Protein AF-0000000080083092 (afdb_homodimer)

Nearest PDB structures (foldseek):
  3dyd-assembly1_B  TM=9.729E-01  e=3.830E-50  Homo sapiens
  3dyd-assembly1_A  TM=9.755E-01  e=5.937E-48  Homo sapiens
  3pdx-assembly1_A-2  TM=9.817E-01  e=6.911E-46  Mus musculus
  4ix8-assembly1_A  TM=9.597E-01  e=2.811E-42  Leishmania infantum
  4ix8-assembly1_B  TM=9.420E-01  e=1.132E-37  Leishmania infantum

Foldseek 3Di:
DPPPPPPPPPPPPDDPPPQDPVNVCVVVVVVVVVPPDDPPDDPDDDDDDDDLLVLQQDQLQVVLVVLLDDAFDPVFDFFEFADQALPPAPQQAFDPLLVVLLVVLVVVCPQVDFDFLQADLLLLQLVQVQPADPLFHDHSLQKGKFQALLRVLLLLQVLFAAAPAEEEEEVLADCSNSSSQPSRNHHHHYWYWDLPDLAIATPLVRVVVPDDPRYAAYEAEAVGPAALGHDALVRLQVVVVSCVVVVHEYEYECQFAQQFAPPDGGDDSCSHPDHHWYKYKYACCFQSSPVVQRMIMIGTRQPPVPCVSSSVSSSVVSPPVRHHRRSSSSSNSSSSPPRDPVSNVSQSVQLLLLLVLLCVLCVPAPQKDKRRHGGRFKIKMAGHCQWQNKQSNNQSVCRHPPSYHWGASVSSNDIRIIMGGRSHGSVSSNSSSNSSRVVSVVRTRVNHPPPPPPCVPPCPVVSVDD/DPPPPPPPPPPPPDDPPPCDPVNVVVVVVVVVVVPPDDPPDDPDDDDDDDDLLVLQQDQLQVVLVVLLDDAFAPVADFFEFADQALPVAVQQAFDPLLVVLLVVLVVVCPQVDFDFLQADLLLLQLVQVQPADPLFHDHSLQKGKFQALLRVLLLLLVLFAAAPAEEEEEVLADCSNSSSQPSRNHHHHYWYWDLPDLAIATPLVRVVVPDDPRYAAYEAEAVGPAALGHDALVRLQVVVVSCVVVVHEYEYECQFAQQFAPPDGGDDSCSHPDHGWYKYKYACCFQSSPVVQRMIMIGTRQPPVPCVSSSVSSSVVSPPVRHHRSSSSSSNSSSSPPRDPVSNVSQSVQQLLLLVLLCVLCVPAPQKDKRRHGGRFKIKMAGHCQWQNKQSNNQSVCRHPPSYHWGASVSSNDIRIIMGGRSHGSVSSNSSSNSSRVVSVVRTNVNHPPVPPPCVPPCPVVSVDD

Sequence (932 aa):
MQTLMSHSHSRVAPLPGAITKEEIKNQLMVHERRFLSKPTRKEEWTVLPQSAHSKNTVNPVRRIADACAVPPNPEKKVIRLHLGDPSVGGKLPPSEVAVQAMHESVSTHMYDGYGPAVGALAARQAIVDKYSSSDNVFTADDVVLASGCSHALQMAIEAVANAGDNILVPHPGFPLYSTLCRPHNIIDKPYKIDMTGEDVKIDLSYMATIIDENTRAIIVNNPGNPTGGVFTKEHLEEILEFANKYKLIIIADEIYGDLVYNGATFYPMASLSPKVPIITCDGIAKRWMVPGWRLGWLIIHNHFGVLNEVKQGIVALSQKIVGPCSLVQGALPKILRETPEEYFVYTRNVIETNANIVENILADVPGMRVVKPKGAMYMMVNISRPAYGNDVNFCQNLIKEESVFCLPGQAFSAPGYFRVVLTSSTDDMEEAATRIRDFCFRNINQFSDSEDSSDEGLDLSAMESDMQTLMSHSHSRVAPLPGAITKEEIKNQLMVHERRFLSKPTRKEEWTVLPQSAHSKNTVNPVRRIADACAVPPNPEKKVIRLHLGDPSVGGKLPPSEVAVQAMHESVSTHMYDGYGPAVGALAARQAIVDKYSSSDNVFTADDVVLASGCSHALQMAIEAVANAGDNILVPHPGFPLYSTLCRPHNIIDKPYKIDMTGEDVKIDLSYMATIIDENTRAIIVNNPGNPTGGVFTKEHLEEILEFANKYKLIIIADEIYGDLVYNGATFYPMASLSPKVPIITCDGIAKRWMVPGWRLGWLIIHNHFGVLNEVKQGIVALSQKIVGPCSLVQGALPKILRETPEEYFVYTRNVIETNANIVENILADVPGMRVVKPKGAMYMMVNISRPAYGNDVNFCQNLIKEESVFCLPGQAFSAPGYFRVVLTSSTDDMEEAATRIRDFCFRNINQFSDSEDSSDEGLDLSAMESD

InterPro domains:
  IPR004839 Aminotransferase, class I/classII, large domain [PF00155] (76-436)
  IPR005957 Tyrosine aminotransferase [TIGR01264] (45-443)
  IPR005958 Tyrosine/nicotianamine aminotransferase [PIRSF000517] (21-451)
  IPR005958 Tyrosine/nicotianamine aminotransferase [TIGR01265] (45-443)
  IPR015421 Pyridoxal phosphate-dependent transferase, major domain [G3DSA:3.40.640.10] (97-340)
  IPR015422 Pyridoxal phosphate-dependent transferase, small domain [G3DSA:3.90.1150.10] (80-440)
  IPR015424 Pyridoxal phosphate-dependent transferase [SSF53383] (60-440)

pLDDT: mean 88.13, std 21.04, range [21.52, 98.94]

Radius of gyration: 30.58 Å; Cα contacts (8 Å, |Δi|>4): 1985; chains: 2; bounding box: 112×85×99 Å

Structure (m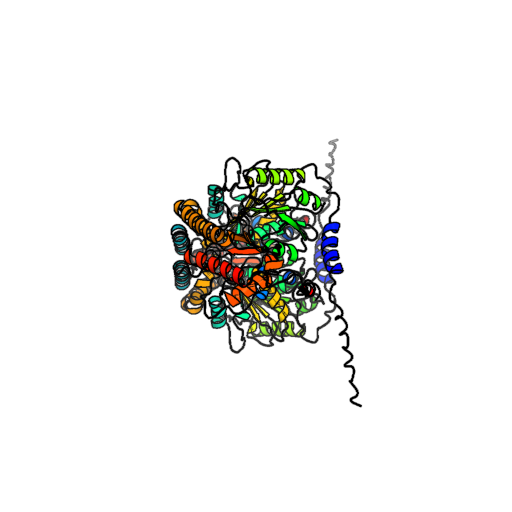mCIF, N/CA/C/O backbone):
data_AF-0000000080083092-model_v1
#
loop_
_entity.id
_entity.type
_entity.pdbx_description
1 polymer 'Tyrosine aminotransferase'
#
loop_
_atom_site.group_PDB
_atom_site.id
_atom_site.type_symbol
_atom_site.label_atom_id
_atom_site.label_alt_id
_atom_site.label_comp_id
_atom_site.label_asym_id
_atom_site.label_entity_id
_atom_site.label_seq_id
_atom_site.pdbx_PDB_ins_code
_atom_site.Cartn_x
_atom_site.Cartn_y
_atom_site.Cartn_z
_atom_site.occupancy
_atom_site.B_iso_or_equiv
_atom_site.auth_seq_id
_atom_site.auth_comp_id
_atom_site.auth_asym_id
_atom_site.auth_atom_id
_atom_site.pdbx_PDB_model_num
ATOM 1 N N . MET A 1 1 ? -44.125 19.219 66.188 1 26.47 1 MET A N 1
ATOM 2 C CA . MET A 1 1 ? -42.75 18.844 66.438 1 26.47 1 MET A CA 1
ATOM 3 C C . MET A 1 1 ? -42.188 18.094 65.25 1 26.47 1 MET A C 1
ATOM 5 O O . MET A 1 1 ? -42.438 16.906 65.062 1 26.47 1 MET A O 1
ATOM 9 N N . GLN A 1 2 ? -42.125 18.719 64 1 29.23 2 GLN A N 1
ATOM 10 C CA . GLN A 1 2 ? -41.844 18.406 62.594 1 29.23 2 GLN A CA 1
ATOM 11 C C . GLN A 1 2 ? -40.375 18.016 62.406 1 29.23 2 GLN A C 1
ATOM 13 O O . GLN A 1 2 ? -39.469 18.812 62.656 1 29.23 2 GLN A O 1
ATOM 18 N N . THR A 1 3 ? -40.062 16.734 62.719 1 29.17 3 THR A N 1
ATOM 19 C CA . THR A 1 3 ? -38.75 16.125 62.75 1 29.17 3 THR A CA 1
ATOM 20 C C . THR A 1 3 ? -38.062 16.266 61.406 1 29.17 3 THR A C 1
ATOM 22 O O . THR A 1 3 ? -38.594 15.836 60.375 1 29.17 3 THR A O 1
ATOM 25 N N . LEU A 1 4 ? -37.25 17.281 61.219 1 29.14 4 LEU A N 1
ATOM 26 C CA . LEU A 1 4 ? -36.406 17.703 60.094 1 29.14 4 LEU A CA 1
ATOM 27 C C . LEU A 1 4 ? -35.438 16.609 59.719 1 29.14 4 LEU A C 1
ATOM 29 O O . LEU A 1 4 ? -34.562 16.219 60.5 1 29.14 4 LEU A O 1
ATOM 33 N N . MET A 1 5 ? -35.906 15.555 59.062 1 28.41 5 MET A N 1
ATOM 34 C CA . MET A 1 5 ? -35.094 14.406 58.656 1 28.41 5 MET A CA 1
ATOM 35 C C . MET A 1 5 ? -33.875 14.859 57.844 1 28.41 5 MET A C 1
ATOM 37 O O . MET A 1 5 ? -34.031 15.609 56.875 1 28.41 5 MET A O 1
ATOM 41 N N . SER A 1 6 ? -32.719 15 58.469 1 27.39 6 SER A N 1
ATOM 42 C CA . SER A 1 6 ? -31.391 15.359 58 1 27.39 6 SER A CA 1
ATOM 43 C C . SER A 1 6 ? -30.938 14.422 56.906 1 27.39 6 SER A C 1
ATOM 45 O O . SER A 1 6 ? -30.906 13.203 57.094 1 27.39 6 SER A O 1
ATOM 47 N N . HIS A 1 7 ? -31.312 14.688 55.656 1 27.61 7 HIS A N 1
ATOM 48 C CA . HIS A 1 7 ? -30.922 13.969 54.469 1 27.61 7 HIS A CA 1
ATOM 49 C C . HIS A 1 7 ? -29.391 13.891 54.344 1 27.61 7 HIS A C 1
ATOM 51 O O . HIS A 1 7 ? -28.719 14.922 54.312 1 27.61 7 HIS A O 1
ATOM 57 N N . SER A 1 8 ? -28.766 12.898 55 1 27.25 8 SER A N 1
ATOM 58 C CA . SER A 1 8 ? -27.344 12.602 54.969 1 27.25 8 SER A CA 1
ATOM 59 C C . SER A 1 8 ? -26.844 12.422 53.531 1 27.25 8 SER A C 1
ATOM 61 O O . SER A 1 8 ? -27.438 11.664 52.75 1 27.25 8 SER A O 1
ATOM 63 N N . HIS A 1 9 ? -26.328 13.5 52.938 1 27.38 9 HIS A N 1
ATOM 64 C CA . HIS A 1 9 ? -25.656 13.602 51.656 1 27.38 9 HIS A CA 1
ATOM 65 C C . HIS A 1 9 ? -24.562 12.555 51.5 1 27.38 9 HIS A C 1
ATOM 67 O O . HIS A 1 9 ? -23.594 12.562 52.281 1 27.38 9 HIS A O 1
ATOM 73 N N . SER A 1 10 ? -24.953 11.312 51.312 1 25.25 10 SER A N 1
ATOM 74 C CA . SER A 1 10 ? -24.016 10.219 51.094 1 25.25 10 SER A CA 1
ATOM 75 C C . SER A 1 10 ? -22.938 10.609 50.062 1 25.25 10 SER A C 1
ATOM 77 O O . SER A 1 10 ? -23.266 11.016 48.938 1 25.25 10 SER A O 1
ATOM 79 N N . ARG A 1 11 ? -21.75 11.008 50.5 1 27.88 11 ARG A N 1
ATOM 80 C CA . ARG A 1 11 ? -20.516 11.25 49.781 1 27.88 11 ARG A CA 1
ATOM 81 C C . ARG A 1 11 ? -20.172 10.062 48.875 1 27.88 11 ARG A C 1
ATOM 83 O O . ARG A 1 11 ? -19.984 8.945 49.344 1 27.88 11 ARG A O 1
ATOM 90 N N . VAL A 1 12 ? -20.734 10.055 47.688 1 28.77 12 VAL A N 1
ATOM 91 C CA . VAL A 1 12 ? -20.422 9.062 46.656 1 28.77 12 VAL A CA 1
ATOM 92 C C . VAL A 1 12 ? -18.906 8.922 46.531 1 28.77 12 VAL A C 1
ATOM 94 O O . VAL A 1 12 ? -18.203 9.914 46.344 1 28.77 12 VAL A O 1
ATOM 97 N N . ALA A 1 13 ? -18.359 7.867 47.062 1 31.17 13 ALA A N 1
ATOM 98 C CA . ALA A 1 13 ? -16.953 7.484 47 1 31.17 13 ALA A CA 1
ATOM 99 C C . ALA A 1 13 ? -16.422 7.617 45.562 1 31.17 13 ALA A C 1
ATOM 101 O O . ALA A 1 13 ? -17.094 7.266 44.625 1 31.17 13 ALA A O 1
ATOM 102 N N . PRO A 1 14 ? -15.383 8.484 45.469 1 30.53 14 PRO A N 1
ATOM 103 C CA . PRO A 1 14 ? -14.797 8.664 44.156 1 30.53 14 PRO A CA 1
ATOM 104 C C . PRO A 1 14 ? -14.453 7.344 43.469 1 30.53 14 PRO A C 1
ATOM 106 O O . PRO A 1 14 ? -14.156 6.355 44.156 1 30.53 14 PRO A O 1
ATOM 109 N N . LEU A 1 15 ? -15.109 6.965 42.375 1 32.62 15 LEU A N 1
ATOM 110 C CA . LEU A 1 15 ? -14.922 5.695 41.688 1 32.62 15 LEU A CA 1
ATOM 111 C C . LEU A 1 15 ? -13.438 5.355 41.562 1 32.62 15 LEU A C 1
ATOM 113 O O . LEU A 1 15 ? -12.617 6.234 41.344 1 32.62 15 LEU A O 1
ATOM 117 N N . PRO A 1 16 ? -12.992 4.16 42.031 1 33.22 16 PRO A N 1
ATOM 118 C CA . PRO A 1 16 ? -11.719 3.451 41.875 1 33.22 16 PRO A CA 1
ATOM 119 C C . PRO A 1 16 ? -11.273 3.322 40.438 1 33.22 16 PRO A C 1
ATOM 121 O O . PRO A 1 16 ? -12.023 2.801 39.594 1 33.22 16 PRO A O 1
ATOM 124 N N . GLY A 1 17 ? -10.391 4.258 39.906 1 35.62 17 GLY A N 1
ATOM 125 C CA . GLY A 1 17 ? -9.633 4.211 38.656 1 35.62 17 GLY A CA 1
ATOM 126 C C . GLY A 1 17 ? -9.406 5.578 38.031 1 35.62 17 GLY A C 1
ATOM 127 O O . GLY A 1 17 ? -9.047 5.688 36.875 1 35.62 17 GLY A O 1
ATOM 128 N N . ALA A 1 18 ? -9.859 6.539 38.656 1 39.34 18 ALA A N 1
ATOM 129 C CA . ALA A 1 18 ? -9.594 7.891 38.156 1 39.34 18 ALA A CA 1
ATOM 130 C C . ALA A 1 18 ? -8.117 8.25 38.344 1 39.34 18 ALA A C 1
ATOM 132 O O . ALA A 1 18 ? -7.594 8.234 39.438 1 39.34 18 ALA A O 1
ATOM 133 N N . ILE A 1 19 ? -7.375 8.133 37.312 1 38.16 19 ILE A N 1
ATOM 134 C CA . ILE A 1 19 ? -6.008 8.625 37.469 1 38.16 19 ILE A CA 1
ATOM 135 C C . ILE A 1 19 ? -6.027 10.086 37.875 1 38.16 19 ILE A C 1
ATOM 137 O O . ILE A 1 19 ? -6.75 10.898 37.312 1 38.16 19 ILE A O 1
ATOM 141 N N . THR A 1 20 ? -5.598 10.508 39.062 1 40.12 20 THR A N 1
ATOM 142 C CA . THR A 1 20 ? -5.555 11.844 39.656 1 40.12 20 THR A CA 1
ATOM 143 C C . THR A 1 20 ? -4.648 12.766 38.844 1 40.12 20 THR A C 1
ATOM 145 O O . THR A 1 20 ? -3.838 12.305 38.031 1 40.12 20 THR A O 1
ATOM 148 N N . LYS A 1 21 ? -4.844 14.016 38.969 1 43.47 21 LYS A N 1
ATOM 149 C CA . LYS A 1 21 ? -4.012 15.086 38.406 1 43.47 21 LYS A CA 1
ATOM 150 C C . LYS A 1 21 ? -2.533 14.82 38.656 1 43.47 21 LYS A C 1
ATOM 152 O O . LYS A 1 21 ? -1.693 15.086 37.812 1 43.47 21 LYS A O 1
ATOM 157 N N . GLU A 1 22 ? -2.379 14.297 39.844 1 40.94 22 GLU A N 1
ATOM 158 C CA . GLU A 1 22 ? -0.997 14.008 40.219 1 40.94 22 GLU A CA 1
ATOM 159 C C . GLU A 1 22 ? -0.428 12.867 39.406 1 40.94 22 GLU A C 1
ATOM 161 O O . GLU A 1 22 ? 0.742 12.891 39 1 40.94 22 GLU A O 1
ATOM 166 N N . GLU A 1 23 ? -1.342 11.938 39 1 44.28 23 GLU A N 1
ATOM 167 C CA . GLU A 1 23 ? -0.812 10.812 38.25 1 44.28 23 GLU A CA 1
ATOM 168 C C . GLU A 1 23 ? -0.645 11.172 36.781 1 44.28 23 GLU A C 1
ATOM 170 O O . GLU A 1 23 ? 0.327 10.758 36.125 1 44.28 23 GLU A O 1
ATOM 175 N N . ILE A 1 24 ? -1.445 12.008 36.156 1 41.5 24 ILE A N 1
ATOM 176 C CA . ILE A 1 24 ? -1.257 12.523 34.781 1 41.5 24 ILE A CA 1
ATOM 177 C C . ILE A 1 24 ? -0.012 13.406 34.75 1 41.5 24 ILE A C 1
ATOM 179 O O . ILE A 1 24 ? 0.808 13.281 33.844 1 41.5 24 ILE A O 1
ATOM 183 N N . LYS A 1 25 ? 0.213 14.391 35.625 1 43.75 25 LYS A N 1
ATOM 184 C CA . LYS A 1 25 ? 1.46 15.133 35.75 1 43.75 25 LYS A CA 1
ATOM 185 C C . LYS A 1 25 ? 2.646 14.195 35.938 1 43.75 25 LYS A C 1
ATOM 187 O O . LYS A 1 25 ? 3.703 14.406 35.312 1 43.75 25 LYS A O 1
ATOM 192 N N . ASN A 1 26 ? 2.451 13.188 36.719 1 41.56 26 ASN A N 1
ATOM 193 C CA . ASN A 1 26 ? 3.52 12.211 36.906 1 41.56 26 ASN A CA 1
ATOM 194 C C . ASN A 1 26 ? 3.771 11.406 35.625 1 41.56 26 ASN A C 1
ATOM 196 O O . ASN A 1 26 ? 4.914 11.055 35.312 1 41.56 26 ASN A O 1
ATOM 200 N N . GLN A 1 27 ? 2.756 11.078 34.844 1 40.12 27 GLN A N 1
ATOM 201 C CA . GLN A 1 27 ? 2.965 10.383 33.594 1 40.12 27 GLN A CA 1
ATOM 202 C C . GLN A 1 27 ? 3.602 11.305 32.531 1 40.12 27 GLN A C 1
ATOM 204 O O . GLN A 1 27 ? 4.469 10.875 31.781 1 40.12 27 GLN A O 1
ATOM 209 N N . LEU A 1 28 ? 3.223 12.555 32.438 1 40.72 28 LEU A N 1
ATOM 210 C CA . LEU A 1 28 ? 3.873 13.547 31.594 1 40.72 28 LEU A CA 1
ATOM 211 C C . LEU A 1 28 ? 5.277 13.859 32.094 1 40.72 28 LEU A C 1
ATOM 213 O O . LEU A 1 28 ? 6.215 13.977 31.297 1 40.72 28 LEU A O 1
ATOM 217 N N . MET A 1 29 ? 5.461 14.102 33.406 1 40.16 29 MET A N 1
ATOM 218 C CA . MET A 1 29 ? 6.777 14.297 34 1 40.16 29 MET A CA 1
ATOM 219 C C . MET A 1 29 ? 7.625 13.031 33.906 1 40.16 29 MET A C 1
ATOM 221 O O . MET A 1 29 ? 8.852 13.109 33.844 1 40.16 29 MET A O 1
ATOM 225 N N . VAL A 1 30 ? 7.074 11.867 34.094 1 38.62 30 VAL A N 1
ATOM 226 C CA . VAL A 1 30 ? 7.82 10.625 33.906 1 38.62 30 VAL A CA 1
ATOM 227 C C . VAL A 1 30 ? 8.227 10.469 32.469 1 38.62 30 VAL A C 1
ATOM 229 O O . VAL A 1 30 ? 9.32 9.984 32.156 1 38.62 30 VAL A O 1
ATOM 232 N N . HIS A 1 31 ? 7.449 10.906 31.516 1 38.44 31 HIS A N 1
ATOM 233 C CA . HIS A 1 31 ? 7.828 10.875 30.109 1 38.44 31 HIS A CA 1
ATOM 234 C C . HIS A 1 31 ? 8.977 11.836 29.828 1 38.44 31 HIS A C 1
ATOM 236 O O . HIS A 1 31 ? 9.844 11.547 28.984 1 38.44 31 HIS A O 1
ATOM 242 N N . GLU A 1 32 ? 9.039 13.016 30.453 1 40.59 32 GLU A N 1
ATOM 243 C CA . GLU A 1 32 ? 10.172 13.922 30.281 1 40.59 32 GLU A CA 1
ATOM 244 C C . GLU A 1 32 ? 11.438 13.352 30.891 1 40.59 32 GLU A C 1
ATOM 246 O O . GLU A 1 32 ? 12.531 13.523 30.359 1 40.59 32 GLU A O 1
ATOM 251 N N . ARG A 1 33 ? 11.383 12.844 32.156 1 37.97 33 ARG A N 1
ATOM 252 C CA . ARG A 1 33 ? 12.578 12.414 32.875 1 37.97 33 ARG A CA 1
ATOM 253 C C . ARG A 1 33 ? 13.18 11.164 32.25 1 37.97 33 ARG A C 1
ATOM 255 O O . ARG A 1 33 ? 14.273 10.734 32.625 1 37.97 33 ARG A O 1
ATOM 262 N N . ARG A 1 34 ? 12.383 10.516 31.484 1 40.69 34 ARG A N 1
ATOM 263 C CA . ARG A 1 34 ? 12.867 9.203 31.062 1 40.69 34 ARG A CA 1
ATOM 264 C C . ARG A 1 34 ? 13.984 9.336 30.031 1 40.69 34 ARG A C 1
ATOM 266 O O . ARG A 1 34 ? 14.594 8.336 29.641 1 40.69 34 ARG A O 1
ATOM 273 N N . PHE A 1 35 ? 14.164 10.469 29.531 1 49.22 35 PHE A N 1
ATOM 274 C CA . PHE A 1 35 ? 15.102 10.445 28.406 1 49.22 35 PHE A CA 1
ATOM 275 C C . PHE A 1 35 ? 16.422 11.094 28.797 1 49.22 35 PHE A C 1
ATOM 277 O O . PHE A 1 35 ? 17.109 11.664 27.953 1 49.22 35 PHE A O 1
ATOM 284 N N . LEU A 1 36 ? 16.672 11.359 30.031 1 45.16 36 LEU A N 1
ATOM 285 C CA . LEU A 1 36 ? 17.875 12.094 30.375 1 45.16 36 LEU A CA 1
ATOM 286 C C . LEU A 1 36 ? 19.125 11.258 30.109 1 45.16 36 LEU A C 1
ATOM 288 O O . LEU A 1 36 ? 19.844 10.898 31.031 1 45.16 36 LEU 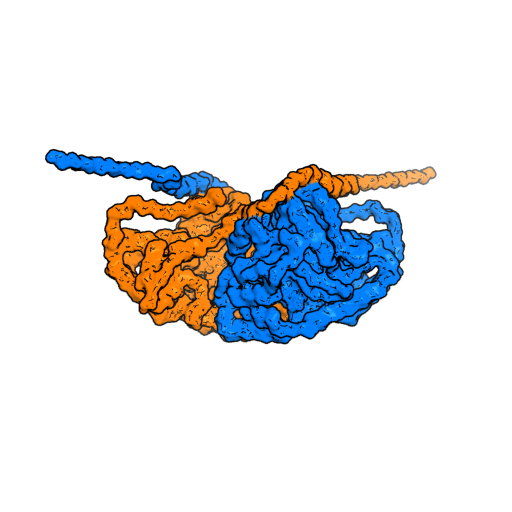A O 1
ATOM 292 N N . SER A 1 37 ? 19.047 10.359 29.234 1 48.69 37 SER A N 1
ATOM 293 C CA . SER A 1 37 ? 20.375 9.805 29.094 1 48.69 37 SER A CA 1
ATOM 294 C C . SER A 1 37 ? 21.266 10.719 28.25 1 48.69 37 SER A C 1
ATOM 296 O O . SER A 1 37 ? 20.797 11.398 27.344 1 48.69 37 SER A O 1
ATOM 298 N N . LYS A 1 38 ? 22.469 11.039 28.719 1 50.19 38 LYS A N 1
ATOM 299 C CA . LYS A 1 38 ? 23.484 11.82 28.031 1 50.19 38 LYS A CA 1
ATOM 300 C C . LYS A 1 38 ? 23.797 11.242 26.656 1 50.19 38 LYS A C 1
ATOM 302 O O . LYS A 1 38 ? 24.125 10.062 26.531 1 50.19 38 LYS A O 1
ATOM 307 N N . PRO A 1 39 ? 23.453 11.969 25.547 1 56.16 39 PRO A N 1
ATOM 308 C CA . PRO A 1 39 ? 23.719 11.461 24.203 1 56.16 39 PRO A CA 1
ATOM 309 C C . PRO A 1 39 ? 25.188 11.148 23.969 1 56.16 39 PRO A C 1
ATOM 311 O O . PRO A 1 39 ? 26.062 11.922 24.391 1 56.16 39 PRO A O 1
ATOM 314 N N . THR A 1 40 ? 25.578 9.961 23.953 1 57.44 40 THR A N 1
ATOM 315 C CA . THR A 1 40 ? 26.922 9.656 23.438 1 57.44 40 THR A CA 1
ATOM 316 C C . THR A 1 40 ? 27.094 10.227 22.031 1 57.44 40 THR A C 1
ATOM 318 O O . THR A 1 40 ? 26.391 9.836 21.109 1 57.44 40 THR A O 1
ATOM 321 N N . ARG A 1 41 ? 27.609 11.375 21.891 1 64.69 41 ARG A N 1
ATOM 322 C CA . ARG A 1 41 ? 27.875 12.039 20.625 1 64.69 41 ARG A CA 1
ATOM 323 C C . ARG A 1 41 ? 28.719 11.164 19.703 1 64.69 41 ARG A C 1
ATOM 325 O O . ARG A 1 41 ? 29.812 10.75 20.078 1 64.69 41 ARG A O 1
ATOM 332 N N . LYS A 1 42 ? 28.109 10.75 18.609 1 73.12 42 LYS A N 1
ATOM 333 C CA . LYS A 1 42 ? 28.859 10.078 17.562 1 73.12 42 LYS A CA 1
ATOM 334 C C . LYS A 1 42 ? 29.797 11.047 16.844 1 73.12 42 LYS A C 1
ATOM 336 O O . LYS A 1 42 ? 29.391 12.148 16.469 1 73.12 42 LYS A O 1
ATOM 341 N N . GLU A 1 43 ? 31.016 10.758 16.672 1 79.31 43 GLU A N 1
ATOM 342 C CA . GLU A 1 43 ? 32 11.68 16.109 1 79.31 43 GLU A CA 1
ATOM 343 C C . GLU A 1 43 ? 31.969 11.68 14.586 1 79.31 43 GLU A C 1
ATOM 345 O O . GLU A 1 43 ? 32.219 12.703 13.953 1 79.31 43 GLU A O 1
ATOM 350 N N . GLU A 1 44 ? 31.578 10.484 14.016 1 91.31 44 GLU A N 1
ATOM 351 C CA . GLU A 1 44 ? 31.594 10.391 12.555 1 91.31 44 GLU A CA 1
ATOM 352 C C . GLU A 1 44 ? 30.344 9.688 12.023 1 91.31 44 GLU A C 1
ATOM 354 O O . GLU A 1 44 ? 29.703 8.93 12.75 1 91.31 44 GLU A O 1
ATOM 359 N N . TRP A 1 45 ? 30.031 10.008 10.766 1 95.06 45 TRP A N 1
ATOM 360 C CA . TRP A 1 45 ? 28.969 9.281 10.094 1 95.06 45 TRP A CA 1
ATOM 361 C C . TRP A 1 45 ? 29.359 7.828 9.859 1 95.06 45 TRP A C 1
ATOM 363 O O . TRP A 1 45 ? 30.5 7.539 9.469 1 95.06 45 TRP A O 1
ATOM 373 N N . THR A 1 46 ? 28.516 6.941 10.156 1 94.62 46 THR A N 1
ATOM 374 C CA . THR A 1 46 ? 28.688 5.516 9.883 1 94.62 46 THR A CA 1
ATOM 375 C C . THR A 1 46 ? 27.453 4.961 9.164 1 94.62 46 THR A C 1
ATOM 377 O O . THR A 1 46 ? 26.391 5.574 9.18 1 94.62 46 THR A O 1
ATOM 380 N N . VAL A 1 47 ? 27.688 3.9 8.523 1 96.62 47 VAL A N 1
ATOM 381 C CA . VAL A 1 47 ? 26.594 3.266 7.809 1 96.62 47 VAL A CA 1
ATOM 382 C C . VAL A 1 47 ? 25.453 2.953 8.781 1 96.62 47 VAL A C 1
ATOM 384 O O . VAL A 1 47 ? 25.688 2.375 9.852 1 96.62 47 VAL A O 1
ATOM 387 N N . LEU A 1 48 ? 24.328 3.467 8.5 1 97.25 48 LEU A N 1
ATOM 388 C CA . LEU A 1 48 ? 23.141 3.086 9.258 1 97.25 48 LEU A CA 1
ATOM 389 C C . LEU A 1 48 ? 22.609 1.724 8.812 1 97.25 48 LEU A C 1
ATOM 391 O O . LEU A 1 48 ? 22.219 1.556 7.66 1 97.25 48 LEU A O 1
ATOM 395 N N . PRO A 1 49 ? 22.672 0.714 9.695 1 97.25 49 PRO A N 1
ATOM 396 C CA . PRO A 1 49 ? 22.125 -0.584 9.289 1 97.25 49 PRO A CA 1
ATOM 397 C C . PRO A 1 49 ? 20.641 -0.526 8.977 1 97.25 49 PRO A C 1
ATOM 399 O O . PRO A 1 49 ? 19.891 0.205 9.633 1 97.25 49 PRO A O 1
ATOM 402 N N . GLN A 1 50 ? 20.219 -1.237 7.957 1 97.62 50 GLN A N 1
ATOM 403 C CA . GLN A 1 50 ? 18.797 -1.385 7.738 1 97.62 50 GLN A CA 1
ATOM 404 C C . GLN A 1 50 ? 18.125 -2.086 8.914 1 97.62 50 GLN A C 1
ATOM 406 O O . GLN A 1 50 ? 18.781 -2.824 9.656 1 97.62 50 GLN A O 1
ATOM 411 N N . SER A 1 51 ? 16.875 -1.866 9.055 1 98.44 51 SER A N 1
ATOM 412 C CA . SER A 1 51 ? 16.141 -2.518 10.125 1 98.44 51 SER A CA 1
ATOM 413 C C . SER A 1 51 ? 16.031 -4.023 9.891 1 98.44 51 SER A C 1
ATOM 415 O O . SER A 1 51 ? 16.188 -4.492 8.766 1 98.44 51 SER A O 1
ATOM 417 N N . ALA A 1 52 ? 15.75 -4.758 10.969 1 98.25 52 ALA A N 1
ATOM 418 C CA . ALA A 1 52 ? 15.484 -6.188 10.867 1 98.25 52 ALA A CA 1
ATOM 419 C C . ALA A 1 52 ? 14.25 -6.453 10.008 1 98.25 52 ALA A C 1
ATOM 421 O O . ALA A 1 52 ? 14.211 -7.418 9.25 1 98.25 52 ALA A O 1
ATOM 422 N N . HIS A 1 53 ? 13.25 -5.605 10.148 1 98.19 53 HIS A N 1
ATOM 423 C CA . HIS A 1 53 ? 12.016 -5.742 9.383 1 98.19 53 HIS A CA 1
ATOM 424 C C . HIS A 1 53 ? 12.281 -5.695 7.883 1 98.19 53 HIS A C 1
ATOM 426 O O . HIS A 1 53 ? 11.82 -6.562 7.141 1 98.19 53 HIS A O 1
ATOM 432 N N . SER A 1 54 ? 13.031 -4.703 7.457 1 98.12 54 SER A N 1
ATOM 433 C CA . SER A 1 54 ? 13.336 -4.586 6.035 1 98.12 54 SER A CA 1
ATOM 434 C C . SER A 1 54 ? 14.266 -5.703 5.574 1 98.12 54 SER A C 1
ATOM 436 O O . SER A 1 54 ? 14.109 -6.234 4.473 1 98.12 54 SER A O 1
ATOM 438 N N . LYS A 1 55 ? 15.211 -6.082 6.391 1 97.31 55 LYS A N 1
ATOM 439 C CA . LYS A 1 55 ? 16.156 -7.145 6.062 1 97.31 55 LYS A CA 1
ATOM 440 C C . LYS A 1 55 ? 15.445 -8.484 5.879 1 97.31 55 LYS A C 1
ATOM 442 O O . LYS A 1 55 ? 15.812 -9.273 5.008 1 97.31 55 LYS A O 1
ATOM 447 N N . ASN A 1 56 ? 14.438 -8.688 6.691 1 97.19 56 ASN A N 1
ATOM 448 C CA . ASN A 1 56 ? 13.695 -9.945 6.66 1 97.19 56 ASN A CA 1
ATOM 449 C C . ASN A 1 56 ? 12.617 -9.938 5.582 1 97.19 56 ASN A C 1
ATOM 451 O O . ASN A 1 56 ? 11.898 -10.922 5.406 1 97.19 56 ASN A O 1
ATOM 455 N N . THR A 1 57 ? 12.477 -8.844 4.906 1 96.81 57 THR A N 1
ATOM 456 C CA . THR A 1 57 ? 11.609 -8.773 3.736 1 96.81 57 THR A CA 1
ATOM 457 C C . THR A 1 57 ? 12.344 -9.258 2.49 1 96.81 57 THR A C 1
ATOM 459 O O . THR A 1 57 ? 13.094 -8.5 1.869 1 96.81 57 THR A O 1
ATOM 462 N N . VAL A 1 58 ? 12.102 -10.523 2.137 1 93.56 58 VAL A N 1
ATOM 463 C CA . VAL A 1 58 ? 12.844 -11.164 1.051 1 93.56 58 VAL A CA 1
ATOM 464 C C . VAL A 1 58 ? 11.867 -11.648 -0.019 1 93.56 58 VAL A C 1
ATOM 466 O O . VAL A 1 58 ? 10.805 -12.195 0.298 1 93.56 58 VAL A O 1
ATOM 469 N N . ASN A 1 59 ? 12.156 -11.344 -1.19 1 88.75 59 ASN A N 1
ATOM 470 C CA . ASN A 1 59 ? 11.445 -11.898 -2.334 1 88.75 59 ASN A CA 1
ATOM 471 C C . ASN A 1 59 ? 12.203 -13.07 -2.949 1 88.75 59 ASN A C 1
ATOM 473 O O . ASN A 1 59 ? 13.133 -12.875 -3.738 1 88.75 59 ASN A O 1
ATOM 477 N N . PRO A 1 60 ? 11.797 -14.211 -2.74 1 84.38 60 PRO A N 1
ATOM 478 C CA . PRO A 1 60 ? 12.531 -15.383 -3.236 1 84.38 60 PRO A CA 1
ATOM 479 C C . PRO A 1 60 ? 12.562 -15.453 -4.762 1 84.38 60 PRO A C 1
ATOM 481 O O . PRO A 1 60 ? 13.539 -15.938 -5.336 1 84.38 60 PRO A O 1
ATOM 484 N N . VAL A 1 61 ? 11.516 -14.984 -5.391 1 82.25 61 VAL A N 1
ATOM 485 C CA . VAL A 1 61 ? 11.461 -15.023 -6.848 1 82.25 61 VAL A CA 1
ATOM 486 C C . VAL A 1 61 ? 12.578 -14.18 -7.434 1 82.25 61 VAL A C 1
ATOM 488 O O . VAL A 1 61 ? 13.273 -14.602 -8.359 1 82.25 61 VAL A O 1
ATOM 491 N N . ARG A 1 62 ? 12.75 -13.07 -6.848 1 76.88 62 ARG A N 1
ATOM 492 C CA . ARG A 1 62 ? 13.805 -12.188 -7.332 1 76.88 62 ARG A CA 1
ATOM 493 C C . ARG A 1 62 ? 15.18 -12.812 -7.125 1 76.88 62 ARG A C 1
ATOM 495 O O . ARG A 1 62 ? 16.047 -12.719 -7.996 1 76.88 62 ARG A O 1
ATOM 502 N N . ARG A 1 63 ? 15.344 -13.422 -6.043 1 80.25 63 ARG A N 1
ATOM 503 C CA . ARG A 1 63 ? 16.609 -14.086 -5.75 1 80.25 63 ARG A CA 1
ATOM 504 C C . ARG A 1 63 ? 16.906 -15.18 -6.766 1 80.25 63 ARG A C 1
ATOM 506 O O . ARG A 1 63 ? 18.031 -15.289 -7.262 1 80.25 63 ARG A O 1
ATOM 513 N N . ILE A 1 64 ? 15.961 -15.867 -7.109 1 81.06 64 ILE A N 1
ATOM 514 C CA . ILE A 1 64 ? 16.109 -16.984 -8.031 1 81.06 64 ILE A CA 1
ATOM 515 C C . ILE A 1 64 ? 16.297 -16.453 -9.453 1 81.06 64 ILE A C 1
ATOM 517 O O . ILE A 1 64 ? 17.094 -17 -10.227 1 81.06 64 ILE A O 1
ATOM 521 N N . ALA A 1 65 ? 15.516 -15.422 -9.727 1 77.25 65 ALA A N 1
ATOM 522 C CA . ALA A 1 65 ? 15.672 -14.789 -11.031 1 77.25 65 ALA A CA 1
ATOM 523 C C . ALA A 1 65 ? 17.109 -14.297 -11.234 1 77.25 65 ALA A C 1
ATOM 525 O O . ALA A 1 65 ? 17.672 -14.461 -12.312 1 77.25 65 ALA A O 1
ATOM 526 N N . ASP A 1 66 ? 17.688 -13.805 -10.188 1 76.62 66 ASP A N 1
ATOM 527 C CA . ASP A 1 66 ? 19.078 -13.344 -10.25 1 76.62 66 ASP A CA 1
ATOM 528 C C . ASP A 1 66 ? 20.031 -14.516 -10.453 1 76.62 66 ASP A C 1
ATOM 530 O O . ASP A 1 66 ? 21 -14.406 -11.203 1 76.62 66 ASP A O 1
ATOM 534 N N . ALA A 1 67 ? 19.688 -15.477 -9.844 1 77.56 67 ALA A N 1
ATOM 535 C CA . ALA A 1 67 ? 20.516 -16.672 -9.961 1 77.56 67 ALA A CA 1
ATOM 536 C C . ALA A 1 67 ? 20.438 -17.25 -11.367 1 77.56 67 ALA A C 1
ATOM 538 O O . ALA A 1 67 ? 21.391 -17.906 -11.828 1 77.56 67 ALA A O 1
ATOM 539 N N . CYS A 1 68 ? 19.406 -17.016 -11.984 1 84.44 68 CYS A N 1
ATOM 540 C CA . CYS A 1 68 ? 19.188 -17.547 -13.32 1 84.44 68 CYS A CA 1
ATOM 541 C C . CYS A 1 68 ? 19.641 -16.547 -14.383 1 84.44 68 CYS A C 1
ATOM 543 O O . CYS A 1 68 ? 19.469 -16.797 -15.578 1 84.44 68 CYS A O 1
ATOM 545 N N . ALA A 1 69 ? 20.203 -15.531 -13.93 1 85.31 69 ALA A N 1
ATOM 546 C CA . ALA A 1 69 ? 20.547 -14.469 -14.875 1 85.31 69 ALA A CA 1
ATOM 547 C C . ALA A 1 69 ? 21.719 -14.883 -15.758 1 85.31 69 ALA A C 1
ATOM 549 O O . ALA A 1 69 ? 22.859 -14.969 -15.281 1 85.31 69 ALA A O 1
ATOM 550 N N . VAL A 1 70 ? 21.5 -15.25 -16.969 1 92.38 70 VAL A N 1
ATOM 551 C CA . VAL A 1 70 ? 22.469 -15.594 -18.016 1 92.38 70 VAL A CA 1
ATOM 552 C C . VAL A 1 70 ? 22.016 -14.992 -19.344 1 92.38 70 VAL A C 1
ATOM 554 O O . VAL A 1 70 ? 20.828 -14.742 -19.547 1 92.38 70 VAL A O 1
ATOM 557 N N . PRO A 1 71 ? 22.984 -14.719 -20.219 1 95.06 71 PRO A N 1
ATOM 558 C CA . PRO A 1 71 ? 22.578 -14.188 -21.516 1 95.06 71 PRO A CA 1
ATOM 559 C C . PRO A 1 71 ? 21.812 -15.211 -22.359 1 95.06 71 PRO A C 1
ATOM 561 O O . PRO A 1 71 ? 22.172 -16.391 -22.375 1 95.06 71 PRO A O 1
ATOM 564 N N . PRO A 1 72 ? 20.797 -14.758 -22.953 1 97.12 72 PRO A N 1
ATOM 565 C CA . PRO A 1 72 ? 20.094 -15.672 -23.844 1 97.12 72 PRO A CA 1
ATOM 566 C C . PRO A 1 72 ? 20.859 -15.961 -25.141 1 97.12 72 PRO A C 1
ATOM 568 O O . PRO A 1 72 ? 21.844 -15.289 -25.438 1 97.12 72 PRO A O 1
ATOM 571 N N . ASN A 1 73 ? 20.406 -16.969 -25.797 1 97.38 73 ASN A N 1
ATOM 572 C CA . ASN A 1 73 ? 20.938 -17.266 -27.125 1 97.38 73 ASN A CA 1
ATOM 573 C C . ASN A 1 73 ? 20.625 -16.141 -28.109 1 97.38 73 ASN A C 1
ATOM 575 O O . ASN A 1 73 ? 19.453 -15.906 -28.438 1 97.38 73 ASN A O 1
ATOM 579 N N . PRO A 1 74 ? 21.641 -15.508 -28.625 1 96.38 74 PRO A N 1
ATOM 580 C CA . PRO A 1 74 ? 21.406 -14.344 -29.484 1 96.38 74 PRO A CA 1
ATOM 581 C C . PRO A 1 74 ? 20.797 -14.734 -30.828 1 96.38 74 PRO A C 1
ATOM 583 O O . PRO A 1 74 ? 20.266 -13.875 -31.531 1 96.38 74 PRO A O 1
ATOM 586 N N . GLU A 1 75 ? 20.797 -15.969 -31.188 1 97.38 75 GLU A N 1
ATOM 587 C CA . GLU A 1 75 ? 20.297 -16.422 -32.5 1 97.38 75 GLU A CA 1
ATOM 588 C C . GLU A 1 75 ? 18.812 -16.766 -32.438 1 97.38 75 GLU A C 1
ATOM 590 O O . GLU A 1 75 ? 18.188 -17.047 -33.438 1 97.38 75 GLU A O 1
ATOM 595 N N . LYS A 1 76 ? 18.266 -16.75 -31.25 1 97.81 76 LYS A N 1
ATOM 596 C CA . LYS A 1 76 ? 16.875 -17.141 -31.062 1 97.81 76 LYS A CA 1
ATOM 597 C C . LYS A 1 76 ? 16.078 -16.031 -30.406 1 97.81 76 LYS A C 1
ATOM 599 O O . LYS A 1 76 ? 16.578 -15.336 -29.516 1 97.81 76 LYS A O 1
ATOM 604 N N . LYS A 1 77 ? 14.891 -15.914 -30.859 1 96.69 77 LYS A N 1
ATOM 605 C CA . LYS A 1 77 ? 13.977 -14.945 -30.234 1 96.69 77 LYS A CA 1
ATOM 606 C C . LYS A 1 77 ? 13.727 -15.297 -28.781 1 96.69 77 LYS A C 1
ATOM 608 O O . LYS A 1 77 ? 13.523 -16.453 -28.438 1 96.69 77 LYS A O 1
ATOM 613 N N . VAL A 1 78 ? 13.773 -14.273 -27.953 1 96.19 78 VAL A N 1
ATOM 614 C CA . VAL A 1 78 ? 13.547 -14.469 -26.531 1 96.19 78 VAL A CA 1
ATOM 615 C C . VAL A 1 78 ? 12.062 -14.727 -26.266 1 96.19 78 VAL A C 1
ATOM 617 O O . VAL A 1 78 ? 11.203 -13.992 -26.766 1 96.19 78 VAL A O 1
ATOM 620 N N . ILE A 1 79 ? 11.734 -15.82 -25.578 1 96 79 ILE A N 1
ATOM 621 C CA . ILE A 1 79 ? 10.391 -16.125 -25.094 1 96 79 ILE A CA 1
ATOM 622 C C . ILE A 1 79 ? 10.383 -16.156 -23.578 1 96 79 ILE A C 1
ATOM 624 O O . ILE A 1 79 ? 11.055 -17 -22.969 1 96 79 ILE A O 1
ATOM 628 N N . ARG A 1 80 ? 9.617 -15.234 -22.953 1 93.06 80 ARG A N 1
ATOM 629 C CA . ARG A 1 80 ? 9.586 -15.109 -21.5 1 93.06 80 ARG A CA 1
ATOM 630 C C . ARG A 1 80 ? 8.328 -15.766 -20.922 1 93.06 80 ARG A C 1
ATOM 632 O O . ARG A 1 80 ? 7.219 -15.266 -21.109 1 93.06 80 ARG A O 1
ATOM 639 N N . LEU A 1 81 ? 8.539 -16.828 -20.172 1 94.56 81 LEU A N 1
ATOM 640 C CA . LEU A 1 81 ? 7.438 -17.547 -19.547 1 94.56 81 LEU A CA 1
ATOM 641 C C . LEU A 1 81 ? 7.598 -17.609 -18.031 1 94.56 81 LEU A C 1
ATOM 643 O O . LEU A 1 81 ? 7.066 -18.516 -17.391 1 94.56 81 LEU A O 1
ATOM 647 N N . HIS A 1 82 ? 8.367 -16.656 -17.484 1 90.5 82 HIS A N 1
ATOM 648 C CA . HIS A 1 82 ? 8.727 -16.75 -16.078 1 90.5 82 HIS A CA 1
ATOM 649 C C . HIS A 1 82 ? 7.926 -15.758 -15.234 1 90.5 82 HIS A C 1
ATOM 651 O O . HIS A 1 82 ? 7.871 -15.883 -14.008 1 90.5 82 HIS A O 1
ATOM 657 N N . LEU A 1 83 ? 7.297 -14.781 -15.82 1 83.19 83 LEU A N 1
ATOM 658 C CA . LEU A 1 83 ? 6.594 -13.758 -15.047 1 83.19 83 LEU A CA 1
ATOM 659 C C . LEU A 1 83 ? 5.086 -13.984 -15.094 1 83.19 83 LEU A C 1
ATOM 661 O O . LEU A 1 83 ? 4.512 -14.117 -16.172 1 83.19 83 LEU A O 1
ATOM 665 N N . GLY A 1 84 ? 4.484 -14.008 -13.984 1 86.31 84 GLY A N 1
ATOM 666 C CA . GLY A 1 84 ? 3.047 -14.195 -13.867 1 86.31 84 GLY A CA 1
ATOM 667 C C . GLY A 1 84 ? 2.26 -12.922 -14.141 1 86.31 84 GLY A C 1
ATOM 668 O O . GLY A 1 84 ? 1.371 -12.562 -13.359 1 86.31 84 GLY A O 1
ATOM 669 N N . ASP A 1 85 ? 2.6 -12.219 -15.188 1 88.94 85 ASP A N 1
ATOM 670 C CA . ASP A 1 85 ? 1.924 -10.992 -15.617 1 88.94 85 ASP A CA 1
ATOM 671 C C . ASP A 1 85 ? 1.166 -11.219 -16.922 1 88.94 85 ASP A C 1
ATOM 673 O O . ASP A 1 85 ? 1.774 -11.32 -17.984 1 88.94 85 ASP A O 1
ATOM 677 N N . PRO A 1 86 ? -0.131 -11.266 -16.859 1 89.75 86 PRO A N 1
ATOM 678 C CA . PRO A 1 86 ? -0.928 -11.586 -18.047 1 89.75 86 PRO A CA 1
ATOM 679 C C . PRO A 1 86 ? -0.864 -10.5 -19.125 1 89.75 86 PRO A C 1
ATOM 681 O O . PRO A 1 86 ? -1.303 -10.711 -20.25 1 89.75 86 PRO A O 1
ATOM 684 N N . SER A 1 87 ? -0.354 -9.445 -18.75 1 84.69 87 SER A N 1
ATOM 685 C CA . SER A 1 87 ? -0.319 -8.328 -19.688 1 84.69 87 SER A CA 1
ATOM 686 C C . SER A 1 87 ? 0.858 -8.461 -20.656 1 84.69 87 SER A C 1
ATOM 688 O O . SER A 1 87 ? 0.908 -7.77 -21.672 1 84.69 87 SER A O 1
ATOM 690 N N . VAL A 1 88 ? 1.658 -9.484 -20.25 1 77.81 88 VAL A N 1
ATOM 691 C CA . VAL A 1 88 ? 2.877 -9.648 -21.031 1 77.81 88 VAL A CA 1
ATOM 692 C C . VAL A 1 88 ? 2.568 -10.422 -22.312 1 77.81 88 VAL A C 1
ATOM 694 O O . VAL A 1 88 ? 1.737 -11.336 -22.312 1 77.81 88 VAL A O 1
ATOM 697 N N . GLY A 1 89 ? 2.535 -10 -23.469 1 76.38 89 GLY A N 1
ATOM 698 C CA . GLY A 1 89 ? 2.369 -10.68 -24.734 1 76.38 89 GLY A CA 1
ATOM 699 C C . GLY A 1 89 ? 1.275 -10.07 -25.594 1 76.38 89 GLY A C 1
ATOM 700 O O . GLY A 1 89 ? 1.216 -10.32 -26.797 1 76.38 89 GLY A O 1
ATOM 701 N N . GLY A 1 90 ? 0.373 -9.391 -24.844 1 80.69 90 GLY A N 1
ATOM 702 C CA . GLY A 1 90 ? -0.605 -8.641 -25.625 1 80.69 90 GLY A CA 1
ATOM 703 C C . GLY A 1 90 ? -1.832 -9.461 -25.984 1 80.69 90 GLY A C 1
ATOM 704 O O . GLY A 1 90 ? -2.811 -8.922 -26.5 1 80.69 90 GLY A O 1
ATOM 705 N N . LYS A 1 91 ? -1.873 -10.766 -25.641 1 89.19 91 LYS A N 1
ATOM 706 C CA . LYS A 1 91 ? -2.959 -11.648 -26.062 1 89.19 91 LYS A CA 1
ATOM 707 C C . LYS A 1 91 ? -4.145 -11.547 -25.094 1 89.19 91 LYS A C 1
ATOM 709 O O . LYS A 1 91 ? -5.258 -11.961 -25.438 1 89.19 91 LYS A O 1
ATOM 714 N N . LEU A 1 92 ? -3.896 -11.016 -23.969 1 94.25 92 LEU A N 1
ATOM 715 C CA . LEU A 1 92 ? -4.938 -10.922 -22.953 1 94.25 92 LEU A CA 1
ATOM 716 C C . LEU A 1 92 ? -5.094 -9.484 -22.469 1 94.25 92 LEU A C 1
ATOM 718 O O . LEU A 1 92 ? -4.816 -9.18 -21.312 1 94.25 92 LEU A O 1
ATOM 722 N N . PRO A 1 93 ? -5.633 -8.656 -23.312 1 93.94 93 PRO A N 1
ATOM 723 C CA . PRO A 1 93 ? -5.844 -7.262 -22.906 1 93.94 93 PRO A CA 1
ATOM 724 C C . PRO A 1 93 ? -6.996 -7.102 -21.922 1 93.94 93 PRO A C 1
ATOM 726 O O . PRO A 1 93 ? -7.828 -8 -21.781 1 93.94 93 PRO A O 1
ATOM 729 N N . PRO A 1 94 ? -7.016 -5.969 -21.203 1 96.75 94 PRO A N 1
ATOM 730 C CA . PRO A 1 94 ? -8.234 -5.695 -20.438 1 96.75 94 PRO A CA 1
ATOM 731 C C . PRO A 1 94 ? -9.477 -5.602 -21.312 1 96.75 94 PRO A C 1
ATOM 733 O O . PRO A 1 94 ? -9.375 -5.336 -22.516 1 96.75 94 PRO A O 1
ATOM 736 N N . SER A 1 95 ? -10.617 -5.82 -20.719 1 97.25 95 SER A N 1
ATOM 737 C CA . SER A 1 95 ? -11.867 -5.645 -21.453 1 97.25 95 SER A CA 1
ATOM 738 C C . SER A 1 95 ? -12.086 -4.184 -21.828 1 97.25 95 SER A C 1
ATOM 740 O O . SER A 1 95 ? -11.641 -3.281 -21.109 1 97.25 95 SER A O 1
ATOM 742 N N . GLU A 1 96 ? -12.82 -3.99 -22.891 1 97.56 96 GLU A N 1
ATOM 743 C CA . GLU A 1 96 ? -13.188 -2.631 -23.281 1 97.56 96 GLU A CA 1
ATOM 744 C C . GLU A 1 96 ? -14.023 -1.951 -22.203 1 97.56 96 GLU A C 1
ATOM 746 O O . GLU A 1 96 ? -13.914 -0.739 -22 1 97.56 96 GLU A O 1
ATOM 751 N N . VAL A 1 97 ? -14.781 -2.734 -21.531 1 98.56 97 VAL A N 1
ATOM 752 C CA . VAL A 1 97 ? -15.609 -2.219 -20.438 1 98.56 97 VAL A CA 1
ATOM 753 C C . VAL A 1 97 ? -14.719 -1.649 -19.344 1 98.56 97 VAL A C 1
ATOM 755 O O . VAL A 1 97 ? -14.992 -0.568 -18.812 1 98.56 97 VAL A O 1
ATOM 758 N N . ALA A 1 98 ? -13.703 -2.375 -18.984 1 98.56 98 ALA A N 1
ATOM 759 C CA . ALA A 1 98 ? -12.789 -1.912 -17.938 1 98.56 98 ALA A CA 1
ATOM 760 C C . ALA A 1 98 ? -12.094 -0.618 -18.359 1 98.56 98 ALA A C 1
ATOM 762 O O . ALA A 1 98 ? -11.969 0.311 -17.562 1 98.56 98 ALA A O 1
ATOM 763 N N . VAL A 1 99 ? -11.68 -0.567 -19.594 1 98.44 99 VAL A N 1
ATOM 764 C CA . VAL A 1 99 ? -10.992 0.605 -20.125 1 98.44 99 VAL A CA 1
ATOM 765 C C . VAL A 1 99 ? -11.93 1.81 -20.109 1 98.44 99 VAL A C 1
ATOM 767 O O . VAL A 1 99 ? -11.547 2.893 -19.656 1 98.44 99 VAL A O 1
ATOM 770 N N . GLN A 1 100 ? -13.125 1.62 -20.516 1 98.69 100 GLN A N 1
ATOM 771 C CA . GLN A 1 100 ? -14.125 2.686 -20.516 1 98.69 100 GLN A CA 1
ATOM 772 C C . GLN A 1 100 ? -14.422 3.154 -19.094 1 98.69 100 GLN A C 1
ATOM 774 O O . GLN A 1 100 ? -14.57 4.352 -18.859 1 98.69 100 GLN A O 1
ATOM 779 N N . ALA A 1 101 ? -14.562 2.213 -18.219 1 98.88 101 ALA A N 1
ATOM 780 C CA . ALA A 1 101 ? -14.836 2.539 -16.812 1 98.88 101 ALA A CA 1
ATOM 781 C C . ALA A 1 101 ? -13.742 3.43 -16.234 1 98.88 101 ALA A C 1
ATOM 783 O O . ALA A 1 101 ? -14.023 4.363 -15.484 1 98.88 101 ALA A O 1
ATOM 784 N N . MET A 1 102 ? -12.508 3.17 -16.594 1 98.75 102 MET A N 1
ATOM 785 C CA . MET A 1 102 ? -11.383 3.973 -16.109 1 98.75 102 MET A CA 1
ATOM 786 C C . MET A 1 102 ? -11.445 5.391 -16.656 1 98.75 102 MET A C 1
ATOM 788 O O . MET A 1 102 ? -11.227 6.359 -15.938 1 98.75 102 MET A O 1
ATOM 792 N N . HIS A 1 103 ? -11.734 5.484 -17.969 1 98.69 103 HIS A N 1
ATOM 793 C CA . HIS A 1 103 ? -11.867 6.801 -18.578 1 98.69 103 HIS A CA 1
ATOM 794 C C . HIS A 1 103 ? -12.969 7.613 -17.906 1 98.69 103 HIS A C 1
ATOM 796 O O . HIS A 1 103 ? -12.789 8.805 -17.625 1 98.69 103 HIS A O 1
ATOM 802 N N . GLU A 1 104 ? -14.07 6.988 -17.656 1 98.62 104 GLU A N 1
ATOM 803 C CA . GLU A 1 104 ? -15.188 7.656 -17 1 98.62 104 GLU A CA 1
ATOM 804 C C . GLU A 1 104 ? -14.812 8.102 -15.586 1 98.62 104 GLU A C 1
ATOM 806 O O . GLU A 1 104 ? -15.148 9.211 -15.172 1 98.62 104 GLU A O 1
ATOM 811 N N . SER A 1 105 ? -14.141 7.242 -14.891 1 98.5 105 SER A N 1
ATOM 812 C CA . SER A 1 105 ? -13.727 7.555 -13.531 1 98.5 105 SER A CA 1
ATOM 813 C C . SER A 1 105 ? -12.836 8.789 -13.484 1 98.5 105 SER A C 1
ATOM 815 O O . SER A 1 105 ? -12.977 9.633 -12.594 1 98.5 105 SER A O 1
ATOM 817 N N . VAL A 1 106 ? -11.922 8.938 -14.422 1 98.12 106 VAL A N 1
ATOM 818 C CA . VAL A 1 106 ? -11.023 10.086 -14.508 1 98.12 106 VAL A CA 1
ATOM 819 C C . VAL A 1 106 ? -11.82 11.344 -14.844 1 98.12 106 VAL A C 1
ATOM 821 O O . VAL A 1 106 ? -11.609 12.398 -14.234 1 98.12 106 VAL A O 1
ATOM 824 N N . SER A 1 107 ? -12.781 11.25 -15.664 1 97.25 107 SER A N 1
ATOM 825 C CA . SER A 1 107 ? -13.469 12.398 -16.234 1 97.25 107 SER A CA 1
ATOM 826 C C . SER A 1 107 ? -14.5 12.969 -15.273 1 97.25 107 SER A C 1
ATOM 828 O O . SER A 1 107 ? -14.828 14.156 -15.336 1 97.25 107 SER A O 1
ATOM 830 N N . THR A 1 108 ? -14.984 12.188 -14.359 1 95.12 108 THR A N 1
ATOM 831 C CA . THR A 1 108 ? -16.047 12.641 -13.477 1 95.12 108 THR A CA 1
ATOM 832 C C . THR A 1 108 ? -15.508 13.586 -12.406 1 95.12 108 THR A C 1
ATOM 834 O O . THR A 1 108 ? -16.266 14.359 -11.82 1 95.12 108 THR A O 1
ATOM 837 N N . HIS A 1 109 ? -14.227 13.406 -12.039 1 94.31 109 HIS A N 1
ATOM 838 C CA . HIS A 1 109 ? -13.539 14.172 -11 1 94.31 109 HIS A CA 1
ATOM 839 C C . HIS A 1 109 ? -14.094 13.852 -9.617 1 94.31 109 HIS A C 1
ATOM 841 O O . HIS A 1 109 ? -13.828 14.57 -8.656 1 94.31 109 HIS A O 1
ATOM 847 N N . MET A 1 110 ? -14.875 12.758 -9.539 1 94.25 110 MET A N 1
ATOM 848 C CA . MET A 1 110 ? -15.445 12.352 -8.258 1 94.25 110 MET A CA 1
ATOM 849 C C . MET A 1 110 ? -14.438 11.562 -7.43 1 94.25 110 MET A C 1
ATOM 851 O O . MET A 1 110 ? -14.625 11.359 -6.23 1 94.25 110 MET A O 1
ATOM 855 N N . TYR A 1 111 ? -13.344 11.227 -8.039 1 96.19 111 TYR A N 1
ATOM 856 C CA . TYR A 1 111 ? -12.406 10.32 -7.391 1 96.19 111 TYR A CA 1
ATOM 857 C C . TYR A 1 111 ? -11 10.914 -7.375 1 96.19 111 TYR A C 1
ATOM 859 O O . TYR A 1 111 ? -10.008 10.18 -7.395 1 96.19 111 TYR A O 1
ATOM 867 N N . ASP A 1 112 ? -10.883 12.219 -7.402 1 96.31 112 ASP A N 1
ATOM 868 C CA . ASP A 1 112 ? -9.594 12.898 -7.328 1 96.31 112 ASP A CA 1
ATOM 869 C C . ASP A 1 112 ? -9.086 12.953 -5.891 1 96.31 112 ASP A C 1
ATOM 871 O O . ASP A 1 112 ? -7.879 13.039 -5.656 1 96.31 112 ASP A O 1
ATOM 875 N N . GLY A 1 113 ? -10 12.945 -4.957 1 94.75 113 GLY A N 1
ATOM 876 C CA . GLY A 1 113 ? -9.664 13.117 -3.551 1 94.75 113 GLY A CA 1
ATOM 877 C C . GLY A 1 113 ? -9.578 11.805 -2.797 1 94.75 113 GLY A C 1
ATOM 878 O O . GLY A 1 113 ? -9.617 10.727 -3.402 1 94.75 113 GLY A O 1
ATOM 879 N N . TYR A 1 114 ? -9.383 12.086 -1.491 1 90.38 114 TYR A N 1
ATOM 880 C CA . TYR A 1 114 ? -9.352 10.914 -0.628 1 90.38 114 TYR A CA 1
ATOM 881 C C . TYR A 1 114 ? -10.727 10.266 -0.533 1 90.38 114 TYR A C 1
ATOM 883 O O . TYR A 1 114 ? -11.734 10.867 -0.916 1 90.38 114 TYR A O 1
ATOM 891 N N . GLY A 1 115 ? -10.898 9.141 -0.132 1 89.31 115 GLY A N 1
ATOM 892 C CA . GLY A 1 115 ? -12.023 8.367 0.358 1 89.31 115 GLY A CA 1
ATOM 893 C C . GLY A 1 115 ? -11.742 7.676 1.681 1 89.31 115 GLY A C 1
ATOM 894 O O . GLY A 1 115 ? -10.68 7.867 2.271 1 89.31 115 GLY A O 1
ATOM 895 N N . PRO A 1 116 ? -12.766 7.035 2.059 1 93.12 116 PRO A N 1
ATOM 896 C CA . PRO A 1 116 ? -12.484 6.238 3.252 1 93.12 116 PRO A CA 1
ATOM 897 C C . PRO A 1 116 ? -11.312 5.273 3.049 1 93.12 116 PRO A C 1
ATOM 899 O O . PRO A 1 116 ? -11.164 4.695 1.968 1 93.12 116 PRO A O 1
ATOM 902 N N . ALA A 1 117 ? -10.555 5.137 4.055 1 94.44 117 ALA A N 1
ATOM 903 C CA . ALA A 1 117 ? -9.383 4.273 3.965 1 94.44 117 ALA A CA 1
ATOM 904 C C . ALA A 1 117 ? -9.781 2.844 3.604 1 94.44 117 ALA A C 1
ATOM 906 O O . ALA A 1 117 ? -9.039 2.139 2.918 1 94.44 117 ALA A O 1
ATOM 907 N N . VAL A 1 118 ? -10.984 2.4 4.004 1 97.62 118 VAL A N 1
ATOM 908 C CA . VAL A 1 118 ? -11.453 1.045 3.734 1 97.62 118 VAL A CA 1
ATOM 909 C C . VAL A 1 118 ? -11.906 0.934 2.279 1 97.62 118 VAL A C 1
ATOM 911 O O . VAL A 1 118 ? -12.141 -0.169 1.778 1 97.62 118 VAL A O 1
ATOM 914 N N . GLY A 1 119 ? -12.062 2.037 1.604 1 98.06 119 GLY A N 1
ATOM 915 C CA . GLY A 1 119 ? -12.516 2.062 0.222 1 98.06 119 GLY A CA 1
ATOM 916 C C . GLY A 1 119 ? -13.875 2.721 0.052 1 98.06 119 GLY A C 1
ATOM 917 O O . GLY A 1 119 ? -14.672 2.76 0.989 1 98.06 119 GLY A O 1
ATOM 918 N N . ALA A 1 120 ? -14.117 3.211 -1.107 1 98.12 120 ALA A N 1
ATOM 919 C CA . ALA A 1 120 ? -15.383 3.85 -1.445 1 98.12 120 ALA A CA 1
ATOM 920 C C . ALA A 1 120 ? -16.547 2.883 -1.269 1 98.12 120 ALA A C 1
ATOM 922 O O . ALA A 1 120 ? -16.438 1.703 -1.616 1 98.12 120 ALA A O 1
ATOM 923 N N . LEU A 1 121 ? -17.625 3.391 -0.753 1 98.38 121 LEU A N 1
ATOM 924 C CA . LEU A 1 121 ? -18.781 2.551 -0.469 1 98.38 121 LEU A CA 1
ATOM 925 C C . LEU A 1 121 ? -19.297 1.902 -1.744 1 98.38 121 LEU A C 1
ATOM 927 O O . LEU A 1 121 ? -19.656 0.719 -1.746 1 98.38 121 LEU A O 1
ATOM 931 N N . ALA A 1 122 ? -19.391 2.668 -2.809 1 98.69 122 ALA A N 1
ATOM 932 C CA . ALA A 1 122 ? -19.906 2.139 -4.066 1 98.69 122 ALA A CA 1
ATOM 933 C C . ALA A 1 122 ? -19.078 0.951 -4.547 1 98.69 122 ALA A C 1
ATOM 935 O O . ALA A 1 122 ? -19.625 -0.023 -5.074 1 98.69 122 ALA A O 1
ATOM 936 N N . ALA A 1 123 ? -17.781 1.054 -4.41 1 98.88 123 ALA A N 1
ATOM 937 C CA . ALA A 1 123 ? -16.906 -0.039 -4.805 1 98.88 123 ALA A CA 1
ATOM 938 C C . ALA A 1 123 ? -17.109 -1.257 -3.906 1 98.88 123 ALA A C 1
ATOM 940 O O . ALA A 1 123 ? -17.188 -2.387 -4.395 1 98.88 123 ALA A O 1
ATOM 941 N N . ARG A 1 124 ? -17.125 -1.07 -2.609 1 98.88 124 ARG A N 1
ATOM 942 C CA . ARG A 1 124 ? -17.344 -2.166 -1.67 1 98.88 124 ARG A CA 1
ATOM 943 C C . ARG A 1 124 ? -18.688 -2.832 -1.901 1 98.88 124 ARG A C 1
ATOM 945 O O . ARG A 1 124 ? -18.812 -4.059 -1.842 1 98.88 124 ARG A O 1
ATOM 952 N N . GLN A 1 125 ? -19.703 -2.01 -2.189 1 98.88 125 GLN A N 1
ATOM 953 C CA . GLN A 1 125 ? -21.031 -2.545 -2.488 1 98.88 125 GLN A CA 1
ATOM 954 C C . GLN A 1 125 ? -21.016 -3.365 -3.775 1 98.88 125 GLN A C 1
ATOM 956 O O . GLN A 1 125 ? -21.719 -4.371 -3.885 1 98.88 125 GLN A O 1
ATOM 961 N N . ALA A 1 126 ? -20.297 -2.914 -4.742 1 98.94 126 ALA A N 1
ATOM 962 C CA . ALA A 1 126 ? -20.188 -3.656 -5.996 1 98.94 126 ALA A CA 1
ATOM 963 C C . ALA A 1 126 ? -19.641 -5.059 -5.758 1 98.94 126 ALA A C 1
ATOM 965 O O . ALA A 1 126 ? -20.031 -6.012 -6.426 1 98.94 126 ALA A O 1
ATOM 966 N N . ILE A 1 127 ? -18.75 -5.172 -4.836 1 98.88 127 ILE A N 1
ATOM 967 C CA . ILE A 1 127 ? -18.188 -6.473 -4.484 1 98.88 127 ILE A CA 1
ATOM 968 C C . ILE A 1 127 ? -19.25 -7.336 -3.824 1 98.88 127 ILE A C 1
ATOM 970 O O . ILE A 1 127 ? -19.375 -8.531 -4.121 1 98.88 127 ILE A O 1
ATOM 974 N N . VAL A 1 128 ? -20.016 -6.762 -2.971 1 98.88 128 VAL A N 1
ATOM 975 C CA . VAL A 1 128 ? -21.125 -7.48 -2.34 1 98.88 128 VAL A CA 1
ATOM 976 C C . VAL A 1 128 ? -22.078 -7.992 -3.41 1 98.88 128 VAL A C 1
ATOM 978 O O . VAL A 1 128 ? -22.453 -9.164 -3.41 1 98.88 128 VAL A O 1
ATOM 981 N N . ASP A 1 129 ? -22.438 -7.109 -4.301 1 98.56 129 ASP A N 1
ATOM 982 C CA . ASP A 1 129 ? -23.406 -7.453 -5.348 1 98.56 129 ASP A CA 1
ATOM 983 C C . ASP A 1 129 ? -22.891 -8.609 -6.203 1 98.56 129 ASP A C 1
ATOM 985 O O . ASP A 1 129 ? -23.672 -9.453 -6.652 1 98.56 129 ASP A O 1
ATOM 989 N N . LYS A 1 130 ? -21.656 -8.648 -6.379 1 97.88 130 LYS A N 1
ATOM 990 C CA . LYS A 1 130 ? -21.078 -9.648 -7.273 1 97.88 130 LYS A CA 1
ATOM 991 C C . LYS A 1 130 ? -20.891 -10.984 -6.559 1 97.88 130 LYS A C 1
ATOM 993 O O . LYS A 1 130 ? -21.062 -12.047 -7.168 1 97.88 130 LYS A O 1
ATOM 998 N N . TYR A 1 131 ? -20.562 -10.961 -5.254 1 97.81 131 TYR A N 1
ATOM 999 C CA . TYR A 1 131 ? -20.016 -12.188 -4.691 1 97.81 131 TYR A CA 1
ATOM 1000 C C . TYR A 1 131 ? -20.859 -12.68 -3.525 1 97.81 131 TYR A C 1
ATOM 1002 O O . TYR A 1 131 ? -20.719 -13.828 -3.092 1 97.81 131 TYR A O 1
ATOM 1010 N N . SER A 1 132 ? -21.703 -11.812 -2.959 1 96.81 132 SER A N 1
ATOM 1011 C CA . SER A 1 132 ? -22.578 -12.281 -1.889 1 96.81 132 SER A CA 1
ATOM 1012 C C . SER A 1 132 ? -23.656 -13.211 -2.428 1 96.81 132 SER A C 1
ATOM 1014 O O . SER A 1 132 ? -24.141 -13.023 -3.545 1 96.81 132 SER A O 1
ATOM 1016 N N . SER A 1 133 ? -23.969 -14.273 -1.684 1 94.19 133 SER A N 1
ATOM 1017 C CA . SER A 1 133 ? -25.016 -15.242 -2.023 1 94.19 133 SER A CA 1
ATOM 1018 C C . SER A 1 133 ? -25.734 -15.742 -0.776 1 94.19 133 SER A C 1
ATOM 1020 O O . SER A 1 133 ? -25.375 -15.375 0.344 1 94.19 133 SER A O 1
ATOM 1022 N N . SER A 1 134 ? -26.719 -16.516 -0.994 1 92.31 134 SER A N 1
ATOM 1023 C CA . SER A 1 134 ? -27.484 -17.062 0.123 1 92.31 134 SER A CA 1
ATOM 1024 C C . SER A 1 134 ? -26.625 -17.938 1.022 1 92.31 134 SER A C 1
ATOM 1026 O O . SER A 1 134 ? -26.844 -18.016 2.23 1 92.31 134 SER A O 1
ATOM 1028 N N . ASP A 1 135 ? -25.594 -18.5 0.456 1 91.25 135 ASP A N 1
ATOM 1029 C CA . ASP A 1 135 ? -24.734 -19.406 1.208 1 91.25 135 ASP A CA 1
ATOM 1030 C C . ASP A 1 135 ? -23.5 -18.656 1.726 1 91.25 135 ASP A C 1
ATOM 1032 O O . ASP A 1 135 ? -22.672 -19.25 2.432 1 91.25 135 ASP A O 1
ATOM 1036 N N . ASN A 1 136 ? -23.406 -17.469 1.425 1 93.12 136 ASN A N 1
ATOM 1037 C CA . ASN A 1 136 ? -22.266 -16.656 1.828 1 93.12 136 ASN A CA 1
ATOM 1038 C C . ASN A 1 136 ? -22.641 -15.172 1.909 1 93.12 136 ASN A C 1
ATOM 1040 O O . ASN A 1 136 ? -22.188 -14.367 1.095 1 93.12 136 ASN A O 1
ATOM 1044 N N . VAL A 1 137 ? -23.359 -14.797 2.91 1 96 137 VAL A N 1
ATOM 1045 C CA . VAL A 1 137 ? -23.906 -13.445 3.033 1 96 137 VAL A CA 1
ATOM 1046 C C . VAL A 1 137 ? -22.875 -12.547 3.725 1 96 137 VAL A C 1
ATOM 1048 O O . VAL A 1 137 ? -22.312 -12.922 4.75 1 96 137 VAL A O 1
ATOM 1051 N N . PHE A 1 138 ? -22.641 -11.461 3.182 1 98.06 138 PHE A N 1
ATOM 1052 C CA . PHE A 1 138 ? -21.844 -10.406 3.803 1 98.06 138 PHE A CA 1
ATOM 1053 C C . PHE A 1 138 ? -22.266 -9.039 3.299 1 98.06 138 PHE A C 1
ATOM 1055 O O . PHE A 1 138 ? -23.062 -8.93 2.363 1 98.06 138 PHE A O 1
ATOM 1062 N N . THR A 1 139 ? -21.859 -7.957 3.938 1 98.5 139 THR A N 1
ATOM 1063 C CA . THR A 1 139 ? -22.219 -6.582 3.596 1 98.5 139 THR A CA 1
ATOM 1064 C C . THR A 1 139 ? -20.969 -5.773 3.258 1 98.5 139 THR A C 1
ATOM 1066 O O . THR A 1 139 ? -19.844 -6.277 3.365 1 98.5 139 THR A O 1
ATOM 1069 N N . ALA A 1 140 ? -21.188 -4.555 2.814 1 98.75 140 ALA A N 1
ATOM 1070 C CA . ALA A 1 140 ? -20.078 -3.668 2.477 1 98.75 140 ALA A CA 1
ATOM 1071 C C . ALA A 1 140 ? -19.188 -3.424 3.689 1 98.75 140 ALA A C 1
ATOM 1073 O O . ALA A 1 140 ? -17.984 -3.158 3.543 1 98.75 140 ALA A O 1
ATOM 1074 N N . ASP A 1 141 ? -19.672 -3.516 4.914 1 98.31 141 ASP A N 1
ATOM 1075 C CA . ASP A 1 141 ? -18.906 -3.318 6.145 1 98.31 141 ASP A CA 1
ATOM 1076 C C . ASP A 1 141 ? -17.906 -4.457 6.355 1 98.31 141 ASP A C 1
ATOM 1078 O O . ASP A 1 141 ? -17.016 -4.348 7.191 1 98.31 141 ASP A O 1
ATOM 1082 N N . ASP A 1 142 ? -18.094 -5.547 5.602 1 98.81 142 ASP A N 1
ATOM 1083 C CA . ASP A 1 142 ? -17.203 -6.699 5.707 1 98.81 142 ASP A CA 1
ATOM 1084 C C . ASP A 1 142 ? -16.125 -6.668 4.621 1 98.81 142 ASP A C 1
ATOM 1086 O O . ASP A 1 142 ? -15.367 -7.625 4.465 1 98.81 142 ASP A O 1
ATOM 1090 N N . VAL A 1 143 ? -16.141 -5.598 3.834 1 98.94 143 VAL A N 1
ATOM 1091 C CA . VAL A 1 143 ? -15.234 -5.496 2.697 1 98.94 143 VAL A CA 1
ATOM 1092 C C . VAL A 1 143 ? -14.25 -4.352 2.924 1 98.94 143 VAL A C 1
ATOM 1094 O O . VAL A 1 143 ? -14.648 -3.244 3.285 1 98.94 143 VAL A O 1
ATOM 1097 N N . VAL A 1 144 ? -12.961 -4.594 2.777 1 98.88 144 VAL A N 1
ATOM 1098 C CA . VAL A 1 144 ? -11.922 -3.572 2.809 1 98.88 144 VAL A CA 1
ATOM 1099 C C . VAL A 1 144 ? -11.109 -3.619 1.515 1 98.88 144 VAL A C 1
ATOM 1101 O O . VAL A 1 144 ? -10.625 -4.68 1.119 1 98.88 144 VAL A O 1
ATOM 1104 N N . LEU A 1 145 ? -11.031 -2.494 0.814 1 98.88 145 LEU A N 1
ATOM 1105 C CA . LEU A 1 145 ? -10.234 -2.426 -0.409 1 98.88 145 LEU A CA 1
ATOM 1106 C C . LEU A 1 145 ? -8.75 -2.295 -0.09 1 98.88 145 LEU A C 1
ATOM 1108 O O . LEU A 1 145 ? -8.383 -1.834 0.993 1 98.88 145 LEU A O 1
ATOM 1112 N N . ALA A 1 146 ? -7.922 -2.729 -1.051 1 98.75 146 ALA A N 1
ATOM 1113 C CA . ALA A 1 146 ? -6.477 -2.781 -0.859 1 98.75 146 ALA A CA 1
ATOM 1114 C C . ALA A 1 146 ? -5.738 -2.463 -2.156 1 98.75 146 ALA A C 1
ATOM 1116 O O . ALA A 1 146 ? -6.312 -2.562 -3.244 1 98.75 146 ALA A O 1
ATOM 1117 N N . SER A 1 147 ? -4.492 -2.053 -2.033 1 98.19 147 SER A N 1
ATOM 1118 C CA . SER A 1 147 ? -3.627 -1.83 -3.186 1 98.19 147 SER A CA 1
ATOM 1119 C C . SER A 1 147 ? -3.16 -3.15 -3.789 1 98.19 147 SER A C 1
ATOM 1121 O O . SER A 1 147 ? -1.979 -3.494 -3.707 1 98.19 147 SER A O 1
ATOM 1123 N N . GLY A 1 148 ? -4.043 -3.816 -4.414 1 98 148 GLY A N 1
ATOM 1124 C CA . GLY A 1 148 ? -3.816 -5.156 -4.934 1 98 148 GLY A CA 1
ATOM 1125 C C . GLY A 1 148 ? -4.066 -6.246 -3.908 1 98 148 GLY A C 1
ATOM 1126 O O . GLY A 1 148 ? -4.195 -5.965 -2.715 1 98 148 GLY A O 1
ATOM 1127 N N . CYS A 1 149 ? -4.109 -7.473 -4.41 1 98.38 149 CYS A N 1
ATOM 1128 C CA . CYS A 1 149 ? -4.332 -8.609 -3.529 1 98.38 149 CYS A CA 1
ATOM 1129 C C . CYS A 1 149 ? -3.15 -8.812 -2.586 1 98.38 149 CYS A C 1
ATOM 1131 O O . CYS A 1 149 ? -3.324 -9.273 -1.456 1 98.38 149 CYS A O 1
ATOM 1133 N N . SER A 1 150 ? -1.935 -8.438 -3.01 1 97.81 150 SER A N 1
ATOM 1134 C CA . SER A 1 150 ? -0.761 -8.516 -2.146 1 97.81 150 SER A CA 1
ATOM 1135 C C . SER A 1 150 ? -0.966 -7.723 -0.862 1 97.81 150 SER A C 1
ATOM 1137 O O . SER A 1 150 ? -0.634 -8.195 0.228 1 97.81 150 SER A O 1
ATOM 1139 N N . HIS A 1 151 ? -1.52 -6.551 -1.003 1 98.62 151 HIS A N 1
ATOM 1140 C CA . HIS A 1 151 ? -1.793 -5.711 0.158 1 98.62 151 HIS A CA 1
ATOM 1141 C C . HIS A 1 151 ? -2.904 -6.305 1.017 1 98.62 151 HIS A C 1
ATOM 1143 O O . HIS A 1 151 ? -2.873 -6.195 2.244 1 98.62 151 HIS A O 1
ATOM 1149 N N . ALA A 1 152 ? -3.912 -6.895 0.387 1 98.88 152 ALA A N 1
ATOM 1150 C CA . ALA A 1 152 ? -4.965 -7.59 1.125 1 98.88 152 ALA A CA 1
ATOM 1151 C C . ALA A 1 152 ? -4.383 -8.703 1.991 1 98.88 152 ALA A C 1
ATOM 1153 O O . ALA A 1 152 ? -4.707 -8.812 3.176 1 98.88 152 ALA A O 1
ATOM 1154 N N . LEU A 1 153 ? -3.502 -9.484 1.4 1 98.88 153 LEU A N 1
ATOM 1155 C CA . LEU A 1 153 ? -2.84 -10.562 2.123 1 98.88 153 LEU A CA 1
ATOM 1156 C C . LEU A 1 153 ? -1.997 -10.016 3.27 1 98.88 153 LEU A C 1
ATOM 1158 O O . LEU A 1 153 ? -1.972 -10.594 4.359 1 98.88 153 LEU A O 1
ATOM 1162 N N . GLN A 1 154 ? -1.344 -8.922 3.004 1 98.75 154 GLN A N 1
ATOM 1163 C CA . GLN A 1 154 ? -0.54 -8.297 4.051 1 98.75 154 GLN A CA 1
ATOM 1164 C C . GLN A 1 154 ? -1.4 -7.918 5.25 1 98.75 154 GLN A C 1
ATOM 1166 O O . GLN A 1 154 ? -1.054 -8.234 6.391 1 98.75 154 GLN A O 1
ATOM 1171 N N . MET A 1 155 ? -2.492 -7.254 5.004 1 98.88 155 MET A N 1
ATOM 1172 C CA . MET A 1 155 ? -3.357 -6.82 6.098 1 98.88 155 MET A CA 1
ATOM 1173 C C . MET A 1 155 ? -3.926 -8.023 6.848 1 98.88 155 MET A C 1
ATOM 1175 O O . MET A 1 155 ? -4 -8.008 8.078 1 98.88 155 MET A O 1
ATOM 1179 N N . ALA A 1 156 ? -4.312 -9.047 6.117 1 98.94 156 ALA A N 1
ATOM 1180 C CA . ALA A 1 156 ? -4.852 -10.25 6.758 1 98.94 156 ALA A CA 1
ATOM 1181 C C . ALA A 1 156 ? -3.826 -10.875 7.691 1 98.94 156 ALA A C 1
ATOM 1183 O O . ALA A 1 156 ? -4.121 -11.148 8.859 1 98.94 156 ALA A O 1
ATOM 1184 N N . ILE A 1 157 ? -2.643 -11.047 7.219 1 98.94 157 ILE A N 1
ATOM 1185 C CA . ILE A 1 157 ? -1.579 -11.703 7.973 1 98.94 157 ILE A CA 1
ATOM 1186 C C . ILE A 1 157 ? -1.21 -10.859 9.188 1 98.94 157 ILE A C 1
ATOM 1188 O O . ILE A 1 157 ? -1.101 -11.375 10.305 1 98.94 157 ILE A O 1
ATOM 1192 N N . GLU A 1 158 ? -1.062 -9.539 8.984 1 98.75 158 GLU A N 1
ATOM 1193 C CA . GLU A 1 158 ? -0.667 -8.625 10.047 1 98.75 158 GLU A CA 1
ATOM 1194 C C . GLU A 1 158 ? -1.747 -8.531 11.117 1 98.75 158 GLU A C 1
ATOM 1196 O O . GLU A 1 158 ? -1.453 -8.234 12.281 1 98.75 158 GLU A O 1
ATOM 1201 N N . ALA A 1 159 ? -2.936 -8.805 10.758 1 98.81 159 ALA A N 1
ATOM 1202 C CA . ALA A 1 159 ? -4.043 -8.672 11.703 1 98.81 159 ALA A CA 1
ATOM 1203 C C . ALA A 1 159 ? -4.207 -9.945 12.539 1 98.81 159 ALA A C 1
ATOM 1205 O O . ALA A 1 159 ? -4.641 -9.883 13.688 1 98.81 159 ALA A O 1
ATOM 1206 N N . VAL A 1 160 ? -3.807 -11.086 12.039 1 98.62 160 VAL A N 1
ATOM 1207 C CA . VAL A 1 160 ? -4.234 -12.352 12.625 1 98.62 160 VAL A CA 1
ATOM 1208 C C . VAL A 1 160 ? -3.123 -12.914 13.508 1 98.62 160 VAL A C 1
ATOM 1210 O O . VAL A 1 160 ? -3.373 -13.766 14.367 1 98.62 160 VAL A O 1
ATOM 1213 N N . ALA A 1 161 ? -1.859 -12.461 13.32 1 98.69 161 ALA A N 1
ATOM 1214 C CA . ALA A 1 161 ? -0.773 -13.172 13.984 1 98.69 161 ALA A CA 1
ATOM 1215 C C . ALA A 1 161 ? 0.241 -12.195 14.578 1 98.69 161 ALA A C 1
ATOM 1217 O O . ALA A 1 161 ? 0.448 -11.102 14.039 1 98.69 161 ALA A O 1
ATOM 1218 N N . ASN A 1 162 ? 0.814 -12.594 15.656 1 98.56 162 ASN A N 1
ATOM 1219 C CA . ASN A 1 162 ? 1.893 -11.883 16.344 1 98.56 162 ASN A CA 1
ATOM 1220 C C . ASN A 1 162 ? 3.238 -12.578 16.125 1 98.56 162 ASN A C 1
ATOM 1222 O O . ASN A 1 162 ? 3.293 -13.688 15.609 1 98.56 162 ASN A O 1
ATOM 1226 N N . ALA A 1 163 ? 4.312 -11.812 16.5 1 98 163 ALA A N 1
ATOM 1227 C CA . ALA A 1 163 ? 5.629 -12.445 16.547 1 98 163 ALA A CA 1
ATOM 1228 C C . ALA A 1 163 ? 5.602 -13.719 17.391 1 98 163 ALA A C 1
ATOM 1230 O O . ALA A 1 163 ? 5.066 -13.727 18.5 1 98 163 ALA A O 1
ATOM 1231 N N . GLY A 1 164 ? 6.117 -14.797 16.812 1 98.06 164 GLY A N 1
ATOM 1232 C CA . GLY A 1 164 ? 6.133 -16.062 17.516 1 98.06 164 GLY A CA 1
ATOM 1233 C C . GLY A 1 164 ? 4.984 -16.984 17.125 1 98.06 164 GLY A C 1
ATOM 1234 O O . GLY A 1 164 ? 5.066 -18.203 17.281 1 98.06 164 GLY A O 1
ATOM 1235 N N . ASP A 1 165 ? 3.865 -16.406 16.609 1 98.56 165 ASP A N 1
ATOM 1236 C CA . ASP A 1 165 ? 2.793 -17.219 16.047 1 98.56 165 ASP A CA 1
ATOM 1237 C C . ASP A 1 165 ? 3.213 -17.828 14.711 1 98.56 165 ASP A C 1
ATOM 1239 O O . ASP A 1 165 ? 4.258 -17.469 14.156 1 98.56 165 ASP A O 1
ATOM 1243 N N . ASN A 1 166 ? 2.414 -18.828 14.289 1 98.56 166 ASN A N 1
ATOM 1244 C CA . ASN A 1 166 ? 2.697 -19.375 12.969 1 98.56 166 ASN A CA 1
ATOM 1245 C C . ASN A 1 166 ? 1.435 -19.469 12.117 1 98.56 166 ASN A C 1
ATOM 1247 O O . ASN A 1 166 ? 0.327 -19.547 12.648 1 98.56 166 ASN A O 1
ATOM 1251 N N . ILE A 1 167 ? 1.601 -19.359 10.867 1 98.88 167 ILE A N 1
ATOM 1252 C CA . ILE A 1 167 ? 0.586 -19.547 9.836 1 98.88 167 ILE A CA 1
ATOM 1253 C C . ILE A 1 167 ? 0.997 -20.672 8.891 1 98.88 167 ILE A C 1
ATOM 1255 O O . ILE A 1 167 ? 2.158 -20.75 8.484 1 98.88 167 ILE A O 1
ATOM 1259 N N . LEU A 1 168 ? 0.019 -21.594 8.609 1 98.88 168 LEU A N 1
ATOM 1260 C CA . LEU A 1 168 ? 0.286 -22.672 7.668 1 98.88 168 LEU A CA 1
ATOM 1261 C C . LEU A 1 168 ? 0.241 -22.172 6.23 1 98.88 168 LEU A C 1
ATOM 1263 O O . LEU A 1 168 ? -0.743 -21.562 5.812 1 98.88 168 LEU A O 1
ATOM 1267 N N . VAL A 1 169 ? 1.337 -22.422 5.492 1 98.75 169 VAL A N 1
ATOM 1268 C CA . VAL A 1 169 ? 1.433 -21.938 4.117 1 98.75 169 VAL A CA 1
ATOM 1269 C C . VAL A 1 169 ? 1.693 -23.125 3.176 1 98.75 169 VAL A C 1
ATOM 1271 O O . VAL A 1 169 ? 2.32 -24.109 3.564 1 98.75 169 VAL A O 1
ATOM 1274 N N . PRO A 1 170 ? 1.256 -23.047 1.948 1 98.75 170 PRO A N 1
ATOM 1275 C CA . PRO A 1 170 ? 1.419 -24.156 1.012 1 98.75 170 PRO A CA 1
ATOM 1276 C C . PRO A 1 170 ? 2.85 -24.281 0.493 1 98.75 170 PRO A C 1
ATOM 1278 O O . PRO A 1 170 ? 3.518 -23.281 0.252 1 98.75 170 PRO A O 1
ATOM 1281 N N . HIS A 1 171 ? 3.305 -25.484 0.298 1 97.62 171 HIS A N 1
ATOM 1282 C CA . HIS A 1 171 ? 4.523 -25.875 -0.401 1 97.62 171 HIS A CA 1
ATOM 1283 C C . HIS A 1 171 ? 4.25 -27 -1.394 1 97.62 171 HIS A C 1
ATOM 1285 O O . HIS A 1 171 ? 3.953 -28.141 -0.994 1 97.62 171 HIS A O 1
ATOM 1291 N N . PRO A 1 172 ? 4.426 -26.781 -2.666 1 97.44 172 PRO A N 1
ATOM 1292 C CA . PRO A 1 172 ? 4.812 -25.5 -3.273 1 97.44 172 PRO A CA 1
ATOM 1293 C C . PRO A 1 172 ? 3.768 -24.406 -3.057 1 97.44 172 PRO A C 1
ATOM 1295 O O . PRO A 1 172 ? 2.594 -24.703 -2.818 1 97.44 172 PRO A O 1
ATOM 1298 N N . GLY A 1 173 ? 4.195 -23.172 -3.131 1 97.69 173 GLY A N 1
ATOM 1299 C CA . GLY A 1 173 ? 3.277 -22.062 -2.934 1 97.69 173 GLY A CA 1
ATOM 1300 C C . GLY A 1 173 ? 3.846 -20.734 -3.381 1 97.69 173 GLY A C 1
ATOM 1301 O O . GLY A 1 173 ? 5.031 -20.641 -3.701 1 97.69 173 GLY A O 1
ATOM 1302 N N . PHE A 1 174 ? 3.021 -19.812 -3.461 1 97 174 PHE A N 1
ATOM 1303 C CA . PHE A 1 174 ? 3.383 -18.453 -3.797 1 97 174 PHE A CA 1
ATOM 1304 C C . PHE A 1 174 ? 4.324 -17.859 -2.75 1 97 174 PHE A C 1
ATOM 1306 O O . PHE A 1 174 ? 3.992 -17.828 -1.562 1 97 174 PHE A O 1
ATOM 1313 N N . PRO A 1 175 ? 5.438 -17.297 -3.137 1 95.69 175 PRO A N 1
ATOM 1314 C CA . PRO A 1 175 ? 6.492 -16.922 -2.189 1 95.69 175 PRO A CA 1
ATOM 1315 C C . PRO A 1 175 ? 6.137 -15.68 -1.378 1 95.69 175 PRO A C 1
ATOM 1317 O O . PRO A 1 175 ? 6.727 -15.445 -0.323 1 95.69 175 PRO A O 1
ATOM 1320 N N . LEU A 1 176 ? 5.246 -14.914 -1.794 1 96.44 176 LEU A N 1
ATOM 1321 C CA . LEU A 1 176 ? 4.879 -13.672 -1.113 1 96.44 176 LEU A CA 1
ATOM 1322 C C . LEU A 1 176 ? 4.406 -13.953 0.309 1 96.44 176 LEU A C 1
ATOM 1324 O O . LEU A 1 176 ? 4.582 -13.125 1.202 1 96.44 176 LEU A O 1
ATOM 1328 N N . TYR A 1 177 ? 3.812 -15.125 0.56 1 98.31 177 TYR A N 1
ATOM 1329 C CA . TYR A 1 177 ? 3.35 -15.445 1.903 1 98.31 177 TYR A CA 1
ATOM 1330 C C . TYR A 1 177 ? 4.484 -15.344 2.914 1 98.31 177 TYR A C 1
ATOM 1332 O O . TYR A 1 177 ? 4.328 -14.734 3.973 1 98.31 177 TYR A O 1
ATOM 1340 N N . SER A 1 178 ? 5.625 -15.859 2.523 1 96.81 178 SER A N 1
ATOM 1341 C CA . SER A 1 178 ? 6.797 -15.797 3.393 1 96.81 178 SER A CA 1
ATOM 1342 C C . SER A 1 178 ? 7.316 -14.367 3.508 1 96.81 178 SER A C 1
ATOM 1344 O O . SER A 1 178 ? 7.715 -13.93 4.59 1 96.81 178 SER A O 1
ATOM 1346 N N . THR A 1 179 ? 7.316 -13.688 2.418 1 97.25 179 THR A N 1
ATOM 1347 C CA . THR A 1 179 ? 7.773 -12.305 2.367 1 97.25 179 THR A CA 1
ATOM 1348 C C . THR A 1 179 ? 6.961 -11.43 3.322 1 97.25 179 THR A C 1
ATOM 1350 O O . THR A 1 179 ? 7.488 -10.484 3.902 1 97.25 179 THR A O 1
ATOM 1353 N N . LEU A 1 180 ? 5.684 -11.773 3.516 1 98.38 180 LEU A N 1
ATOM 1354 C CA . LEU A 1 180 ? 4.793 -10.977 4.352 1 98.38 180 LEU A CA 1
ATOM 1355 C C . LEU A 1 180 ? 4.844 -11.445 5.801 1 98.38 180 LEU A C 1
ATOM 1357 O O . LEU A 1 180 ? 4.645 -10.648 6.723 1 98.38 180 LEU A O 1
ATOM 1361 N N . CYS A 1 181 ? 5.184 -12.68 6.09 1 98.56 181 CYS A N 1
ATOM 1362 C CA . CYS A 1 181 ? 5.207 -13.242 7.434 1 98.56 181 CYS A CA 1
ATOM 1363 C C . CYS A 1 181 ? 6.512 -12.898 8.141 1 98.56 181 CYS A C 1
ATOM 1365 O O . CYS A 1 181 ? 6.5 -12.367 9.258 1 98.56 181 CYS A O 1
ATOM 1367 N N . ARG A 1 182 ? 7.574 -13.07 7.539 1 97.88 182 ARG A N 1
ATOM 1368 C CA . ARG A 1 182 ? 8.883 -13.18 8.18 1 97.88 182 ARG A CA 1
ATOM 1369 C C . ARG A 1 182 ? 9.32 -11.836 8.75 1 97.88 182 ARG A C 1
ATOM 1371 O O . ARG A 1 182 ? 9.906 -11.773 9.828 1 97.88 182 ARG A O 1
ATOM 1378 N N . PRO A 1 183 ? 9.039 -10.703 8.062 1 98.19 183 PRO A N 1
ATOM 1379 C CA . PRO A 1 183 ? 9.43 -9.43 8.664 1 98.19 183 PRO A CA 1
ATOM 1380 C C . PRO A 1 183 ? 8.758 -9.188 10.016 1 98.19 183 PRO A C 1
ATOM 1382 O O . PRO A 1 183 ? 9.25 -8.391 10.812 1 98.19 183 PRO A O 1
ATOM 1385 N N . HIS A 1 184 ? 7.703 -9.859 10.289 1 98.44 184 HIS A N 1
ATOM 1386 C CA . HIS A 1 184 ? 6.969 -9.703 11.539 1 98.44 184 HIS A CA 1
ATOM 1387 C C . HIS A 1 184 ? 7.32 -10.82 12.523 1 98.44 184 HIS A C 1
ATOM 1389 O O . HIS A 1 184 ? 6.668 -10.961 13.562 1 98.44 184 HIS A O 1
ATOM 1395 N N . ASN A 1 185 ? 8.258 -11.625 12.148 1 98.12 185 ASN A N 1
ATOM 1396 C CA . ASN A 1 185 ? 8.672 -12.773 12.945 1 98.12 185 ASN A CA 1
ATOM 1397 C C . ASN A 1 185 ? 7.523 -13.766 13.141 1 98.12 185 ASN A C 1
ATOM 1399 O O . ASN A 1 185 ? 7.398 -14.375 14.203 1 98.12 185 ASN A O 1
ATOM 1403 N N . ILE A 1 186 ? 6.629 -13.789 12.219 1 98.69 186 ILE A N 1
ATOM 1404 C CA . ILE A 1 186 ? 5.621 -14.836 12.109 1 98.69 186 ILE A CA 1
ATOM 1405 C C . ILE A 1 186 ? 6.211 -16.047 11.391 1 98.69 186 ILE A C 1
ATOM 1407 O O . ILE A 1 186 ? 6.793 -15.914 10.305 1 98.69 186 ILE A O 1
ATOM 1411 N N . ILE A 1 187 ? 6.039 -17.203 11.977 1 98.56 187 ILE A N 1
ATOM 1412 C CA . ILE A 1 187 ? 6.609 -18.406 11.391 1 98.56 187 ILE A CA 1
ATOM 1413 C C . ILE A 1 187 ? 5.699 -18.922 10.281 1 98.56 187 ILE A C 1
ATOM 1415 O O . ILE A 1 187 ? 4.527 -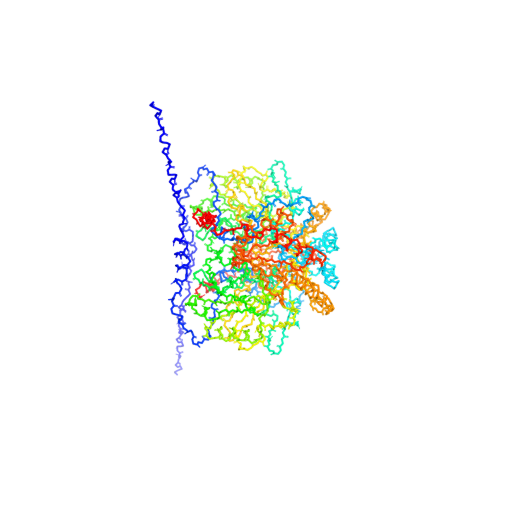19.219 10.523 1 98.56 187 ILE A O 1
ATOM 1419 N N . ASP A 1 188 ? 6.184 -18.969 9.07 1 98.06 188 ASP A N 1
ATOM 1420 C CA . ASP A 1 188 ? 5.449 -19.562 7.957 1 98.06 188 ASP A CA 1
ATOM 1421 C C . ASP A 1 188 ? 5.68 -21.078 7.883 1 98.06 188 ASP A C 1
ATOM 1423 O O . ASP A 1 188 ? 6.605 -21.531 7.211 1 98.06 188 ASP A O 1
ATOM 1427 N N . LYS A 1 189 ? 4.805 -21.875 8.438 1 98.19 189 LYS A N 1
ATOM 1428 C CA . LYS A 1 189 ? 4.945 -23.328 8.477 1 98.19 189 LYS A CA 1
ATOM 1429 C C . LYS A 1 189 ? 4.414 -23.953 7.195 1 98.19 189 LYS A C 1
ATOM 1431 O O . LYS A 1 189 ? 3.238 -23.797 6.859 1 98.19 189 LYS A O 1
ATOM 1436 N N . PRO A 1 190 ? 5.23 -24.719 6.555 1 98.44 190 PRO A N 1
ATOM 1437 C CA . PRO A 1 190 ? 4.793 -25.281 5.273 1 98.44 190 PRO A CA 1
ATOM 1438 C C . PRO A 1 190 ? 3.936 -26.531 5.434 1 98.44 190 PRO A C 1
ATOM 1440 O O . PRO A 1 190 ? 4.289 -27.438 6.195 1 98.44 190 PRO A O 1
ATOM 1443 N N . TYR A 1 191 ? 2.842 -26.531 4.789 1 98.56 191 TYR A N 1
ATOM 1444 C CA . TYR A 1 191 ? 2.156 -27.797 4.559 1 98.56 191 TYR A CA 1
ATOM 1445 C C . TYR A 1 191 ? 2.369 -28.281 3.131 1 98.56 191 TYR A C 1
ATOM 1447 O O . TYR A 1 191 ? 2.801 -27.516 2.268 1 98.56 191 TYR A O 1
ATOM 1455 N N . LYS A 1 192 ? 1.994 -29.562 2.879 1 98.19 192 LYS A N 1
ATOM 1456 C CA . LYS A 1 192 ? 2.4 -30.188 1.626 1 98.19 192 LYS A CA 1
ATOM 1457 C C . LYS A 1 192 ? 1.237 -30.25 0.64 1 98.19 192 LYS A C 1
ATOM 1459 O O . LYS A 1 192 ? 0.129 -30.641 1.004 1 98.19 192 LYS A O 1
ATOM 1464 N N . ILE A 1 193 ? 1.502 -29.812 -0.558 1 98.06 193 ILE A N 1
ATOM 1465 C CA . ILE A 1 193 ? 0.609 -30.047 -1.69 1 98.06 193 ILE A CA 1
ATOM 1466 C C . ILE A 1 193 ? 1.124 -31.203 -2.535 1 98.06 193 ILE A C 1
ATOM 1468 O O . ILE A 1 193 ? 2.264 -31.188 -3.004 1 98.06 193 ILE A O 1
ATOM 1472 N N . ASP A 1 194 ? 0.321 -32.156 -2.707 1 97.12 194 ASP A N 1
ATOM 1473 C CA . ASP A 1 194 ? 0.658 -33.281 -3.535 1 97.12 194 ASP A CA 1
ATOM 1474 C C . ASP A 1 194 ? 0.345 -33.031 -5.004 1 97.12 194 ASP A C 1
ATOM 1476 O O . ASP A 1 194 ? -0.812 -32.812 -5.371 1 97.12 194 ASP A O 1
ATOM 1480 N N . MET A 1 195 ? 1.338 -33.125 -5.91 1 95.88 195 MET A N 1
ATOM 1481 C CA . MET A 1 195 ? 1.184 -32.844 -7.336 1 95.88 195 MET A CA 1
ATOM 1482 C C . MET A 1 195 ? 1.331 -34.125 -8.156 1 95.88 195 MET A C 1
ATOM 1484 O O . MET A 1 195 ? 1.479 -34.062 -9.383 1 95.88 195 MET A O 1
ATOM 1488 N N . THR A 1 196 ? 1.354 -35.25 -7.582 1 93 196 THR A N 1
ATOM 1489 C CA . THR A 1 196 ? 1.704 -36.5 -8.273 1 93 196 THR A CA 1
ATOM 1490 C C . THR A 1 196 ? 0.458 -37.156 -8.844 1 93 196 THR A C 1
ATOM 1492 O O . THR A 1 196 ? 0.554 -38 -9.758 1 93 196 THR A O 1
ATOM 1495 N N . GLY A 1 197 ? -0.649 -36.781 -8.383 1 87.69 197 GLY A N 1
ATOM 1496 C CA . GLY A 1 197 ? -1.882 -37.375 -8.867 1 87.69 197 GLY A CA 1
ATOM 1497 C C . GLY A 1 197 ? -2.537 -36.562 -9.977 1 87.69 197 GLY A C 1
ATOM 1498 O O . GLY A 1 197 ? -1.932 -35.656 -10.523 1 87.69 197 GLY A O 1
ATOM 1499 N N . GLU A 1 198 ? -3.645 -37.094 -10.383 1 84.94 198 GLU A N 1
ATOM 1500 C CA . GLU A 1 198 ? -4.434 -36.375 -11.391 1 84.94 198 GLU A CA 1
ATOM 1501 C C . GLU A 1 198 ? -4.832 -35 -10.922 1 84.94 198 GLU A C 1
ATOM 1503 O O . GLU A 1 198 ? -4.773 -34.031 -11.688 1 84.94 198 GLU A O 1
ATOM 1508 N N . ASP A 1 199 ? -5.273 -34.969 -9.633 1 91.44 199 ASP A N 1
ATOM 1509 C CA . ASP A 1 199 ? -5.602 -33.688 -9 1 91.44 199 ASP A CA 1
ATOM 1510 C C . ASP A 1 199 ? -4.586 -33.312 -7.922 1 91.44 199 ASP A C 1
ATOM 1512 O O . ASP A 1 199 ? -4.062 -34.219 -7.234 1 91.44 199 ASP A O 1
ATOM 1516 N N . VAL A 1 200 ? -4.316 -32.031 -7.867 1 96 200 VAL A N 1
ATOM 1517 C CA . VAL A 1 200 ? -3.49 -31.562 -6.762 1 96 200 VAL A CA 1
ATOM 1518 C C . VAL A 1 200 ? -4.297 -31.578 -5.465 1 96 200 VAL A C 1
ATOM 1520 O O . VAL A 1 200 ? -5.492 -31.281 -5.465 1 96 200 VAL A O 1
ATOM 1523 N N . LYS A 1 201 ? -3.66 -31.969 -4.367 1 97.5 201 LYS A N 1
ATOM 1524 C CA . LYS A 1 201 ? -4.34 -32.062 -3.078 1 97.5 201 LYS A CA 1
ATOM 1525 C C . LYS A 1 201 ? -3.416 -31.625 -1.941 1 97.5 201 LYS A C 1
ATOM 1527 O O . LYS A 1 201 ? -2.197 -31.781 -2.031 1 97.5 201 LYS A O 1
ATOM 1532 N N . ILE A 1 202 ? -4.047 -31.156 -0.942 1 98.56 202 ILE A N 1
ATOM 1533 C CA . ILE A 1 202 ? -3.322 -30.891 0.3 1 98.56 202 ILE A CA 1
ATOM 1534 C C . ILE A 1 202 ? -3.182 -32.188 1.091 1 98.56 202 ILE A C 1
ATOM 1536 O O . ILE A 1 202 ? -4.129 -32.969 1.186 1 98.56 202 ILE A O 1
ATOM 1540 N N . ASP A 1 203 ? -2.008 -32.438 1.606 1 98.19 203 ASP A N 1
ATOM 1541 C CA . ASP A 1 203 ? -1.8 -33.562 2.535 1 98.19 203 ASP A CA 1
ATOM 1542 C C . ASP A 1 203 ? -2.285 -33.188 3.938 1 98.19 203 ASP A C 1
ATOM 1544 O O . ASP A 1 203 ? -1.496 -32.781 4.785 1 98.19 203 ASP A O 1
ATOM 1548 N N . LEU A 1 204 ? -3.527 -33.438 4.195 1 98.38 204 LEU A N 1
ATOM 1549 C CA . LEU A 1 204 ? -4.152 -33.031 5.449 1 98.38 204 LEU A CA 1
ATOM 1550 C C . LEU A 1 204 ? -3.588 -33.812 6.617 1 98.38 204 LEU A C 1
ATOM 1552 O O . LEU A 1 204 ? -3.518 -33.312 7.742 1 98.38 204 LEU A O 1
ATOM 1556 N N . SER A 1 205 ? -3.23 -35.062 6.301 1 97.69 205 SER A N 1
ATOM 1557 C CA . SER A 1 205 ? -2.615 -35.875 7.348 1 97.69 205 SER A CA 1
ATOM 1558 C C . SER A 1 205 ? -1.311 -35.25 7.832 1 97.69 205 SER A C 1
ATOM 1560 O O . SER A 1 205 ? -1.064 -35.156 9.039 1 97.69 205 SER A O 1
ATOM 1562 N N . TYR A 1 206 ? -0.512 -34.844 6.91 1 97.75 206 TYR A N 1
ATOM 1563 C CA . TYR A 1 206 ? 0.727 -34.156 7.277 1 97.75 206 TYR A CA 1
ATOM 1564 C C . TYR A 1 206 ? 0.44 -32.844 7.98 1 97.75 206 TYR A C 1
ATOM 1566 O O . TYR A 1 206 ? 1.087 -32.5 8.977 1 97.75 206 TYR A O 1
ATOM 1574 N N . MET A 1 207 ? -0.502 -32.094 7.465 1 98.19 207 MET A N 1
ATOM 1575 C CA . MET A 1 207 ? -0.835 -30.797 8.016 1 98.19 207 MET A CA 1
ATOM 1576 C C . MET A 1 207 ? -1.21 -30.906 9.492 1 98.19 207 MET A C 1
ATOM 1578 O O . MET A 1 207 ? -0.861 -30.031 10.297 1 98.19 207 MET A O 1
ATOM 1582 N N . ALA A 1 208 ? -1.827 -31.938 9.852 1 97.5 208 ALA A N 1
ATOM 1583 C CA . ALA A 1 208 ? -2.236 -32.156 11.234 1 97.5 208 ALA A CA 1
ATOM 1584 C C . ALA A 1 208 ? -1.023 -32.281 12.156 1 97.5 208 ALA A C 1
ATOM 1586 O O . ALA A 1 208 ? -1.091 -31.938 13.336 1 97.5 208 ALA A O 1
ATOM 1587 N N . THR A 1 209 ? 0.071 -32.719 11.641 1 97.38 209 THR A N 1
ATOM 1588 C CA . THR A 1 209 ? 1.242 -33.031 12.461 1 97.38 209 THR A CA 1
ATOM 1589 C C . THR A 1 209 ? 2.002 -31.734 12.797 1 97.38 209 THR A C 1
ATOM 1591 O O . THR A 1 209 ? 2.834 -31.719 13.703 1 97.38 209 THR A O 1
ATOM 1594 N N . ILE A 1 210 ? 1.733 -30.641 12.156 1 97.06 210 ILE A N 1
ATOM 1595 C CA . ILE A 1 210 ? 2.582 -29.469 12.328 1 97.06 210 ILE A CA 1
ATOM 1596 C C . ILE A 1 210 ? 1.812 -28.375 13.07 1 97.06 210 ILE A C 1
ATOM 1598 O O . ILE A 1 210 ? 2.367 -27.328 13.391 1 97.06 210 ILE A O 1
ATOM 1602 N N . ILE A 1 211 ? 0.598 -28.578 13.375 1 97.25 211 ILE A N 1
ATOM 1603 C CA . ILE A 1 211 ? -0.206 -27.641 14.148 1 97.25 211 ILE A CA 1
ATOM 1604 C C . ILE A 1 211 ? 0.266 -27.609 15.594 1 97.25 211 ILE A C 1
ATOM 1606 O O . ILE A 1 211 ? 0.611 -28.656 16.156 1 97.25 211 ILE A O 1
ATOM 1610 N N . ASP A 1 212 ? 0.315 -26.469 16.219 1 96.5 212 ASP A N 1
ATOM 1611 C CA . ASP A 1 212 ? 0.602 -26.312 17.641 1 96.5 212 ASP A CA 1
ATOM 1612 C C . ASP A 1 212 ? -0.24 -25.188 18.25 1 96.5 212 ASP A C 1
ATOM 1614 O O . ASP A 1 212 ? -1.183 -24.703 17.625 1 96.5 212 ASP A O 1
ATOM 1618 N N . GLU A 1 213 ? 0.021 -24.812 19.484 1 94.88 213 GLU A N 1
ATOM 1619 C CA . GLU A 1 213 ? -0.809 -23.875 20.234 1 94.88 213 GLU A CA 1
ATOM 1620 C C . GLU A 1 213 ? -0.676 -22.453 19.672 1 94.88 213 GLU A C 1
ATOM 1622 O O . GLU A 1 213 ? -1.509 -21.594 19.938 1 94.88 213 GLU A O 1
ATOM 1627 N N . ASN A 1 214 ? 0.361 -22.25 18.844 1 97.38 214 ASN A N 1
ATOM 1628 C CA . ASN A 1 214 ? 0.622 -20.922 18.297 1 97.38 214 ASN A CA 1
ATOM 1629 C C . ASN A 1 214 ? 0.128 -20.797 16.859 1 97.38 214 ASN A C 1
ATOM 1631 O O . ASN A 1 214 ? 0.292 -19.75 16.219 1 97.38 214 ASN A O 1
ATOM 1635 N N . THR A 1 215 ? -0.483 -21.844 16.312 1 98.25 215 THR A N 1
ATOM 1636 C CA . THR A 1 215 ? -0.996 -21.797 14.953 1 98.25 215 THR A CA 1
ATOM 1637 C C . THR A 1 215 ? -2.273 -20.969 14.883 1 98.25 215 THR A C 1
ATOM 1639 O O . THR A 1 215 ? -3.229 -21.219 15.617 1 98.25 215 THR A O 1
ATOM 1642 N N . ARG A 1 216 ? -2.32 -19.969 13.93 1 98.12 216 ARG A N 1
ATOM 1643 C CA . ARG A 1 216 ? -3.42 -19.016 13.93 1 98.12 216 ARG A CA 1
ATOM 1644 C C . ARG A 1 216 ? -4.305 -19.188 12.703 1 98.12 216 ARG A C 1
ATOM 1646 O O . ARG A 1 216 ? -5.508 -18.922 12.75 1 98.12 216 ARG A O 1
ATOM 1653 N N . ALA A 1 217 ? -3.707 -19.625 11.609 1 98.81 217 ALA A N 1
ATOM 1654 C CA . ALA A 1 217 ? -4.469 -19.625 10.359 1 98.81 217 ALA A CA 1
ATOM 1655 C C . ALA A 1 217 ? -3.834 -20.578 9.344 1 98.81 217 ALA A C 1
ATOM 1657 O O . ALA A 1 217 ? -2.682 -20.984 9.5 1 98.81 217 ALA A O 1
ATOM 1658 N N . ILE A 1 218 ? -4.633 -20.922 8.336 1 98.88 218 ILE A N 1
ATOM 1659 C CA . ILE A 1 218 ? -4.207 -21.625 7.133 1 98.88 218 ILE A CA 1
ATOM 1660 C C . ILE A 1 218 ? -4.398 -20.734 5.914 1 98.88 218 ILE A C 1
ATOM 1662 O O . ILE A 1 218 ? -5.492 -20.203 5.684 1 98.88 218 ILE A O 1
ATOM 1666 N N . ILE A 1 219 ? -3.346 -20.531 5.133 1 98.94 219 ILE A N 1
ATOM 1667 C CA . ILE A 1 219 ? -3.516 -19.875 3.84 1 98.94 219 ILE A CA 1
ATOM 1668 C C . ILE A 1 219 ? -3.82 -20.938 2.771 1 98.94 219 ILE A C 1
ATOM 1670 O O . ILE A 1 219 ? -3.057 -21.891 2.592 1 98.94 219 ILE A O 1
ATOM 1674 N N . VAL A 1 220 ? -4.918 -20.781 2.104 1 98.94 220 VAL A N 1
ATOM 1675 C CA . VAL A 1 220 ? -5.309 -21.656 1.005 1 98.94 220 VAL A CA 1
ATOM 1676 C C . VAL A 1 220 ? -5.383 -20.859 -0.293 1 98.94 220 VAL A C 1
ATOM 1678 O O . VAL A 1 220 ? -6.121 -19.875 -0.382 1 98.94 220 VAL A O 1
ATOM 1681 N N . ASN A 1 221 ? -4.598 -21.203 -1.192 1 98.88 221 ASN A N 1
ATOM 1682 C CA . ASN A 1 221 ? -4.582 -20.578 -2.51 1 98.88 221 ASN A CA 1
ATOM 1683 C C . ASN A 1 221 ? -5.215 -21.484 -3.566 1 98.88 221 ASN A C 1
ATOM 1685 O O . ASN A 1 221 ? -4.68 -22.547 -3.881 1 98.88 221 ASN A O 1
ATOM 1689 N N . ASN A 1 222 ? -6.355 -21.078 -4.082 1 98.75 222 ASN A N 1
ATOM 1690 C CA . ASN A 1 222 ? -7.141 -21.891 -5.012 1 98.75 222 ASN A CA 1
ATOM 1691 C C . ASN A 1 222 ? -7.918 -21.016 -5.992 1 98.75 222 ASN A C 1
ATOM 1693 O O . ASN A 1 222 ? -8.812 -20.266 -5.59 1 98.75 222 ASN A O 1
ATOM 1697 N N . PRO A 1 223 ? -7.684 -21.125 -7.363 1 98.38 223 PRO A N 1
ATOM 1698 C CA . PRO A 1 223 ? -6.637 -21.922 -8.016 1 98.38 223 PRO A CA 1
ATOM 1699 C C . PRO A 1 223 ? -5.23 -21.531 -7.566 1 98.38 223 PRO A C 1
ATOM 1701 O O . PRO A 1 223 ? -5.035 -20.438 -7.027 1 98.38 223 PRO A O 1
ATOM 1704 N N . GLY A 1 224 ? -4.34 -22.453 -7.828 1 97.94 224 GLY A N 1
ATOM 1705 C CA . GLY A 1 224 ? -3.076 -22.297 -7.121 1 97.94 224 GLY A CA 1
ATOM 1706 C C . GLY A 1 224 ? -1.957 -21.781 -8 1 97.94 224 GLY A C 1
ATOM 1707 O O . GLY A 1 224 ? -1.852 -22.156 -9.172 1 97.94 224 GLY A O 1
ATOM 1708 N N . ASN A 1 225 ? -1.105 -20.906 -7.516 1 97.31 225 ASN A N 1
ATOM 1709 C CA . ASN A 1 225 ? 0.24 -20.562 -7.965 1 97.31 225 ASN A CA 1
ATOM 1710 C C . ASN A 1 225 ? 1.306 -21.188 -7.066 1 97.31 225 ASN A C 1
ATOM 1712 O O . ASN A 1 225 ? 1.364 -20.891 -5.871 1 97.31 225 ASN A O 1
ATOM 1716 N N . PRO A 1 226 ? 2.072 -22.094 -7.492 1 97.25 226 PRO A N 1
ATOM 1717 C CA . PRO A 1 226 ? 2.451 -22.266 -8.891 1 97.25 226 PRO A CA 1
ATOM 1718 C C . PRO A 1 226 ? 1.783 -23.484 -9.531 1 97.25 226 PRO A C 1
ATOM 1720 O O . PRO A 1 226 ? 2.016 -23.781 -10.711 1 97.25 226 PRO A O 1
ATOM 1723 N N . THR A 1 227 ? 0.941 -24.172 -8.898 1 97.69 227 THR A N 1
ATOM 1724 C CA . THR A 1 227 ? 0.605 -25.531 -9.297 1 97.69 227 THR A CA 1
ATOM 1725 C C . THR A 1 227 ? -0.335 -25.531 -10.5 1 97.69 227 THR A C 1
ATOM 1727 O O . THR A 1 227 ? -0.373 -26.5 -11.266 1 97.69 227 THR A O 1
ATOM 1730 N N . GLY A 1 228 ? -1.122 -24.484 -10.57 1 97.94 228 GLY A N 1
ATOM 1731 C CA . GLY A 1 228 ? -2.182 -24.484 -11.57 1 97.94 228 GLY A CA 1
ATOM 1732 C C . GLY A 1 228 ? -3.34 -25.391 -11.211 1 97.94 228 GLY A C 1
ATOM 1733 O O . GLY A 1 228 ? -4.262 -25.578 -12.008 1 97.94 228 GLY A O 1
ATOM 1734 N N . GLY A 1 229 ? -3.318 -25.922 -10.102 1 97.62 229 GLY A N 1
ATOM 1735 C CA . GLY A 1 229 ? -4.355 -26.844 -9.656 1 97.62 229 GLY A CA 1
ATOM 1736 C C . GLY A 1 229 ? -5.602 -26.141 -9.156 1 97.62 229 GLY A C 1
ATOM 1737 O O . GLY A 1 229 ? -5.559 -24.969 -8.805 1 97.62 229 GLY A O 1
ATOM 1738 N N . VAL A 1 230 ? -6.695 -26.875 -9.219 1 98.56 230 VAL A N 1
ATOM 1739 C CA . VAL A 1 230 ? -7.977 -26.469 -8.648 1 98.56 230 VAL A CA 1
ATOM 1740 C C . VAL A 1 230 ? -8.508 -27.562 -7.723 1 98.56 230 VAL A C 1
ATOM 1742 O O . VAL A 1 230 ? -8.68 -28.703 -8.141 1 98.56 230 VAL A O 1
ATOM 1745 N N . PHE A 1 231 ? -8.68 -27.188 -6.48 1 98.62 231 PHE A N 1
ATOM 1746 C CA . PHE A 1 231 ? -9.219 -28.172 -5.551 1 98.62 231 PHE A CA 1
ATOM 1747 C C . PHE A 1 231 ? -10.672 -28.5 -5.875 1 98.62 231 PHE A C 1
ATOM 1749 O O . PHE A 1 231 ? -11.445 -27.594 -6.211 1 98.62 231 PHE A O 1
ATOM 1756 N N . THR A 1 232 ? -11.031 -29.75 -5.77 1 97.81 232 THR A N 1
ATOM 1757 C CA . THR A 1 232 ? -12.422 -30.156 -5.965 1 97.81 232 THR A CA 1
ATOM 1758 C C . THR A 1 232 ? -13.297 -29.656 -4.816 1 97.81 232 THR A C 1
ATOM 1760 O O . THR A 1 232 ? -12.789 -29.281 -3.76 1 97.81 232 THR A O 1
ATOM 1763 N N . LYS A 1 233 ? -14.562 -29.641 -5.047 1 98.25 233 LYS A N 1
ATOM 1764 C CA . LYS A 1 233 ? -15.5 -29.281 -3.992 1 98.25 233 LYS A CA 1
ATOM 1765 C C . LYS A 1 233 ? -15.312 -30.141 -2.754 1 98.25 233 LYS A C 1
ATOM 1767 O O . LYS A 1 233 ? -15.273 -29.641 -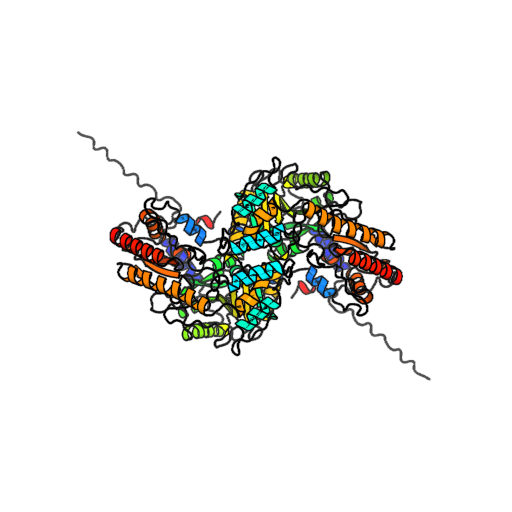1.631 1 98.25 233 LYS A O 1
ATOM 1772 N N . GLU A 1 234 ? -15.195 -31.422 -3.008 1 98.19 234 GLU A N 1
ATOM 1773 C CA . GLU A 1 234 ? -15.023 -32.375 -1.919 1 98.19 234 GLU A CA 1
ATOM 1774 C C . GLU A 1 234 ? -13.766 -32.094 -1.113 1 98.19 234 GLU A C 1
ATOM 1776 O O . GLU A 1 234 ? -13.797 -32.094 0.119 1 98.19 234 GLU A O 1
ATOM 1781 N N . HIS A 1 235 ? -12.711 -31.828 -1.778 1 98.5 235 HIS A N 1
ATOM 1782 C CA . HIS A 1 235 ? -11.453 -31.562 -1.088 1 98.5 235 HIS A CA 1
ATOM 1783 C C . HIS A 1 235 ? -11.516 -30.25 -0.315 1 98.5 235 HIS A C 1
ATOM 1785 O O . HIS A 1 235 ? -10.961 -30.141 0.781 1 98.5 235 HIS A O 1
ATOM 1791 N N . LEU A 1 236 ? -12.133 -29.219 -0.891 1 98.81 236 LEU A N 1
ATOM 1792 C CA . LEU A 1 236 ? -12.328 -27.953 -0.182 1 98.81 236 LEU A CA 1
ATOM 1793 C C . LEU A 1 236 ? -13.117 -28.172 1.104 1 98.81 236 LEU A C 1
ATOM 1795 O O . LEU A 1 236 ? -12.797 -27.594 2.143 1 98.81 236 LEU A O 1
ATOM 1799 N N . GLU A 1 237 ? -14.125 -28.953 1.018 1 98.81 237 GLU A N 1
ATOM 1800 C CA . GLU A 1 237 ? -14.93 -29.25 2.199 1 98.81 237 GLU A CA 1
ATOM 1801 C C . GLU A 1 237 ? -14.117 -30.016 3.238 1 98.81 237 GLU A C 1
ATOM 1803 O O . GLU A 1 237 ? -14.297 -29.828 4.441 1 98.81 237 GLU A O 1
ATOM 1808 N N . GLU A 1 238 ? -13.242 -30.938 2.791 1 98.81 238 GLU A N 1
ATOM 1809 C CA . GLU A 1 238 ? -12.328 -31.609 3.707 1 98.81 238 GLU A CA 1
ATOM 1810 C C . GLU A 1 238 ? -11.422 -30.609 4.422 1 98.81 238 GLU A C 1
ATOM 1812 O O . GLU A 1 238 ? -11.141 -30.766 5.613 1 98.81 238 GLU A O 1
ATOM 1817 N N . ILE A 1 239 ? -10.961 -29.625 3.703 1 98.88 239 ILE A N 1
ATOM 1818 C CA . ILE A 1 239 ? -10.117 -28.594 4.281 1 98.88 239 ILE A CA 1
ATOM 1819 C C . ILE A 1 239 ? -10.898 -27.797 5.324 1 98.88 239 ILE A C 1
ATOM 1821 O O . ILE A 1 239 ? -10.383 -27.5 6.402 1 98.88 239 ILE A O 1
ATOM 1825 N N . LEU A 1 240 ? -12.125 -27.469 4.973 1 98.81 240 LEU A N 1
ATOM 1826 C CA . LEU A 1 240 ? -12.984 -26.75 5.914 1 98.81 240 LEU A CA 1
ATOM 1827 C C . LEU A 1 240 ? -13.234 -27.594 7.164 1 98.81 240 LEU A C 1
ATOM 1829 O O . LEU A 1 240 ? -13.234 -27.062 8.281 1 98.81 240 LEU A O 1
ATOM 1833 N N . GLU A 1 241 ? -13.477 -28.891 6.992 1 98.62 241 GLU A N 1
ATOM 1834 C CA . GLU A 1 241 ? -13.641 -29.781 8.133 1 98.62 241 GLU A CA 1
ATOM 1835 C C . GLU A 1 241 ? -12.391 -29.797 9.008 1 98.62 241 GLU A C 1
ATOM 1837 O O . GLU A 1 241 ? -12.484 -29.781 10.242 1 98.62 241 GLU A O 1
ATOM 1842 N N . PHE A 1 242 ? -11.289 -29.875 8.398 1 98.31 242 PHE A N 1
ATOM 1843 C CA . PHE A 1 242 ? -10 -29.828 9.094 1 98.31 242 PHE A CA 1
ATOM 1844 C C . PHE A 1 242 ? -9.867 -28.547 9.906 1 98.31 242 PHE A C 1
ATOM 1846 O O . PHE A 1 242 ? -9.531 -28.594 11.094 1 98.31 242 PHE A O 1
ATOM 1853 N N . ALA A 1 243 ? -10.125 -27.391 9.258 1 98.62 243 ALA A N 1
ATOM 1854 C CA . ALA A 1 243 ? -10.047 -26.094 9.93 1 98.62 243 ALA A CA 1
ATOM 1855 C C . ALA A 1 243 ? -11.016 -26.031 11.109 1 98.62 243 ALA A C 1
ATOM 1857 O O . ALA A 1 243 ? -10.672 -25.5 12.164 1 98.62 243 ALA A O 1
ATOM 1858 N N . ASN A 1 244 ? -12.195 -26.516 10.93 1 98.19 244 ASN A N 1
ATOM 1859 C CA . ASN A 1 244 ? -13.195 -26.547 11.992 1 98.19 244 ASN A CA 1
ATOM 1860 C C . ASN A 1 244 ? -12.742 -27.422 13.156 1 98.19 244 ASN A C 1
ATOM 1862 O O . ASN A 1 244 ? -12.953 -27.062 14.32 1 98.19 244 ASN A O 1
ATOM 1866 N N . LYS A 1 245 ? -12.211 -28.547 12.789 1 97.12 245 LYS A N 1
ATOM 1867 C CA . LYS A 1 245 ? -11.742 -29.484 13.797 1 97.12 245 LYS A CA 1
ATOM 1868 C C . LYS A 1 245 ? -10.672 -28.844 14.68 1 97.12 245 LYS A C 1
ATOM 1870 O O . LYS A 1 245 ? -10.688 -29 15.906 1 97.12 245 LYS A O 1
ATOM 1875 N N . TYR A 1 246 ? -9.781 -28.109 14.125 1 96.94 246 TYR A N 1
ATOM 1876 C CA . TYR A 1 246 ? -8.633 -27.578 14.859 1 96.94 246 TYR A CA 1
ATOM 1877 C C . TYR A 1 246 ? -8.844 -26.109 15.219 1 96.94 246 TYR A C 1
ATOM 1879 O O . TYR A 1 246 ? -7.957 -25.484 15.797 1 96.94 246 TYR A O 1
ATOM 1887 N N . LYS A 1 247 ? -10.023 -25.547 14.859 1 97.44 247 LYS A N 1
ATOM 1888 C CA . LYS A 1 247 ? -10.398 -24.172 15.164 1 97.44 247 LYS A CA 1
ATOM 1889 C C . LYS A 1 247 ? -9.375 -23.188 14.617 1 97.44 247 LYS A C 1
ATOM 1891 O O . LYS A 1 247 ? -8.883 -22.328 15.352 1 97.44 247 LYS A O 1
ATOM 1896 N N . LEU A 1 248 ? -9.047 -23.359 13.367 1 98.06 248 LEU A N 1
ATOM 1897 C CA . LEU A 1 248 ? -8.148 -22.453 12.648 1 98.06 248 LEU A CA 1
ATOM 1898 C C . LEU A 1 248 ? -8.914 -21.641 11.609 1 98.06 248 LEU A C 1
ATOM 1900 O O . LEU A 1 248 ? -9.734 -22.188 10.875 1 98.06 248 LEU A O 1
ATOM 1904 N N . ILE A 1 249 ? -8.695 -20.359 11.57 1 98.62 249 ILE A N 1
ATOM 1905 C CA . ILE A 1 249 ? -9.32 -19.562 10.523 1 98.62 249 ILE A CA 1
ATOM 1906 C C . ILE A 1 249 ? -8.594 -19.781 9.203 1 98.62 249 ILE A C 1
ATOM 1908 O O . ILE A 1 249 ? -7.488 -20.328 9.18 1 98.62 249 ILE A O 1
ATOM 1912 N N . ILE A 1 250 ? -9.242 -19.406 8.125 1 98.94 250 ILE A N 1
ATOM 1913 C CA . ILE A 1 250 ? -8.648 -19.578 6.801 1 98.94 250 ILE A CA 1
ATOM 1914 C C . ILE A 1 250 ? -8.453 -18.203 6.145 1 98.94 250 ILE A C 1
ATOM 1916 O O . ILE A 1 250 ? -9.359 -17.359 6.184 1 98.94 250 ILE A O 1
ATOM 1920 N N . ILE A 1 251 ? -7.293 -17.922 5.691 1 98.94 251 ILE A N 1
ATOM 1921 C CA . ILE A 1 251 ? -7.059 -16.875 4.703 1 98.94 251 ILE A CA 1
ATOM 1922 C C . ILE A 1 251 ? -7.125 -17.484 3.297 1 98.94 251 ILE A C 1
ATOM 1924 O O . ILE A 1 251 ? -6.23 -18.219 2.887 1 98.94 251 ILE A O 1
ATOM 1928 N N . ALA A 1 252 ? -8.172 -17.172 2.596 1 98.94 252 ALA A N 1
ATOM 1929 C CA . ALA A 1 252 ? -8.406 -17.734 1.271 1 98.94 252 ALA A CA 1
ATOM 1930 C C . ALA A 1 252 ? -7.895 -16.812 0.174 1 98.94 252 ALA A C 1
ATOM 1932 O O . ALA A 1 252 ? -8.516 -15.781 -0.113 1 98.94 252 ALA A O 1
ATOM 1933 N N . ASP A 1 253 ? -6.773 -17.141 -0.384 1 98.94 253 ASP A N 1
ATOM 1934 C CA . ASP A 1 253 ? -6.277 -16.438 -1.562 1 98.94 253 ASP A CA 1
ATOM 1935 C C . ASP A 1 253 ? -6.961 -16.938 -2.832 1 98.94 253 ASP A C 1
ATOM 1937 O O . ASP A 1 253 ? -6.578 -17.969 -3.381 1 98.94 253 ASP A O 1
ATOM 1941 N N . GLU A 1 254 ? -7.918 -16.172 -3.326 1 98.88 254 GLU A N 1
ATOM 1942 C CA . GLU A 1 254 ? -8.75 -16.594 -4.449 1 98.88 254 GLU A CA 1
ATOM 1943 C C . GLU A 1 254 ? -8.625 -15.617 -5.621 1 98.88 254 GLU A C 1
ATOM 1945 O O . GLU A 1 254 ? -9.594 -15.375 -6.34 1 98.88 254 GLU A O 1
ATOM 1950 N N . ILE A 1 255 ? -7.422 -15.07 -5.789 1 98.75 255 ILE A N 1
ATOM 1951 C CA . ILE A 1 255 ? -7.141 -14.031 -6.77 1 98.75 255 ILE A CA 1
ATOM 1952 C C . ILE A 1 255 ? -7.457 -14.547 -8.172 1 98.75 255 ILE A C 1
ATOM 1954 O O . ILE A 1 255 ? -7.848 -13.773 -9.047 1 98.75 255 ILE A O 1
ATOM 1958 N N . TYR A 1 256 ? -7.41 -15.875 -8.406 1 98.69 256 TYR A N 1
ATOM 1959 C CA . TYR A 1 256 ? -7.637 -16.422 -9.734 1 98.69 256 TYR A CA 1
ATOM 1960 C C . TYR A 1 256 ? -9.102 -16.797 -9.93 1 98.69 256 TYR A C 1
ATOM 1962 O O . TYR A 1 256 ? -9.57 -16.922 -11.062 1 98.69 256 TYR A O 1
ATOM 1970 N N . GLY A 1 257 ? -9.812 -17.078 -8.828 1 98 257 GLY A N 1
ATOM 1971 C CA . GLY A 1 257 ? -11.25 -17.281 -8.875 1 98 257 GLY A CA 1
ATOM 1972 C C . GLY A 1 257 ? -11.68 -18.219 -9.977 1 98 257 GLY A C 1
ATOM 1973 O O . GLY A 1 257 ? -11.156 -19.328 -10.086 1 98 257 GLY A O 1
ATOM 1974 N N . ASP A 1 258 ? -12.523 -17.734 -10.883 1 97.62 258 ASP A N 1
ATOM 1975 C CA . ASP A 1 258 ? -13.164 -18.562 -11.898 1 97.62 258 ASP A CA 1
ATOM 1976 C C . ASP A 1 258 ? -12.266 -18.719 -13.125 1 97.62 258 ASP A C 1
ATOM 1978 O O . ASP A 1 258 ? -12.727 -19.156 -14.188 1 97.62 258 ASP A O 1
ATOM 1982 N N . LEU A 1 259 ? -11.055 -18.344 -13.031 1 98.38 259 LEU A N 1
ATOM 1983 C CA . LEU A 1 259 ? -10.102 -18.656 -14.094 1 98.38 259 LEU A CA 1
ATOM 1984 C C . LEU A 1 259 ? -9.727 -20.125 -14.062 1 98.38 259 LEU A C 1
ATOM 1986 O O . LEU A 1 259 ? -8.594 -20.484 -13.719 1 98.38 259 LEU A O 1
ATOM 1990 N N . VAL A 1 260 ? -10.688 -20.969 -14.445 1 98.62 260 VAL A N 1
ATOM 1991 C CA . VAL A 1 260 ? -10.547 -22.422 -14.438 1 98.62 260 VAL A CA 1
ATOM 1992 C C . VAL A 1 260 ? -10.844 -22.969 -15.828 1 98.62 260 VAL A C 1
ATOM 1994 O O . VAL A 1 260 ? -11.555 -22.359 -16.609 1 98.62 260 VAL A O 1
ATOM 1997 N N . TYR A 1 261 ? -10.312 -24.047 -16.172 1 98.12 261 TYR A N 1
ATOM 1998 C CA . TYR A 1 261 ? -10.43 -24.703 -17.469 1 98.12 261 TYR A CA 1
ATOM 1999 C C . TYR A 1 261 ? -10.141 -26.188 -17.344 1 98.12 261 TYR A C 1
ATOM 2001 O O . TYR A 1 261 ? -9.969 -26.719 -16.234 1 98.12 261 TYR A O 1
ATOM 2009 N N . ASN A 1 262 ? -10.297 -26.922 -18.5 1 96.5 262 ASN A N 1
ATOM 2010 C CA . ASN A 1 262 ? -10.055 -28.359 -18.547 1 96.5 262 ASN A CA 1
ATOM 2011 C C . ASN A 1 262 ? -10.984 -29.109 -17.594 1 96.5 262 ASN A C 1
ATOM 2013 O O . ASN A 1 262 ? -10.539 -29.984 -16.844 1 96.5 262 ASN A O 1
ATOM 2017 N N . GLY A 1 263 ? -12.195 -28.625 -17.422 1 96 263 GLY A N 1
ATOM 2018 C CA . GLY A 1 263 ? -13.258 -29.359 -16.75 1 96 263 GLY A CA 1
ATOM 2019 C C . GLY A 1 263 ? -13.383 -29.016 -15.289 1 96 263 GLY A C 1
ATOM 2020 O O . GLY A 1 263 ? -14.281 -29.516 -14.602 1 96 263 GLY A O 1
ATOM 2021 N N . ALA A 1 264 ? -12.578 -28.156 -14.797 1 97.56 264 ALA A N 1
ATOM 2022 C CA . ALA A 1 264 ? -12.625 -27.797 -13.375 1 97.56 264 ALA A CA 1
ATOM 2023 C C . ALA A 1 264 ? -13.672 -26.719 -13.117 1 97.56 264 ALA A C 1
ATOM 2025 O O . ALA A 1 264 ? -14.055 -25.984 -14.023 1 97.56 264 ALA A O 1
ATOM 2026 N N . THR A 1 265 ? -14.148 -26.703 -11.867 1 98 265 THR A N 1
ATOM 2027 C CA . THR A 1 265 ? -15.062 -25.688 -11.375 1 98 265 THR A CA 1
ATOM 2028 C C . THR A 1 265 ? -14.516 -25.047 -10.102 1 98 265 THR A C 1
ATOM 2030 O O . THR A 1 265 ? -14.023 -25.734 -9.211 1 98 265 THR A O 1
ATOM 2033 N N . PHE A 1 266 ? -14.648 -23.781 -10.102 1 98.25 266 PHE A N 1
ATOM 2034 C CA . PHE A 1 266 ? -14.227 -23.031 -8.922 1 98.25 266 PHE A CA 1
ATOM 2035 C C . PHE A 1 266 ? -15.367 -22.906 -7.922 1 98.25 266 PHE A C 1
ATOM 2037 O O . PHE A 1 266 ? -16.5 -22.578 -8.305 1 98.25 266 PHE A O 1
ATOM 2044 N N . TYR A 1 267 ? -15.086 -23.156 -6.66 1 98.06 267 TYR A N 1
ATOM 2045 C CA . TYR A 1 267 ? -16 -22.938 -5.551 1 98.06 267 TYR A CA 1
ATOM 2046 C C . TYR A 1 267 ? -15.367 -22.031 -4.496 1 98.06 267 TYR A C 1
ATOM 2048 O O . TYR A 1 267 ? -14.367 -22.406 -3.869 1 98.06 267 TYR A O 1
ATOM 2056 N N . PRO A 1 268 ? -15.922 -20.812 -4.301 1 98.12 268 PRO A N 1
ATOM 2057 C CA . PRO A 1 268 ? -15.414 -20.031 -3.166 1 98.12 268 PRO A CA 1
ATOM 2058 C C . PRO A 1 268 ? -15.531 -20.781 -1.84 1 98.12 268 PRO A C 1
ATOM 2060 O O . PRO A 1 268 ? -16.594 -21.328 -1.523 1 98.12 268 PRO A O 1
ATOM 2063 N N . MET A 1 269 ? -14.492 -20.828 -1.063 1 98.56 269 MET A N 1
ATOM 2064 C CA . MET A 1 269 ? -14.484 -21.594 0.175 1 98.56 269 MET A CA 1
ATOM 2065 C C . MET A 1 269 ? -15.586 -21.125 1.121 1 98.56 269 MET A C 1
ATOM 2067 O O . MET A 1 269 ? -16.219 -21.938 1.791 1 98.56 269 MET A O 1
ATOM 2071 N N . ALA A 1 270 ? -15.797 -19.812 1.145 1 98.44 270 ALA A N 1
ATOM 2072 C CA . ALA A 1 270 ? -16.75 -19.219 2.084 1 98.44 270 ALA A CA 1
ATOM 2073 C C . ALA A 1 270 ? -18.172 -19.672 1.771 1 98.44 270 ALA A C 1
ATOM 2075 O O . ALA A 1 270 ? -19.062 -19.531 2.605 1 98.44 270 ALA A O 1
ATOM 2076 N N . SER A 1 271 ? -18.453 -20.172 0.611 1 97.5 271 SER A N 1
ATOM 2077 C CA . SER A 1 271 ? -19.797 -20.594 0.212 1 97.5 271 SER A CA 1
ATOM 2078 C C . SER A 1 271 ? -20.062 -22.047 0.606 1 97.5 271 SER A C 1
ATOM 2080 O O . SER A 1 271 ? -21.188 -22.516 0.478 1 97.5 271 SER A O 1
ATOM 2082 N N . LEU A 1 272 ? -19.078 -22.734 1.073 1 98.19 272 LEU A N 1
ATOM 2083 C CA . LEU A 1 272 ? -19.172 -24.156 1.325 1 98.19 272 LEU A CA 1
ATOM 2084 C C . LEU A 1 272 ? -19.375 -24.438 2.811 1 98.19 272 LEU A C 1
ATOM 2086 O O . LEU A 1 272 ? -19.484 -23.516 3.613 1 98.19 272 LEU A O 1
ATOM 2090 N N . SER A 1 273 ? -19.547 -25.703 3.143 1 97.25 273 SER A N 1
ATOM 2091 C CA . SER A 1 273 ? -19.797 -26.156 4.508 1 97.25 273 SER A CA 1
ATOM 2092 C C . SER A 1 273 ? -18.688 -27.094 4.977 1 97.25 273 SER A C 1
ATOM 2094 O O . SER A 1 273 ? -18.109 -27.828 4.172 1 97.25 273 SER A O 1
ATOM 2096 N N . PRO A 1 274 ? -18.391 -27.188 6.188 1 97.81 274 PRO A N 1
ATOM 2097 C CA . PRO A 1 274 ? -18.953 -26.391 7.27 1 97.81 274 PRO A CA 1
ATOM 2098 C C . PRO A 1 274 ? -18.469 -24.938 7.242 1 97.81 274 PRO A C 1
ATOM 2100 O O . PRO A 1 274 ? -17.469 -24.641 6.594 1 97.81 274 PRO A O 1
ATOM 2103 N N . LYS A 1 275 ? -19.234 -24.109 7.887 1 96.88 275 LYS A N 1
ATOM 2104 C CA . LYS A 1 275 ? -18.812 -22.719 7.988 1 96.88 275 LYS A CA 1
ATOM 2105 C C . LYS A 1 275 ? -17.625 -22.562 8.938 1 96.88 275 LYS A C 1
ATOM 2107 O O . LYS A 1 275 ? -17.625 -23.141 10.023 1 96.88 275 LYS A O 1
ATOM 2112 N N . VAL A 1 276 ? -16.672 -21.906 8.477 1 97.69 276 VAL A N 1
ATOM 2113 C CA . VAL A 1 276 ? -15.461 -21.547 9.203 1 97.69 276 VAL A CA 1
ATOM 2114 C C . VAL A 1 276 ? -15.156 -20.062 8.977 1 97.69 276 VAL A C 1
ATOM 2116 O O . VAL A 1 276 ? -15.5 -19.5 7.941 1 97.69 276 VAL A O 1
ATOM 2119 N N . PRO A 1 277 ? -14.625 -19.328 10.07 1 98.62 277 PRO A N 1
ATOM 2120 C CA . PRO A 1 277 ? -14.188 -17.969 9.797 1 98.62 277 PRO A CA 1
ATOM 2121 C C . PRO A 1 277 ? -13.148 -17.891 8.68 1 98.62 277 PRO A C 1
ATOM 2123 O O . PRO A 1 277 ? -12.156 -18.609 8.711 1 98.62 277 PRO A O 1
ATOM 2126 N N . ILE A 1 278 ? -13.422 -17.016 7.695 1 98.88 278 ILE A N 1
ATOM 2127 C CA . ILE A 1 278 ? -12.578 -16.922 6.508 1 98.88 278 ILE A CA 1
ATOM 2128 C C . ILE A 1 278 ? -12.336 -15.461 6.16 1 98.88 278 ILE A C 1
ATOM 2130 O O . ILE A 1 278 ? -13.258 -14.641 6.223 1 98.88 278 ILE A O 1
ATOM 2134 N N . ILE A 1 279 ? -11.133 -15.117 5.875 1 98.94 279 ILE A N 1
ATOM 2135 C CA . ILE A 1 279 ? -10.805 -13.867 5.195 1 98.94 279 ILE A CA 1
ATOM 2136 C C . ILE A 1 279 ? -10.445 -14.148 3.74 1 98.94 279 ILE A C 1
ATOM 2138 O O . ILE A 1 279 ? -9.383 -14.719 3.453 1 98.94 279 ILE A O 1
ATOM 2142 N N . THR A 1 280 ? -11.328 -13.789 2.844 1 98.94 280 THR A N 1
ATOM 2143 C CA . THR A 1 280 ? -11.062 -13.953 1.419 1 98.94 280 THR A CA 1
ATOM 2144 C C . THR A 1 280 ? -10.242 -12.781 0.88 1 98.94 280 THR A C 1
ATOM 2146 O O . THR A 1 280 ? -10.578 -11.625 1.125 1 98.94 280 THR A O 1
ATOM 2149 N N . CYS A 1 281 ? -9.164 -13.062 0.219 1 98.94 281 CYS A N 1
ATOM 2150 C CA . CYS A 1 281 ? -8.375 -12.07 -0.5 1 98.94 281 CYS A CA 1
ATOM 2151 C C . CYS A 1 281 ? -8.523 -12.242 -2.006 1 98.94 281 CYS A C 1
ATOM 2153 O O . CYS A 1 281 ? -8.367 -13.352 -2.527 1 98.94 281 CYS A O 1
ATOM 2155 N N . ASP A 1 282 ? -8.844 -11.156 -2.689 1 98.88 282 ASP A N 1
ATOM 2156 C CA . ASP A 1 282 ? -9.141 -11.18 -4.117 1 98.88 282 ASP A CA 1
ATOM 2157 C C . ASP A 1 282 ? -8.844 -9.828 -4.766 1 98.88 282 ASP A C 1
ATOM 2159 O O . ASP A 1 282 ? -8.219 -8.961 -4.148 1 98.88 282 ASP A O 1
ATOM 2163 N N . GLY A 1 283 ? -9.109 -9.719 -6.086 1 98.75 283 GLY A N 1
ATOM 2164 C CA . GLY A 1 283 ? -8.867 -8.484 -6.812 1 98.75 283 GLY A CA 1
ATOM 2165 C C . GLY A 1 283 ? -9.086 -8.617 -8.305 1 98.75 283 GLY A C 1
ATOM 2166 O O . GLY A 1 283 ? -9.516 -9.672 -8.789 1 98.75 283 GLY A O 1
ATOM 2167 N N . ILE A 1 284 ? -8.758 -7.59 -9.047 1 98.62 284 ILE A N 1
ATOM 2168 C CA . ILE A 1 284 ? -9.062 -7.582 -10.477 1 98.62 284 ILE A CA 1
ATOM 2169 C C . ILE A 1 284 ? -7.797 -7.902 -11.273 1 98.62 284 ILE A C 1
ATOM 2171 O O . ILE A 1 284 ? -7.844 -8.039 -12.5 1 98.62 284 ILE A O 1
ATOM 2175 N N . ALA A 1 285 ? -6.727 -8.133 -10.633 1 97.88 285 ALA A N 1
ATOM 2176 C CA . ALA A 1 285 ? -5.41 -8.234 -11.258 1 97.88 285 ALA A CA 1
ATOM 2177 C C . ALA A 1 285 ? -5.387 -9.352 -12.297 1 97.88 285 ALA A C 1
ATOM 2179 O O . ALA A 1 285 ? -4.789 -9.203 -13.367 1 97.88 285 ALA A O 1
ATOM 2180 N N . LYS A 1 286 ? -6.039 -10.477 -11.961 1 97.94 286 LYS A N 1
ATOM 2181 C CA . LYS A 1 286 ? -5.766 -11.672 -12.75 1 97.94 286 LYS A CA 1
ATOM 2182 C C . LYS A 1 286 ? -6.953 -12.031 -13.633 1 97.94 286 LYS A C 1
ATOM 2184 O O . LYS A 1 286 ? -6.777 -12.391 -14.805 1 97.94 286 LYS A O 1
ATOM 2189 N N . ARG A 1 287 ? -8.125 -11.875 -13.188 1 97.81 287 ARG A N 1
ATOM 2190 C CA . ARG A 1 287 ? -9.289 -12.242 -13.984 1 97.81 287 ARG A CA 1
ATOM 2191 C C . ARG A 1 287 ? -9.633 -11.141 -14.984 1 97.81 287 ARG A C 1
ATOM 2193 O O . ARG A 1 287 ? -10.164 -11.422 -16.062 1 97.81 287 ARG A O 1
ATOM 2200 N N . TRP A 1 288 ? -9.344 -9.93 -14.68 1 98.12 288 TRP A N 1
ATOM 2201 C CA . TRP A 1 288 ? -9.594 -8.828 -15.602 1 98.12 288 TRP A CA 1
ATOM 2202 C C . TRP A 1 288 ? -8.297 -8.367 -16.266 1 98.12 288 TRP A C 1
ATOM 2204 O O . TRP A 1 288 ? -8.281 -7.359 -16.969 1 98.12 288 TRP A O 1
ATOM 2214 N N . MET A 1 289 ? -7.219 -9.008 -15.961 1 97.44 289 MET A N 1
ATOM 2215 C CA . MET A 1 289 ? -5.945 -8.898 -16.656 1 97.44 289 MET A CA 1
ATOM 2216 C C . MET A 1 289 ? -5.355 -7.504 -16.516 1 97.44 289 MET A C 1
ATOM 2218 O O . MET A 1 289 ? -4.879 -6.918 -17.484 1 97.44 289 MET A O 1
ATOM 2222 N N . VAL A 1 290 ? -5.434 -6.93 -15.312 1 97.56 290 VAL A N 1
ATOM 2223 C CA . VAL A 1 290 ? -4.91 -5.586 -15.078 1 97.56 290 VAL A CA 1
ATOM 2224 C C . VAL A 1 290 ? -4.133 -5.555 -13.766 1 97.56 290 VAL A C 1
ATOM 2226 O O . VAL A 1 290 ? -4.395 -4.715 -12.906 1 97.56 290 VAL A O 1
ATOM 2229 N N . PRO A 1 291 ? -3.094 -6.359 -13.625 1 97 291 PRO A N 1
ATOM 2230 C CA . PRO A 1 291 ? -2.385 -6.41 -12.344 1 97 291 PRO A CA 1
ATOM 2231 C C . PRO A 1 291 ? -1.742 -5.074 -11.969 1 97 291 PRO A C 1
ATOM 2233 O O . PRO A 1 291 ? -1.585 -4.77 -10.781 1 97 291 PRO A O 1
ATOM 2236 N N . GLY A 1 292 ? -1.431 -4.219 -12.914 1 97.44 292 GLY A N 1
ATOM 2237 C CA . GLY A 1 292 ? -0.801 -2.934 -12.648 1 97.44 292 GLY A CA 1
ATOM 2238 C C . GLY A 1 292 ? -1.754 -1.911 -12.055 1 97.44 292 GLY A C 1
ATOM 2239 O O . GLY A 1 292 ? -1.321 -0.896 -11.508 1 97.44 292 GLY A O 1
ATOM 2240 N N . TRP A 1 293 ? -3.057 -2.131 -12.211 1 98.44 293 TRP A N 1
ATOM 2241 C CA . TRP A 1 293 ? -4.027 -1.161 -11.719 1 98.44 293 TRP A CA 1
ATOM 2242 C C . TRP A 1 293 ? -4.082 -1.178 -10.195 1 98.44 293 TRP A C 1
ATOM 2244 O O . TRP A 1 293 ? -4.555 -0.223 -9.57 1 98.44 293 TRP A O 1
ATOM 2254 N N . ARG A 1 294 ? -3.635 -2.295 -9.578 1 98.19 294 ARG A N 1
ATOM 2255 C CA . ARG A 1 294 ? -3.371 -2.441 -8.148 1 98.19 294 ARG A CA 1
ATOM 2256 C C . ARG A 1 294 ? -4.648 -2.254 -7.336 1 98.19 294 ARG A C 1
ATOM 2258 O O . ARG A 1 294 ? -4.668 -1.487 -6.367 1 98.19 294 ARG A O 1
ATOM 2265 N N . LEU A 1 295 ? -5.645 -3.004 -7.625 1 98.81 295 LEU A N 1
ATOM 2266 C CA . LEU A 1 295 ? -6.84 -2.986 -6.785 1 98.81 295 LEU A CA 1
ATOM 2267 C C . LEU A 1 295 ? -7.23 -4.398 -6.363 1 98.81 295 LEU A C 1
ATOM 2269 O O . LEU A 1 295 ? -7.438 -5.27 -7.211 1 98.81 295 LEU A O 1
ATOM 2273 N N . GLY A 1 296 ? -7.234 -4.621 -5.125 1 98.75 296 GLY A N 1
ATOM 2274 C CA . GLY A 1 296 ? -7.719 -5.832 -4.488 1 98.75 296 GLY A CA 1
ATOM 2275 C C . GLY A 1 296 ? -8.594 -5.562 -3.277 1 98.75 296 GLY A C 1
ATOM 2276 O O . GLY A 1 296 ? -8.938 -4.414 -2.998 1 98.75 296 GLY A O 1
ATOM 2277 N N . TRP A 1 297 ? -8.984 -6.66 -2.605 1 98.94 297 TRP A N 1
ATOM 2278 C CA . TRP A 1 297 ? -9.852 -6.461 -1.448 1 98.94 297 TRP A CA 1
ATOM 2279 C C . TRP A 1 297 ? -9.805 -7.672 -0.522 1 98.94 297 TRP A C 1
ATOM 2281 O O . TRP A 1 297 ? -9.305 -8.734 -0.903 1 98.94 297 TRP A O 1
ATOM 2291 N N . LEU A 1 298 ? -10.258 -7.465 0.686 1 98.88 298 LEU A N 1
ATOM 2292 C CA . LEU A 1 298 ? -10.586 -8.492 1.671 1 98.88 298 LEU A CA 1
ATOM 2293 C C . LEU A 1 298 ? -12.094 -8.578 1.883 1 98.88 298 LEU A C 1
ATOM 2295 O O . LEU A 1 298 ? -12.781 -7.551 1.946 1 98.88 298 LEU A O 1
ATOM 2299 N N . ILE A 1 299 ? -12.586 -9.742 1.977 1 98.94 299 ILE A N 1
ATOM 2300 C CA . ILE A 1 299 ? -13.922 -10.008 2.506 1 98.94 299 ILE A CA 1
ATOM 2301 C C . ILE A 1 299 ? -13.812 -10.797 3.805 1 98.94 299 ILE A C 1
ATOM 2303 O O . ILE A 1 299 ? -13.25 -11.898 3.824 1 98.94 299 ILE A O 1
ATOM 2307 N N . ILE A 1 300 ? -14.383 -10.312 4.875 1 98.88 300 ILE A N 1
ATOM 2308 C CA . ILE A 1 300 ? -14.289 -10.922 6.195 1 98.88 300 ILE A CA 1
ATOM 2309 C C . ILE A 1 300 ? -15.578 -11.695 6.5 1 98.88 300 ILE A C 1
ATOM 2311 O O . ILE A 1 300 ? -16.609 -11.094 6.812 1 98.88 300 ILE A O 1
ATOM 2315 N N . HIS A 1 301 ? -15.508 -12.977 6.352 1 98.75 301 HIS A N 1
ATOM 2316 C CA . HIS A 1 301 ? -16.609 -13.867 6.73 1 98.75 301 HIS A CA 1
ATOM 2317 C C . HIS A 1 301 ? -16.516 -14.25 8.203 1 98.75 301 HIS A C 1
ATOM 2319 O O . HIS A 1 301 ? -15.891 -15.258 8.547 1 98.75 301 HIS A O 1
ATOM 2325 N N . ASN A 1 302 ? -17.188 -13.492 9.031 1 98 302 ASN A N 1
ATOM 2326 C CA . ASN A 1 302 ? -16.984 -13.5 10.477 1 98 302 ASN A CA 1
ATOM 2327 C C . ASN A 1 302 ? -17.938 -14.469 11.172 1 98 302 ASN A C 1
ATOM 2329 O O . ASN A 1 302 ? -18.672 -14.086 12.086 1 98 302 ASN A O 1
ATOM 2333 N N . HIS A 1 303 ? -17.906 -15.656 10.805 1 97.19 303 HIS A N 1
ATOM 2334 C CA . HIS A 1 303 ? -18.734 -16.656 11.445 1 97.19 303 HIS A CA 1
ATOM 2335 C C . HIS A 1 303 ? -18.406 -16.797 12.93 1 97.19 303 HIS A C 1
ATOM 2337 O O . HIS A 1 303 ? -17.234 -16.734 13.312 1 97.19 303 HIS A O 1
ATOM 2343 N N . PHE A 1 304 ? -19.422 -16.922 13.797 1 96.62 304 PHE A N 1
ATOM 2344 C CA . PHE A 1 304 ? -19.344 -17.156 15.234 1 96.62 304 PHE A CA 1
ATOM 2345 C C . PHE A 1 304 ? -18.734 -15.961 15.953 1 96.62 304 PHE A C 1
ATOM 2347 O O . PHE A 1 304 ? -18.375 -16.062 17.125 1 96.62 304 PHE A O 1
ATOM 2354 N N . GLY A 1 305 ? -18.469 -14.844 15.242 1 97.56 305 GLY A N 1
ATOM 2355 C CA . GLY A 1 305 ? -17.891 -13.656 15.852 1 97.56 305 GLY A CA 1
ATOM 2356 C C . GLY A 1 305 ? -16.406 -13.773 16.109 1 97.56 305 GLY A C 1
ATOM 2357 O O . GLY A 1 305 ? -15.812 -12.938 16.781 1 97.56 305 GLY A O 1
ATOM 2358 N N . VAL A 1 306 ? -15.828 -14.781 15.531 1 98.31 306 VAL A N 1
ATOM 2359 C CA . VAL A 1 306 ? -14.43 -15.109 15.805 1 98.31 306 VAL A CA 1
ATOM 2360 C C . VAL A 1 306 ? -13.531 -13.961 15.352 1 98.31 306 VAL A C 1
ATOM 2362 O O . VAL A 1 306 ? -12.531 -13.656 15.992 1 98.31 306 VAL A O 1
ATOM 2365 N N . LEU A 1 307 ? -13.906 -13.281 14.266 1 98.81 307 LEU A N 1
ATOM 2366 C CA . LEU A 1 307 ? -13.016 -12.32 13.633 1 98.81 307 LEU A CA 1
ATOM 2367 C C . LEU A 1 307 ? -13.391 -10.891 14.023 1 98.81 307 LEU A C 1
ATOM 2369 O O . LEU A 1 307 ? -12.969 -9.938 13.367 1 98.81 307 LEU A O 1
ATOM 2373 N N . ASN A 1 308 ? -14.141 -10.672 15.062 1 98.56 308 ASN A N 1
ATOM 2374 C CA . ASN A 1 308 ? -14.562 -9.336 15.477 1 98.56 308 ASN A CA 1
ATOM 2375 C C . ASN A 1 308 ? -13.367 -8.406 15.664 1 98.56 308 ASN A C 1
ATOM 2377 O O . ASN A 1 308 ? -13.328 -7.312 15.094 1 98.56 308 ASN A O 1
ATOM 2381 N N . GLU A 1 309 ? -12.438 -8.859 16.453 1 98.62 309 GLU A N 1
ATOM 2382 C CA . GLU A 1 309 ? -11.281 -8.023 16.734 1 98.62 309 GLU A CA 1
ATOM 2383 C C . GLU A 1 309 ? -10.352 -7.922 15.531 1 98.62 309 GLU A C 1
ATOM 2385 O O . GLU A 1 309 ? -9.781 -6.867 15.266 1 98.62 309 GLU A O 1
ATOM 2390 N N . VAL A 1 310 ? -10.234 -8.992 14.781 1 98.75 310 VAL A N 1
ATOM 2391 C CA . VAL A 1 310 ? -9.406 -9.008 13.578 1 98.75 310 VAL A CA 1
ATOM 2392 C C . VAL A 1 310 ? -9.945 -8.008 12.562 1 98.75 310 VAL A C 1
ATOM 2394 O O . VAL A 1 310 ? -9.172 -7.301 11.914 1 98.75 310 VAL A O 1
ATOM 2397 N N . LYS A 1 311 ? -11.25 -7.961 12.422 1 98.69 311 LYS A N 1
ATOM 2398 C CA . LYS A 1 311 ? -11.891 -7 11.523 1 98.69 311 LYS A CA 1
ATOM 2399 C C . LYS A 1 311 ? -11.523 -5.566 11.906 1 98.69 311 LYS A C 1
ATOM 2401 O O . LYS A 1 311 ? -11.195 -4.754 11.039 1 98.69 311 LYS A O 1
ATOM 2406 N N . GLN A 1 312 ? -11.547 -5.258 13.18 1 97.69 312 GLN A N 1
ATOM 2407 C CA . GLN A 1 312 ? -11.125 -3.947 13.664 1 97.69 312 GLN A CA 1
ATOM 2408 C C . GLN A 1 312 ? -9.656 -3.68 13.328 1 97.69 312 GLN A C 1
ATOM 2410 O O . GLN A 1 312 ? -9.297 -2.564 12.945 1 97.69 312 GLN A O 1
ATOM 2415 N N . GLY A 1 313 ? -8.867 -4.703 13.477 1 98.56 313 GLY A N 1
ATOM 2416 C CA . GLY A 1 313 ? -7.457 -4.594 13.141 1 98.56 313 GLY A CA 1
ATOM 2417 C C . GLY A 1 313 ? -7.223 -4.293 11.672 1 98.56 313 GLY A C 1
ATOM 2418 O O . GLY A 1 313 ? -6.383 -3.457 11.328 1 98.56 313 GLY A O 1
ATOM 2419 N N . ILE A 1 314 ? -7.969 -4.973 10.82 1 98.75 314 ILE A N 1
ATOM 2420 C CA . ILE A 1 314 ? -7.836 -4.781 9.383 1 98.75 314 ILE A CA 1
ATOM 2421 C C . ILE A 1 314 ? -8.234 -3.352 9.016 1 98.75 314 ILE A C 1
ATOM 2423 O O . ILE A 1 314 ? -7.566 -2.705 8.203 1 98.75 314 ILE A O 1
ATOM 2427 N N . VAL A 1 315 ? -9.258 -2.834 9.609 1 97.44 315 VAL A N 1
ATOM 2428 C CA . VAL A 1 315 ? -9.695 -1.457 9.383 1 97.44 315 VAL A CA 1
ATOM 2429 C C . VAL A 1 315 ? -8.594 -0.494 9.828 1 97.44 315 VAL A C 1
ATOM 2431 O O . VAL A 1 315 ? -8.273 0.459 9.117 1 97.44 315 VAL A O 1
ATOM 2434 N N . ALA A 1 316 ? -8 -0.726 10.969 1 97.12 316 ALA A N 1
ATOM 2435 C CA . ALA A 1 316 ? -6.902 0.104 11.461 1 97.12 316 ALA A CA 1
ATOM 2436 C C . ALA A 1 316 ? -5.723 0.081 10.492 1 97.12 316 ALA A C 1
ATOM 2438 O O . ALA A 1 316 ? -5.16 1.128 10.164 1 97.12 316 ALA A O 1
ATOM 2439 N N . LEU A 1 317 ? -5.395 -1.093 10.008 1 98.38 317 LEU A N 1
ATOM 2440 C CA . LEU A 1 317 ? -4.258 -1.263 9.109 1 98.38 317 LEU A CA 1
ATOM 2441 C C . LEU A 1 317 ? -4.496 -0.534 7.793 1 98.38 317 LEU A C 1
ATOM 2443 O O . LEU A 1 317 ? -3.553 -0.022 7.184 1 98.38 317 LEU A O 1
ATOM 2447 N N . SER A 1 318 ? -5.742 -0.482 7.348 1 97.12 318 SER A N 1
ATOM 2448 C CA . SER A 1 318 ? -6.07 0.175 6.09 1 97.12 318 SER A CA 1
ATOM 2449 C C . SER A 1 318 ? -5.777 1.67 6.152 1 97.12 318 SER A C 1
ATOM 2451 O O . SER A 1 318 ? -5.66 2.33 5.117 1 97.12 318 SER A O 1
ATOM 2453 N N . GLN A 1 319 ? -5.602 2.223 7.34 1 94.19 319 GLN A N 1
ATOM 2454 C CA . GLN A 1 319 ? -5.395 3.656 7.52 1 94.19 319 GLN A CA 1
ATOM 2455 C C . GLN A 1 319 ? -3.939 4.039 7.254 1 94.19 319 GLN A C 1
ATOM 2457 O O . GLN A 1 319 ? -3.623 5.215 7.082 1 94.19 319 GLN A O 1
ATOM 2462 N N . LYS A 1 320 ? -3.062 3.084 7.227 1 94.94 320 LYS A N 1
ATOM 2463 C CA . LYS A 1 320 ? -1.634 3.375 7.152 1 94.94 320 LYS A CA 1
ATOM 2464 C C . LYS A 1 320 ? -1.279 4.055 5.832 1 94.94 320 LYS A C 1
ATOM 2466 O O . LYS A 1 320 ? -0.511 5.02 5.812 1 94.94 320 LYS A O 1
ATOM 2471 N N . ILE A 1 321 ? -1.91 3.488 4.723 1 90.25 321 ILE A N 1
ATOM 2472 C CA . ILE A 1 321 ? -1.527 4.102 3.457 1 90.25 321 ILE A CA 1
ATOM 2473 C C . ILE A 1 321 ? -2.756 4.715 2.789 1 90.25 321 ILE A C 1
ATOM 2475 O O . ILE A 1 321 ? -2.727 5.039 1.599 1 90.25 321 ILE A O 1
ATOM 2479 N N . VAL A 1 322 ? -3.844 4.809 3.475 1 90.56 322 VAL A N 1
ATOM 2480 C CA . VAL A 1 322 ? -5.023 5.613 3.178 1 90.56 322 VAL A CA 1
ATOM 2481 C C . VAL A 1 322 ? -5.727 5.059 1.94 1 90.56 322 VAL A C 1
ATOM 2483 O O . VAL A 1 322 ? -6.113 5.82 1.047 1 90.56 322 VAL A O 1
ATOM 2486 N N . GLY A 1 323 ? -5.785 3.77 1.77 1 93.06 323 GLY A N 1
ATOM 2487 C CA . GLY A 1 323 ? -6.562 3.1 0.737 1 93.06 323 GLY A CA 1
ATOM 2488 C C . GLY A 1 323 ? -5.859 3.068 -0.608 1 93.06 323 GLY A C 1
ATOM 2489 O O . GLY A 1 323 ? -4.844 3.74 -0.802 1 93.06 323 GLY A O 1
ATOM 2490 N N . PRO A 1 324 ? -6.426 2.277 -1.553 1 97.88 324 PRO A N 1
ATOM 2491 C CA . PRO A 1 324 ? -5.852 2.176 -2.896 1 97.88 324 PRO A CA 1
ATOM 2492 C C . PRO A 1 324 ? -6.27 3.332 -3.805 1 97.88 324 PRO A C 1
ATOM 2494 O O . PRO A 1 324 ? -7.02 4.215 -3.381 1 97.88 324 PRO A O 1
ATOM 2497 N N . CYS A 1 325 ? -5.746 3.398 -4.98 1 98.5 325 CYS A N 1
ATOM 2498 C CA . CYS A 1 325 ? -6.031 4.438 -5.961 1 98.5 325 CYS A CA 1
ATOM 2499 C C . CYS A 1 325 ? -7.535 4.613 -6.145 1 98.5 325 CYS A C 1
ATOM 2501 O O . CYS A 1 325 ? -8.227 3.684 -6.562 1 98.5 325 CYS A O 1
ATOM 2503 N N . SER A 1 326 ? -8.031 5.789 -5.902 1 98.19 326 SER A N 1
ATOM 2504 C CA . SER A 1 326 ? -9.469 6.055 -5.906 1 98.19 326 SER A CA 1
ATOM 2505 C C . SER A 1 326 ? -10.039 5.992 -7.32 1 98.19 326 SER A C 1
ATOM 2507 O O . SER A 1 326 ? -11.203 5.652 -7.508 1 98.19 326 SER A O 1
ATOM 2509 N N . LEU A 1 327 ? -9.211 6.312 -8.359 1 98.69 327 LEU A N 1
ATOM 2510 C CA . LEU A 1 327 ? -9.688 6.234 -9.734 1 98.69 327 LEU A CA 1
ATOM 2511 C C . LEU A 1 327 ? -10.102 4.812 -10.086 1 98.69 327 LEU A C 1
ATOM 2513 O O . LEU A 1 327 ? -11.156 4.602 -10.703 1 98.69 327 LEU A O 1
ATOM 2517 N N . VAL A 1 328 ? -9.281 3.891 -9.656 1 98.88 328 VAL A N 1
ATOM 2518 C CA . VAL A 1 328 ? -9.602 2.498 -9.953 1 98.88 328 VAL A CA 1
ATOM 2519 C C . VAL A 1 328 ? -10.82 2.062 -9.148 1 98.88 328 VAL A C 1
ATOM 2521 O O . VAL A 1 328 ? -11.648 1.283 -9.633 1 98.88 328 VAL A O 1
ATOM 2524 N N . GLN A 1 329 ? -10.945 2.52 -7.914 1 98.88 329 GLN A N 1
ATOM 2525 C CA . GLN A 1 329 ? -12.148 2.25 -7.129 1 98.88 329 GLN A CA 1
ATOM 2526 C C . GLN A 1 329 ? -13.398 2.74 -7.848 1 98.88 329 GLN A C 1
ATOM 2528 O O . GLN A 1 329 ? -14.422 2.053 -7.863 1 98.88 329 GLN A O 1
ATOM 2533 N N . GLY A 1 330 ? -13.281 3.957 -8.383 1 98.75 330 GLY A N 1
ATOM 2534 C CA . GLY A 1 330 ? -14.414 4.527 -9.102 1 98.75 330 GLY A CA 1
ATOM 2535 C C . GLY A 1 330 ? -14.836 3.697 -10.297 1 98.75 330 GLY A C 1
ATOM 2536 O O . GLY A 1 330 ? -16.016 3.674 -10.656 1 98.75 330 GLY A O 1
ATOM 2537 N N . ALA A 1 331 ? -13.922 2.998 -10.906 1 98.88 331 ALA A N 1
ATOM 2538 C CA . ALA A 1 331 ? -14.18 2.197 -12.102 1 98.88 331 ALA A CA 1
ATOM 2539 C C . ALA A 1 331 ? -14.758 0.834 -11.734 1 98.88 331 ALA A C 1
ATOM 2541 O O . ALA A 1 331 ? -15.391 0.182 -12.57 1 98.88 331 ALA A O 1
ATOM 2542 N N . LEU A 1 332 ? -14.57 0.388 -10.531 1 98.94 332 LEU A N 1
ATOM 2543 C CA . LEU A 1 332 ? -14.766 -1 -10.133 1 98.94 332 LEU A CA 1
ATOM 2544 C C . LEU A 1 332 ? -16.219 -1.414 -10.297 1 98.94 332 LEU A C 1
ATOM 2546 O O . LEU A 1 332 ? -16.516 -2.498 -10.812 1 98.94 332 LEU A O 1
ATOM 2550 N N . PRO A 1 333 ? -17.219 -0.559 -9.867 1 98.94 333 PRO A N 1
ATOM 2551 C CA . PRO A 1 333 ? -18.609 -0.995 -10 1 98.94 333 PRO A CA 1
ATOM 2552 C C . PRO A 1 333 ? -18.984 -1.373 -11.43 1 98.94 333 PRO A C 1
ATOM 2554 O O . PRO A 1 333 ? -19.578 -2.43 -11.664 1 98.94 333 PRO A O 1
ATOM 2557 N N . LYS A 1 334 ? -18.594 -0.574 -12.367 1 98.88 334 LYS A N 1
ATOM 2558 C CA . LYS A 1 334 ? -18.875 -0.856 -13.773 1 98.88 334 LYS A CA 1
ATOM 2559 C C . LYS A 1 334 ? -18.109 -2.086 -14.258 1 98.88 334 LYS A C 1
ATOM 2561 O O . LYS A 1 334 ? -18.672 -2.924 -14.969 1 98.88 334 LYS A O 1
ATOM 2566 N N . ILE A 1 335 ? -16.859 -2.215 -13.883 1 98.88 335 ILE A N 1
ATOM 2567 C CA . ILE A 1 335 ? -16.016 -3.346 -14.281 1 98.88 335 ILE A CA 1
ATOM 2568 C C . ILE A 1 335 ? -16.672 -4.648 -13.836 1 98.88 335 ILE A C 1
ATOM 2570 O O . ILE A 1 335 ? -16.828 -5.582 -14.633 1 98.88 335 ILE A O 1
ATOM 2574 N N . LEU A 1 336 ? -17.078 -4.715 -12.562 1 98.81 336 LEU A N 1
ATOM 2575 C CA . LEU A 1 336 ? -17.625 -5.949 -12.008 1 98.81 336 LEU A CA 1
ATOM 2576 C C . LEU A 1 336 ? -19 -6.25 -12.586 1 98.81 336 LEU A C 1
ATOM 2578 O O . LEU A 1 336 ? -19.344 -7.414 -12.805 1 98.81 336 LEU A O 1
ATOM 2582 N N . ARG A 1 337 ? -19.734 -5.281 -12.875 1 98.38 337 ARG A N 1
ATOM 2583 C CA . ARG A 1 337 ? -21.125 -5.461 -13.289 1 98.38 337 ARG A CA 1
ATOM 2584 C C . ARG A 1 337 ? -21.234 -5.734 -14.781 1 98.38 337 ARG A C 1
ATOM 2586 O O . ARG A 1 337 ? -22.062 -6.539 -15.219 1 98.38 337 ARG A O 1
ATOM 2593 N N . GLU A 1 338 ? -20.375 -5.082 -15.578 1 98.69 338 GLU A N 1
ATOM 2594 C CA . GLU A 1 338 ? -20.703 -4.98 -17 1 98.69 338 GLU A CA 1
ATOM 2595 C C . GLU A 1 338 ? -19.719 -5.77 -17.844 1 98.69 338 GLU A C 1
ATOM 2597 O O . GLU A 1 338 ? -19.922 -5.941 -19.047 1 98.69 338 GLU A O 1
ATOM 2602 N N . THR A 1 339 ? -18.578 -6.234 -17.312 1 98.62 339 THR A N 1
ATOM 2603 C CA . THR A 1 339 ? -17.703 -7.059 -18.141 1 98.62 339 THR A CA 1
ATOM 2604 C C . THR A 1 339 ? -18.453 -8.266 -18.688 1 98.62 339 THR A C 1
ATOM 2606 O O . THR A 1 339 ? -19.031 -9.047 -17.938 1 98.62 339 THR A O 1
ATOM 2609 N N . PRO A 1 340 ? -18.438 -8.453 -19.953 1 98.12 340 PRO A N 1
ATOM 2610 C CA . PRO A 1 340 ? -19.25 -9.523 -20.547 1 98.12 340 PRO A CA 1
ATOM 2611 C C . PRO A 1 340 ? -18.641 -10.906 -20.312 1 98.12 340 PRO A C 1
ATOM 2613 O O . PRO A 1 340 ? -17.406 -11.055 -20.297 1 98.12 340 PRO A O 1
ATOM 2616 N N . GLU A 1 341 ? -19.469 -11.906 -20.219 1 97.69 341 GLU A N 1
ATOM 2617 C CA . GLU A 1 341 ? -19.047 -13.281 -20.016 1 97.69 341 GLU A CA 1
ATOM 2618 C C . GLU A 1 341 ? -18.109 -13.75 -21.141 1 97.69 341 GLU A C 1
ATOM 2620 O O . GLU A 1 341 ? -17.203 -14.539 -20.906 1 97.69 341 GLU A O 1
ATOM 2625 N N . GLU A 1 342 ? -18.344 -13.242 -22.375 1 98.06 342 GLU A N 1
ATOM 2626 C CA . GLU A 1 342 ? -17.531 -13.609 -23.531 1 98.06 342 GLU A CA 1
ATOM 2627 C C . GLU A 1 342 ? -16.062 -13.266 -23.312 1 98.06 342 GLU A C 1
ATOM 2629 O O . GLU A 1 342 ? -15.164 -13.961 -23.797 1 98.06 342 GLU A O 1
ATOM 2634 N N . TYR A 1 343 ? -15.836 -12.195 -22.594 1 98.06 343 TYR A N 1
ATOM 2635 C CA . TYR A 1 343 ? -14.461 -11.805 -22.266 1 98.06 343 TYR A CA 1
ATOM 2636 C C . TYR A 1 343 ? -13.773 -12.883 -21.438 1 98.06 343 TYR A C 1
ATOM 2638 O O . TYR A 1 343 ? -12.641 -13.273 -21.734 1 98.06 343 TYR A O 1
ATOM 2646 N N . PHE A 1 344 ? -14.438 -13.375 -20.453 1 98 344 PHE A N 1
ATOM 2647 C CA . PHE A 1 344 ? -13.867 -14.383 -19.562 1 98 344 PHE A CA 1
ATOM 2648 C C . PHE A 1 344 ? -13.695 -15.711 -20.297 1 98 344 PHE A C 1
ATOM 2650 O O . PHE A 1 344 ? -12.711 -16.422 -20.078 1 98 344 PHE A O 1
ATOM 2657 N N . VAL A 1 345 ? -14.641 -16.062 -21.109 1 97.88 345 VAL A N 1
ATOM 2658 C CA . VAL A 1 345 ? -14.547 -17.266 -21.906 1 97.88 345 VAL A CA 1
ATOM 2659 C C . VAL A 1 345 ? -13.32 -17.203 -22.812 1 97.88 345 VAL A C 1
ATOM 2661 O O . VAL A 1 345 ? -12.578 -18.172 -22.953 1 97.88 345 VAL A O 1
ATOM 2664 N N . TYR A 1 346 ? -13.164 -16.062 -23.438 1 97.12 346 TYR A N 1
ATOM 2665 C CA . TYR A 1 346 ? -12.023 -15.859 -24.312 1 97.12 346 TYR A CA 1
ATOM 2666 C C . TYR A 1 346 ? -10.711 -16.078 -23.562 1 97.12 346 TYR A C 1
ATOM 2668 O O . TYR A 1 346 ? -9.852 -16.828 -24.031 1 97.12 346 TYR A O 1
ATOM 2676 N N . THR A 1 347 ? -10.555 -15.445 -22.438 1 96.56 347 THR A N 1
ATOM 2677 C CA . THR A 1 347 ? -9.312 -15.531 -21.688 1 96.56 347 THR A CA 1
ATOM 2678 C C . THR A 1 347 ? -9.062 -16.969 -21.219 1 96.56 347 THR A C 1
ATOM 2680 O O . THR A 1 347 ? -7.938 -17.469 -21.312 1 96.56 347 THR A O 1
ATOM 2683 N N . ARG A 1 348 ? -10.094 -17.656 -20.734 1 97.5 348 ARG A N 1
ATOM 2684 C CA . ARG A 1 348 ? -9.961 -19.047 -20.312 1 97.5 348 ARG A CA 1
ATOM 2685 C C . ARG A 1 348 ? -9.555 -19.938 -21.484 1 97.5 348 ARG A C 1
ATOM 2687 O O . ARG A 1 348 ? -8.703 -20.812 -21.328 1 97.5 348 ARG A O 1
ATOM 2694 N N . ASN A 1 349 ? -10.117 -19.656 -22.625 1 97.44 349 ASN A N 1
ATOM 2695 C CA . ASN A 1 349 ? -9.828 -20.469 -23.797 1 97.44 349 ASN A CA 1
ATOM 2696 C C . ASN A 1 349 ? -8.383 -20.312 -24.25 1 97.44 349 ASN A C 1
ATOM 2698 O O . ASN A 1 349 ? -7.746 -21.297 -24.656 1 97.44 349 ASN A O 1
ATOM 2702 N N . VAL A 1 350 ? -7.922 -19.109 -24.25 1 97 350 VAL A N 1
ATOM 2703 C CA . VAL A 1 350 ? -6.535 -18.875 -24.625 1 97 350 VAL A CA 1
ATOM 2704 C C . VAL A 1 350 ? -5.602 -19.656 -23.703 1 97 350 VAL A C 1
ATOM 2706 O O . VAL A 1 350 ? -4.715 -20.375 -24.172 1 97 350 VAL A O 1
ATOM 2709 N N . ILE A 1 351 ? -5.816 -19.578 -22.422 1 97.75 351 ILE A N 1
ATOM 2710 C CA . ILE A 1 351 ? -4.945 -20.219 -21.438 1 97.75 351 ILE A CA 1
ATOM 2711 C C . ILE A 1 351 ? -5.086 -21.734 -21.531 1 97.75 351 ILE A C 1
ATOM 2713 O O . ILE A 1 351 ? -4.094 -22.469 -21.484 1 97.75 351 ILE A O 1
ATOM 2717 N N . GLU A 1 352 ? -6.301 -22.188 -21.703 1 98.38 352 GLU A N 1
ATOM 2718 C CA . GLU A 1 352 ? -6.555 -23.625 -21.844 1 98.38 352 GLU A CA 1
ATOM 2719 C C . GLU A 1 352 ? -5.855 -24.188 -23.078 1 98.38 352 GLU A C 1
ATOM 2721 O O . GLU A 1 352 ? -5.223 -25.234 -23.016 1 98.38 352 GLU A O 1
ATOM 2726 N N . THR A 1 353 ? -6.008 -23.516 -24.156 1 98.25 353 THR A N 1
ATOM 2727 C CA . THR A 1 353 ? -5.359 -23.953 -25.406 1 98.25 353 THR A CA 1
ATOM 2728 C C . THR A 1 353 ? -3.848 -24.031 -25.219 1 98.25 353 THR A C 1
ATOM 2730 O O . THR A 1 353 ? -3.219 -25.016 -25.609 1 98.25 353 THR A O 1
ATOM 2733 N N . ASN A 1 354 ? -3.301 -22.969 -24.672 1 97.56 354 ASN A N 1
ATOM 2734 C CA . ASN A 1 354 ? -1.864 -22.938 -24.422 1 97.56 354 ASN A CA 1
ATOM 2735 C C . ASN A 1 354 ? -1.428 -24.078 -23.516 1 97.56 354 ASN A C 1
ATOM 2737 O O . ASN A 1 354 ? -0.418 -24.734 -23.781 1 97.56 354 ASN A O 1
ATOM 2741 N N . ALA A 1 355 ? -2.193 -24.312 -22.453 1 98.31 355 ALA A N 1
ATOM 2742 C CA . ALA A 1 355 ? -1.893 -25.391 -21.516 1 98.31 355 ALA A CA 1
ATOM 2743 C C . ALA A 1 355 ? -1.868 -26.734 -22.234 1 98.31 355 ALA A C 1
ATOM 2745 O O . ALA A 1 355 ? -0.947 -27.531 -22.047 1 98.31 355 ALA A O 1
ATOM 2746 N N . ASN A 1 356 ? -2.799 -26.984 -23.031 1 98.38 356 ASN A N 1
ATOM 2747 C CA . ASN A 1 356 ? -2.932 -28.25 -23.719 1 98.38 356 ASN A CA 1
ATOM 2748 C C . ASN A 1 356 ? -1.825 -28.453 -24.75 1 98.38 356 ASN A C 1
ATOM 2750 O O . ASN A 1 356 ? -1.313 -29.562 -24.922 1 98.38 356 ASN A O 1
ATOM 2754 N N . ILE A 1 357 ? -1.483 -27.406 -25.406 1 97.81 357 ILE A N 1
ATOM 2755 C CA . ILE A 1 357 ? -0.418 -27.469 -26.406 1 97.81 357 ILE A CA 1
ATOM 2756 C C . ILE A 1 357 ? 0.902 -27.828 -25.719 1 97.81 357 ILE A C 1
ATOM 2758 O O . ILE A 1 357 ? 1.619 -28.734 -26.172 1 97.81 357 ILE A O 1
ATOM 2762 N N . VAL A 1 358 ? 1.209 -27.109 -24.672 1 98 358 VAL A N 1
ATOM 2763 C CA . VAL A 1 358 ? 2.461 -27.344 -23.953 1 98 358 VAL A CA 1
ATOM 2764 C C . VAL A 1 358 ? 2.473 -28.766 -23.391 1 98 358 VAL A C 1
ATOM 2766 O O . VAL A 1 358 ? 3.475 -29.484 -23.516 1 98 358 VAL A O 1
ATOM 2769 N N . GLU A 1 359 ? 1.392 -29.188 -22.797 1 97.56 359 GLU A N 1
ATOM 2770 C CA . GLU A 1 359 ? 1.292 -30.547 -22.266 1 97.56 359 GLU A CA 1
ATOM 2771 C C . GLU A 1 359 ? 1.515 -31.594 -23.344 1 97.56 359 GLU A C 1
ATOM 2773 O O . GLU A 1 359 ? 2.258 -32.562 -23.141 1 97.56 359 GLU A O 1
ATOM 2778 N N . ASN A 1 360 ? 0.883 -31.422 -24.422 1 97.56 360 ASN A N 1
ATOM 2779 C CA . ASN A 1 360 ? 0.98 -32.375 -25.516 1 97.56 360 ASN A CA 1
ATOM 2780 C C . ASN A 1 360 ? 2.412 -32.531 -26.016 1 97.56 360 ASN A C 1
ATOM 2782 O O . ASN A 1 360 ? 2.885 -33.625 -26.281 1 97.56 360 ASN A O 1
ATOM 2786 N N . ILE A 1 361 ? 3.041 -31.438 -26.141 1 97.94 361 ILE A N 1
ATOM 2787 C CA . ILE A 1 361 ? 4.391 -31.438 -26.688 1 97.94 361 ILE A CA 1
ATOM 2788 C C . ILE A 1 361 ? 5.363 -32.031 -25.672 1 97.94 361 ILE A C 1
ATOM 2790 O O . ILE A 1 361 ? 6.25 -32.812 -26.031 1 97.94 361 ILE A O 1
ATOM 2794 N N . LEU A 1 362 ? 5.215 -31.719 -24.406 1 97.38 362 LEU A N 1
ATOM 2795 C CA . LEU A 1 362 ? 6.184 -32.125 -23.406 1 97.38 362 LEU A CA 1
ATOM 2796 C C . LEU A 1 362 ? 5.875 -33.531 -22.891 1 97.38 362 LEU A C 1
ATOM 2798 O O . LEU A 1 362 ? 6.707 -34.156 -22.219 1 97.38 362 LEU A O 1
ATOM 2802 N N . ALA A 1 363 ? 4.711 -34.062 -23.188 1 92.81 363 ALA A N 1
ATOM 2803 C CA . ALA A 1 363 ? 4.262 -35.344 -22.688 1 92.81 363 ALA A CA 1
ATOM 2804 C C . ALA A 1 363 ? 5.215 -36.469 -23.125 1 92.81 363 ALA A C 1
ATOM 2806 O O . ALA A 1 363 ? 5.391 -37.438 -22.406 1 92.81 363 ALA A O 1
ATOM 2807 N N . ASP A 1 364 ? 5.93 -36.25 -24.203 1 89.12 364 ASP A N 1
ATOM 2808 C CA . ASP A 1 364 ? 6.742 -37.312 -24.766 1 89.12 364 ASP A CA 1
ATOM 2809 C C . ASP A 1 364 ? 8.219 -37.125 -24.438 1 89.12 364 ASP A C 1
ATOM 2811 O O . ASP A 1 364 ? 9.07 -37.875 -24.891 1 89.12 364 ASP A O 1
ATOM 2815 N N . VAL A 1 365 ? 8.461 -36.188 -23.641 1 95.44 365 VAL A N 1
ATOM 2816 C CA . VAL A 1 365 ? 9.852 -35.906 -23.312 1 95.44 365 VAL A CA 1
ATOM 2817 C C . VAL A 1 365 ? 10.297 -36.812 -22.172 1 95.44 365 VAL A C 1
ATOM 2819 O O . VAL A 1 365 ? 9.695 -36.812 -21.094 1 95.44 365 VAL A O 1
ATOM 2822 N N . PRO A 1 366 ? 11.32 -37.594 -22.406 1 93.31 366 PRO A N 1
ATOM 2823 C CA . PRO A 1 366 ? 11.781 -38.5 -21.328 1 93.31 366 PRO A CA 1
ATOM 2824 C C . PRO A 1 366 ? 12.25 -37.719 -20.094 1 93.31 366 PRO A C 1
ATOM 2826 O O . PRO A 1 366 ? 12.898 -36.688 -20.219 1 93.31 366 PRO A O 1
ATOM 2829 N N . GLY A 1 367 ? 11.805 -38.25 -18.953 1 92.75 367 GLY A N 1
ATOM 2830 C CA . GLY A 1 367 ? 12.25 -37.656 -17.703 1 92.75 367 GLY A CA 1
ATOM 2831 C C . GLY A 1 367 ? 11.477 -36.406 -17.312 1 92.75 367 GLY A C 1
ATOM 2832 O O . GLY A 1 367 ? 11.875 -35.656 -16.422 1 92.75 367 GLY A O 1
ATOM 2833 N N . MET A 1 368 ? 10.461 -36.219 -18.047 1 94.88 368 MET A N 1
ATOM 2834 C CA . MET A 1 368 ? 9.625 -35.062 -17.766 1 94.88 368 MET A CA 1
ATOM 2835 C C . MET A 1 368 ? 8.188 -35.469 -17.484 1 94.88 368 MET A C 1
ATOM 2837 O O . MET A 1 368 ? 7.672 -36.406 -18.109 1 94.88 368 MET A O 1
ATOM 2841 N N . ARG A 1 369 ? 7.625 -34.812 -16.516 1 95.44 369 ARG A N 1
ATOM 2842 C CA . ARG A 1 369 ? 6.211 -35 -16.219 1 95.44 369 ARG A CA 1
ATOM 2843 C C . ARG A 1 369 ? 5.504 -33.688 -16.016 1 95.44 369 ARG A C 1
ATOM 2845 O O . ARG A 1 369 ? 5.898 -32.875 -15.148 1 95.44 369 ARG A O 1
ATOM 2852 N N . VAL A 1 370 ? 4.488 -33.469 -16.703 1 96.5 370 VAL A N 1
ATOM 2853 C CA . VAL A 1 370 ? 3.713 -32.219 -16.625 1 96.5 370 VAL A CA 1
ATOM 2854 C C . VAL A 1 370 ? 2.6 -32.375 -15.586 1 96.5 370 VAL A C 1
ATOM 2856 O O . VAL A 1 370 ? 1.923 -33.406 -15.547 1 96.5 370 VAL A O 1
ATOM 2859 N N . VAL A 1 371 ? 2.453 -31.438 -14.68 1 96.75 371 VAL A N 1
ATOM 2860 C CA . VAL A 1 371 ? 1.262 -31.312 -13.844 1 96.75 371 VAL A CA 1
ATOM 2861 C C . VAL A 1 371 ? 0.18 -30.547 -14.602 1 96.75 371 VAL A C 1
ATOM 2863 O O . VAL A 1 371 ? 0.258 -29.328 -14.734 1 96.75 371 VAL A O 1
ATOM 2866 N N . LYS A 1 372 ? -0.781 -31.266 -15.094 1 95.25 372 LYS A N 1
ATOM 2867 C CA . LYS A 1 372 ? -1.783 -30.641 -15.945 1 95.25 372 LYS A CA 1
ATOM 2868 C C . LYS A 1 372 ? -2.559 -29.562 -15.18 1 95.25 372 LYS A C 1
ATOM 2870 O O . LYS A 1 372 ? -3.238 -29.875 -14.195 1 95.25 372 LYS A O 1
ATOM 2875 N N . PRO A 1 373 ? -2.48 -28.359 -15.578 1 97.56 373 PRO A N 1
ATOM 2876 C CA . PRO A 1 373 ? -3.207 -27.312 -14.867 1 97.56 373 PRO A CA 1
ATOM 2877 C C . PRO A 1 373 ? -4.699 -27.297 -15.195 1 97.56 373 PRO A C 1
ATOM 2879 O O . PRO A 1 373 ? -5.094 -27.656 -16.312 1 97.56 373 PRO A O 1
ATOM 2882 N N . LYS A 1 374 ? -5.465 -26.844 -14.258 1 98.31 374 LYS A N 1
ATOM 2883 C CA . LYS A 1 374 ? -6.906 -26.734 -14.438 1 98.31 374 LYS A CA 1
ATOM 2884 C C . LYS A 1 374 ? -7.395 -25.328 -14.078 1 98.31 374 LYS A C 1
ATOM 2886 O O . LYS A 1 374 ? -8.586 -25.031 -14.172 1 98.31 374 LYS A O 1
ATOM 2891 N N . GLY A 1 375 ? -6.504 -24.469 -13.633 1 98.38 375 GLY A N 1
ATOM 2892 C CA . GLY A 1 375 ? -6.824 -23.094 -13.273 1 98.38 375 GLY A CA 1
ATOM 2893 C C . GLY A 1 375 ? -5.605 -22.203 -13.195 1 98.38 375 GLY A C 1
ATOM 2894 O O . GLY A 1 375 ? -4.484 -22.641 -13.477 1 98.38 375 GLY A O 1
ATOM 2895 N N . ALA A 1 376 ? -5.84 -20.953 -12.898 1 98.31 376 ALA A N 1
ATOM 2896 C CA . ALA A 1 376 ? -4.793 -19.938 -12.836 1 98.31 376 ALA A CA 1
ATOM 2897 C C . ALA A 1 376 ? -4.094 -19.781 -14.188 1 98.31 376 ALA A C 1
ATOM 2899 O O . ALA A 1 376 ? -4.746 -19.734 -15.234 1 98.31 376 ALA A O 1
ATOM 2900 N N . MET A 1 377 ? -2.809 -19.594 -14.18 1 97.5 377 MET A N 1
ATOM 2901 C CA . MET A 1 377 ? -2.125 -19.312 -15.445 1 97.5 377 MET A CA 1
ATOM 2902 C C . MET A 1 377 ? -0.76 -20 -15.484 1 97.5 377 MET A C 1
ATOM 2904 O O . MET A 1 377 ? 0.157 -19.516 -16.156 1 97.5 377 MET A O 1
ATOM 2908 N N . TYR A 1 378 ? -0.599 -21.109 -14.719 1 97.69 378 TYR A N 1
ATOM 2909 C CA . TYR A 1 378 ? 0.724 -21.688 -14.531 1 97.69 378 TYR A CA 1
ATOM 2910 C C . TYR A 1 378 ? 0.694 -23.188 -14.773 1 97.69 378 TYR A C 1
ATOM 2912 O O . TYR A 1 378 ? -0.355 -23.828 -14.648 1 97.69 378 TYR A O 1
ATOM 2920 N N . MET A 1 379 ? 1.819 -23.688 -15.141 1 97.94 379 MET A N 1
ATOM 2921 C CA . MET A 1 379 ? 2.047 -25.109 -15.289 1 97.94 379 MET A CA 1
ATOM 2922 C C . MET A 1 379 ? 3.369 -25.531 -14.648 1 97.94 379 MET A C 1
ATOM 2924 O O . MET A 1 379 ? 4.402 -24.906 -14.898 1 97.94 379 MET A O 1
ATOM 2928 N N . MET A 1 380 ? 3.281 -26.484 -13.773 1 98.12 380 MET A N 1
ATOM 2929 C CA . MET A 1 380 ? 4.492 -27.062 -13.188 1 98.12 380 MET A CA 1
ATOM 2930 C C . MET A 1 380 ? 4.93 -28.297 -13.969 1 98.12 380 MET A C 1
ATOM 2932 O O . MET A 1 380 ? 4.098 -29.125 -14.352 1 98.12 380 MET A O 1
ATOM 2936 N N . VAL A 1 381 ? 6.227 -28.391 -14.203 1 97.94 381 VAL A N 1
ATOM 2937 C CA . VAL A 1 381 ? 6.801 -29.531 -14.914 1 97.94 381 VAL A CA 1
ATOM 2938 C C . VAL A 1 381 ? 7.926 -30.141 -14.086 1 97.94 381 VAL A C 1
ATOM 2940 O O . VAL A 1 381 ? 8.891 -29.469 -13.742 1 97.94 381 VAL A O 1
ATOM 2943 N N . ASN A 1 382 ? 7.738 -31.344 -13.789 1 97 382 ASN A N 1
ATOM 2944 C CA . ASN A 1 382 ? 8.781 -32.094 -13.078 1 97 382 ASN A CA 1
ATOM 2945 C C . ASN A 1 382 ? 9.883 -32.531 -14.031 1 97 382 ASN A C 1
ATOM 2947 O O . ASN A 1 382 ? 9.609 -32.969 -15.148 1 97 382 ASN A O 1
ATOM 2951 N N . ILE A 1 383 ? 11.094 -32.469 -13.602 1 95.12 383 ILE A N 1
ATOM 2952 C CA . ILE A 1 383 ? 12.219 -32.938 -14.406 1 95.12 383 ILE A CA 1
ATOM 2953 C C . ILE A 1 383 ? 13.039 -33.938 -13.617 1 95.12 383 ILE A C 1
ATOM 2955 O O . ILE A 1 383 ? 13.25 -33.781 -12.414 1 95.12 383 ILE A O 1
ATOM 2959 N N . SER A 1 384 ? 13.461 -34.906 -14.273 1 91.12 384 SER A N 1
ATOM 2960 C CA . SER A 1 384 ? 14.32 -35.906 -13.672 1 91.12 384 SER A CA 1
ATOM 2961 C C . SER A 1 384 ? 15.711 -35.375 -13.383 1 91.12 384 SER A C 1
ATOM 2963 O O . SER A 1 384 ? 16.391 -34.875 -14.289 1 91.12 384 SER A O 1
ATOM 2965 N N . ARG A 1 385 ? 16.094 -35.5 -12.164 1 87.12 385 ARG A N 1
ATOM 2966 C CA . ARG A 1 385 ? 17.406 -34.969 -11.766 1 87.12 385 ARG A CA 1
ATOM 2967 C C . ARG A 1 385 ? 18.531 -35.719 -12.484 1 87.12 385 ARG A C 1
ATOM 2969 O O . ARG A 1 385 ? 19.484 -35.094 -12.969 1 87.12 385 ARG A O 1
ATOM 2976 N N . PRO A 1 386 ? 18.469 -36.969 -12.578 1 85.69 386 PRO A N 1
ATOM 2977 C CA . PRO A 1 386 ? 19.516 -37.719 -13.289 1 85.69 386 PRO A CA 1
ATOM 2978 C C . PRO A 1 386 ? 19.641 -37.281 -14.758 1 85.69 386 PRO A C 1
ATOM 2980 O O . PRO A 1 386 ? 20.734 -37.281 -15.312 1 85.69 386 PRO A O 1
ATOM 2983 N N . ALA A 1 387 ? 18.578 -36.906 -15.227 1 83.88 387 ALA A N 1
ATOM 2984 C CA . ALA A 1 387 ? 18.594 -36.594 -16.656 1 83.88 387 ALA A CA 1
ATOM 2985 C C . ALA A 1 387 ? 19.016 -35.156 -16.906 1 83.88 387 ALA A C 1
ATOM 2987 O O . ALA A 1 387 ? 19.734 -34.875 -17.859 1 83.88 387 ALA A O 1
ATOM 2988 N N . TYR A 1 388 ? 18.578 -34.281 -16.031 1 88.69 388 TYR A N 1
ATOM 2989 C CA . TYR A 1 388 ? 18.688 -32.875 -16.422 1 88.69 388 TYR A CA 1
ATOM 2990 C C . TYR A 1 388 ? 19.344 -32.062 -15.328 1 88.69 388 TYR A C 1
ATOM 2992 O O . TYR A 1 388 ? 19.578 -30.859 -15.492 1 88.69 388 TYR A O 1
ATOM 3000 N N . GLY A 1 389 ? 19.672 -32.625 -14.195 1 87.62 389 GLY A N 1
ATOM 3001 C CA . GLY A 1 389 ? 20.25 -31.875 -13.086 1 87.62 389 GLY A CA 1
ATOM 3002 C C . GLY A 1 389 ? 19.219 -31.141 -12.25 1 87.62 389 GLY A C 1
ATOM 3003 O O . GLY A 1 389 ? 18.078 -31.594 -12.141 1 87.62 389 GLY A O 1
ATOM 3004 N N . ASN A 1 390 ? 19.688 -30.078 -11.617 1 91.19 390 ASN A N 1
ATOM 3005 C CA . ASN A 1 390 ? 18.75 -29.344 -10.781 1 91.19 390 ASN A CA 1
ATOM 3006 C C . ASN A 1 390 ? 17.984 -28.297 -11.586 1 91.19 390 ASN A C 1
ATOM 3008 O O . ASN A 1 390 ? 18.391 -27.938 -12.688 1 91.19 390 ASN A O 1
ATOM 3012 N N . ASP A 1 391 ? 16.875 -27.859 -10.984 1 94.38 391 ASP A N 1
ATOM 3013 C CA . ASP A 1 391 ? 15.922 -27.031 -11.703 1 94.38 391 ASP A CA 1
ATOM 3014 C C . ASP A 1 391 ? 16.531 -25.672 -12.047 1 94.38 391 ASP A C 1
ATOM 3016 O O . ASP A 1 391 ? 16.234 -25.109 -13.102 1 94.38 391 ASP A O 1
ATOM 3020 N N . VAL A 1 392 ? 17.422 -25.109 -11.25 1 94.06 392 VAL A N 1
ATOM 3021 C CA . VAL A 1 392 ? 18.078 -23.828 -11.516 1 94.06 392 VAL A CA 1
ATOM 3022 C C . VAL A 1 392 ? 18.984 -23.953 -12.742 1 94.06 392 VAL A C 1
ATOM 3024 O O . VAL A 1 392 ? 18.891 -23.156 -13.672 1 94.06 392 VAL A O 1
ATOM 3027 N N . ASN A 1 393 ? 19.797 -24.969 -12.75 1 92.69 393 ASN A N 1
ATOM 3028 C CA . ASN A 1 393 ? 20.672 -25.203 -13.891 1 92.69 393 ASN A CA 1
ATOM 3029 C C . ASN A 1 393 ? 19.875 -25.484 -15.164 1 92.69 393 ASN A C 1
ATOM 3031 O O . ASN A 1 393 ? 20.266 -25.031 -16.25 1 92.69 393 ASN A O 1
ATOM 3035 N N . PHE A 1 394 ? 18.938 -26.281 -15.016 1 95.44 394 PHE A N 1
ATOM 3036 C CA . PHE A 1 394 ? 18.078 -26.578 -16.156 1 95.44 394 PHE A CA 1
ATOM 3037 C C . PHE A 1 394 ? 17.547 -25.297 -16.797 1 95.44 394 PHE A C 1
ATOM 3039 O O . PHE A 1 394 ? 17.656 -25.109 -18 1 95.44 394 PHE A O 1
ATOM 3046 N N . CYS A 1 395 ? 16.953 -24.375 -15.969 1 96 395 CYS A N 1
ATOM 3047 C CA . CYS A 1 395 ? 16.391 -23.109 -16.453 1 96 395 CYS A CA 1
ATOM 3048 C C . CYS A 1 395 ? 17.469 -22.219 -17.047 1 96 395 CYS A C 1
ATOM 3050 O O . CYS A 1 395 ? 17.25 -21.547 -18.062 1 96 395 CYS A O 1
ATOM 3052 N N . GLN A 1 396 ? 18.641 -22.188 -16.438 1 95.5 396 GLN A N 1
ATOM 3053 C CA . GLN A 1 396 ? 19.766 -21.406 -16.969 1 95.5 396 GLN A CA 1
ATOM 3054 C C . GLN A 1 396 ? 20.141 -21.891 -18.375 1 95.5 396 GLN A C 1
ATOM 3056 O O . GLN A 1 396 ? 20.359 -21.078 -19.281 1 95.5 396 GLN A O 1
ATOM 3061 N N . ASN A 1 397 ? 20.266 -23.188 -18.484 1 94.5 397 ASN A N 1
ATOM 3062 C CA . ASN A 1 397 ? 20.656 -23.75 -19.766 1 94.5 397 ASN A CA 1
ATOM 3063 C C . ASN A 1 397 ? 19.594 -23.531 -20.828 1 94.5 397 ASN A C 1
ATOM 3065 O O . ASN A 1 397 ? 19.906 -23.359 -22.016 1 94.5 397 ASN A O 1
ATOM 3069 N N . LEU A 1 398 ? 18.375 -23.594 -20.422 1 96.56 398 LEU A N 1
ATOM 3070 C CA . LEU A 1 398 ? 17.297 -23.297 -21.344 1 96.56 398 LEU A CA 1
ATOM 3071 C C . LEU A 1 398 ? 17.422 -21.875 -21.891 1 96.56 398 LEU A C 1
ATOM 3073 O O . LEU A 1 398 ? 17.156 -21.641 -23.062 1 96.56 398 LEU A O 1
ATOM 3077 N N . ILE A 1 399 ? 17.75 -20.922 -21.016 1 97.06 399 ILE A N 1
ATOM 3078 C CA . ILE A 1 399 ? 17.938 -19.547 -21.438 1 97.06 399 ILE A CA 1
ATOM 3079 C C . ILE A 1 399 ? 19.125 -19.438 -22.375 1 97.06 399 ILE A C 1
ATOM 3081 O O . ILE A 1 399 ? 19.016 -18.875 -23.469 1 97.06 399 ILE A O 1
ATOM 3085 N N . LYS A 1 400 ? 20.188 -20.031 -22.031 1 96.38 400 LYS A N 1
ATOM 3086 C CA . LYS A 1 400 ? 21.438 -19.938 -22.766 1 96.38 400 LYS A CA 1
ATOM 3087 C C . LYS A 1 400 ? 21.328 -20.547 -24.156 1 96.38 400 LYS A C 1
ATOM 3089 O O . LYS A 1 400 ? 21.859 -20.016 -25.141 1 96.38 400 LYS A O 1
ATOM 3094 N N . GLU A 1 401 ? 20.656 -21.672 -24.188 1 97 401 GLU A N 1
ATOM 3095 C CA . GLU A 1 401 ? 20.672 -22.438 -25.422 1 97 401 GLU A CA 1
ATOM 3096 C C . GLU A 1 401 ? 19.438 -22.125 -26.281 1 97 401 GLU A C 1
ATOM 3098 O O . GLU A 1 401 ? 19.5 -22.188 -27.5 1 97 401 GLU A O 1
ATOM 3103 N N . GLU A 1 402 ? 18.344 -21.844 -25.562 1 98.12 402 GLU A N 1
ATOM 3104 C CA . GLU A 1 402 ? 17.078 -21.797 -26.312 1 98.12 402 GLU A CA 1
ATOM 3105 C C . GLU A 1 402 ? 16.391 -20.453 -26.172 1 98.12 402 GLU A C 1
ATOM 3107 O O . GLU A 1 402 ? 15.367 -20.203 -26.797 1 98.12 402 GLU A O 1
ATOM 3112 N N . SER A 1 403 ? 16.875 -19.516 -25.359 1 98.06 403 SER A N 1
ATOM 3113 C CA . SER A 1 403 ? 16.281 -18.219 -25.094 1 98.06 403 SER A CA 1
ATOM 3114 C C . SER A 1 403 ? 14.844 -18.359 -24.594 1 98.06 403 SER A C 1
ATOM 3116 O O . SER A 1 403 ? 13.961 -17.594 -24.984 1 98.06 403 SER A O 1
ATOM 3118 N N . VAL A 1 404 ? 14.641 -19.375 -23.781 1 97.88 404 VAL A N 1
ATOM 3119 C CA . VAL A 1 404 ? 13.352 -19.578 -23.125 1 97.88 404 VAL A CA 1
ATOM 3120 C C . VAL A 1 404 ? 13.5 -19.375 -21.625 1 97.88 404 VAL A C 1
ATOM 3122 O O . VAL A 1 404 ? 14.305 -20.062 -20.969 1 97.88 404 VAL A O 1
ATOM 3125 N N . PHE A 1 405 ? 12.719 -18.422 -21.094 1 95.31 405 PHE A N 1
ATOM 3126 C CA . PHE A 1 405 ? 12.773 -18.094 -19.672 1 95.31 405 PHE A CA 1
ATOM 3127 C C . PHE A 1 405 ? 11.648 -18.781 -18.922 1 95.31 405 PHE A C 1
ATOM 3129 O O . PHE A 1 405 ? 10.469 -18.562 -19.203 1 95.31 405 PHE A O 1
ATOM 3136 N N . CYS A 1 406 ? 11.969 -19.594 -18 1 95.94 406 CYS A N 1
ATOM 3137 C CA . CYS A 1 406 ? 11.07 -20.188 -17.016 1 95.94 406 CYS A CA 1
ATOM 3138 C C . CYS A 1 406 ? 11.594 -19.969 -15.594 1 95.94 406 CYS A C 1
ATOM 3140 O O . CYS A 1 406 ? 12.719 -19.5 -15.406 1 95.94 406 CYS A O 1
ATOM 3142 N N . LEU A 1 407 ? 10.766 -20.297 -14.641 1 95.38 407 LEU A N 1
ATOM 3143 C CA . LEU A 1 407 ? 11.234 -20.172 -13.266 1 95.38 407 LEU A CA 1
ATOM 3144 C C . LEU A 1 407 ? 11.461 -21.547 -12.641 1 95.38 407 LEU A C 1
ATOM 3146 O O . LEU A 1 407 ? 10.609 -22.438 -12.75 1 95.38 407 LEU A O 1
ATOM 3150 N N . PRO A 1 408 ? 12.641 -21.719 -12.023 1 96.19 408 PRO A N 1
ATOM 3151 C CA . PRO A 1 408 ? 12.867 -22.953 -11.297 1 96.19 408 PRO A CA 1
ATOM 3152 C C . PRO A 1 408 ? 11.891 -23.156 -10.133 1 96.19 408 PRO A C 1
ATOM 3154 O O . PRO A 1 408 ? 11.523 -22.188 -9.469 1 96.19 408 PRO A O 1
ATOM 3157 N N . GLY A 1 409 ? 11.539 -24.344 -9.875 1 96 409 GLY A N 1
ATOM 3158 C CA . GLY A 1 409 ? 10.609 -24.688 -8.812 1 96 409 GLY A CA 1
ATOM 3159 C C . GLY A 1 409 ? 11.109 -24.297 -7.434 1 96 409 GLY A C 1
ATOM 3160 O O . GLY A 1 409 ? 10.312 -24.062 -6.516 1 96 409 GLY A O 1
ATOM 3161 N N . GLN A 1 410 ? 12.383 -24.125 -7.266 1 93.62 410 GLN A N 1
ATOM 3162 C CA . GLN A 1 410 ? 12.969 -23.719 -5.996 1 93.62 410 GLN A CA 1
ATOM 3163 C C . GLN A 1 410 ? 12.391 -22.391 -5.523 1 93.62 410 GLN A C 1
ATOM 3165 O O . GLN A 1 410 ? 12.289 -22.141 -4.32 1 93.62 410 GLN A O 1
ATOM 3170 N N . ALA A 1 411 ? 11.984 -21.594 -6.426 1 93.5 411 ALA A N 1
ATOM 3171 C CA . ALA A 1 411 ? 11.398 -20.312 -6.094 1 93.5 411 ALA A CA 1
ATOM 3172 C C . ALA A 1 411 ? 10.062 -20.484 -5.367 1 93.5 411 ALA A C 1
ATOM 3174 O O . ALA A 1 411 ? 9.602 -19.578 -4.676 1 93.5 411 ALA A O 1
ATOM 3175 N N . PHE A 1 412 ? 9.469 -21.625 -5.477 1 96.25 412 PHE A N 1
ATOM 3176 C CA . PHE A 1 412 ? 8.141 -21.891 -4.941 1 96.25 412 PHE A CA 1
ATOM 3177 C C . PHE A 1 412 ? 8.18 -23.031 -3.934 1 96.25 412 PHE A C 1
ATOM 3179 O O . PHE A 1 412 ? 7.141 -23.625 -3.617 1 96.25 412 PHE A O 1
ATOM 3186 N N . SER A 1 413 ? 9.383 -23.453 -3.551 1 95.5 413 SER A N 1
ATOM 3187 C CA . SER A 1 413 ? 9.586 -24.562 -2.631 1 95.5 413 SER A CA 1
ATOM 3188 C C . SER A 1 413 ? 9.211 -25.891 -3.281 1 95.5 413 SER A C 1
ATOM 3190 O O . SER A 1 413 ? 8.594 -26.75 -2.646 1 95.5 413 SER A O 1
ATOM 3192 N N . ALA A 1 414 ? 9.562 -26.047 -4.547 1 96 414 ALA A N 1
ATOM 3193 C CA . ALA A 1 414 ? 9.359 -27.281 -5.297 1 96 414 ALA A CA 1
ATOM 3194 C C . ALA A 1 414 ? 10.586 -27.625 -6.133 1 96 414 ALA A C 1
ATOM 3196 O O . ALA A 1 414 ? 10.508 -27.703 -7.363 1 96 414 ALA A O 1
ATOM 3197 N N . PRO A 1 415 ? 11.695 -27.906 -5.469 1 94.69 415 PRO A N 1
ATOM 3198 C CA . PRO A 1 415 ? 12.859 -28.312 -6.254 1 94.69 415 PRO A CA 1
ATOM 3199 C C . PRO A 1 415 ? 12.578 -29.5 -7.172 1 94.69 415 PRO A C 1
ATOM 3201 O O . PRO A 1 415 ? 11.836 -30.406 -6.793 1 94.69 415 PRO A O 1
ATOM 3204 N N . GLY A 1 416 ? 13.141 -29.453 -8.32 1 95.81 416 GLY A N 1
ATOM 3205 C CA . GLY A 1 416 ? 12.93 -30.516 -9.297 1 95.81 416 GLY A CA 1
ATOM 3206 C C . GLY A 1 416 ? 11.805 -30.203 -10.273 1 95.81 416 GLY A C 1
ATOM 3207 O O . GLY A 1 416 ? 11.523 -31 -11.172 1 95.81 416 GLY A O 1
ATOM 3208 N N . TYR A 1 417 ? 11.18 -29.109 -10.078 1 97.31 417 TYR A N 1
ATOM 3209 C CA . TYR A 1 417 ? 10.164 -28.625 -11.008 1 97.31 417 TYR A CA 1
ATOM 3210 C C . TYR A 1 417 ? 10.602 -27.312 -11.656 1 97.31 417 TYR A C 1
ATOM 3212 O O . TYR A 1 417 ? 11.547 -26.672 -11.188 1 97.31 417 TYR A O 1
ATOM 3220 N N . PHE A 1 418 ? 10.008 -26.938 -12.719 1 97.12 418 PHE A N 1
ATOM 3221 C CA . PHE A 1 418 ? 10.008 -25.562 -13.195 1 97.12 418 PHE A CA 1
ATOM 3222 C C . PHE A 1 418 ? 8.602 -25.125 -13.586 1 97.12 418 PHE A C 1
ATOM 3224 O O . PHE A 1 418 ? 7.738 -25.969 -13.867 1 97.12 418 PHE A O 1
ATOM 3231 N N . ARG A 1 419 ? 8.328 -23.828 -13.5 1 97.38 419 ARG A N 1
ATOM 3232 C CA . ARG A 1 419 ? 7.004 -23.281 -13.789 1 97.38 419 ARG A CA 1
ATOM 3233 C C . ARG A 1 419 ? 6.988 -22.578 -15.141 1 97.38 419 ARG A C 1
ATOM 3235 O O . ARG A 1 419 ? 7.922 -21.844 -15.477 1 97.38 419 ARG A O 1
ATOM 3242 N N . VAL A 1 420 ? 5.953 -22.797 -15.859 1 97.25 420 VAL A N 1
ATOM 3243 C CA . VAL A 1 420 ? 5.691 -22.141 -17.141 1 97.25 420 VAL A CA 1
ATOM 3244 C C . VAL A 1 420 ? 4.441 -21.266 -17.016 1 97.25 420 VAL A C 1
ATOM 3246 O O . VAL A 1 420 ? 3.4 -21.734 -16.547 1 97.25 420 VAL A O 1
ATOM 3249 N N . VAL A 1 421 ? 4.562 -20.047 -17.438 1 96.56 421 VAL A N 1
ATOM 3250 C CA . VAL A 1 421 ? 3.393 -19.172 -17.5 1 96.56 421 VAL A CA 1
ATOM 3251 C C . VAL A 1 421 ? 2.684 -19.344 -18.828 1 96.56 421 VAL A C 1
ATOM 3253 O O . VAL A 1 421 ? 3.328 -19.406 -19.875 1 96.56 421 VAL A O 1
ATOM 3256 N N . LEU A 1 422 ? 1.389 -19.281 -18.875 1 97.19 422 LEU A N 1
ATOM 3257 C CA . LEU A 1 422 ? 0.619 -19.781 -20.016 1 97.19 422 LEU A CA 1
ATOM 3258 C C . LEU A 1 422 ? -0.106 -18.641 -20.719 1 97.19 422 LEU A C 1
ATOM 3260 O O . LEU A 1 422 ? -1.041 -18.875 -21.484 1 97.19 422 LEU A O 1
ATOM 3264 N N . THR A 1 423 ? 0.325 -17.406 -20.5 1 95.69 423 THR A N 1
ATOM 3265 C CA . THR A 1 423 ? -0.469 -16.266 -20.938 1 95.69 423 THR A CA 1
ATOM 3266 C C . THR A 1 423 ? 0.1 -15.68 -22.219 1 95.69 423 THR A C 1
ATOM 3268 O O . THR A 1 423 ? -0.418 -14.688 -22.734 1 95.69 423 THR A O 1
ATOM 3271 N N . SER A 1 424 ? 1.146 -16.266 -22.828 1 93.5 424 SER A N 1
ATOM 3272 C CA . SER A 1 424 ? 1.714 -15.781 -24.078 1 93.5 424 SER A CA 1
ATOM 3273 C C . SER A 1 424 ? 0.851 -16.188 -25.281 1 93.5 424 SER A C 1
ATOM 3275 O O . SER A 1 424 ? -0.153 -16.891 -25.109 1 93.5 424 SER A O 1
ATOM 3277 N N . SER A 1 425 ? 1.263 -15.719 -26.453 1 93.38 425 SER A N 1
ATOM 3278 C CA . SER A 1 425 ? 0.564 -16.141 -27.656 1 93.38 425 SER A CA 1
ATOM 3279 C C . SER A 1 425 ? 0.701 -17.641 -27.875 1 93.38 425 SER A C 1
ATOM 3281 O O . SER A 1 425 ? 1.687 -18.25 -27.453 1 93.38 425 SER A O 1
ATOM 3283 N N . THR A 1 426 ? -0.268 -18.188 -28.531 1 94.75 426 THR A N 1
ATOM 3284 C CA . THR A 1 426 ? -0.246 -19.625 -28.797 1 94.75 426 THR A CA 1
ATOM 3285 C C . THR A 1 426 ? 0.986 -20.016 -29.609 1 94.75 426 THR A C 1
ATOM 3287 O O . THR A 1 426 ? 1.587 -21.062 -29.375 1 94.75 426 THR A O 1
ATOM 3290 N N . ASP A 1 427 ? 1.343 -19.141 -30.516 1 95.69 427 ASP A N 1
ATOM 3291 C CA . ASP A 1 427 ? 2.533 -19.375 -31.328 1 95.69 427 ASP A CA 1
ATOM 3292 C C . ASP A 1 427 ? 3.787 -19.438 -30.453 1 95.69 427 ASP A C 1
ATOM 3294 O O . ASP A 1 427 ? 4.633 -20.312 -30.625 1 95.69 427 ASP A O 1
ATOM 3298 N N . ASP A 1 428 ? 3.873 -18.5 -29.562 1 95.38 428 ASP A N 1
ATOM 3299 C CA . ASP A 1 428 ? 5.023 -18.453 -28.656 1 95.38 428 ASP A CA 1
ATOM 3300 C C . ASP A 1 428 ? 5.031 -19.672 -27.734 1 95.38 428 ASP A C 1
ATOM 3302 O O . ASP A 1 428 ? 6.094 -20.203 -27.422 1 95.38 428 ASP A O 1
ATOM 3306 N N . MET A 1 429 ? 3.883 -20.094 -27.359 1 96 429 MET A N 1
ATOM 3307 C CA . MET A 1 429 ? 3.766 -21.25 -26.484 1 96 429 MET A CA 1
ATOM 3308 C C . MET A 1 429 ? 4.234 -22.516 -27.188 1 96 429 MET A C 1
ATOM 3310 O O . MET A 1 429 ? 4.965 -23.312 -26.594 1 96 429 MET A O 1
ATOM 3314 N N . GLU A 1 430 ? 3.787 -22.672 -28.375 1 97.75 430 GLU A N 1
ATOM 3315 C CA . GLU A 1 430 ? 4.184 -23.828 -29.156 1 97.75 430 GLU A CA 1
ATOM 3316 C C . GLU A 1 430 ? 5.688 -23.828 -29.422 1 97.75 430 GLU A C 1
ATOM 3318 O O . GLU A 1 430 ? 6.344 -24.875 -29.281 1 97.75 430 GLU A O 1
ATOM 3323 N N . GLU A 1 431 ? 6.141 -22.688 -29.766 1 98.12 431 GLU A N 1
ATOM 3324 C CA . GLU A 1 431 ? 7.57 -22.562 -30.031 1 98.12 431 GLU A CA 1
ATOM 3325 C C . GLU A 1 431 ? 8.391 -22.875 -28.781 1 98.12 431 GLU A C 1
ATOM 3327 O O . GLU A 1 431 ? 9.375 -23.625 -28.844 1 98.12 431 GLU A O 1
ATOM 3332 N N . ALA A 1 432 ? 8 -22.312 -27.719 1 97.94 432 ALA A N 1
ATOM 3333 C CA . ALA A 1 432 ? 8.727 -22.531 -26.469 1 97.94 432 ALA A CA 1
ATOM 3334 C C . ALA A 1 432 ? 8.711 -24.016 -26.078 1 97.94 432 ALA A C 1
ATOM 3336 O O . ALA A 1 432 ? 9.742 -24.562 -25.688 1 97.94 432 ALA A O 1
ATOM 3337 N N . ALA A 1 433 ? 7.59 -24.656 -26.188 1 98.25 433 ALA A N 1
ATOM 3338 C CA . ALA A 1 433 ? 7.465 -26.078 -25.844 1 98.25 433 ALA A CA 1
ATOM 3339 C C . ALA A 1 433 ? 8.344 -26.938 -26.75 1 98.25 433 ALA A C 1
ATOM 3341 O O . ALA A 1 433 ? 8.992 -27.875 -26.281 1 98.25 433 ALA A O 1
ATOM 3342 N N . THR A 1 434 ? 8.344 -26.594 -27.969 1 98.25 434 THR A N 1
ATOM 3343 C CA . THR A 1 434 ? 9.164 -27.328 -28.922 1 98.25 434 THR A CA 1
ATOM 3344 C C . THR A 1 434 ? 10.648 -27.156 -28.609 1 98.25 434 THR A C 1
ATOM 3346 O O . THR A 1 434 ? 11.406 -28.141 -28.625 1 98.25 434 THR A O 1
ATOM 3349 N N . ARG A 1 435 ? 11.008 -25.969 -28.312 1 98.25 435 ARG A N 1
ATOM 3350 C CA . ARG A 1 435 ? 12.398 -25.703 -27.938 1 98.25 435 ARG A CA 1
ATOM 3351 C C . ARG A 1 435 ? 12.781 -26.469 -26.672 1 98.25 435 ARG A C 1
ATOM 3353 O O . ARG A 1 435 ? 13.898 -26.984 -26.562 1 98.25 435 ARG A O 1
ATOM 3360 N N . ILE A 1 436 ? 11.922 -26.5 -25.719 1 98 436 ILE A N 1
ATOM 3361 C CA . ILE A 1 436 ? 12.172 -27.25 -24.484 1 98 436 ILE A CA 1
ATOM 3362 C C . ILE A 1 436 ? 12.336 -28.734 -24.797 1 98 436 ILE A C 1
ATOM 3364 O O . ILE A 1 436 ? 13.281 -29.359 -24.328 1 98 436 ILE A O 1
ATOM 3368 N N . ARG A 1 437 ? 11.453 -29.266 -25.594 1 97.19 437 ARG A N 1
ATOM 3369 C CA . ARG A 1 437 ? 11.539 -30.672 -26 1 97.19 437 ARG A CA 1
ATOM 3370 C C . ARG A 1 437 ? 12.875 -30.953 -26.688 1 97.19 437 ARG A C 1
ATOM 3372 O O . ARG A 1 437 ? 13.57 -31.906 -26.312 1 97.19 437 ARG A O 1
ATOM 3379 N N . ASP A 1 438 ? 13.227 -30.141 -27.609 1 96.38 438 ASP A N 1
ATOM 3380 C CA . ASP A 1 438 ? 14.461 -30.344 -28.359 1 96.38 438 ASP A CA 1
ATOM 3381 C C . ASP A 1 438 ? 15.688 -30.25 -27.453 1 96.38 438 ASP A C 1
ATOM 3383 O O . ASP A 1 438 ? 16.641 -31.016 -27.594 1 96.38 438 ASP A O 1
ATOM 3387 N N . PHE A 1 439 ? 15.688 -29.312 -26.609 1 96.69 439 PHE A N 1
ATOM 3388 C CA . PHE A 1 439 ? 16.734 -29.172 -25.625 1 96.69 439 PHE A CA 1
ATOM 3389 C C . PHE A 1 439 ? 16.922 -30.438 -24.812 1 96.69 439 PHE A C 1
ATOM 3391 O O . PHE A 1 439 ? 18.047 -30.906 -24.594 1 96.69 439 PHE A O 1
ATOM 3398 N N . CYS A 1 440 ? 15.781 -30.953 -24.391 1 95.25 440 CYS A N 1
ATOM 3399 C CA . CYS A 1 440 ? 15.82 -32.156 -23.562 1 95.25 440 CYS A CA 1
ATOM 3400 C C . CYS A 1 440 ? 16.344 -33.344 -24.344 1 95.25 440 CYS A C 1
ATOM 3402 O O . CYS A 1 440 ? 17.125 -34.156 -23.828 1 95.25 440 CYS A O 1
ATOM 3404 N N . PHE A 1 441 ? 15.992 -33.469 -25.562 1 93.25 441 PHE A N 1
ATOM 3405 C CA . PHE A 1 441 ? 16.469 -34.562 -26.391 1 93.25 441 PHE A CA 1
ATOM 3406 C C . PHE A 1 441 ? 17.969 -34.469 -26.625 1 93.25 441 PHE A C 1
ATOM 3408 O O . PHE A 1 441 ? 18.672 -35.469 -26.703 1 93.25 441 PHE A O 1
ATOM 3415 N N . ARG A 1 442 ? 18.406 -33.25 -26.719 1 92.5 442 ARG A N 1
ATOM 3416 C CA . ARG A 1 442 ? 19.828 -33.031 -26.938 1 92.5 442 ARG A CA 1
ATOM 3417 C C . ARG A 1 442 ? 20.625 -33.281 -25.656 1 92.5 442 ARG A C 1
ATOM 3419 O O . ARG A 1 442 ? 21.781 -33.688 -25.719 1 92.5 442 ARG A O 1
ATOM 3426 N N . ASN A 1 443 ? 20.031 -33.031 -24.625 1 87.38 443 ASN A N 1
ATOM 3427 C CA . ASN A 1 443 ? 20.781 -33 -23.375 1 87.38 443 ASN A CA 1
ATOM 3428 C C . ASN A 1 443 ? 20.422 -34.188 -22.469 1 87.38 443 ASN A C 1
ATOM 3430 O O . ASN A 1 443 ? 20.875 -34.25 -21.328 1 87.38 443 ASN A O 1
ATOM 3434 N N . ILE A 1 444 ? 19.734 -35.062 -23.109 1 80.5 444 ILE A N 1
ATOM 3435 C CA . ILE A 1 444 ? 19.312 -36.219 -22.297 1 80.5 444 ILE A CA 1
ATOM 3436 C C . ILE A 1 444 ? 20.531 -37.031 -21.875 1 80.5 444 ILE A C 1
ATOM 3438 O O . ILE A 1 444 ? 21.469 -37.219 -22.672 1 80.5 444 ILE A O 1
ATOM 3442 N N . ASN A 1 445 ? 20.828 -37.531 -20.656 1 67.5 445 ASN A N 1
ATOM 3443 C CA . ASN A 1 445 ? 21.812 -38.406 -20.078 1 67.5 445 ASN A CA 1
ATOM 3444 C C . ASN A 1 445 ? 23.172 -37.719 -19.891 1 67.5 445 ASN A C 1
ATOM 3446 O O . ASN A 1 445 ? 24.203 -38.375 -19.859 1 67.5 445 ASN A O 1
ATOM 3450 N N . GLN A 1 446 ? 23.188 -36.438 -20.109 1 59.47 446 GLN A N 1
ATOM 3451 C CA . GLN A 1 446 ? 24.469 -35.75 -19.891 1 59.47 446 GLN A CA 1
ATOM 3452 C C . GLN A 1 446 ? 24.828 -35.719 -18.422 1 59.47 446 GLN A C 1
ATOM 3454 O O . GLN A 1 446 ? 26 -35.531 -18.062 1 59.47 446 GLN A O 1
ATOM 3459 N N . PHE A 1 447 ? 23.906 -35.812 -17.547 1 57.12 447 PHE A N 1
ATOM 3460 C CA . PHE A 1 447 ? 24.234 -35.75 -16.125 1 57.12 447 PHE A CA 1
ATOM 3461 C C . PHE A 1 447 ? 24.281 -37.156 -15.523 1 57.12 447 PHE A C 1
ATOM 3463 O O . PHE A 1 447 ? 23.234 -37.812 -15.391 1 57.12 447 PHE A O 1
ATOM 3470 N N . SER A 1 448 ? 25.125 -38.094 -16.172 1 47.25 448 SER A N 1
ATOM 3471 C CA . SER A 1 448 ? 25.391 -39.375 -15.547 1 47.25 448 SER A CA 1
ATOM 3472 C C . SER A 1 448 ? 25.656 -39.219 -14.055 1 47.25 448 SER A C 1
ATOM 3474 O O . SER A 1 448 ? 26.031 -38.125 -13.594 1 47.25 448 SER A O 1
ATOM 3476 N N . ASP A 1 449 ? 25.281 -40.375 -13.273 1 41.91 449 ASP A N 1
ATOM 3477 C CA . ASP A 1 449 ? 25.359 -40.562 -11.828 1 41.91 449 ASP A CA 1
ATOM 3478 C C . ASP A 1 449 ? 26.656 -39.969 -11.266 1 41.91 449 ASP A C 1
ATOM 3480 O O . ASP A 1 449 ? 26.984 -40.188 -10.094 1 41.91 449 ASP A O 1
ATOM 3484 N N . SER A 1 450 ? 27.641 -39.75 -12.07 1 38.03 450 SER A N 1
ATOM 3485 C CA . SER A 1 450 ? 28.938 -39.594 -11.398 1 38.03 450 SER A CA 1
ATOM 3486 C C . SER A 1 450 ? 28.953 -38.344 -10.516 1 38.03 450 SER A C 1
ATOM 3488 O O . SER A 1 450 ? 29.766 -38.25 -9.602 1 38.03 450 SER A O 1
ATOM 3490 N N . GLU A 1 451 ? 28.547 -37.281 -11.039 1 37.38 451 GLU A N 1
ATOM 3491 C CA . GLU A 1 451 ? 28.828 -36.062 -10.258 1 37.38 451 GLU A CA 1
ATOM 3492 C C . GLU A 1 451 ? 27.859 -35.938 -9.078 1 37.38 451 GLU A C 1
ATOM 3494 O O . GLU A 1 451 ? 26.844 -35.281 -9.172 1 37.38 451 GLU A O 1
ATOM 3499 N N . ASP A 1 452 ? 27.438 -37 -8.547 1 34.81 452 ASP A N 1
ATOM 3500 C CA . ASP A 1 452 ? 26.781 -36.875 -7.25 1 34.81 452 ASP A CA 1
ATOM 3501 C C . ASP A 1 452 ? 27.562 -35.938 -6.316 1 34.81 452 ASP A C 1
ATOM 3503 O O . ASP A 1 452 ? 27.156 -35.688 -5.18 1 34.81 452 ASP A O 1
ATOM 3507 N N . SER A 1 453 ? 28.953 -35.938 -6.438 1 32.62 453 SER A N 1
ATOM 3508 C CA . SER A 1 453 ? 29.734 -35.5 -5.281 1 32.62 453 SER A CA 1
ATOM 3509 C C . SER A 1 453 ? 29.672 -33.969 -5.117 1 32.62 453 SER A C 1
ATOM 3511 O O . SER A 1 453 ? 29.969 -33.469 -4.043 1 32.62 453 SER A O 1
ATOM 3513 N N . SER A 1 454 ? 29.922 -33.156 -6.207 1 30.45 454 SER A N 1
ATOM 3514 C CA . SER A 1 454 ? 30.219 -31.797 -5.836 1 30.45 454 SER A CA 1
ATOM 3515 C C . SER A 1 454 ? 28.938 -30.984 -5.613 1 30.45 454 SER A C 1
ATOM 3517 O O . SER A 1 454 ? 28.344 -30.484 -6.562 1 30.45 454 SER A O 1
ATOM 3519 N N . ASP A 1 455 ? 28.031 -31.453 -4.844 1 29.67 455 ASP A N 1
ATOM 3520 C CA . ASP A 1 455 ? 26.969 -30.625 -4.281 1 29.67 455 ASP A CA 1
ATOM 3521 C C . ASP A 1 455 ? 27.5 -29.266 -3.83 1 29.67 455 ASP A C 1
ATOM 3523 O O . ASP A 1 455 ? 27.922 -29.125 -2.68 1 29.67 455 ASP A O 1
ATOM 3527 N N . GLU A 1 456 ? 28.375 -28.625 -4.578 1 29.03 456 GLU A N 1
ATOM 3528 C CA . GLU A 1 456 ? 28.656 -27.25 -4.176 1 29.03 456 GLU A CA 1
ATOM 3529 C C . GLU A 1 456 ? 27.375 -26.469 -3.945 1 29.03 456 GLU A C 1
ATOM 3531 O O . GLU A 1 456 ? 26.641 -26.172 -4.895 1 29.03 456 GLU A O 1
ATOM 3536 N N . GLY A 1 457 ? 26.641 -26.797 -2.92 1 28.11 457 GLY A N 1
ATOM 3537 C CA . GLY A 1 457 ? 25.594 -26 -2.303 1 28.11 457 GLY A CA 1
ATOM 3538 C C . GLY A 1 457 ? 25.891 -24.516 -2.342 1 28.11 457 GLY A C 1
ATOM 3539 O O . GLY A 1 457 ? 26.969 -24.078 -1.931 1 28.11 457 GLY A O 1
ATOM 3540 N N . LEU A 1 458 ? 25.453 -23.812 -3.338 1 28.27 458 LEU A N 1
ATOM 3541 C CA . LEU A 1 458 ? 25.359 -22.375 -3.09 1 28.27 458 LEU A CA 1
ATOM 3542 C C . LEU A 1 458 ? 24.875 -22.109 -1.667 1 28.27 458 LEU A C 1
ATOM 3544 O O . LEU A 1 458 ? 23.844 -22.609 -1.245 1 28.27 458 LEU A O 1
ATOM 3548 N N . ASP A 1 459 ? 25.844 -22.047 -0.683 1 27.09 459 ASP A N 1
ATOM 3549 C CA . ASP A 1 459 ? 25.656 -21.578 0.688 1 27.09 459 ASP A CA 1
ATOM 3550 C C . ASP A 1 459 ? 24.766 -20.344 0.732 1 27.09 459 ASP A C 1
ATOM 3552 O O . ASP A 1 459 ? 25.219 -19.234 0.483 1 27.09 459 ASP A O 1
ATOM 3556 N N . LEU A 1 460 ? 23.578 -20.438 0.338 1 28.42 460 LEU A N 1
ATOM 3557 C CA . LEU A 1 460 ? 22.672 -19.328 0.589 1 28.42 460 LEU A CA 1
ATOM 3558 C C . LEU A 1 460 ? 22.453 -19.125 2.086 1 28.42 460 LEU A C 1
ATOM 3560 O O . LEU A 1 460 ? 21.547 -18.406 2.498 1 28.42 460 LEU A O 1
ATOM 3564 N N . SER A 1 461 ? 23.203 -19.891 3.002 1 26.75 461 SER A N 1
ATOM 3565 C CA . SER A 1 461 ? 23.062 -19.656 4.438 1 26.75 461 SER A CA 1
ATOM 3566 C C . SER A 1 461 ? 23.625 -18.297 4.84 1 26.75 461 SER A C 1
ATOM 3568 O O . SER A 1 461 ? 23.469 -17.875 5.984 1 26.75 461 SER A O 1
ATOM 3570 N N . ALA A 1 462 ? 24.672 -17.688 4.18 1 28.42 462 ALA A N 1
ATOM 3571 C CA . ALA A 1 462 ? 25.047 -16.375 4.684 1 28.42 462 ALA A CA 1
ATOM 3572 C C . ALA A 1 462 ? 23.828 -15.469 4.82 1 28.42 462 ALA A C 1
ATOM 3574 O O . ALA A 1 462 ? 23.938 -14.32 5.25 1 28.42 462 ALA A O 1
ATOM 3575 N N . MET A 1 463 ? 22.703 -15.656 4.281 1 25.06 463 MET A N 1
ATOM 3576 C CA . MET A 1 463 ? 21.812 -14.531 4.52 1 25.06 463 MET A CA 1
ATOM 3577 C C . MET A 1 463 ? 21.281 -14.547 5.949 1 25.06 463 MET A C 1
ATOM 3579 O O . MET A 1 463 ? 20.453 -13.719 6.316 1 25.06 463 MET A O 1
ATOM 3583 N N . GLU A 1 464 ? 21.547 -15.672 6.762 1 24.73 464 GLU A N 1
ATOM 3584 C CA . GLU A 1 464 ? 21.062 -15.414 8.117 1 24.73 464 GLU A CA 1
ATOM 3585 C C . GLU A 1 464 ? 22.062 -14.57 8.906 1 24.73 464 GLU A C 1
ATOM 3587 O O . GLU A 1 464 ? 21.734 -14.016 9.953 1 24.73 464 GLU A O 1
ATOM 3592 N N . SER A 1 465 ? 23.453 -14.852 8.797 1 22.64 465 SER A N 1
ATOM 3593 C CA . SER A 1 465 ? 24.328 -14.391 9.867 1 22.64 465 SER A CA 1
ATOM 3594 C C . SER A 1 465 ? 24.594 -12.891 9.75 1 22.64 465 SER A C 1
ATOM 3596 O O . SER A 1 465 ? 24.844 -12.219 10.758 1 22.64 465 SER A O 1
ATOM 3598 N N . ASP A 1 466 ? 25.172 -12.391 8.695 1 21.52 466 ASP A N 1
ATOM 3599 C CA . ASP A 1 466 ? 25.531 -11.016 9.047 1 21.52 466 ASP A CA 1
ATOM 3600 C C . ASP A 1 466 ? 24.281 -10.141 9.141 1 21.52 466 ASP A C 1
ATOM 3602 O O . ASP A 1 466 ? 23.375 -10.25 8.305 1 21.52 466 ASP A O 1
ATOM 3606 N N . MET B 1 1 ? 70.125 -43.969 -12.711 1 26.2 1 MET B N 1
ATOM 3607 C CA . MET B 1 1 ? 69.562 -43.875 -11.359 1 26.2 1 MET B CA 1
ATOM 3608 C C . MET B 1 1 ? 68.625 -42.688 -11.242 1 26.2 1 MET B C 1
ATOM 3610 O O . MET B 1 1 ? 69.062 -41.562 -11.016 1 26.2 1 MET B O 1
ATOM 3614 N N . GLN B 1 2 ? 67.688 -42.531 -12.133 1 29.33 2 GLN B N 1
ATOM 3615 C CA . GLN B 1 2 ? 66.625 -41.562 -12.5 1 29.33 2 GLN B CA 1
ATOM 3616 C C . GLN B 1 2 ? 65.625 -41.375 -11.367 1 29.33 2 GLN B C 1
ATOM 3618 O O . GLN B 1 2 ? 64.938 -42.312 -10.977 1 29.33 2 GLN B O 1
ATOM 3623 N N . THR B 1 3 ? 66 -40.5 -10.391 1 29.41 3 THR B N 1
ATOM 3624 C CA . THR B 1 3 ? 65.312 -40.188 -9.141 1 29.41 3 THR B CA 1
ATOM 3625 C C . THR B 1 3 ? 63.875 -39.75 -9.406 1 29.41 3 THR B C 1
ATOM 3627 O O . THR B 1 3 ? 63.625 -38.75 -10.117 1 29.41 3 THR B O 1
ATOM 3630 N N . LEU B 1 4 ? 62.875 -40.625 -9.406 1 28.91 4 LEU B N 1
ATOM 3631 C CA . LEU B 1 4 ? 61.438 -40.531 -9.57 1 28.91 4 LEU B CA 1
ATOM 3632 C C . LEU B 1 4 ? 60.812 -39.594 -8.555 1 28.91 4 LEU B C 1
ATOM 3634 O O . LEU B 1 4 ? 60.906 -39.812 -7.344 1 28.91 4 LEU B O 1
ATOM 3638 N N . MET B 1 5 ? 60.906 -38.281 -8.781 1 27.89 5 MET B N 1
ATOM 3639 C CA . MET B 1 5 ? 60.406 -37.219 -7.906 1 27.89 5 MET B CA 1
ATOM 3640 C C . MET B 1 5 ? 58.906 -37.438 -7.633 1 27.89 5 MET B C 1
ATOM 3642 O O . MET B 1 5 ? 58.125 -37.594 -8.562 1 27.89 5 MET B O 1
ATOM 3646 N N . SER B 1 6 ? 58.531 -38.125 -6.539 1 27.08 6 SER B N 1
ATOM 3647 C CA . SER B 1 6 ? 57.25 -38.469 -5.984 1 27.08 6 SER B CA 1
ATOM 3648 C C . SER B 1 6 ? 56.406 -37.219 -5.746 1 27.08 6 SER B C 1
ATOM 3650 O O . SER B 1 6 ? 56.812 -36.312 -5.039 1 27.08 6 SER B O 1
ATOM 3652 N N . HIS B 1 7 ? 55.719 -36.719 -6.746 1 27.36 7 HIS B N 1
ATOM 3653 C CA . HIS B 1 7 ? 54.812 -35.562 -6.699 1 27.36 7 HIS B CA 1
ATOM 3654 C C . HIS B 1 7 ? 53.719 -35.781 -5.648 1 27.36 7 HIS B C 1
ATOM 3656 O O . HIS B 1 7 ? 53 -36.75 -5.684 1 27.36 7 HIS B O 1
ATOM 3662 N N . SER B 1 8 ? 54 -35.406 -4.359 1 28.05 8 SER B N 1
ATOM 3663 C CA . SER B 1 8 ? 53.094 -35.438 -3.211 1 28.05 8 SER B CA 1
ATOM 3664 C C . SER B 1 8 ? 51.812 -34.656 -3.492 1 28.05 8 SER B C 1
ATOM 3666 O O . SER B 1 8 ? 51.875 -33.469 -3.885 1 28.05 8 SER B O 1
ATOM 3668 N N . HIS B 1 9 ? 50.75 -35.312 -3.967 1 26.66 9 HIS B N 1
ATOM 3669 C CA . HIS B 1 9 ? 49.406 -34.844 -4.191 1 26.66 9 HIS B CA 1
ATOM 3670 C C . HIS B 1 9 ? 48.844 -34.156 -2.939 1 26.66 9 HIS B C 1
ATOM 3672 O O . HIS B 1 9 ? 48.688 -34.812 -1.896 1 26.66 9 HIS B O 1
ATOM 3678 N N . SER B 1 10 ? 49.281 -32.938 -2.682 1 25.23 10 SER B N 1
ATOM 3679 C CA . SER B 1 10 ? 48.781 -32.156 -1.553 1 25.23 10 SER B CA 1
ATOM 3680 C C . SER B 1 10 ? 47.25 -32.156 -1.512 1 25.23 10 SER B C 1
ATOM 3682 O O . SER B 1 10 ? 46.594 -31.844 -2.51 1 25.23 10 SER B O 1
ATOM 3684 N N . ARG B 1 11 ? 46.656 -32.969 -0.629 1 30.69 11 ARG B N 1
ATOM 3685 C CA . ARG B 1 11 ? 45.25 -33.031 -0.241 1 30.69 11 ARG B CA 1
ATOM 3686 C C . ARG B 1 11 ? 44.688 -31.672 0.12 1 30.69 11 ARG B C 1
ATOM 3688 O O . ARG B 1 11 ? 45.188 -31.016 1.026 1 30.69 11 ARG B O 1
ATOM 3695 N N . VAL B 1 12 ? 44.188 -30.938 -0.844 1 27 12 VAL B N 1
ATOM 3696 C CA . VAL B 1 12 ? 43.531 -29.656 -0.653 1 27 12 VAL B CA 1
ATOM 3697 C C . VAL B 1 12 ? 42.469 -29.781 0.449 1 27 12 VAL B C 1
ATOM 3699 O O . VAL B 1 12 ? 41.594 -30.641 0.375 1 27 12 VAL B O 1
ATOM 3702 N N . ALA B 1 13 ? 42.75 -29.266 1.649 1 32.78 13 ALA B N 1
ATOM 3703 C CA . ALA B 1 13 ? 41.906 -29.219 2.84 1 32.78 13 ALA B CA 1
ATOM 3704 C C . ALA B 1 13 ? 40.5 -28.688 2.506 1 32.78 13 ALA B C 1
ATOM 3706 O O . ALA B 1 13 ? 40.375 -27.703 1.787 1 32.78 13 ALA B O 1
ATOM 3707 N N . PRO B 1 14 ? 39.531 -29.641 2.729 1 30.17 14 PRO B N 1
ATOM 3708 C CA . PRO B 1 14 ? 38.156 -29.188 2.457 1 30.17 14 PRO B CA 1
ATOM 3709 C C . PRO B 1 14 ? 37.844 -27.859 3.137 1 30.17 14 PRO B C 1
ATOM 3711 O O . PRO B 1 14 ? 38.406 -27.531 4.18 1 30.17 14 PRO B O 1
ATOM 3714 N N . LEU B 1 15 ? 37.531 -26.781 2.363 1 32.69 15 LEU B N 1
ATOM 3715 C CA . LEU B 1 15 ? 37.312 -25.453 2.898 1 32.69 15 LEU B CA 1
ATOM 3716 C C . LEU B 1 15 ? 36.406 -25.5 4.121 1 32.69 15 LEU B C 1
ATOM 3718 O O . LEU B 1 15 ? 35.438 -26.266 4.148 1 32.69 15 LEU B O 1
ATOM 3722 N N . PRO B 1 16 ? 36.812 -24.953 5.289 1 31.16 16 PRO B N 1
ATOM 3723 C CA . PRO B 1 16 ? 36.156 -24.641 6.555 1 31.16 16 PRO B CA 1
ATOM 3724 C C . PRO B 1 16 ? 34.906 -23.797 6.363 1 31.16 16 PRO B C 1
ATOM 3726 O O . PRO B 1 16 ? 34.969 -22.734 5.734 1 31.16 16 PRO B O 1
ATOM 3729 N N . GLY B 1 17 ? 33.656 -24.375 6.312 1 35.06 17 GLY B N 1
ATOM 3730 C CA . GLY B 1 17 ? 32.312 -23.812 6.422 1 35.06 17 GLY B CA 1
ATOM 3731 C C . GLY B 1 17 ? 31.297 -24.531 5.566 1 35.06 17 GLY B C 1
ATOM 3732 O O . GLY B 1 17 ? 30.219 -24.016 5.316 1 35.06 17 GLY B O 1
ATOM 3733 N N . ALA B 1 18 ? 31.797 -25.531 4.828 1 36.88 18 ALA B N 1
ATOM 3734 C CA . ALA B 1 18 ? 30.859 -26.312 4.023 1 36.88 18 ALA B CA 1
ATOM 3735 C C . ALA B 1 18 ? 29.906 -27.109 4.91 1 36.88 18 ALA B C 1
ATOM 3737 O O . ALA B 1 18 ? 30.344 -27.938 5.715 1 36.88 18 ALA B O 1
ATOM 3738 N N . ILE B 1 19 ? 28.719 -26.516 5.066 1 37.5 19 ILE B N 1
ATOM 3739 C CA . ILE B 1 19 ? 27.75 -27.312 5.801 1 37.5 19 ILE B CA 1
ATOM 3740 C C . ILE B 1 19 ? 27.609 -28.688 5.141 1 37.5 19 ILE B C 1
ATOM 3742 O O . ILE B 1 19 ? 27.469 -28.781 3.92 1 37.5 19 ILE B O 1
ATOM 3746 N N . THR B 1 20 ? 27.969 -29.781 5.648 1 38.72 20 THR B N 1
ATOM 3747 C CA . THR B 1 20 ? 27.969 -31.172 5.184 1 38.72 20 THR B CA 1
ATOM 3748 C C . THR B 1 20 ? 26.547 -31.656 4.949 1 38.72 20 THR B C 1
ATOM 3750 O O . THR B 1 20 ? 25.594 -31.062 5.453 1 38.72 20 THR B O 1
ATOM 3753 N N . LYS B 1 21 ? 26.375 -32.594 4.133 1 41.69 21 LYS B N 1
ATOM 3754 C CA . LYS B 1 21 ? 25.141 -33.312 3.859 1 41.69 21 LYS B CA 1
ATOM 3755 C C . LYS B 1 21 ? 24.422 -33.688 5.156 1 41.69 21 LYS B C 1
ATOM 3757 O O . LYS B 1 21 ? 23.203 -33.594 5.234 1 41.69 21 LYS B O 1
ATOM 3762 N N . GLU B 1 22 ? 25.297 -34.031 6.039 1 40.44 22 GLU B N 1
ATOM 3763 C CA . GLU B 1 22 ? 24.719 -34.438 7.32 1 40.44 22 GLU B CA 1
ATOM 3764 C C . GLU B 1 22 ? 24.125 -33.25 8.055 1 40.44 22 GLU B C 1
ATOM 3766 O O . GLU B 1 22 ? 23.078 -33.375 8.688 1 40.44 22 GLU B O 1
ATOM 3771 N N . GLU B 1 23 ? 24.734 -32.031 7.844 1 43.53 23 GLU B N 1
ATOM 3772 C CA . GLU B 1 23 ? 24.188 -30.891 8.547 1 43.53 23 GLU B CA 1
ATOM 3773 C C . GLU B 1 23 ? 22.969 -30.328 7.82 1 43.53 23 GLU B C 1
ATOM 3775 O O . GLU B 1 23 ? 22 -29.906 8.461 1 43.53 23 GLU B O 1
ATOM 3780 N N . ILE B 1 24 ? 22.812 -30.422 6.508 1 40.94 24 ILE B N 1
ATOM 3781 C CA . ILE B 1 24 ? 21.609 -30.062 5.758 1 40.94 24 ILE B CA 1
ATOM 3782 C C . ILE B 1 24 ? 20.484 -31.047 6.086 1 40.94 24 ILE B C 1
ATOM 3784 O O . ILE B 1 24 ? 19.344 -30.625 6.336 1 40.94 24 ILE B O 1
ATOM 3788 N N . LYS B 1 25 ? 20.656 -32.375 6.059 1 42.81 25 LYS B N 1
ATOM 3789 C CA . LYS B 1 25 ? 19.703 -33.375 6.547 1 42.81 25 LYS B CA 1
ATOM 3790 C C . LYS B 1 25 ? 19.312 -33.094 7.988 1 42.81 25 LYS B C 1
ATOM 3792 O O . LYS B 1 25 ? 18.125 -33.188 8.344 1 42.81 25 LYS B O 1
ATOM 3797 N N . ASN B 1 26 ? 20.25 -32.719 8.773 1 40.94 26 ASN B N 1
ATOM 3798 C CA . ASN B 1 26 ? 19.969 -32.406 10.164 1 40.94 26 ASN B CA 1
ATOM 3799 C C . ASN B 1 26 ? 19.188 -31.094 10.273 1 40.94 26 ASN B C 1
ATOM 3801 O O . ASN B 1 26 ? 18.328 -30.953 11.156 1 40.94 26 ASN B O 1
ATOM 3805 N N . GLN B 1 27 ? 19.422 -30.094 9.43 1 39.41 27 GLN B N 1
ATOM 3806 C CA . GLN B 1 27 ? 18.625 -28.875 9.438 1 39.41 27 GLN B CA 1
ATOM 3807 C C . GLN B 1 27 ? 17.219 -29.125 8.906 1 39.41 27 GLN B C 1
ATOM 3809 O O . GLN B 1 27 ? 16.25 -28.578 9.422 1 39.41 27 GLN B O 1
ATOM 3814 N N . LEU B 1 28 ? 17.031 -29.938 7.887 1 39.97 28 LEU B N 1
ATOM 3815 C CA . LEU B 1 28 ? 15.727 -30.359 7.398 1 39.97 28 LEU B CA 1
ATOM 3816 C C . LEU B 1 28 ? 15.039 -31.266 8.406 1 39.97 28 LEU B C 1
ATOM 3818 O O . LEU B 1 28 ? 13.836 -31.141 8.641 1 39.97 28 LEU B O 1
ATOM 3822 N N . MET B 1 29 ? 15.742 -32.281 8.961 1 39.31 29 MET B N 1
ATOM 3823 C CA . MET B 1 29 ? 15.211 -33.156 10.016 1 39.31 29 MET B CA 1
ATOM 3824 C C . MET B 1 29 ? 14.953 -32.344 11.289 1 39.31 29 MET B C 1
ATOM 3826 O O . MET B 1 29 ? 14.102 -32.719 12.102 1 39.31 29 MET B O 1
ATOM 3830 N N . VAL B 1 30 ? 15.828 -31.438 11.688 1 37.75 30 VAL B N 1
ATOM 3831 C CA . VAL B 1 30 ? 15.586 -30.578 12.852 1 37.75 30 VAL B CA 1
ATOM 3832 C C . VAL B 1 30 ? 14.375 -29.688 12.594 1 37.75 30 VAL B C 1
ATOM 3834 O O . VAL B 1 30 ? 13.594 -29.422 13.508 1 37.75 30 VAL B O 1
ATOM 3837 N N . HIS B 1 31 ? 14.133 -29.234 11.414 1 38.16 31 HIS B N 1
ATOM 3838 C CA . HIS B 1 31 ? 12.93 -28.469 11.086 1 38.16 31 HIS B CA 1
ATOM 3839 C C . HIS B 1 31 ? 11.68 -29.344 11.195 1 38.16 31 HIS B C 1
ATOM 3841 O O . HIS B 1 31 ? 10.617 -28.875 11.609 1 38.16 31 HIS B O 1
ATOM 3847 N N . GLU B 1 32 ? 11.734 -30.609 10.812 1 40.19 32 GLU B N 1
ATOM 3848 C CA . GLU B 1 32 ? 10.602 -31.516 10.984 1 40.19 32 GLU B CA 1
ATOM 3849 C C . GLU B 1 32 ? 10.344 -31.797 12.469 1 40.19 32 GLU B C 1
ATOM 3851 O O . GLU B 1 32 ? 9.195 -31.906 12.891 1 40.19 32 GLU B O 1
ATOM 3856 N N . ARG B 1 33 ? 11.422 -32.125 13.258 1 40.91 33 ARG B N 1
ATOM 3857 C CA . ARG B 1 33 ? 11.234 -32.562 14.633 1 40.91 33 ARG B CA 1
ATOM 3858 C C . ARG B 1 33 ? 10.727 -31.422 15.508 1 40.91 33 ARG B C 1
ATOM 3860 O O . ARG B 1 33 ? 10.398 -31.625 16.672 1 40.91 33 ARG B O 1
ATOM 3867 N N . ARG B 1 34 ? 10.922 -30.234 15.086 1 40.94 34 ARG B N 1
ATOM 3868 C CA . ARG B 1 34 ? 10.703 -29.125 16 1 40.94 34 ARG B CA 1
ATOM 3869 C C . ARG B 1 34 ? 9.211 -28.906 16.266 1 40.94 34 ARG B C 1
ATOM 3871 O O . ARG B 1 34 ? 8.836 -28.094 17.109 1 40.94 34 ARG B O 1
ATOM 3878 N N . PHE B 1 35 ? 8.375 -29.453 15.445 1 48.34 35 PHE B N 1
ATOM 3879 C CA . PHE B 1 35 ? 7 -29 15.664 1 48.34 35 PHE B CA 1
ATOM 3880 C C . PHE B 1 35 ? 6.199 -30.078 16.391 1 48.34 35 PHE B C 1
ATOM 3882 O O . PHE B 1 35 ? 4.977 -30.156 16.25 1 48.34 35 PHE B O 1
ATOM 3889 N N . LEU B 1 36 ? 6.832 -31.109 16.969 1 45.28 36 LEU B N 1
ATOM 3890 C CA . LEU B 1 36 ? 6.051 -32.219 17.5 1 45.28 36 LEU B CA 1
ATOM 3891 C C . LEU B 1 36 ? 5.266 -31.766 18.734 1 45.28 36 LEU B C 1
ATOM 3893 O O . LEU B 1 36 ? 5.602 -32.156 19.859 1 45.28 36 LEU B O 1
ATOM 3897 N N . SER B 1 37 ? 4.969 -30.531 18.875 1 48.09 37 SER B N 1
ATOM 3898 C CA . SER B 1 37 ? 4.137 -30.422 20.078 1 48.09 37 SER B CA 1
ATOM 3899 C C . SER B 1 37 ? 2.711 -30.891 19.797 1 48.09 37 SER B C 1
ATOM 3901 O O . SER B 1 37 ? 2.203 -30.734 18.688 1 48.09 37 SER B O 1
ATOM 3903 N N . LYS B 1 38 ? 2.16 -31.766 20.641 1 50.41 38 LYS B N 1
ATOM 3904 C CA . LYS B 1 38 ? 0.788 -32.281 20.594 1 50.41 38 LYS B CA 1
ATOM 3905 C C . LYS B 1 38 ? -0.211 -31.109 20.547 1 50.41 38 LYS B C 1
ATOM 3907 O O . LYS B 1 38 ? -0.193 -30.234 21.406 1 50.41 38 LYS B O 1
ATOM 3912 N N . PRO B 1 39 ? -0.935 -30.922 19.391 1 56.12 39 PRO B N 1
ATOM 3913 C CA . PRO B 1 39 ? -1.915 -29.844 19.297 1 56.12 39 PRO B CA 1
ATOM 3914 C C . PRO B 1 39 ? -2.963 -29.891 20.391 1 56.12 39 PRO B C 1
ATOM 3916 O O . PRO B 1 39 ? -3.477 -30.969 20.719 1 56.12 39 PRO B O 1
ATOM 3919 N N . THR B 1 40 ? -2.902 -29.094 21.375 1 57 40 THR B N 1
ATOM 3920 C CA . THR B 1 40 ? -4.055 -28.953 22.266 1 57 40 THR B CA 1
ATOM 3921 C C . THR B 1 40 ? -5.309 -28.609 21.469 1 57 40 THR B C 1
ATOM 3923 O O . THR B 1 40 ? -5.359 -27.562 20.797 1 57 40 THR B O 1
ATOM 3926 N N . ARG B 1 41 ? -6.062 -29.531 21.078 1 64.38 41 ARG B N 1
ATOM 3927 C CA . ARG B 1 41 ? -7.309 -29.344 20.344 1 64.38 41 ARG B CA 1
ATOM 3928 C C . ARG B 1 41 ? -8.234 -28.375 21.062 1 64.38 41 ARG B C 1
ATOM 3930 O O . ARG B 1 41 ? -8.586 -28.594 22.219 1 64.38 41 ARG B O 1
ATOM 3937 N N . LYS B 1 42 ? -8.469 -27.234 20.438 1 72.94 42 LYS B N 1
ATOM 3938 C CA . LYS B 1 42 ? -9.5 -26.328 20.922 1 72.94 42 LYS B CA 1
ATOM 3939 C C . LYS B 1 42 ? -10.898 -26.891 20.688 1 72.94 42 LYS B C 1
ATOM 3941 O O . LYS B 1 42 ? -11.203 -27.359 19.594 1 72.94 42 LYS B O 1
ATOM 3946 N N . GLU B 1 43 ? -11.727 -26.938 21.609 1 79.56 43 GLU B N 1
ATOM 3947 C CA . GLU B 1 43 ? -13.031 -27.578 21.516 1 79.56 43 GLU B CA 1
ATOM 3948 C C . GLU B 1 43 ? -14.062 -26.656 20.859 1 79.56 43 GLU B C 1
ATOM 3950 O O . GLU B 1 43 ? -14.953 -27.125 20.156 1 79.56 43 GLU B O 1
ATOM 3955 N N . GLU B 1 44 ? -13.859 -25.312 21.078 1 91.38 44 GLU B N 1
ATOM 3956 C CA . GLU B 1 44 ? -14.852 -24.375 20.547 1 91.38 44 GLU B CA 1
ATOM 3957 C C . GLU B 1 44 ? -14.18 -23.172 19.891 1 91.38 44 GLU B C 1
ATOM 3959 O O . GLU B 1 44 ? -13.031 -22.844 20.188 1 91.38 44 GLU B O 1
ATOM 3964 N N . TRP B 1 45 ? -14.938 -22.578 18.953 1 95.19 45 TRP B N 1
ATOM 3965 C CA . TRP B 1 45 ? -14.484 -21.328 18.375 1 95.19 45 TRP B CA 1
ATOM 3966 C C . TRP B 1 45 ? -14.492 -20.203 19.406 1 95.19 45 TRP B C 1
ATOM 3968 O O . TRP B 1 45 ? -15.43 -20.094 20.203 1 95.19 45 TRP B O 1
ATOM 3978 N N . THR B 1 46 ? -13.461 -19.469 19.484 1 94.62 46 THR B N 1
ATOM 3979 C CA . THR B 1 46 ? -13.352 -18.297 20.328 1 94.62 46 THR B CA 1
ATOM 3980 C C . THR B 1 46 ? -12.875 -17.094 19.516 1 94.62 46 THR B C 1
ATOM 3982 O O . THR B 1 46 ? -12.328 -17.25 18.422 1 94.62 46 THR B O 1
ATOM 3985 N N . VAL B 1 47 ? -13.164 -15.984 20.031 1 96.75 47 VAL B N 1
ATOM 3986 C CA . VAL B 1 47 ? -12.742 -14.766 19.359 1 96.75 47 VAL B CA 1
ATOM 3987 C C . VAL B 1 47 ? -11.227 -14.781 19.172 1 96.75 47 VAL B C 1
ATOM 3989 O O . VAL B 1 47 ? -10.477 -15.047 20.109 1 96.75 47 VAL B O 1
ATOM 3992 N N . LEU B 1 48 ? -10.805 -14.664 17.953 1 97.25 48 LEU B N 1
ATOM 3993 C CA . LEU B 1 48 ? -9.383 -14.484 17.688 1 97.25 48 LEU B CA 1
ATOM 3994 C C . LEU B 1 48 ? -8.953 -13.047 17.953 1 97.25 48 LEU B C 1
ATOM 3996 O O . LEU B 1 48 ? -9.43 -12.117 17.297 1 97.25 48 LEU B O 1
ATOM 4000 N N . PRO B 1 49 ? -8.094 -12.836 18.969 1 97.25 49 PRO B N 1
ATOM 4001 C CA . PRO B 1 49 ? -7.637 -11.469 19.203 1 97.25 49 PRO B CA 1
ATOM 4002 C C . PRO B 1 49 ? -6.879 -10.891 18 1 97.25 49 PRO B C 1
ATOM 4004 O O . PRO B 1 49 ? -6.145 -11.609 17.328 1 97.25 49 PRO B O 1
ATOM 4007 N N . GLN B 1 50 ? -7.102 -9.625 17.719 1 97.62 50 GLN B N 1
ATOM 4008 C CA . GLN B 1 50 ? -6.258 -8.969 16.719 1 97.62 50 GLN B CA 1
ATOM 4009 C C . GLN B 1 50 ? -4.797 -8.953 17.172 1 97.62 50 GLN B C 1
ATOM 4011 O O . GLN B 1 50 ? -4.512 -9.016 18.375 1 97.62 50 GLN B O 1
ATOM 4016 N N . SER B 1 51 ? -3.939 -8.844 16.25 1 98.5 51 SER B N 1
ATOM 4017 C CA . SER B 1 51 ? -2.516 -8.773 16.562 1 98.5 51 SER B CA 1
ATOM 4018 C C . SER B 1 51 ? -2.174 -7.48 17.297 1 98.5 51 SER B C 1
ATOM 4020 O O . SER B 1 51 ? -2.91 -6.496 17.203 1 98.5 51 SER B O 1
ATOM 4022 N N . ALA B 1 52 ? -1.035 -7.48 18 1 98.25 52 ALA B N 1
ATOM 4023 C CA . ALA B 1 52 ? -0.515 -6.27 18.609 1 98.25 52 ALA B CA 1
ATOM 4024 C C . ALA B 1 52 ? -0.203 -5.203 17.562 1 98.25 52 ALA B C 1
ATOM 4026 O O . ALA B 1 52 ? -0.424 -4.012 17.797 1 98.25 52 ALA B O 1
ATOM 4027 N N . HIS B 1 53 ? 0.306 -5.637 16.422 1 98.19 53 HIS B N 1
ATOM 4028 C CA . HIS B 1 53 ? 0.647 -4.727 15.344 1 98.19 53 HIS B CA 1
ATOM 4029 C C . HIS B 1 53 ? -0.577 -3.945 14.875 1 98.19 53 HIS B C 1
ATOM 4031 O O . HIS B 1 53 ? -0.532 -2.719 14.758 1 98.19 53 HIS B O 1
ATOM 4037 N N . SER B 1 54 ? -1.655 -4.648 14.625 1 98.12 54 SER B N 1
ATOM 4038 C CA . SER B 1 54 ? -2.869 -3.98 14.172 1 98.12 54 SER B CA 1
ATOM 4039 C C . SER B 1 54 ? -3.482 -3.135 15.281 1 98.12 54 SER B C 1
ATOM 4041 O O . SER B 1 54 ? -3.984 -2.037 15.031 1 98.12 54 SER B O 1
ATOM 4043 N N . LYS B 1 55 ? -3.439 -3.613 16.5 1 97.38 55 LYS B N 1
ATOM 4044 C CA . LYS B 1 55 ? -3.988 -2.893 17.641 1 97.38 55 LYS B CA 1
ATOM 4045 C C . LYS B 1 55 ? -3.256 -1.574 17.875 1 97.38 55 LYS B C 1
ATOM 4047 O O . LYS B 1 55 ? -3.871 -0.567 18.219 1 97.38 55 LYS B O 1
ATOM 4052 N N . ASN B 1 56 ? -1.971 -1.609 17.641 1 97.19 56 ASN B N 1
ATOM 4053 C CA . ASN B 1 56 ? -1.137 -0.433 17.859 1 97.19 56 ASN B CA 1
ATOM 4054 C C . ASN B 1 56 ? -1.169 0.513 16.656 1 97.19 56 ASN B C 1
ATOM 4056 O O . ASN B 1 56 ? -0.53 1.566 16.688 1 97.19 56 ASN B O 1
ATOM 4060 N N . THR B 1 57 ? -1.846 0.13 15.625 1 96.81 57 THR B N 1
ATOM 4061 C CA . THR B 1 57 ? -2.098 1.024 14.5 1 96.81 57 THR B CA 1
ATOM 4062 C C . THR B 1 57 ? -3.305 1.916 14.781 1 96.81 57 THR B C 1
ATOM 4064 O O . THR B 1 57 ? -4.449 1.503 14.57 1 96.81 57 THR B O 1
ATOM 4067 N N . VAL B 1 58 ? -3.021 3.15 15.219 1 93.44 58 VAL B N 1
ATOM 4068 C CA . VAL B 1 58 ? -4.074 4.062 15.648 1 93.44 58 VAL B CA 1
ATOM 4069 C C . VAL B 1 58 ? -4.02 5.344 14.82 1 93.44 58 VAL B C 1
ATOM 4071 O O . VAL B 1 58 ? -2.939 5.867 14.547 1 93.44 58 VAL B O 1
ATOM 4074 N N . ASN B 1 59 ? -5.105 5.73 14.359 1 88.5 59 ASN B N 1
ATOM 4075 C CA . ASN B 1 59 ? -5.262 7.035 13.727 1 88.5 59 ASN B CA 1
ATOM 4076 C C . ASN B 1 59 ? -5.855 8.055 14.688 1 88.5 59 ASN B C 1
ATOM 4078 O O . ASN B 1 59 ? -7.074 8.109 14.875 1 88.5 59 ASN B O 1
ATOM 4082 N N . PRO B 1 60 ? -5.113 8.906 15.172 1 83.94 60 PRO B N 1
ATOM 4083 C CA . PRO B 1 60 ? -5.602 9.867 16.172 1 83.94 60 PRO B CA 1
ATOM 4084 C C . PRO B 1 60 ? -6.656 10.812 15.594 1 83.94 60 PRO B C 1
ATOM 4086 O O . PRO B 1 60 ? -7.566 11.234 16.312 1 83.94 60 PRO B O 1
ATOM 4089 N N . VAL B 1 61 ? -6.523 11.156 14.336 1 81.94 61 VAL B N 1
ATOM 4090 C CA . VAL B 1 61 ? -7.473 12.07 13.711 1 81.94 61 VAL B CA 1
ATOM 4091 C C . VAL B 1 61 ? -8.875 11.453 13.734 1 81.94 61 VAL B C 1
ATOM 4093 O O . VAL B 1 61 ? -9.844 12.125 14.086 1 81.94 61 VAL B O 1
ATOM 4096 N N . ARG B 1 62 ? -8.898 10.227 13.438 1 76.62 62 ARG B N 1
ATOM 4097 C CA . ARG B 1 62 ? -10.188 9.547 13.43 1 76.62 62 ARG B CA 1
ATOM 4098 C C . ARG B 1 62 ? -10.781 9.492 14.836 1 76.62 62 ARG B C 1
ATOM 4100 O O . ARG B 1 62 ? -11.992 9.688 15.008 1 76.62 62 ARG B O 1
ATOM 4107 N N . ARG B 1 63 ? -9.977 9.258 15.758 1 80.06 63 ARG B N 1
ATOM 4108 C CA . ARG B 1 63 ? -10.43 9.211 17.141 1 80.06 63 ARG B CA 1
ATOM 4109 C C . ARG B 1 63 ? -11.016 10.555 17.578 1 80.06 63 ARG B C 1
ATOM 4111 O O . ARG B 1 63 ? -12.07 10.602 18.203 1 80.06 63 ARG B O 1
ATOM 4118 N N . ILE B 1 64 ? -10.414 11.547 17.203 1 80.88 64 ILE B N 1
ATOM 4119 C CA . ILE B 1 64 ? -10.836 12.891 17.578 1 80.88 64 ILE B CA 1
ATOM 4120 C C . ILE B 1 64 ? -12.086 13.289 16.797 1 80.88 64 ILE B C 1
ATOM 4122 O O . ILE B 1 64 ? -12.992 13.914 17.344 1 80.88 64 ILE B O 1
ATOM 4126 N N . ALA B 1 65 ? -12.047 12.898 15.531 1 76.94 65 ALA B N 1
ATOM 4127 C CA . ALA B 1 65 ? -13.234 13.164 14.719 1 76.94 65 ALA B CA 1
ATOM 4128 C C . ALA B 1 65 ? -14.469 12.492 15.328 1 76.94 65 ALA B C 1
ATOM 4130 O O . ALA B 1 65 ? -15.547 13.094 15.367 1 76.94 65 ALA B O 1
ATOM 4131 N N . ASP B 1 66 ? -14.281 11.336 15.867 1 76.5 66 ASP B N 1
ATOM 4132 C CA . ASP B 1 66 ? -15.383 10.625 16.516 1 76.5 66 ASP B CA 1
ATOM 4133 C C . ASP B 1 66 ? -15.82 11.352 17.797 1 76.5 66 ASP B C 1
ATOM 4135 O O . ASP B 1 66 ? -17.016 11.422 18.078 1 76.5 66 ASP B O 1
ATOM 4139 N N . ALA B 1 67 ? -14.898 11.805 18.375 1 77.5 67 ALA B N 1
ATOM 4140 C CA . ALA B 1 67 ? -15.188 12.523 19.609 1 77.5 67 ALA B CA 1
ATOM 4141 C C . ALA B 1 67 ? -15.945 13.82 19.328 1 77.5 67 ALA B C 1
ATOM 4143 O O . ALA B 1 67 ? -16.703 14.305 20.172 1 77.5 67 ALA B O 1
ATOM 4144 N N . CYS B 1 68 ? -15.742 14.312 18.219 1 84.44 68 CYS B N 1
ATOM 4145 C CA . CYS B 1 68 ? -16.375 15.57 17.828 1 84.44 68 CYS B CA 1
ATOM 4146 C C . CYS B 1 68 ? -17.688 15.32 17.094 1 84.44 68 CYS B C 1
ATOM 4148 O O . CYS B 1 68 ? -18.328 16.266 16.625 1 84.44 68 CYS B O 1
ATOM 4150 N N . ALA B 1 69 ? -18.047 14.117 17.062 1 85.31 69 ALA B N 1
ATOM 4151 C CA . ALA B 1 69 ? -19.234 13.789 16.281 1 85.31 69 ALA B CA 1
ATOM 4152 C C . ALA B 1 69 ? -20.5 14.281 16.969 1 85.31 69 ALA B C 1
ATOM 4154 O O . ALA B 1 69 ? -20.922 13.719 17.984 1 85.31 69 ALA B O 1
ATOM 4155 N N . VAL B 1 70 ? -21.078 15.352 16.547 1 92.38 70 VAL B N 1
ATOM 4156 C CA . VAL B 1 70 ? -22.328 15.945 16.984 1 92.38 70 VAL B CA 1
ATOM 4157 C C . VAL B 1 70 ? -23.125 16.422 15.758 1 92.38 70 VAL B C 1
ATOM 4159 O O . VAL B 1 70 ? -22.547 16.703 14.711 1 92.38 70 VAL B O 1
ATOM 4162 N N . PRO B 1 71 ? -24.438 16.453 15.898 1 95.12 71 PRO B N 1
ATOM 4163 C CA . PRO B 1 71 ? -25.219 16.953 14.758 1 95.12 71 PRO B CA 1
ATOM 4164 C C . PRO B 1 71 ? -25 18.438 14.5 1 95.12 71 PRO B C 1
ATOM 4166 O O . PRO B 1 71 ? -24.906 19.234 15.445 1 95.12 71 PRO B O 1
ATOM 4169 N N . PRO B 1 72 ? -24.875 18.75 13.281 1 97.12 72 PRO B N 1
ATOM 4170 C CA . PRO B 1 72 ? -24.734 20.172 12.961 1 97.12 72 PRO B CA 1
ATOM 4171 C C . PRO B 1 72 ? -26.062 20.938 13.125 1 97.12 72 PRO B C 1
ATOM 4173 O O . PRO B 1 72 ? -27.109 20.312 13.297 1 97.12 72 PRO B O 1
ATOM 4176 N N . ASN B 1 73 ? -25.906 22.219 13.148 1 97.38 73 ASN B N 1
ATOM 4177 C CA . ASN B 1 73 ? -27.094 23.062 13.148 1 97.38 73 ASN B CA 1
ATOM 4178 C C . ASN B 1 73 ? -27.891 22.922 11.859 1 97.38 73 ASN B C 1
ATOM 4180 O O . ASN B 1 73 ? -27.422 23.266 10.781 1 97.38 73 ASN B O 1
ATOM 4184 N N . PRO B 1 74 ? -29.109 22.438 11.953 1 96.44 74 PRO B N 1
ATOM 4185 C CA . PRO B 1 74 ? -29.891 22.156 10.75 1 96.44 74 PRO B CA 1
ATOM 4186 C C . PRO B 1 74 ? -30.297 23.422 10 1 96.44 74 PRO B C 1
ATOM 4188 O O . PRO B 1 74 ? -30.672 23.359 8.828 1 96.44 74 PRO B O 1
ATOM 4191 N N . GLU B 1 75 ? -30.188 24.562 10.586 1 97.44 75 GLU B N 1
ATOM 4192 C CA . GLU B 1 75 ? -30.609 25.812 9.977 1 97.44 75 GLU B CA 1
ATOM 4193 C C . GLU B 1 75 ? -29.484 26.469 9.188 1 97.44 75 GLU B C 1
ATOM 4195 O O . GLU B 1 75 ? -29.688 27.469 8.508 1 97.44 75 GLU B O 1
ATOM 4200 N N . LYS B 1 76 ? -28.312 25.922 9.289 1 97.88 76 LYS B N 1
ATOM 4201 C CA . LYS B 1 76 ? -27.156 26.5 8.633 1 97.88 76 LYS B CA 1
ATOM 4202 C C . LYS B 1 76 ? -26.484 25.5 7.695 1 97.88 76 LYS B C 1
ATOM 4204 O O . LYS B 1 76 ? -26.406 24.312 8 1 97.88 76 LYS B O 1
ATOM 4209 N N . LYS B 1 77 ? -26.047 26.031 6.617 1 96.75 77 LYS B N 1
ATOM 4210 C CA . LYS B 1 77 ? -25.297 25.203 5.68 1 96.75 77 LYS B CA 1
ATOM 4211 C C . LYS B 1 77 ? -24.016 24.656 6.324 1 96.75 77 LYS B C 1
ATOM 4213 O O . LYS B 1 77 ? -23.312 25.391 7.016 1 96.75 77 LYS B O 1
ATOM 4218 N N . VAL B 1 78 ? -23.766 23.391 6.086 1 96.25 78 VAL B N 1
ATOM 4219 C CA . VAL B 1 78 ? -22.578 22.75 6.645 1 96.25 78 VAL B CA 1
ATOM 4220 C C . VAL B 1 78 ? -21.328 23.219 5.887 1 96.25 78 VAL B C 1
ATOM 4222 O O . VAL B 1 78 ? -21.312 23.203 4.652 1 96.25 78 VAL B O 1
ATOM 4225 N N . ILE B 1 79 ? -20.344 23.734 6.582 1 96.06 79 ILE B N 1
ATOM 4226 C CA . ILE B 1 79 ? -19.031 24.062 6.035 1 96.06 79 ILE B CA 1
ATOM 4227 C C . ILE B 1 79 ? -17.953 23.188 6.688 1 96.06 79 ILE B C 1
ATOM 4229 O O . ILE B 1 79 ? -17.75 23.25 7.898 1 96.06 79 ILE B O 1
ATOM 4233 N N . ARG B 1 80 ? -17.281 22.344 5.879 1 93.12 80 ARG B N 1
ATOM 4234 C CA . ARG B 1 80 ? -16.297 21.391 6.383 1 93.12 80 ARG B CA 1
ATOM 4235 C C . ARG B 1 80 ? -14.883 21.906 6.152 1 93.12 80 ARG B C 1
ATOM 4237 O O . ARG B 1 80 ? -14.414 21.953 5.012 1 93.12 80 ARG B O 1
ATOM 4244 N N . LEU B 1 81 ? -14.195 22.188 7.238 1 94.62 81 LEU B N 1
ATOM 4245 C CA . LEU B 1 81 ? -12.828 22.688 7.168 1 94.62 81 LEU B CA 1
ATOM 4246 C C . LEU B 1 81 ? -11.875 21.781 7.941 1 94.62 81 LEU B C 1
ATOM 4248 O O . LEU B 1 81 ? -10.805 22.219 8.375 1 94.62 81 LEU B O 1
ATOM 4252 N N . HIS B 1 82 ? -12.281 20.516 8.141 1 90.56 82 HIS B N 1
ATOM 4253 C CA . HIS B 1 82 ? -11.516 19.641 9.023 1 90.56 82 HIS B CA 1
ATOM 4254 C C . HIS B 1 82 ? -10.695 18.625 8.234 1 90.56 82 HIS B C 1
ATOM 4256 O O . HIS B 1 82 ? -9.781 18 8.773 1 90.56 82 HIS B O 1
ATOM 4262 N N . LEU B 1 83 ? -10.961 18.406 6.984 1 83.31 83 LEU B N 1
ATOM 4263 C CA . LEU B 1 83 ? -10.25 17.391 6.219 1 83.31 83 LEU B CA 1
ATOM 4264 C C . LEU B 1 83 ? -9.219 18.031 5.293 1 83.31 83 LEU B C 1
ATOM 4266 O O . LEU B 1 83 ? -9.547 18.938 4.523 1 83.31 83 LEU B O 1
ATOM 4270 N N . GLY B 1 84 ? -8.047 17.562 5.355 1 86.5 84 GLY B N 1
ATOM 4271 C CA . GLY B 1 84 ? -6.957 18.047 4.52 1 86.5 84 GLY B CA 1
ATOM 4272 C C . GLY B 1 84 ? -6.984 17.484 3.113 1 86.5 84 GLY B C 1
ATOM 4273 O O . GLY B 1 84 ? -5.965 17 2.611 1 86.5 84 GLY B O 1
ATOM 4274 N N . ASP B 1 85 ? -8.141 17.469 2.496 1 89.19 85 ASP B N 1
ATOM 4275 C CA . ASP B 1 85 ? -8.344 17 1.128 1 89.19 85 ASP B CA 1
ATOM 4276 C C . ASP B 1 85 ? -8.672 18.156 0.196 1 89.19 85 ASP B C 1
ATOM 4278 O O . ASP B 1 85 ? -9.781 18.703 0.228 1 89.19 85 ASP B O 1
ATOM 4282 N N . PRO B 1 86 ? -7.754 18.547 -0.641 1 89.69 86 PRO B N 1
ATOM 4283 C CA . PRO B 1 86 ? -7.949 19.734 -1.49 1 89.69 86 PRO B CA 1
ATOM 4284 C C . PRO B 1 86 ? -9.047 19.531 -2.535 1 89.69 86 PRO B C 1
ATOM 4286 O O . PRO B 1 86 ? -9.477 20.5 -3.172 1 89.69 86 PRO B O 1
ATOM 4289 N N . SER B 1 87 ? -9.484 18.359 -2.637 1 85 87 SER B N 1
ATOM 4290 C CA . SER B 1 87 ? -10.484 18.078 -3.662 1 85 87 SER B CA 1
ATOM 4291 C C . SER B 1 87 ? -11.891 18.406 -3.166 1 85 87 SER B C 1
ATOM 4293 O O . SER B 1 87 ? -12.828 18.484 -3.959 1 85 87 SER B O 1
ATOM 4295 N N . VAL B 1 88 ? -12.039 18.609 -1.781 1 78.12 88 VAL B N 1
ATOM 4296 C CA . VAL B 1 88 ? -13.344 18.766 -1.135 1 78.12 88 VAL B CA 1
ATOM 4297 C C . VAL B 1 88 ? -13.875 20.188 -1.368 1 78.12 88 VAL B C 1
ATOM 4299 O O . VAL B 1 88 ? -13.125 21.156 -1.269 1 78.12 88 VAL B O 1
ATOM 4302 N N . GLY B 1 89 ? -14.172 20.812 -2.312 1 76.38 89 GLY B N 1
ATOM 4303 C CA . GLY B 1 89 ? -14.742 22.125 -2.541 1 76.38 89 GLY B CA 1
ATOM 4304 C C . GLY B 1 89 ? -14.836 22.5 -4.012 1 76.38 89 GLY B C 1
ATOM 4305 O O . GLY B 1 89 ? -15.555 23.422 -4.383 1 76.38 89 GLY B O 1
ATOM 4306 N N . GLY B 1 90 ? -14.07 21.734 -4.719 1 80.88 90 GLY B N 1
ATOM 4307 C CA . GLY B 1 90 ? -14.172 21.922 -6.156 1 80.88 90 GLY B CA 1
ATOM 4308 C C . GLY B 1 90 ? -13.375 23.094 -6.672 1 80.88 90 GLY B C 1
ATOM 4309 O O . GLY B 1 90 ? -13.234 23.281 -7.883 1 80.88 90 GLY B O 1
ATOM 4310 N N . LYS B 1 91 ? -12.781 23.891 -5.781 1 89.12 91 LYS B N 1
ATOM 4311 C CA . LYS B 1 91 ? -12.086 25.109 -6.176 1 89.12 91 LYS B CA 1
ATOM 4312 C C . LYS B 1 91 ? -10.672 24.812 -6.664 1 89.12 91 LYS B C 1
ATOM 4314 O O . LYS B 1 91 ? -10.047 25.641 -7.332 1 89.12 91 LYS B O 1
ATOM 4319 N N . LEU B 1 92 ? -10.203 23.672 -6.34 1 94.25 92 LEU B N 1
ATOM 4320 C CA . LEU B 1 92 ? -8.844 23.297 -6.695 1 94.25 92 LEU B CA 1
ATOM 4321 C C . LEU B 1 92 ? -8.82 21.984 -7.453 1 94.25 92 LEU B C 1
ATOM 4323 O O . LEU B 1 92 ? -8.305 20.969 -6.953 1 94.25 92 LEU B O 1
ATOM 4327 N N . PRO B 1 93 ? -9.273 22 -8.664 1 93.94 93 PRO B N 1
ATOM 4328 C CA . PRO B 1 93 ? -9.258 20.781 -9.469 1 93.94 93 PRO B CA 1
ATOM 4329 C C . PRO B 1 93 ? -7.859 20.406 -9.953 1 93.94 93 PRO B C 1
ATOM 4331 O O . PRO B 1 93 ? -6.953 21.25 -9.93 1 93.94 93 PRO B O 1
ATOM 4334 N N . PRO B 1 94 ? -7.684 19.141 -10.344 1 96.81 94 PRO B N 1
ATOM 4335 C CA . PRO B 1 94 ? -6.426 18.828 -11.023 1 96.81 94 PRO B CA 1
ATOM 4336 C C . PRO B 1 94 ? -6.227 19.641 -12.297 1 96.81 94 PRO B C 1
ATOM 4338 O O . PRO B 1 94 ? -7.199 20.141 -12.883 1 96.81 94 PRO B O 1
ATOM 4341 N N . SER B 1 95 ? -4.992 19.797 -12.711 1 97.25 95 SER B N 1
ATOM 4342 C CA . SER B 1 95 ? -4.727 20.469 -13.977 1 97.25 95 SER B CA 1
ATOM 4343 C C . SER B 1 95 ? -5.258 19.656 -15.156 1 97.25 95 SER B C 1
ATOM 4345 O O . SER B 1 95 ? -5.328 18.422 -15.086 1 97.25 95 SER B O 1
ATOM 4347 N N . GLU B 1 96 ? -5.555 20.344 -16.219 1 97.62 96 GLU B N 1
ATOM 4348 C CA . GLU B 1 96 ? -5.969 19.672 -17.453 1 97.62 96 GLU B CA 1
ATOM 4349 C C . GLU B 1 96 ? -4.867 18.75 -17.969 1 97.62 96 GLU B C 1
ATOM 4351 O O . GLU B 1 96 ? -5.152 17.688 -18.531 1 97.62 96 GLU B O 1
ATOM 4356 N N . VAL B 1 97 ? -3.672 19.156 -17.75 1 98.56 97 VAL B N 1
ATOM 4357 C CA . VAL B 1 97 ? -2.525 18.359 -18.172 1 98.56 97 VAL B CA 1
ATOM 4358 C C . VAL B 1 97 ? -2.529 17.016 -17.438 1 98.56 97 VAL B C 1
ATOM 4360 O O . VAL B 1 97 ? -2.301 15.969 -18.047 1 98.56 97 VAL B O 1
ATOM 4363 N N . ALA B 1 98 ? -2.746 17.047 -16.156 1 98.56 98 ALA B N 1
ATOM 4364 C CA . ALA B 1 98 ? -2.783 15.828 -15.367 1 98.56 98 ALA B CA 1
ATOM 4365 C C . ALA B 1 98 ? -3.904 14.906 -15.836 1 98.56 98 ALA B C 1
ATOM 4367 O O . ALA B 1 98 ? -3.709 13.695 -15.961 1 98.56 98 ALA B O 1
ATOM 4368 N N . VAL B 1 99 ? -5.055 15.484 -16.094 1 98.44 99 VAL B N 1
ATOM 4369 C CA . VAL B 1 99 ? -6.215 14.719 -16.531 1 98.44 99 VAL B CA 1
ATOM 4370 C C . VAL B 1 99 ? -5.918 14.078 -17.891 1 98.44 99 VAL B C 1
ATOM 4372 O O . VAL B 1 99 ? -6.172 12.883 -18.078 1 98.44 99 VAL B O 1
ATOM 4375 N N . GLN B 1 100 ? -5.352 14.812 -18.781 1 98.69 100 GLN B N 1
ATOM 4376 C CA . GLN B 1 100 ? -4.992 14.297 -20.094 1 98.69 100 GLN B CA 1
ATOM 4377 C C . GLN B 1 100 ? -3.949 13.188 -19.984 1 98.69 100 GLN B C 1
ATOM 4379 O O . GLN B 1 100 ? -4.027 12.188 -20.703 1 98.69 100 GLN B O 1
ATOM 4384 N N . ALA B 1 101 ? -2.973 13.406 -19.156 1 98.88 101 ALA B N 1
ATOM 4385 C CA . ALA B 1 101 ? -1.923 12.414 -18.953 1 98.88 101 ALA B CA 1
ATOM 4386 C C . ALA B 1 101 ? -2.512 11.078 -18.484 1 98.88 101 ALA B C 1
ATOM 4388 O O . ALA B 1 101 ? -2.068 10.016 -18.922 1 98.88 101 ALA B O 1
ATOM 4389 N N . MET B 1 102 ? -3.49 11.133 -17.625 1 98.75 102 MET B N 1
ATOM 4390 C CA . MET B 1 102 ? -4.133 9.914 -17.125 1 98.75 102 MET B CA 1
ATOM 4391 C C . MET B 1 102 ? -4.887 9.203 -18.25 1 98.75 102 MET B C 1
ATOM 4393 O O . MET B 1 102 ? -4.809 7.98 -18.375 1 98.75 102 MET B O 1
ATOM 4397 N N . HIS B 1 103 ? -5.633 9.992 -19.031 1 98.75 103 HIS B N 1
ATOM 4398 C CA . HIS B 1 103 ? -6.34 9.406 -20.172 1 98.75 103 HIS B CA 1
ATOM 4399 C C . HIS B 1 103 ? -5.379 8.711 -21.125 1 98.75 103 HIS B C 1
ATOM 4401 O O . HIS B 1 103 ? -5.652 7.609 -21.609 1 98.75 103 HIS B O 1
ATOM 4407 N N . GLU B 1 104 ? -4.285 9.344 -21.422 1 98.69 104 GLU B N 1
ATOM 4408 C CA . GLU B 1 104 ? -3.277 8.781 -22.312 1 98.69 104 GLU B CA 1
ATOM 4409 C C . GLU B 1 104 ? -2.691 7.492 -21.734 1 98.69 104 GLU B C 1
ATOM 4411 O O . GLU B 1 104 ? -2.5 6.512 -22.453 1 98.69 104 GLU B O 1
ATOM 4416 N N . SER B 1 105 ? -2.42 7.535 -20.469 1 98.5 105 SER B N 1
ATOM 4417 C CA . SER B 1 105 ? -1.843 6.371 -19.812 1 98.5 105 SER B CA 1
ATOM 4418 C C . SER B 1 105 ? -2.764 5.16 -19.922 1 98.5 105 SER B C 1
ATOM 4420 O O . SER B 1 105 ? -2.301 4.039 -20.141 1 98.5 105 SER B O 1
ATOM 4422 N N . VAL B 1 106 ? -4.055 5.344 -19.75 1 98.12 106 VAL B N 1
ATOM 4423 C CA . VAL B 1 106 ? -5.043 4.273 -19.844 1 98.12 106 VAL B CA 1
ATOM 4424 C C . VAL B 1 106 ? -5.109 3.76 -21.281 1 98.12 106 VAL B C 1
ATOM 4426 O O . VAL B 1 106 ? -5.141 2.549 -21.516 1 98.12 106 VAL B O 1
ATOM 4429 N N . SER B 1 107 ? -5.008 4.594 -22.234 1 97.19 107 SER B N 1
ATOM 4430 C CA . SER B 1 107 ? -5.285 4.273 -23.625 1 97.19 107 SER B CA 1
ATOM 4431 C C . SER B 1 107 ? -4.098 3.57 -24.281 1 97.19 107 SER B C 1
ATOM 4433 O O . SER B 1 107 ? -4.266 2.809 -25.234 1 97.19 107 SER B O 1
ATOM 4435 N N . THR B 1 108 ? -2.91 3.75 -23.766 1 95 108 THR B N 1
ATOM 4436 C CA . THR B 1 108 ? -1.723 3.191 -24.406 1 95 108 THR B CA 1
ATOM 4437 C C . THR B 1 108 ? -1.625 1.691 -24.141 1 95 108 THR B C 1
ATOM 4439 O O . THR B 1 108 ? -0.958 0.97 -24.891 1 95 108 THR B O 1
ATOM 4442 N N . HIS B 1 109 ? -2.178 1.237 -23 1 94.44 109 HIS B N 1
ATOM 4443 C CA . HIS B 1 109 ? -2.145 -0.149 -22.547 1 94.44 109 HIS B CA 1
ATOM 4444 C C . HIS B 1 109 ? -0.729 -0.571 -22.172 1 94.44 109 HIS B C 1
ATOM 4446 O O . HIS B 1 109 ? -0.451 -1.763 -22.016 1 94.44 109 HIS B O 1
ATOM 4452 N N . MET B 1 110 ? 0.163 0.424 -22.016 1 94.25 110 MET B N 1
ATOM 4453 C CA . MET B 1 110 ? 1.543 0.13 -21.625 1 94.25 110 MET B CA 1
ATOM 4454 C C . MET B 1 110 ? 1.665 -0.061 -20.125 1 94.25 110 MET B C 1
ATOM 4456 O O . MET B 1 110 ? 2.68 -0.567 -19.641 1 94.25 110 MET B O 1
ATOM 4460 N N . TYR B 1 111 ? 0.624 0.243 -19.422 1 96.25 111 TYR B N 1
ATOM 4461 C CA . TYR B 1 111 ? 0.705 0.266 -17.969 1 96.25 111 TYR B CA 1
ATOM 4462 C C . TYR B 1 111 ? -0.388 -0.597 -17.344 1 96.25 111 TYR B C 1
ATOM 4464 O O . TYR B 1 111 ? -0.842 -0.328 -16.234 1 96.25 111 TYR B O 1
ATOM 4472 N N . ASP B 1 112 ? -0.865 -1.593 -18.062 1 96.31 112 ASP B N 1
ATOM 4473 C CA . ASP B 1 112 ? -1.869 -2.52 -17.547 1 96.31 112 ASP B CA 1
ATOM 4474 C C . ASP B 1 112 ? -1.235 -3.564 -16.641 1 96.31 112 ASP B C 1
ATOM 4476 O O . ASP B 1 112 ? -1.904 -4.121 -15.766 1 96.31 112 ASP B O 1
ATOM 4480 N N . GLY B 1 113 ? 0.02 -3.857 -16.875 1 94.75 113 GLY B N 1
ATOM 4481 C CA . GLY B 1 113 ? 0.716 -4.914 -16.156 1 94.75 113 GLY B CA 1
ATOM 4482 C C . GLY B 1 113 ? 1.554 -4.402 -15 1 94.75 113 GLY B C 1
ATOM 4483 O O . GLY B 1 113 ? 1.486 -3.221 -14.656 1 94.75 113 GLY B O 1
ATOM 4484 N N . TYR B 1 114 ? 2.244 -5.445 -14.484 1 90.44 114 TYR B N 1
ATOM 4485 C CA . TYR B 1 114 ? 3.15 -5.09 -13.398 1 90.44 114 TYR B CA 1
ATOM 4486 C C . TYR B 1 114 ? 4.32 -4.262 -13.922 1 90.44 114 TYR B C 1
ATOM 4488 O O . TYR B 1 114 ? 4.562 -4.203 -15.125 1 90.44 114 TYR B O 1
ATOM 4496 N N . GLY B 1 115 ? 5.02 -3.592 -13.227 1 89.31 115 GLY B N 1
ATOM 4497 C CA . GLY B 1 115 ? 6.332 -2.973 -13.336 1 89.31 115 GLY B CA 1
ATOM 4498 C C . GLY B 1 115 ? 7.254 -3.328 -12.18 1 89.31 115 GLY B C 1
ATOM 4499 O O . GLY B 1 115 ? 6.895 -4.129 -11.32 1 89.31 115 GLY B O 1
ATOM 4500 N N . PRO B 1 116 ? 8.383 -2.785 -12.359 1 93.12 116 PRO B N 1
ATOM 4501 C CA . PRO B 1 116 ? 9.242 -2.98 -11.195 1 93.12 116 PRO B CA 1
ATOM 4502 C C . PRO B 1 116 ? 8.609 -2.475 -9.898 1 93.12 116 PRO B C 1
ATOM 4504 O O . PRO B 1 116 ? 7.93 -1.445 -9.906 1 93.12 116 PRO B O 1
ATOM 4507 N N . ALA B 1 117 ? 8.844 -3.188 -8.875 1 94.44 117 ALA B N 1
ATOM 4508 C CA . ALA B 1 117 ? 8.258 -2.824 -7.586 1 94.44 117 ALA B CA 1
ATOM 4509 C C . ALA B 1 117 ? 8.688 -1.423 -7.164 1 94.44 117 ALA B C 1
ATOM 4511 O O . ALA B 1 117 ? 7.926 -0.702 -6.516 1 94.44 117 ALA B O 1
ATOM 4512 N N . VAL B 1 118 ? 9.891 -0.979 -7.562 1 97.62 118 VAL B N 1
ATOM 4513 C CA . VAL B 1 118 ? 10.414 0.334 -7.195 1 97.62 118 VAL B CA 1
ATOM 4514 C C . VAL B 1 118 ? 9.742 1.412 -8.047 1 97.62 118 VAL B C 1
ATOM 4516 O O . VAL B 1 118 ? 9.867 2.605 -7.758 1 97.62 118 VAL B O 1
ATOM 4519 N N . GLY B 1 119 ? 9.062 1.029 -9.094 1 98.06 119 GLY B N 1
ATOM 4520 C CA . GLY B 1 119 ? 8.398 1.962 -9.992 1 98.06 119 GLY B CA 1
ATOM 4521 C C . GLY B 1 119 ? 8.992 1.966 -11.391 1 98.06 119 GLY B C 1
ATOM 4522 O O . GLY B 1 119 ? 10.156 1.606 -11.578 1 98.06 119 GLY B O 1
ATOM 4523 N N . ALA B 1 120 ? 8.219 2.359 -12.328 1 98.12 120 ALA B N 1
ATOM 4524 C CA . ALA B 1 120 ? 8.641 2.449 -13.719 1 98.12 120 ALA B CA 1
ATOM 4525 C C . ALA B 1 120 ? 9.82 3.406 -13.875 1 98.12 120 ALA B C 1
ATOM 4527 O O . ALA B 1 120 ? 9.852 4.469 -13.25 1 98.12 120 ALA B O 1
ATOM 4528 N N . LEU B 1 121 ? 10.734 3.027 -14.695 1 98.38 121 LEU B N 1
ATOM 4529 C CA . LEU B 1 121 ? 11.945 3.82 -14.875 1 98.38 121 LEU B CA 1
ATOM 4530 C C . LEU B 1 121 ? 11.609 5.219 -15.383 1 98.38 121 LEU B C 1
ATOM 4532 O O . LEU B 1 121 ? 12.188 6.207 -14.922 1 98.38 121 LEU B O 1
ATOM 4536 N N . ALA B 1 122 ? 10.711 5.305 -16.328 1 98.69 122 ALA B N 1
ATOM 4537 C CA . ALA B 1 122 ? 10.344 6.602 -16.891 1 98.69 122 ALA B CA 1
ATOM 4538 C C . ALA B 1 122 ? 9.812 7.535 -15.82 1 98.69 122 ALA B C 1
ATOM 4540 O O . ALA B 1 122 ? 10.094 8.734 -15.836 1 98.69 122 ALA B O 1
ATOM 4541 N N . ALA B 1 123 ? 9.008 7 -14.938 1 98.88 123 ALA B N 1
ATOM 4542 C CA . ALA B 1 123 ? 8.469 7.797 -13.844 1 98.88 123 ALA B CA 1
ATOM 4543 C C . ALA B 1 123 ? 9.57 8.234 -12.883 1 98.88 123 ALA B C 1
ATOM 4545 O O . ALA B 1 123 ? 9.617 9.391 -12.469 1 98.88 123 ALA B O 1
ATOM 4546 N N . ARG B 1 124 ? 10.43 7.332 -12.477 1 98.88 124 ARG B N 1
ATOM 4547 C CA . ARG B 1 124 ? 11.531 7.656 -11.578 1 98.88 124 ARG B CA 1
ATOM 4548 C C . ARG B 1 124 ? 12.469 8.68 -12.211 1 98.88 124 ARG B C 1
ATOM 4550 O O . ARG B 1 124 ? 12.938 9.594 -11.539 1 98.88 124 ARG B O 1
ATOM 4557 N N . GLN B 1 125 ? 12.703 8.531 -13.508 1 98.88 125 GLN B N 1
ATOM 4558 C CA . GLN B 1 125 ? 13.539 9.492 -14.227 1 98.88 125 GLN B CA 1
ATOM 4559 C C . GLN B 1 125 ? 12.875 10.867 -14.266 1 98.88 125 GLN B C 1
ATOM 4561 O O . GLN B 1 125 ? 13.562 11.891 -14.195 1 98.88 125 GLN B O 1
ATOM 4566 N N . ALA B 1 126 ? 11.602 10.891 -14.445 1 98.94 126 ALA B N 1
ATOM 4567 C CA . ALA B 1 126 ? 10.883 12.164 -14.453 1 98.94 126 ALA B CA 1
ATOM 4568 C C . ALA B 1 126 ? 11.086 12.914 -13.141 1 98.94 126 ALA B C 1
ATOM 4570 O O . ALA B 1 126 ? 11.172 14.148 -13.125 1 98.94 126 ALA B O 1
ATOM 4571 N N . ILE B 1 127 ? 11.164 12.188 -12.078 1 98.88 127 ILE B N 1
ATOM 4572 C CA . ILE B 1 127 ? 11.406 12.789 -10.773 1 98.88 127 ILE B CA 1
ATOM 4573 C C . ILE B 1 127 ? 12.82 13.359 -10.719 1 98.88 127 ILE B C 1
ATOM 4575 O O . ILE B 1 127 ? 13.039 14.461 -10.211 1 98.88 127 ILE B O 1
ATOM 4579 N N . VAL B 1 128 ? 13.75 12.648 -11.227 1 98.88 128 VAL B N 1
ATOM 4580 C CA . VAL B 1 128 ? 15.125 13.133 -11.297 1 98.88 128 VAL B CA 1
ATOM 4581 C C . VAL B 1 128 ? 15.172 14.43 -12.102 1 98.88 128 VAL B C 1
ATOM 4583 O O . VAL B 1 128 ? 15.766 15.422 -11.656 1 98.88 128 VAL B O 1
ATOM 4586 N N . ASP B 1 129 ? 14.547 14.406 -13.242 1 98.56 129 ASP B N 1
ATOM 4587 C CA . ASP B 1 129 ? 14.555 15.562 -14.133 1 98.56 129 ASP B CA 1
ATOM 4588 C C . ASP B 1 129 ? 13.961 16.781 -13.445 1 98.56 129 ASP B C 1
ATOM 4590 O O . ASP B 1 129 ? 14.414 17.906 -13.664 1 98.56 129 ASP B O 1
ATOM 4594 N N . LYS B 1 130 ? 13.039 16.562 -12.664 1 97.88 130 LYS B N 1
ATOM 4595 C CA . LYS B 1 130 ? 12.32 17.672 -12.039 1 97.88 130 LYS B CA 1
ATOM 4596 C C . LYS B 1 130 ? 13.078 18.203 -10.82 1 97.88 130 LYS B C 1
ATOM 4598 O O . LYS B 1 130 ? 13.078 19.406 -10.562 1 97.88 130 LYS B O 1
ATOM 4603 N N . TYR B 1 131 ? 13.742 17.312 -10.062 1 97.81 131 TYR B N 1
ATOM 4604 C CA . TYR B 1 131 ? 14.125 17.734 -8.719 1 97.81 131 TYR B CA 1
ATOM 4605 C C . TYR B 1 131 ? 15.633 17.656 -8.523 1 97.81 131 TYR B C 1
ATOM 4607 O O . TYR B 1 131 ? 16.172 18.219 -7.57 1 97.81 131 TYR B O 1
ATOM 4615 N N . SER B 1 132 ? 16.312 16.906 -9.391 1 96.81 132 SER B N 1
ATOM 4616 C CA . SER B 1 132 ? 17.766 16.875 -9.266 1 96.81 132 SER B CA 1
ATOM 4617 C C . SER B 1 132 ? 18.391 18.203 -9.688 1 96.81 132 SER B C 1
ATOM 4619 O O . SER B 1 132 ? 17.891 18.875 -10.594 1 96.81 132 SER B O 1
ATOM 4621 N N . SER B 1 133 ? 19.422 18.656 -8.969 1 94.12 133 SER B N 1
ATOM 4622 C CA . SER B 1 133 ? 20.156 19.875 -9.242 1 94.12 133 SER B CA 1
ATOM 4623 C C . SER B 1 133 ? 21.641 19.719 -8.922 1 94.12 133 SER B C 1
ATOM 4625 O O . SER B 1 133 ? 22.062 18.672 -8.422 1 94.12 133 SER B O 1
ATOM 4627 N N . SER B 1 134 ? 22.391 20.719 -9.227 1 92.12 134 SER B N 1
ATOM 4628 C CA . SER B 1 134 ? 23.828 20.688 -8.969 1 92.12 134 SER B CA 1
ATOM 4629 C C . SER B 1 134 ? 24.109 20.547 -7.48 1 92.12 134 SER B C 1
ATOM 4631 O O . SER B 1 134 ? 25.125 19.953 -7.086 1 92.12 134 SER B O 1
ATOM 4633 N N . ASP B 1 135 ? 23.203 21.016 -6.672 1 91.19 135 ASP B N 1
ATOM 4634 C CA . ASP B 1 135 ? 23.406 20.984 -5.227 1 91.19 135 ASP B CA 1
ATOM 4635 C C . ASP B 1 135 ? 22.719 19.781 -4.598 1 91.19 135 ASP B C 1
ATOM 4637 O O . ASP B 1 135 ? 22.828 19.562 -3.389 1 91.19 135 ASP B O 1
ATOM 4641 N N . ASN B 1 136 ? 22.109 19.047 -5.359 1 93.06 136 ASN B N 1
ATOM 4642 C CA . ASN B 1 136 ? 21.375 17.859 -4.898 1 93.06 136 ASN B CA 1
ATOM 4643 C C . ASN B 1 136 ? 21.266 16.812 -6 1 93.06 136 ASN B C 1
ATOM 4645 O O . ASN B 1 136 ? 20.172 16.562 -6.512 1 93.06 136 ASN B O 1
ATOM 4649 N N . VAL B 1 137 ? 22.328 16.141 -6.312 1 96 137 VAL B N 1
ATOM 4650 C CA . VAL B 1 137 ? 22.375 15.211 -7.43 1 96 137 VAL B CA 1
ATOM 4651 C C . VAL B 1 137 ? 21.922 13.828 -6.973 1 96 137 VAL B C 1
ATOM 4653 O O . VAL B 1 137 ? 22.344 13.336 -5.926 1 96 137 VAL B O 1
ATOM 4656 N N . PHE B 1 138 ? 21.078 13.266 -7.68 1 98.06 138 PHE B N 1
ATOM 4657 C CA . PHE B 1 138 ? 20.672 11.883 -7.496 1 98.06 138 PHE B CA 1
ATOM 4658 C C . PHE B 1 138 ? 20.203 11.273 -8.82 1 98.06 138 PHE B C 1
ATOM 4660 O O . PHE B 1 138 ? 20.062 11.984 -9.812 1 98.06 138 PHE B O 1
ATOM 4667 N N . THR B 1 139 ? 20.062 9.977 -8.914 1 98.5 139 THR B N 1
ATOM 4668 C CA . THR B 1 139 ? 19.672 9.25 -10.117 1 98.5 139 THR B CA 1
ATOM 4669 C C . THR B 1 139 ? 18.375 8.477 -9.875 1 98.5 139 THR B C 1
ATOM 4671 O O . THR B 1 139 ? 17.844 8.469 -8.766 1 98.5 139 THR B O 1
ATOM 4674 N N . ALA B 1 140 ? 17.875 7.891 -10.938 1 98.75 140 ALA B N 1
ATOM 4675 C CA . ALA B 1 140 ? 16.641 7.105 -10.836 1 98.75 140 ALA B CA 1
ATOM 4676 C C . ALA B 1 140 ? 16.812 5.941 -9.867 1 98.75 140 ALA B C 1
ATOM 4678 O O . ALA B 1 140 ? 15.836 5.48 -9.258 1 98.75 140 ALA B O 1
ATOM 4679 N N . ASP B 1 141 ? 18 5.43 -9.641 1 98.31 141 ASP B N 1
ATOM 4680 C CA . ASP B 1 141 ? 18.281 4.328 -8.727 1 98.31 141 ASP B CA 1
ATOM 4681 C C . ASP B 1 141 ? 18.094 4.766 -7.273 1 98.31 141 ASP B C 1
ATOM 4683 O O . ASP B 1 141 ? 18.047 3.928 -6.371 1 98.31 141 ASP B O 1
ATOM 4687 N N . ASP B 1 142 ? 18.016 6.078 -7.062 1 98.81 142 ASP B N 1
ATOM 4688 C CA . ASP B 1 142 ? 17.828 6.625 -5.719 1 98.81 142 ASP B CA 1
ATOM 4689 C C . ASP B 1 142 ? 16.359 6.938 -5.453 1 98.81 142 ASP B C 1
ATOM 4691 O O . ASP B 1 142 ? 16.016 7.523 -4.422 1 98.81 142 ASP B O 1
ATOM 4695 N N . VAL B 1 143 ? 15.523 6.609 -6.43 1 98.94 143 VAL B N 1
ATOM 4696 C CA . VAL B 1 143 ? 14.102 6.949 -6.332 1 98.94 143 VAL B CA 1
ATOM 4697 C C . VAL B 1 143 ? 13.273 5.668 -6.238 1 98.94 143 VAL B C 1
ATOM 4699 O O . VAL B 1 143 ? 13.469 4.738 -7.023 1 98.94 143 VAL B O 1
ATOM 4702 N N . VAL B 1 144 ? 12.383 5.57 -5.27 1 98.88 144 VAL B N 1
ATOM 4703 C CA . VAL B 1 144 ? 11.414 4.484 -5.148 1 98.88 144 VAL B CA 1
ATOM 4704 C C . VAL B 1 144 ? 10 5.051 -5.105 1 98.88 144 VAL B C 1
ATOM 4706 O O . VAL B 1 144 ? 9.703 5.941 -4.301 1 98.88 144 VAL B O 1
ATOM 4709 N N . LEU B 1 145 ? 9.141 4.602 -6.012 1 98.88 145 LEU B N 1
ATOM 4710 C CA . LEU B 1 145 ? 7.75 5.047 -6.016 1 98.88 145 LEU B CA 1
ATOM 4711 C C . LEU B 1 145 ? 6.945 4.328 -4.938 1 98.88 145 LEU B C 1
ATOM 4713 O O . LEU B 1 145 ? 7.312 3.23 -4.508 1 98.88 145 LEU B O 1
ATOM 4717 N N . ALA B 1 146 ? 5.859 4.992 -4.512 1 98.75 146 ALA B N 1
ATOM 4718 C CA . ALA B 1 146 ? 5.043 4.5 -3.404 1 98.75 146 ALA B CA 1
ATOM 4719 C C . ALA B 1 146 ? 3.568 4.82 -3.625 1 98.75 146 ALA B C 1
ATOM 4721 O O . ALA B 1 146 ? 3.23 5.707 -4.41 1 98.75 146 ALA B O 1
ATOM 4722 N N . SER B 1 147 ? 2.705 4.07 -2.963 1 98.19 147 SER B N 1
ATOM 4723 C CA . SER B 1 147 ? 1.271 4.336 -2.977 1 98.19 147 SER B CA 1
ATOM 4724 C C . SER B 1 147 ? 0.925 5.551 -2.125 1 98.19 147 SER B C 1
ATOM 4726 O O . SER B 1 147 ? 0.284 5.422 -1.079 1 98.19 147 SER B O 1
ATOM 4728 N N . GLY B 1 148 ? 1.285 6.684 -2.592 1 98 148 GLY B N 1
ATOM 4729 C CA . GLY B 1 148 ? 1.159 7.93 -1.855 1 98 148 GLY B CA 1
ATOM 4730 C C . GLY B 1 148 ? 2.344 8.211 -0.951 1 98 148 GLY B C 1
ATOM 4731 O O . GLY B 1 148 ? 3.17 7.328 -0.708 1 98 148 GLY B O 1
ATOM 4732 N N . CYS B 1 149 ? 2.383 9.438 -0.468 1 98.38 149 CYS B N 1
ATOM 4733 C CA . CYS B 1 149 ? 3.465 9.836 0.425 1 98.38 149 CYS B CA 1
ATOM 4734 C C . CYS B 1 149 ? 3.387 9.086 1.747 1 98.38 149 CYS B C 1
ATOM 4736 O O . CYS B 1 149 ? 4.414 8.812 2.371 1 98.38 149 CYS B O 1
ATOM 4738 N N . SER B 1 150 ? 2.18 8.711 2.193 1 97.88 150 SER B N 1
ATOM 4739 C CA . SER B 1 150 ? 2.016 7.914 3.406 1 97.88 150 SER B CA 1
ATOM 4740 C C . SER B 1 150 ? 2.807 6.613 3.324 1 97.88 150 SER B C 1
ATOM 4742 O O . SER B 1 150 ? 3.475 6.227 4.285 1 97.88 150 SER B O 1
ATOM 4744 N N . HIS B 1 151 ? 2.734 5.977 2.195 1 98.62 151 HIS B N 1
ATOM 4745 C CA . HIS B 1 151 ? 3.477 4.738 1.99 1 98.62 151 HIS B CA 1
ATOM 4746 C C . HIS B 1 151 ? 4.977 4.996 1.936 1 98.62 151 HIS B C 1
ATOM 4748 O O . HIS B 1 151 ? 5.77 4.176 2.402 1 98.62 151 HIS B O 1
ATOM 4754 N N . ALA B 1 152 ? 5.383 6.102 1.325 1 98.88 152 ALA B N 1
ATOM 4755 C CA . ALA B 1 152 ? 6.793 6.492 1.321 1 98.88 152 ALA B CA 1
ATOM 4756 C C . ALA B 1 152 ? 7.32 6.645 2.744 1 98.88 152 ALA B C 1
ATOM 4758 O O . ALA B 1 152 ? 8.391 6.117 3.076 1 98.88 152 ALA B O 1
ATOM 4759 N N . LEU B 1 153 ? 6.559 7.324 3.568 1 98.88 153 LEU B N 1
ATOM 4760 C CA . LEU B 1 153 ? 6.926 7.512 4.969 1 98.88 153 LEU B CA 1
ATOM 4761 C C . LEU B 1 153 ? 6.996 6.176 5.695 1 98.88 153 LEU B C 1
ATOM 4763 O O . LEU B 1 153 ? 7.898 5.953 6.512 1 98.88 153 LEU B O 1
ATOM 4767 N N . GLN B 1 154 ? 6.07 5.32 5.383 1 98.75 154 GLN B N 1
ATOM 4768 C CA . GLN B 1 154 ? 6.074 3.996 5.996 1 98.75 154 GLN B CA 1
ATOM 4769 C C . GLN B 1 154 ? 7.367 3.246 5.68 1 98.75 154 GLN B C 1
ATOM 4771 O O . GLN B 1 154 ? 8.016 2.705 6.578 1 98.75 154 GLN B O 1
ATOM 4776 N N . MET B 1 155 ? 7.727 3.211 4.43 1 98.88 155 MET B N 1
ATOM 4777 C CA . MET B 1 155 ? 8.93 2.488 4.031 1 98.88 155 MET B CA 1
ATOM 4778 C C . MET B 1 155 ? 10.172 3.107 4.668 1 98.88 155 MET B C 1
ATOM 4780 O O . MET B 1 155 ? 11.062 2.389 5.121 1 98.88 155 MET B O 1
ATOM 4784 N N . ALA B 1 156 ? 10.219 4.426 4.703 1 98.94 156 ALA B N 1
ATOM 4785 C CA . ALA B 1 156 ? 11.367 5.102 5.309 1 98.94 156 ALA B CA 1
ATOM 4786 C C . ALA B 1 156 ? 11.516 4.723 6.781 1 98.94 156 ALA B C 1
ATOM 4788 O O . ALA B 1 156 ? 12.594 4.32 7.219 1 98.94 156 ALA B O 1
ATOM 4789 N N . ILE B 1 157 ? 10.445 4.789 7.5 1 98.94 157 ILE B N 1
ATOM 4790 C CA . ILE B 1 157 ? 10.453 4.523 8.938 1 98.94 157 ILE B CA 1
ATOM 4791 C C . ILE B 1 157 ? 10.797 3.061 9.188 1 98.94 157 ILE B C 1
ATOM 4793 O O . ILE B 1 157 ? 11.641 2.752 10.031 1 98.94 157 ILE B O 1
ATOM 4797 N N . GLU B 1 158 ? 10.172 2.154 8.422 1 98.75 158 GLU B N 1
ATOM 4798 C CA . GLU B 1 158 ? 10.375 0.719 8.594 1 98.75 158 GLU B CA 1
ATOM 4799 C C . GLU B 1 158 ? 11.805 0.316 8.234 1 98.75 158 GLU B C 1
ATOM 4801 O O . GLU B 1 158 ? 12.32 -0.682 8.742 1 98.75 158 GLU B O 1
ATOM 4806 N N . ALA B 1 159 ? 12.422 1.072 7.438 1 98.81 159 ALA B N 1
ATOM 4807 C CA . ALA B 1 159 ? 13.773 0.732 6.992 1 98.81 159 ALA B CA 1
ATOM 4808 C C . ALA B 1 159 ? 14.82 1.239 7.977 1 98.81 159 ALA B C 1
ATOM 4810 O O . ALA B 1 159 ? 15.891 0.636 8.125 1 98.81 159 ALA B O 1
ATOM 4811 N N . VAL B 1 160 ? 14.547 2.275 8.719 1 98.62 160 VAL B N 1
ATOM 4812 C CA . VAL B 1 160 ? 15.602 3.002 9.422 1 98.62 160 VAL B CA 1
ATOM 4813 C C . VAL B 1 160 ? 15.633 2.578 10.891 1 98.62 160 VAL B C 1
ATOM 4815 O O . VAL B 1 160 ? 16.641 2.773 11.578 1 98.62 160 VAL B O 1
ATOM 4818 N N . ALA B 1 161 ? 14.531 1.979 11.414 1 98.69 161 ALA B N 1
ATOM 4819 C CA . ALA B 1 161 ? 14.477 1.802 12.859 1 98.69 161 ALA B CA 1
ATOM 4820 C C . ALA B 1 161 ? 13.93 0.426 13.227 1 98.69 161 ALA B C 1
ATOM 4822 O O . ALA B 1 161 ? 13.109 -0.133 12.492 1 98.69 161 ALA B O 1
ATOM 4823 N N . ASN B 1 162 ? 14.398 -0.084 14.305 1 98.56 162 ASN B N 1
ATOM 4824 C CA . ASN B 1 162 ? 13.945 -1.331 14.914 1 98.56 162 ASN B CA 1
ATOM 4825 C C . ASN B 1 162 ? 13.109 -1.073 16.156 1 98.56 162 ASN B C 1
ATOM 4827 O O . ASN B 1 162 ? 13.039 0.057 16.641 1 98.56 162 ASN B O 1
ATOM 4831 N N . ALA B 1 163 ? 12.422 -2.178 16.609 1 98 163 ALA B N 1
ATOM 4832 C CA . ALA B 1 163 ? 11.75 -2.104 17.906 1 98 163 ALA B CA 1
ATOM 4833 C C . ALA B 1 163 ? 12.719 -1.639 19 1 98 163 ALA B C 1
ATOM 4835 O O . ALA B 1 163 ? 13.844 -2.139 19.094 1 98 163 ALA B O 1
ATOM 4836 N N . GLY B 1 164 ? 12.289 -0.628 19.734 1 98.06 164 GLY B N 1
ATOM 4837 C CA . GLY B 1 164 ? 13.133 -0.096 20.797 1 98.06 164 GLY B CA 1
ATOM 4838 C C . GLY B 1 164 ? 13.891 1.15 20.391 1 98.06 164 GLY B C 1
ATOM 4839 O O . GLY B 1 164 ? 14.297 1.944 21.234 1 98.06 164 GLY B O 1
ATOM 4840 N N . ASP B 1 165 ? 14.117 1.344 19.062 1 98.56 165 ASP B N 1
ATOM 4841 C CA . ASP B 1 165 ? 14.68 2.6 18.578 1 98.56 165 ASP B CA 1
ATOM 4842 C C . ASP B 1 165 ? 13.656 3.732 18.672 1 98.56 165 ASP B C 1
ATOM 4844 O O . ASP B 1 165 ? 12.484 3.492 18.953 1 9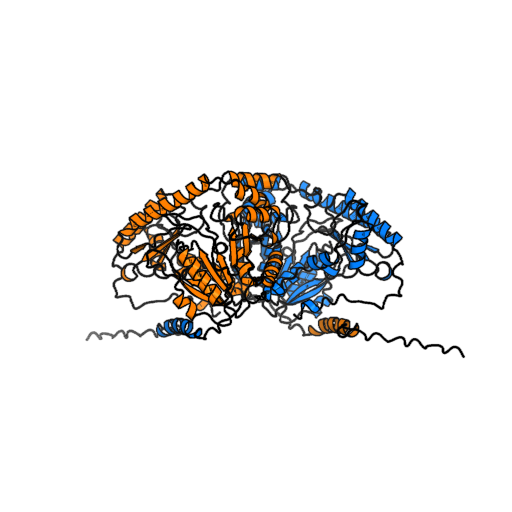8.56 165 ASP B O 1
ATOM 4848 N N . ASN B 1 166 ? 14.188 4.961 18.547 1 98.56 166 ASN B N 1
ATOM 4849 C CA . ASN B 1 166 ? 13.25 6.074 18.516 1 98.56 166 ASN B CA 1
ATOM 4850 C C . ASN B 1 166 ? 13.531 7.016 17.359 1 98.56 166 ASN B C 1
ATOM 4852 O O . ASN B 1 166 ? 14.656 7.082 16.859 1 98.56 166 ASN B O 1
ATOM 4856 N N . ILE B 1 167 ? 12.523 7.633 16.875 1 98.88 167 ILE B N 1
ATOM 4857 C CA . ILE B 1 167 ? 12.539 8.672 15.852 1 98.88 167 ILE B CA 1
ATOM 4858 C C . ILE B 1 167 ? 11.945 9.961 16.422 1 98.88 167 ILE B C 1
ATOM 4860 O O . ILE B 1 167 ? 10.914 9.93 17.094 1 98.88 167 ILE B O 1
ATOM 4864 N N . LEU B 1 168 ? 12.68 11.109 16.188 1 98.88 168 LEU B N 1
ATOM 4865 C CA . LEU B 1 168 ? 12.164 12.398 16.625 1 98.88 168 LEU B CA 1
ATOM 4866 C C . LEU B 1 168 ? 11.062 12.891 15.695 1 98.88 168 LEU B C 1
ATOM 4868 O O . LEU B 1 168 ? 11.25 12.961 14.484 1 98.88 168 LEU B O 1
ATOM 4872 N N . VAL B 1 169 ? 9.891 13.195 16.281 1 98.75 169 VAL B N 1
ATOM 4873 C CA . VAL B 1 169 ? 8.742 13.625 15.492 1 98.75 169 VAL B CA 1
ATOM 4874 C C . VAL B 1 169 ? 8.266 14.992 15.977 1 98.75 169 VAL B C 1
ATOM 4876 O O . VAL B 1 169 ? 8.398 15.32 17.156 1 98.75 169 VAL B O 1
ATOM 4879 N N . PRO B 1 170 ? 7.691 15.797 15.117 1 98.75 170 PRO B N 1
ATOM 4880 C CA . PRO B 1 170 ? 7.262 17.141 15.5 1 98.75 170 PRO B CA 1
ATOM 4881 C C . PRO B 1 170 ? 5.988 17.141 16.344 1 98.75 170 PRO B C 1
ATOM 4883 O O . PRO B 1 170 ? 5.086 16.328 16.109 1 98.75 170 PRO B O 1
ATOM 4886 N N . HIS B 1 171 ? 5.898 18.016 17.297 1 97.62 171 HIS B N 1
ATOM 4887 C CA . HIS B 1 171 ? 4.719 18.375 18.078 1 97.62 171 HIS B CA 1
ATOM 4888 C C . HIS B 1 171 ? 4.539 19.875 18.141 1 97.62 171 HIS B C 1
ATOM 4890 O O . HIS B 1 171 ? 5.34 20.578 18.766 1 97.62 171 HIS B O 1
ATOM 4896 N N . PRO B 1 172 ? 3.484 20.438 17.594 1 97.44 172 PRO B N 1
ATOM 4897 C CA . PRO B 1 172 ? 2.439 19.719 16.844 1 97.44 172 PRO B CA 1
ATOM 4898 C C . PRO B 1 172 ? 2.963 19.078 15.57 1 97.44 172 PRO B C 1
ATOM 4900 O O . PRO B 1 172 ? 3.986 19.5 15.031 1 97.44 172 PRO B O 1
ATOM 4903 N N . GLY B 1 173 ? 2.268 18.062 15.109 1 97.56 173 GLY B N 1
ATOM 4904 C CA . GLY B 1 173 ? 2.688 17.375 13.898 1 97.56 173 GLY B CA 1
ATOM 4905 C C . GLY B 1 173 ? 1.61 16.484 13.312 1 97.56 173 GLY B C 1
ATOM 4906 O O . GLY B 1 173 ? 0.566 16.281 13.93 1 97.56 173 GLY B O 1
ATOM 4907 N N . PHE B 1 174 ? 1.845 16.078 12.148 1 96.88 174 PHE B N 1
ATOM 4908 C CA . PHE B 1 174 ? 0.977 15.141 11.445 1 96.88 174 PHE B CA 1
ATOM 4909 C C . PHE B 1 174 ? 0.904 13.805 12.18 1 96.88 174 PHE B C 1
ATOM 4911 O O . PHE B 1 174 ? 1.931 13.172 12.43 1 96.88 174 PHE B O 1
ATOM 4918 N N . PRO B 1 175 ? -0.247 13.289 12.477 1 95.75 175 PRO B N 1
ATOM 4919 C CA . PRO B 1 175 ? -0.402 12.141 13.375 1 95.75 175 PRO B CA 1
ATOM 4920 C C . PRO B 1 175 ? 0.03 10.828 12.727 1 95.75 175 PRO B C 1
ATOM 4922 O O . PRO B 1 175 ? 0.271 9.844 13.43 1 95.75 175 PRO B O 1
ATOM 4925 N N . LEU B 1 176 ? 0.106 10.758 11.484 1 96.44 176 LEU B N 1
ATOM 4926 C CA . LEU B 1 176 ? 0.457 9.531 10.773 1 96.44 176 LEU B CA 1
ATOM 4927 C C . LEU B 1 176 ? 1.83 9.031 11.211 1 96.44 176 LEU B C 1
ATOM 4929 O O . LEU B 1 176 ? 2.084 7.824 11.203 1 96.44 176 LEU B O 1
ATOM 4933 N N . TYR B 1 177 ? 2.736 9.938 11.602 1 98.25 177 TYR B N 1
ATOM 4934 C CA . TYR B 1 177 ? 4.062 9.516 12.039 1 98.25 177 TYR B CA 1
ATOM 4935 C C . TYR B 1 177 ? 3.971 8.508 13.172 1 98.25 177 TYR B C 1
ATOM 4937 O O . TYR B 1 177 ? 4.629 7.465 13.141 1 98.25 177 TYR B O 1
ATOM 4945 N N . SER B 1 178 ? 3.1 8.797 14.109 1 96.81 178 SER B N 1
ATOM 4946 C CA . SER B 1 178 ? 2.895 7.895 15.234 1 96.81 178 SER B CA 1
ATOM 4947 C C . SER B 1 178 ? 2.217 6.602 14.789 1 96.81 178 SER B C 1
ATOM 4949 O O . SER B 1 178 ? 2.57 5.516 15.25 1 96.81 178 SER B O 1
ATOM 4951 N N . THR B 1 179 ? 1.271 6.742 13.938 1 97.31 179 THR B N 1
ATOM 4952 C CA . THR B 1 179 ? 0.533 5.602 13.406 1 97.31 179 THR B CA 1
ATOM 4953 C C . THR B 1 179 ? 1.479 4.613 12.727 1 97.31 179 THR B C 1
ATOM 4955 O O . THR B 1 179 ? 1.252 3.402 12.758 1 97.31 179 THR B O 1
ATOM 4958 N N . LEU B 1 180 ? 2.562 5.113 12.125 1 98.38 180 LEU B N 1
ATOM 4959 C CA . LEU B 1 180 ? 3.5 4.277 11.391 1 98.38 180 LEU B CA 1
ATOM 4960 C C . LEU B 1 180 ? 4.598 3.75 12.305 1 98.38 180 LEU B C 1
ATOM 4962 O O . LEU B 1 180 ? 5.129 2.66 12.086 1 98.38 180 LEU B O 1
ATOM 4966 N N . CYS B 1 181 ? 4.934 4.418 13.383 1 98.56 181 CYS B N 1
ATOM 4967 C CA . CYS B 1 181 ? 6.008 4.031 14.297 1 98.56 181 CYS B CA 1
ATOM 4968 C C . CYS B 1 181 ? 5.527 2.979 15.289 1 98.56 181 CYS B C 1
ATOM 4970 O O . CYS B 1 181 ? 6.148 1.923 15.43 1 98.56 181 CYS B O 1
ATOM 4972 N N . ARG B 1 182 ? 4.449 3.154 15.867 1 97.94 182 ARG B N 1
ATOM 4973 C CA . ARG B 1 182 ? 4.047 2.473 17.094 1 97.94 182 ARG B CA 1
ATOM 4974 C C . ARG B 1 182 ? 3.76 0.998 16.828 1 97.94 182 ARG B C 1
ATOM 4976 O O . ARG B 1 182 ? 4.098 0.14 17.656 1 97.94 182 ARG B O 1
ATOM 4983 N N . PRO B 1 183 ? 3.152 0.642 15.695 1 98.19 183 PRO B N 1
ATOM 4984 C CA . PRO B 1 183 ? 2.941 -0.786 15.445 1 98.19 183 PRO B CA 1
ATOM 4985 C C . PRO B 1 183 ? 4.25 -1.576 15.406 1 98.19 183 PRO B C 1
ATOM 4987 O O . PRO B 1 183 ? 4.242 -2.795 15.594 1 98.19 183 PRO B O 1
ATOM 4990 N N . HIS B 1 184 ? 5.332 -0.934 15.188 1 98.44 184 HIS B N 1
ATOM 4991 C CA . HIS B 1 184 ? 6.637 -1.579 15.117 1 98.44 184 HIS B CA 1
ATOM 4992 C C . HIS B 1 184 ? 7.398 -1.427 16.422 1 98.44 184 HIS B C 1
ATOM 4994 O O . HIS B 1 184 ? 8.594 -1.737 16.5 1 98.44 184 HIS B O 1
ATOM 5000 N N . ASN B 1 185 ? 6.746 -0.861 17.406 1 98.12 185 ASN B N 1
ATOM 5001 C CA . ASN B 1 185 ? 7.352 -0.594 18.703 1 98.12 185 ASN B CA 1
ATOM 5002 C C . ASN B 1 185 ? 8.539 0.36 18.578 1 98.12 185 ASN B C 1
ATOM 5004 O O . ASN B 1 185 ? 9.531 0.218 19.297 1 98.12 185 ASN B O 1
ATOM 5008 N N . ILE B 1 186 ? 8.5 1.187 17.594 1 98.69 186 ILE B N 1
ATOM 5009 C CA . ILE B 1 186 ? 9.406 2.33 17.484 1 98.69 186 ILE B CA 1
ATOM 5010 C C . ILE B 1 186 ? 8.867 3.496 18.312 1 98.69 186 ILE B C 1
ATOM 5012 O O . ILE B 1 186 ? 7.695 3.865 18.188 1 98.69 186 ILE B O 1
ATOM 5016 N N . ILE B 1 187 ? 9.719 4.062 19.109 1 98.56 187 ILE B N 1
ATOM 5017 C CA . ILE B 1 187 ? 9.281 5.152 19.984 1 98.56 187 ILE B CA 1
ATOM 5018 C C . ILE B 1 187 ? 9.273 6.465 19.203 1 98.56 187 ILE B C 1
ATOM 5020 O O . ILE B 1 187 ? 10.305 6.891 18.672 1 98.56 187 ILE B O 1
ATOM 5024 N N . ASP B 1 188 ? 8.125 7.074 19.047 1 98.06 188 ASP B N 1
ATOM 5025 C CA . ASP B 1 188 ? 8.023 8.398 18.438 1 98.06 188 ASP B CA 1
ATOM 5026 C C . ASP B 1 188 ? 8.25 9.5 19.453 1 98.06 188 ASP B C 1
ATOM 5028 O O . ASP B 1 188 ? 7.309 9.961 20.094 1 98.06 188 ASP B O 1
ATOM 5032 N N . LYS B 1 189 ? 9.438 10.023 19.562 1 98.19 189 LYS B N 1
ATOM 5033 C CA . LYS B 1 189 ? 9.797 11.047 20.531 1 98.19 189 LYS B CA 1
ATOM 5034 C C . LYS B 1 189 ? 9.461 12.445 20.016 1 98.19 189 LYS B C 1
ATOM 5036 O O . LYS B 1 189 ? 9.977 12.875 18.984 1 98.19 189 LYS B O 1
ATOM 5041 N N . PRO B 1 190 ? 8.688 13.164 20.766 1 98.38 190 PRO B N 1
ATOM 5042 C CA . PRO B 1 190 ? 8.258 14.469 20.266 1 98.38 190 PRO B CA 1
ATOM 5043 C C . PRO B 1 190 ? 9.305 15.562 20.484 1 98.38 190 PRO B C 1
ATOM 5045 O O . PRO B 1 190 ? 9.852 15.68 21.578 1 98.38 190 PRO B O 1
ATOM 5048 N N . TYR B 1 191 ? 9.602 16.266 19.469 1 98.56 191 TYR B N 1
ATOM 5049 C CA . TYR B 1 191 ? 10.266 17.547 19.656 1 98.56 191 TYR B CA 1
ATOM 5050 C C . TYR B 1 191 ? 9.273 18.703 19.5 1 98.56 191 TYR B C 1
ATOM 5052 O O . TYR B 1 191 ? 8.164 18.516 18.984 1 98.56 191 TYR B O 1
ATOM 5060 N N . LYS B 1 192 ? 9.719 19.922 19.875 1 98.12 192 LYS B N 1
ATOM 5061 C CA . LYS B 1 192 ? 8.766 21.016 20.016 1 98.12 192 LYS B CA 1
ATOM 5062 C C . LYS B 1 192 ? 8.883 21.984 18.844 1 98.12 192 LYS B C 1
ATOM 5064 O O . LYS B 1 192 ? 9.984 22.391 18.469 1 98.12 192 LYS B O 1
ATOM 5069 N N . ILE B 1 193 ? 7.754 22.297 18.281 1 98.06 193 ILE B N 1
ATOM 5070 C CA . ILE B 1 193 ? 7.633 23.391 17.328 1 98.06 193 ILE B CA 1
ATOM 5071 C C . ILE B 1 193 ? 7.043 24.625 18.016 1 98.06 193 ILE B C 1
ATOM 5073 O O . ILE B 1 193 ? 5.953 24.547 18.594 1 98.06 193 ILE B O 1
ATOM 5077 N N . ASP B 1 194 ? 7.734 25.672 17.969 1 97.12 194 ASP B N 1
ATOM 5078 C CA . ASP B 1 194 ? 7.27 26.938 18.531 1 97.12 194 ASP B CA 1
ATOM 5079 C C . ASP B 1 194 ? 6.391 27.688 17.547 1 97.12 194 ASP B C 1
ATOM 5081 O O . ASP B 1 194 ? 6.844 28.078 16.469 1 97.12 194 ASP B O 1
ATOM 5085 N N . MET B 1 195 ? 5.129 28 17.906 1 95.94 195 MET B N 1
ATOM 5086 C CA . MET B 1 195 ? 4.168 28.688 17.047 1 95.94 195 MET B CA 1
ATOM 5087 C C . MET B 1 195 ? 3.869 30.094 17.562 1 95.94 195 MET B C 1
ATOM 5089 O O . MET B 1 195 ? 2.91 30.719 17.125 1 95.94 195 MET B O 1
ATOM 5093 N N . THR B 1 196 ? 4.578 30.594 18.5 1 92.94 196 THR B N 1
ATOM 5094 C CA . THR B 1 196 ? 4.227 31.828 19.188 1 92.94 196 THR B CA 1
ATOM 5095 C C . THR B 1 196 ? 4.855 33.031 18.5 1 92.94 196 THR B C 1
ATOM 5097 O O . THR B 1 196 ? 4.406 34.156 18.688 1 92.94 196 THR B O 1
ATOM 5100 N N . GLY B 1 197 ? 5.797 32.781 17.688 1 87.56 197 GLY B N 1
ATOM 5101 C CA . GLY B 1 197 ? 6.453 33.875 17 1 87.56 197 GLY B CA 1
ATOM 5102 C C . GLY B 1 197 ? 5.895 34.125 15.609 1 87.56 197 GLY B C 1
ATOM 5103 O O . GLY B 1 197 ? 4.852 33.594 15.25 1 87.56 197 GLY B O 1
ATOM 5104 N N . GLU B 1 198 ? 6.504 35.062 14.961 1 84.62 198 GLU B N 1
ATOM 5105 C CA . GLU B 1 198 ? 6.133 35.375 13.586 1 84.62 198 GLU B CA 1
ATOM 5106 C C . GLU B 1 198 ? 6.32 34.156 12.68 1 84.62 198 GLU B C 1
ATOM 5108 O O . GLU B 1 198 ? 5.477 33.875 11.828 1 84.62 198 GLU B O 1
ATOM 5113 N N . ASP B 1 199 ? 7.488 33.5 12.898 1 91.38 199 ASP B N 1
ATOM 5114 C CA . ASP B 1 199 ? 7.766 32.281 12.172 1 91.38 199 ASP B CA 1
ATOM 5115 C C . ASP B 1 199 ? 7.727 31.062 13.109 1 91.38 199 ASP B C 1
ATOM 5117 O O . ASP B 1 199 ? 8.102 31.172 14.281 1 91.38 199 ASP B O 1
ATOM 5121 N N . VAL B 1 200 ? 7.23 29.984 12.547 1 95.94 200 VAL B N 1
ATOM 5122 C CA . VAL B 1 200 ? 7.305 28.734 13.297 1 95.94 200 VAL B CA 1
ATOM 5123 C C . VAL B 1 200 ? 8.742 28.219 13.297 1 95.94 200 VAL B C 1
ATOM 5125 O O . VAL B 1 200 ? 9.453 28.344 12.305 1 95.94 200 VAL B O 1
ATOM 5128 N N . LYS B 1 201 ? 9.18 27.672 14.43 1 97.5 201 LYS B N 1
ATOM 5129 C CA . LYS B 1 201 ? 10.539 27.172 14.547 1 97.5 201 LYS B CA 1
ATOM 5130 C C . LYS B 1 201 ? 10.586 25.906 15.398 1 97.5 201 LYS B C 1
ATOM 5132 O O . LYS B 1 201 ? 9.758 25.719 16.297 1 97.5 201 LYS B O 1
ATOM 5137 N N . ILE B 1 202 ? 11.562 25.141 15.102 1 98.56 202 ILE B N 1
ATOM 5138 C CA . ILE B 1 202 ? 11.859 24 15.961 1 98.56 202 ILE B CA 1
ATOM 5139 C C . ILE B 1 202 ? 12.688 24.453 17.156 1 98.56 202 ILE B C 1
ATOM 5141 O O . ILE B 1 202 ? 13.609 25.266 17.016 1 98.56 202 ILE B O 1
ATOM 5145 N N . ASP B 1 203 ? 12.336 24 18.328 1 98.19 203 ASP B N 1
ATOM 5146 C CA . ASP B 1 203 ? 13.156 24.219 19.516 1 98.19 203 ASP B CA 1
ATOM 5147 C C . ASP B 1 203 ? 14.336 23.25 19.547 1 98.19 203 ASP B C 1
ATOM 5149 O O . ASP B 1 203 ? 14.273 22.203 20.203 1 98.19 203 ASP B O 1
ATOM 5153 N N . LEU B 1 204 ? 15.398 23.625 18.938 1 98.38 204 LEU B N 1
ATOM 5154 C CA . LEU B 1 204 ? 16.562 22.766 18.781 1 98.38 204 LEU B CA 1
ATOM 5155 C C . LEU B 1 204 ? 17.234 22.5 20.141 1 98.38 204 LEU B C 1
ATOM 5157 O O . LEU B 1 204 ? 17.812 21.438 20.359 1 98.38 204 LEU B O 1
ATOM 5161 N N . SER B 1 205 ? 17.141 23.516 20.984 1 97.69 205 SER B N 1
ATOM 5162 C CA . SER B 1 205 ? 17.688 23.328 22.312 1 97.69 205 SER B CA 1
ATOM 5163 C C . SER B 1 205 ? 16.984 22.203 23.047 1 97.69 205 SER B C 1
ATOM 5165 O O . SER B 1 205 ? 17.625 21.359 23.672 1 97.69 205 SER B O 1
ATOM 5167 N N . TYR B 1 206 ? 15.695 22.219 22.984 1 97.75 206 TYR B N 1
ATOM 5168 C CA . TYR B 1 206 ? 14.938 21.125 23.594 1 97.75 206 TYR B CA 1
ATOM 5169 C C . TYR B 1 206 ? 15.227 19.797 22.906 1 97.75 206 TYR B C 1
ATOM 5171 O O . TYR B 1 206 ? 15.383 18.781 23.562 1 97.75 206 TYR B O 1
ATOM 5179 N N . MET B 1 207 ? 15.281 19.828 21.594 1 98.19 207 MET B N 1
ATOM 5180 C CA . MET B 1 207 ? 15.508 18.609 20.812 1 98.19 207 MET B CA 1
ATOM 5181 C C . MET B 1 207 ? 16.797 17.922 21.234 1 98.19 207 MET B C 1
ATOM 5183 O O . MET B 1 207 ? 16.875 16.703 21.297 1 98.19 207 MET B O 1
ATOM 5187 N N . ALA B 1 208 ? 17.75 18.656 21.562 1 97.56 208 ALA B N 1
ATOM 5188 C CA . ALA B 1 208 ? 19.047 18.125 21.984 1 97.56 208 ALA B CA 1
ATOM 5189 C C . ALA B 1 208 ? 18.906 17.328 23.281 1 97.56 208 ALA B C 1
ATOM 5191 O O . ALA B 1 208 ? 19.672 16.391 23.531 1 97.56 208 ALA B O 1
ATOM 5192 N N . THR B 1 209 ? 17.969 17.656 24.094 1 97.44 209 THR B N 1
ATOM 5193 C CA . THR B 1 209 ? 17.828 17.047 25.406 1 97.44 209 THR B CA 1
ATOM 5194 C C . THR B 1 209 ? 17.188 15.672 25.312 1 97.44 209 THR B C 1
ATOM 5196 O O . THR B 1 209 ? 17.25 14.875 26.25 1 97.44 209 THR B O 1
ATOM 5199 N N . ILE B 1 210 ? 16.594 15.305 24.203 1 97 210 ILE B N 1
ATOM 5200 C CA . ILE B 1 210 ? 15.812 14.07 24.172 1 97 210 ILE B CA 1
ATOM 5201 C C . ILE B 1 210 ? 16.516 13.039 23.297 1 97 210 ILE B C 1
ATOM 5203 O O . ILE B 1 210 ? 16.078 11.891 23.188 1 97 210 ILE B O 1
ATOM 5207 N N . ILE B 1 211 ? 17.594 13.359 22.719 1 97.25 211 ILE B N 1
ATOM 5208 C CA . ILE B 1 211 ? 18.391 12.422 21.922 1 97.25 211 ILE B CA 1
ATOM 5209 C C . ILE B 1 211 ? 19.062 11.406 22.828 1 97.25 211 ILE B C 1
ATOM 5211 O O . ILE B 1 211 ? 19.531 11.758 23.922 1 97.25 211 ILE B O 1
ATOM 5215 N N . ASP B 1 212 ? 19.141 10.148 22.438 1 96.56 212 ASP B N 1
ATOM 5216 C CA . ASP B 1 212 ? 19.875 9.102 23.141 1 96.56 212 ASP B CA 1
ATOM 5217 C C . ASP B 1 212 ? 20.531 8.141 22.141 1 96.56 212 ASP B C 1
ATOM 5219 O O . ASP B 1 212 ? 20.578 8.422 20.938 1 96.56 212 ASP B O 1
ATOM 5223 N N . GLU B 1 213 ? 21.094 7.055 22.625 1 94.94 213 GLU B N 1
ATOM 5224 C CA . GLU B 1 213 ? 21.875 6.145 21.797 1 94.94 213 GLU B CA 1
ATOM 5225 C C . GLU B 1 213 ? 21 5.383 20.812 1 94.94 213 GLU B C 1
ATOM 5227 O O . GLU B 1 213 ? 21.484 4.816 19.844 1 94.94 213 GLU B O 1
ATOM 5232 N N . ASN B 1 214 ? 19.672 5.402 21.062 1 97.38 214 ASN B N 1
ATOM 5233 C CA . ASN B 1 214 ? 18.734 4.656 20.219 1 97.38 214 ASN B CA 1
ATOM 5234 C C . ASN B 1 214 ? 18.047 5.566 19.203 1 97.38 214 ASN B C 1
ATOM 5236 O O . ASN B 1 214 ? 17.203 5.109 18.438 1 97.38 214 ASN B O 1
ATOM 5240 N N . THR B 1 215 ? 18.375 6.848 19.188 1 98.25 215 THR B N 1
ATOM 5241 C CA . THR B 1 215 ? 17.766 7.773 18.234 1 98.25 215 THR B CA 1
ATOM 5242 C C . THR B 1 215 ? 18.328 7.559 16.844 1 98.25 215 THR B C 1
ATOM 5244 O O . THR B 1 215 ? 19.547 7.594 16.641 1 98.25 215 THR B O 1
ATOM 5247 N N . ARG B 1 216 ? 17.422 7.391 15.82 1 98.12 216 ARG B N 1
ATOM 5248 C CA . ARG B 1 216 ? 17.875 6.988 14.5 1 98.12 216 ARG B CA 1
ATOM 5249 C C . ARG B 1 216 ? 17.672 8.109 13.484 1 98.12 216 ARG B C 1
ATOM 5251 O O . ARG B 1 216 ? 18.422 8.219 12.516 1 98.12 216 ARG B O 1
ATOM 5258 N N . ALA B 1 217 ? 16.641 8.914 13.695 1 98.81 217 ALA B N 1
ATOM 5259 C CA . ALA B 1 217 ? 16.297 9.875 12.656 1 98.81 217 ALA B CA 1
ATOM 5260 C C . ALA B 1 217 ? 15.445 11.008 13.227 1 98.81 217 ALA B C 1
ATOM 5262 O O . ALA B 1 217 ? 14.906 10.891 14.328 1 98.81 217 ALA B O 1
ATOM 5263 N N . ILE B 1 218 ? 15.383 12.094 12.469 1 98.88 218 ILE B N 1
ATOM 5264 C CA . ILE B 1 218 ? 14.477 13.219 12.68 1 98.88 218 ILE B CA 1
ATOM 5265 C C . ILE B 1 218 ? 13.5 13.32 11.508 1 98.88 218 ILE B C 1
ATOM 5267 O O . ILE B 1 218 ? 13.922 13.383 10.352 1 98.88 218 ILE B O 1
ATOM 5271 N N . ILE B 1 219 ? 12.203 13.336 11.797 1 98.94 219 ILE B N 1
ATOM 5272 C CA . ILE B 1 219 ? 11.234 13.664 10.75 1 98.94 219 ILE B CA 1
ATOM 5273 C C . ILE B 1 219 ? 11.008 15.18 10.727 1 98.94 219 ILE B C 1
ATOM 5275 O O . ILE B 1 219 ? 10.656 15.781 11.742 1 98.94 219 ILE B O 1
ATOM 5279 N N . VAL B 1 220 ? 11.242 15.789 9.602 1 98.94 220 VAL B N 1
ATOM 5280 C CA . VAL B 1 220 ? 11 17.203 9.398 1 98.94 220 VAL B CA 1
ATOM 5281 C C . VAL B 1 220 ? 9.922 17.406 8.336 1 98.94 220 VAL B C 1
ATOM 5283 O O . VAL B 1 220 ? 10.07 16.938 7.203 1 98.94 220 VAL B O 1
ATOM 5286 N N . ASN B 1 221 ? 8.883 17.969 8.711 1 98.88 221 ASN B N 1
ATOM 5287 C CA . ASN B 1 221 ? 7.777 18.281 7.805 1 98.88 221 ASN B CA 1
ATOM 5288 C C . ASN B 1 221 ? 7.73 19.766 7.465 1 98.88 221 ASN B C 1
ATOM 5290 O O . ASN B 1 221 ? 7.473 20.594 8.336 1 98.88 221 ASN B O 1
ATOM 5294 N N . ASN B 1 222 ? 8.031 20.109 6.227 1 98.75 222 ASN B N 1
ATOM 5295 C CA . ASN B 1 222 ? 8.148 21.484 5.773 1 98.75 222 ASN B CA 1
ATOM 5296 C C . ASN B 1 222 ? 7.738 21.641 4.309 1 98.75 222 ASN B C 1
ATOM 5298 O O . ASN B 1 222 ? 8.391 21.094 3.42 1 98.75 222 ASN B O 1
ATOM 5302 N N . PRO B 1 223 ? 6.684 22.484 3.977 1 98.38 223 PRO B N 1
ATOM 5303 C CA . PRO B 1 223 ? 5.762 23.156 4.895 1 98.38 223 PRO B CA 1
ATOM 5304 C C . PRO B 1 223 ? 5.031 22.188 5.816 1 98.38 223 PRO B C 1
ATOM 5306 O O . PRO B 1 223 ? 4.961 20.984 5.531 1 98.38 223 PRO B O 1
ATOM 5309 N N . GLY B 1 224 ? 4.516 22.781 6.867 1 98 224 GLY B N 1
ATOM 5310 C CA . GLY B 1 224 ? 4.117 21.891 7.941 1 98 224 GLY B CA 1
ATOM 5311 C C . GLY B 1 224 ? 2.617 21.688 8.039 1 98 224 GLY B C 1
ATOM 5312 O O . GLY B 1 224 ? 1.851 22.641 7.844 1 98 224 GLY B O 1
ATOM 5313 N N . ASN B 1 225 ? 2.135 20.5 8.305 1 97.38 225 ASN B N 1
ATOM 5314 C CA . ASN B 1 225 ? 0.83 20.125 8.844 1 97.38 225 ASN B CA 1
ATOM 5315 C C . ASN B 1 225 ? 0.914 19.75 10.312 1 97.38 225 ASN B C 1
ATOM 5317 O O . ASN B 1 225 ? 1.611 18.797 10.68 1 97.38 225 ASN B O 1
ATOM 5321 N N . PRO B 1 226 ? 0.363 20.453 11.203 1 97.25 226 PRO B N 1
ATOM 5322 C CA . PRO B 1 226 ? -0.802 21.312 10.992 1 97.25 226 PRO B CA 1
ATOM 5323 C C . PRO B 1 226 ? -0.446 22.797 10.984 1 97.25 226 PRO B C 1
ATOM 5325 O O . PRO B 1 226 ? -1.326 23.656 10.82 1 97.25 226 PRO B O 1
ATOM 5328 N N . THR B 1 227 ? 0.75 23.188 11.078 1 97.62 227 THR B N 1
ATOM 5329 C CA . THR B 1 227 ? 1.096 24.547 11.492 1 97.62 227 THR B CA 1
ATOM 5330 C C . THR B 1 227 ? 0.896 25.531 10.344 1 97.62 227 THR B C 1
ATOM 5332 O O . THR B 1 227 ? 0.671 26.719 10.562 1 97.62 227 THR B O 1
ATOM 5335 N N . GLY B 1 228 ? 1.057 25 9.141 1 97.94 228 GLY B N 1
ATOM 5336 C CA . GLY B 1 228 ? 1.075 25.891 7.988 1 97.94 228 GLY B CA 1
ATOM 5337 C C . GLY B 1 228 ? 2.354 26.703 7.879 1 97.94 228 GLY B C 1
ATOM 5338 O O . GLY B 1 228 ? 2.469 27.578 7.02 1 97.94 228 GLY B O 1
ATOM 5339 N N . GLY B 1 229 ? 3.262 26.453 8.688 1 97.62 229 GLY B N 1
ATOM 5340 C CA . GLY B 1 229 ? 4.52 27.172 8.703 1 97.62 229 GLY B CA 1
ATOM 5341 C C . GLY B 1 229 ? 5.492 26.719 7.637 1 97.62 229 GLY B C 1
ATOM 5342 O O . GLY B 1 229 ? 5.371 25.594 7.121 1 97.62 229 GLY B O 1
ATOM 5343 N N . VAL B 1 230 ? 6.387 27.609 7.293 1 98.56 230 VAL B N 1
ATOM 5344 C CA . VAL B 1 230 ? 7.512 27.328 6.398 1 98.56 230 VAL B CA 1
ATOM 5345 C C . VAL B 1 230 ? 8.82 27.75 7.07 1 98.56 230 VAL B C 1
ATOM 5347 O O . VAL B 1 230 ? 8.977 28.906 7.461 1 98.56 230 VAL B O 1
ATOM 5350 N N . PHE B 1 231 ? 9.68 26.781 7.25 1 98.56 231 PHE B N 1
ATOM 5351 C CA . PHE B 1 231 ? 10.969 27.125 7.852 1 98.56 231 PHE B CA 1
ATOM 5352 C C . PHE B 1 231 ? 11.797 27.984 6.898 1 98.56 231 PHE B C 1
ATOM 5354 O O . PHE B 1 231 ? 11.828 27.734 5.695 1 98.56 231 PHE B O 1
ATOM 5361 N N . THR B 1 232 ? 12.477 28.969 7.449 1 97.81 232 THR B N 1
ATOM 5362 C CA . THR B 1 232 ? 13.383 29.797 6.648 1 97.81 232 THR B CA 1
ATOM 5363 C C . THR B 1 232 ? 14.609 28.984 6.227 1 97.81 232 THR B C 1
ATOM 5365 O O . THR B 1 232 ? 14.883 27.922 6.789 1 97.81 232 THR B O 1
ATOM 5368 N N . LYS B 1 233 ? 15.289 29.484 5.258 1 98.25 233 LYS B N 1
ATOM 5369 C CA . LYS B 1 233 ? 16.531 28.844 4.828 1 98.25 233 LYS B CA 1
ATOM 5370 C C . LYS B 1 233 ? 17.516 28.719 5.988 1 98.25 233 LYS B C 1
ATOM 5372 O O . LYS B 1 233 ? 18.109 27.656 6.18 1 98.25 233 LYS B O 1
ATOM 5377 N N . GLU B 1 234 ? 17.625 29.797 6.719 1 98.19 234 GLU B N 1
ATOM 5378 C CA . GLU B 1 234 ? 18.547 29.812 7.855 1 98.19 234 GLU B CA 1
ATOM 5379 C C . GLU B 1 234 ? 18.172 28.75 8.883 1 98.19 234 GLU B C 1
ATOM 5381 O O . GLU B 1 234 ? 19.047 28.031 9.383 1 98.19 234 GLU B O 1
ATOM 5386 N N . HIS B 1 235 ? 16.953 28.625 9.18 1 98.5 235 HIS B N 1
ATOM 5387 C CA . HIS B 1 235 ? 16.516 27.656 10.18 1 98.5 235 HIS B CA 1
ATOM 5388 C C . HIS B 1 235 ? 16.703 26.234 9.68 1 98.5 235 HIS B C 1
ATOM 5390 O O . HIS B 1 235 ? 17.062 25.344 10.453 1 98.5 235 HIS B O 1
ATOM 5396 N N . LEU B 1 236 ? 16.422 25.984 8.398 1 98.81 236 LEU B N 1
ATOM 5397 C CA . LEU B 1 236 ? 16.672 24.672 7.809 1 98.81 236 LEU B CA 1
ATOM 5398 C C . LEU B 1 236 ? 18.141 24.297 7.93 1 98.81 236 LEU B C 1
ATOM 5400 O O . LEU B 1 236 ? 18.484 23.156 8.234 1 98.81 236 LEU B O 1
ATOM 5404 N N . GLU B 1 237 ? 18.984 25.234 7.656 1 98.81 237 GLU B N 1
ATOM 5405 C CA . GLU B 1 237 ? 20.422 24.984 7.773 1 98.81 237 GLU B CA 1
ATOM 5406 C C . GLU B 1 237 ? 20.812 24.719 9.219 1 98.81 237 GLU B C 1
ATOM 5408 O O . GLU B 1 237 ? 21.703 23.891 9.484 1 98.81 237 GLU B O 1
ATOM 5413 N N . GLU B 1 238 ? 20.188 25.406 10.188 1 98.75 238 GLU B N 1
ATOM 5414 C CA . GLU B 1 238 ? 20.406 25.109 11.602 1 98.75 238 GLU B CA 1
ATOM 5415 C C . GLU B 1 238 ? 20 23.672 11.93 1 98.75 238 GLU B C 1
ATOM 5417 O O . GLU B 1 238 ? 20.688 23 12.711 1 98.75 238 GLU B O 1
ATOM 5422 N N . ILE B 1 239 ? 18.922 23.219 11.352 1 98.88 239 ILE B N 1
ATOM 5423 C CA . ILE B 1 239 ? 18.453 21.859 11.555 1 98.88 239 ILE B CA 1
ATOM 5424 C C . ILE B 1 239 ? 19.469 20.875 10.984 1 98.88 239 ILE B C 1
ATOM 5426 O O . ILE B 1 239 ? 19.781 19.859 11.609 1 98.88 239 ILE B O 1
ATOM 5430 N N . LEU B 1 240 ? 19.953 21.188 9.797 1 98.81 240 LEU B N 1
ATOM 5431 C CA . LEU B 1 240 ? 20.953 20.344 9.172 1 98.81 240 LEU B CA 1
ATOM 5432 C C . LEU B 1 240 ? 22.234 20.297 10.023 1 98.81 240 LEU B C 1
ATOM 5434 O O . LEU B 1 240 ? 22.844 19.234 10.164 1 98.81 240 LEU B O 1
ATOM 5438 N N . GLU B 1 241 ? 22.641 21.438 10.547 1 98.62 241 GLU B N 1
ATOM 5439 C CA . GLU B 1 241 ? 23.797 21.484 11.438 1 98.62 241 GLU B CA 1
ATOM 5440 C C . GLU B 1 241 ? 23.578 20.609 12.672 1 98.62 241 GLU B C 1
ATOM 5442 O O . GLU B 1 241 ? 24.484 19.891 13.109 1 98.62 241 GLU B O 1
ATOM 5447 N N . PHE B 1 242 ? 22.453 20.703 13.234 1 98.38 242 PHE B N 1
ATOM 5448 C CA . PHE B 1 242 ? 22.062 19.891 14.383 1 98.38 242 PHE B CA 1
ATOM 5449 C C . PHE B 1 242 ? 22.156 18.406 14.055 1 98.38 242 PHE B C 1
ATOM 5451 O O . PHE B 1 242 ? 22.766 17.641 14.805 1 98.38 242 PHE B O 1
ATOM 5458 N N . ALA B 1 243 ? 21.531 18 12.906 1 98.62 243 ALA B N 1
ATOM 5459 C CA . ALA B 1 243 ? 21.578 16.609 12.469 1 98.62 243 ALA B CA 1
ATOM 5460 C C . ALA B 1 243 ? 23 16.141 12.25 1 98.62 243 ALA B C 1
ATOM 5462 O O . ALA B 1 243 ? 23.359 15.008 12.609 1 98.62 243 ALA B O 1
ATOM 5463 N N . ASN B 1 244 ? 23.812 16.953 11.664 1 98.25 244 ASN B N 1
ATOM 5464 C CA . ASN B 1 244 ? 25.219 16.625 11.43 1 98.25 244 ASN B CA 1
ATOM 5465 C C . ASN B 1 244 ? 25.969 16.469 12.742 1 98.25 244 ASN B C 1
ATOM 5467 O O . ASN B 1 244 ? 26.812 15.57 12.867 1 98.25 244 ASN B O 1
ATOM 5471 N N . LYS B 1 245 ? 25.688 17.375 13.617 1 97.19 245 LYS B N 1
ATOM 5472 C CA . LYS B 1 245 ? 26.344 17.344 14.922 1 97.19 245 LYS B CA 1
ATOM 5473 C C . LYS B 1 245 ? 26.062 16.031 15.648 1 97.19 245 LYS B C 1
ATOM 5475 O O . LYS B 1 245 ? 26.969 15.438 16.234 1 97.19 245 LYS B O 1
ATOM 5480 N N . TYR B 1 246 ? 24.875 15.547 15.594 1 96.94 246 TYR B N 1
ATOM 5481 C CA . TYR B 1 246 ? 24.469 14.383 16.375 1 96.94 246 TYR B CA 1
ATOM 5482 C C . TYR B 1 246 ? 24.422 13.133 15.508 1 96.94 246 TYR B C 1
ATOM 5484 O O . TYR B 1 246 ? 24.047 12.055 15.984 1 96.94 246 TYR B O 1
ATOM 5492 N N . LYS B 1 247 ? 24.797 13.266 14.211 1 97.5 247 LYS B N 1
ATOM 5493 C CA . LYS B 1 247 ? 24.859 12.164 13.258 1 97.5 247 LYS B CA 1
ATOM 5494 C C . LYS B 1 247 ? 23.516 11.445 13.156 1 97.5 247 LYS B C 1
ATOM 5496 O O . LYS B 1 247 ? 23.438 10.219 13.281 1 97.5 247 LYS B O 1
ATOM 5501 N N . LEU B 1 248 ? 22.484 12.211 12.969 1 98.12 248 LEU B N 1
ATOM 5502 C CA . LEU B 1 248 ? 21.141 11.711 12.75 1 98.12 248 LEU B CA 1
ATOM 5503 C C . LEU B 1 248 ? 20.688 11.93 11.312 1 98.12 248 LEU B C 1
ATOM 5505 O O . LEU B 1 248 ? 20.875 13.023 10.758 1 98.12 248 LEU B O 1
ATOM 5509 N N . ILE B 1 249 ? 20.156 10.93 10.68 1 98.62 249 ILE B N 1
ATOM 5510 C CA . ILE B 1 249 ? 19.625 11.133 9.336 1 98.62 249 ILE B CA 1
ATOM 5511 C C . ILE B 1 249 ? 18.281 11.867 9.414 1 98.62 249 ILE B C 1
ATOM 5513 O O . ILE B 1 249 ? 17.688 11.977 10.492 1 98.62 249 ILE B O 1
ATOM 5517 N N . ILE B 1 250 ? 17.875 12.422 8.305 1 98.94 250 ILE B N 1
ATOM 5518 C CA . ILE B 1 250 ? 16.609 13.164 8.266 1 98.94 250 ILE B CA 1
ATOM 5519 C C . ILE B 1 250 ? 15.641 12.477 7.312 1 98.94 250 ILE B C 1
ATOM 5521 O O . ILE B 1 250 ? 16.031 12.078 6.207 1 98.94 250 ILE B O 1
ATOM 5525 N N . ILE B 1 251 ? 14.477 12.195 7.758 1 98.94 251 ILE B N 1
ATOM 5526 C CA . ILE B 1 251 ? 13.336 11.93 6.891 1 98.94 251 ILE B CA 1
ATOM 5527 C C . ILE B 1 251 ? 12.586 13.234 6.613 1 98.94 251 ILE B C 1
ATOM 5529 O O . ILE B 1 251 ? 11.922 13.773 7.5 1 98.94 251 ILE B O 1
ATOM 5533 N N . ALA B 1 252 ? 12.719 13.727 5.426 1 98.94 252 ALA B N 1
ATOM 5534 C CA . ALA B 1 252 ? 12.125 15.008 5.051 1 98.94 252 ALA B CA 1
ATOM 5535 C C . ALA B 1 252 ? 10.766 14.812 4.391 1 98.94 252 ALA B C 1
ATOM 5537 O O . ALA B 1 252 ? 10.688 14.391 3.234 1 98.94 252 ALA B O 1
ATOM 5538 N N . ASP B 1 253 ? 9.727 15.07 5.133 1 98.94 253 ASP B N 1
ATOM 5539 C CA . ASP B 1 253 ? 8.383 15.102 4.562 1 98.94 253 ASP B CA 1
ATOM 5540 C C . ASP B 1 253 ? 8.109 16.422 3.867 1 98.94 253 ASP B C 1
ATOM 5542 O O . ASP B 1 253 ? 7.777 17.422 4.52 1 98.94 253 ASP B O 1
ATOM 5546 N N . GLU B 1 254 ? 8.18 16.422 2.549 1 98.88 254 GLU B N 1
ATOM 5547 C CA . GLU B 1 254 ? 8.086 17.656 1.76 1 98.88 254 GLU B CA 1
ATOM 5548 C C . GLU B 1 254 ? 6.914 17.578 0.782 1 98.88 254 GLU B C 1
ATOM 5550 O O . GLU B 1 254 ? 6.996 18.109 -0.33 1 98.88 254 GLU B O 1
ATOM 5555 N N . ILE B 1 255 ? 5.844 16.922 1.216 1 98.75 255 ILE B N 1
ATOM 5556 C CA . ILE B 1 255 ? 4.68 16.641 0.382 1 98.75 255 ILE B CA 1
ATOM 5557 C C . ILE B 1 255 ? 4.07 17.953 -0.111 1 98.75 255 ILE B C 1
ATOM 5559 O O . ILE B 1 255 ? 3.502 18.016 -1.205 1 98.75 255 ILE B O 1
ATOM 5563 N N . TYR B 1 256 ? 4.262 19.078 0.604 1 98.69 256 TYR B N 1
ATOM 5564 C CA . TYR B 1 256 ? 3.652 20.344 0.218 1 98.69 256 TYR B CA 1
ATOM 5565 C C . TYR B 1 256 ? 4.602 21.156 -0.652 1 98.69 256 TYR B C 1
ATOM 5567 O O . TYR B 1 256 ? 4.168 22.062 -1.365 1 98.69 256 TYR B O 1
ATOM 5575 N N . GLY B 1 257 ? 5.91 20.906 -0.509 1 98.06 257 GLY B N 1
ATOM 5576 C CA . GLY B 1 257 ? 6.891 21.516 -1.399 1 98.06 257 GLY B CA 1
ATOM 5577 C C . GLY B 1 257 ? 6.691 23 -1.593 1 98.06 257 GLY B C 1
ATOM 5578 O O . GLY B 1 257 ? 6.582 23.75 -0.619 1 98.06 257 GLY B O 1
ATOM 5579 N N . ASP B 1 258 ? 6.488 23.422 -2.84 1 97.56 258 ASP B N 1
ATOM 5580 C CA . ASP B 1 258 ? 6.453 24.828 -3.211 1 97.56 258 ASP B CA 1
ATOM 5581 C C . ASP B 1 258 ? 5.059 25.422 -3.02 1 97.56 258 ASP B C 1
ATOM 5583 O O . ASP B 1 258 ? 4.762 26.5 -3.518 1 97.56 258 ASP B O 1
ATOM 5587 N N . LEU B 1 259 ? 4.203 24.734 -2.377 1 98.38 259 LEU B N 1
ATOM 5588 C CA . LEU B 1 259 ? 2.93 25.312 -1.972 1 98.38 259 LEU B CA 1
ATOM 5589 C C . LEU B 1 259 ? 3.125 26.297 -0.825 1 98.38 259 LEU B C 1
ATOM 5591 O O . LEU B 1 259 ? 2.709 26.031 0.305 1 98.38 259 LEU B O 1
ATOM 5595 N N . VAL B 1 260 ? 3.742 27.422 -1.152 1 98.69 260 VAL B N 1
ATOM 5596 C CA . VAL B 1 260 ? 4.074 28.469 -0.185 1 98.69 260 VAL B CA 1
ATOM 5597 C C . VAL B 1 260 ? 3.475 29.797 -0.631 1 98.69 260 VAL B C 1
ATOM 5599 O O . VAL B 1 260 ? 3.227 30.016 -1.821 1 98.69 260 VAL B O 1
ATOM 5602 N N . TYR B 1 261 ? 3.197 30.656 0.223 1 98.12 261 TYR B N 1
ATOM 5603 C CA . TYR B 1 261 ? 2.574 31.953 -0.004 1 98.12 261 TYR B CA 1
ATOM 5604 C C . TYR B 1 261 ? 2.895 32.906 1.132 1 98.12 261 TYR B C 1
ATOM 5606 O O . TYR B 1 261 ? 3.699 32.594 2.012 1 98.12 261 TYR B O 1
ATOM 5614 N N . ASN B 1 262 ? 2.418 34.188 0.973 1 96.38 262 ASN B N 1
ATOM 5615 C CA . ASN B 1 262 ? 2.645 35.219 1.979 1 96.38 262 ASN B CA 1
ATOM 5616 C C . ASN B 1 262 ? 4.133 35.5 2.18 1 96.38 262 ASN B C 1
ATOM 5618 O O . ASN B 1 262 ? 4.605 35.594 3.314 1 96.38 262 ASN B O 1
ATOM 5622 N N . GLY B 1 263 ? 4.906 35.375 1.136 1 95.94 263 GLY B N 1
ATOM 5623 C CA . GLY B 1 263 ? 6.285 35.844 1.12 1 95.94 263 GLY B CA 1
ATOM 5624 C C . GLY B 1 263 ? 7.281 34.75 1.435 1 95.94 263 GLY B C 1
ATOM 5625 O O . GLY B 1 263 ? 8.492 34.969 1.401 1 95.94 263 GLY B O 1
ATOM 5626 N N . ALA B 1 264 ? 6.832 33.562 1.688 1 97.56 264 ALA B N 1
ATOM 5627 C CA . ALA B 1 264 ? 7.738 32.469 2.035 1 97.56 264 ALA B CA 1
ATOM 5628 C C . ALA B 1 264 ? 8.305 31.812 0.782 1 97.56 264 ALA B C 1
ATOM 5630 O O . ALA B 1 264 ? 7.715 31.906 -0.298 1 97.56 264 ALA B O 1
ATOM 5631 N N . THR B 1 265 ? 9.477 31.203 0.963 1 98.06 265 THR B N 1
ATOM 5632 C CA . THR B 1 265 ? 10.125 30.406 -0.072 1 98.06 265 THR B CA 1
ATOM 5633 C C . THR B 1 265 ? 10.453 29.016 0.447 1 98.06 265 THR B C 1
ATOM 5635 O O . THR B 1 265 ? 10.945 28.859 1.568 1 98.06 265 THR B O 1
ATOM 5638 N N . PHE B 1 266 ? 10.188 28.109 -0.393 1 98.25 266 PHE B N 1
ATOM 5639 C CA . PHE B 1 266 ? 10.508 26.719 -0.046 1 98.25 266 PHE B CA 1
ATOM 5640 C C . PHE B 1 266 ? 11.914 26.359 -0.498 1 98.25 266 PHE B C 1
ATOM 5642 O O . PHE B 1 266 ? 12.305 26.672 -1.626 1 98.25 266 PHE B O 1
ATOM 5649 N N . TYR B 1 267 ? 12.664 25.734 0.375 1 98.06 267 TYR B N 1
ATOM 5650 C CA . TYR B 1 267 ? 13.977 25.156 0.068 1 98.06 267 TYR B CA 1
ATOM 5651 C C . TYR B 1 267 ? 14.016 23.672 0.41 1 98.06 267 TYR B C 1
ATOM 5653 O O . TYR B 1 267 ? 13.898 23.297 1.578 1 98.06 267 TYR B O 1
ATOM 5661 N N . PRO B 1 268 ? 14.172 22.797 -0.625 1 98.12 268 PRO B N 1
ATOM 5662 C CA . PRO B 1 268 ? 14.391 21.391 -0.266 1 98.12 268 PRO B CA 1
ATOM 5663 C C . PRO B 1 268 ? 15.594 21.203 0.647 1 98.12 268 PRO B C 1
ATOM 5665 O O . PRO B 1 268 ? 16.672 21.719 0.365 1 98.12 268 PRO B O 1
ATOM 5668 N N . MET B 1 269 ? 15.445 20.469 1.705 1 98.56 269 MET B N 1
ATOM 5669 C CA . MET B 1 269 ? 16.516 20.312 2.686 1 98.56 269 MET B CA 1
ATOM 5670 C C . MET B 1 269 ? 17.766 19.703 2.039 1 98.56 269 MET B C 1
ATOM 5672 O O . MET B 1 269 ? 18.891 20.109 2.357 1 98.56 269 MET B O 1
ATOM 5676 N N . ALA B 1 270 ? 17.547 18.781 1.129 1 98.44 270 ALA B N 1
ATOM 5677 C CA . ALA B 1 270 ? 18.641 18.047 0.511 1 98.44 270 ALA B CA 1
ATOM 5678 C C . ALA B 1 270 ? 19.516 18.984 -0.337 1 98.44 270 ALA B C 1
ATOM 5680 O O . ALA B 1 270 ? 20.641 18.641 -0.688 1 98.44 270 ALA B O 1
ATOM 5681 N N . SER B 1 271 ? 19.047 20.141 -0.709 1 97.56 271 SER B N 1
ATOM 5682 C CA . SER B 1 271 ? 19.781 21.062 -1.552 1 97.56 271 SER B CA 1
ATOM 5683 C C . SER B 1 271 ? 20.641 22 -0.715 1 97.56 271 SER B C 1
ATOM 5685 O O . SER B 1 271 ? 21.453 22.766 -1.257 1 97.56 271 SER B O 1
ATOM 5687 N N . LEU B 1 272 ? 20.5 21.953 0.576 1 98.25 272 LEU B N 1
ATOM 5688 C CA . LEU B 1 272 ? 21.172 22.906 1.463 1 98.25 272 LEU B CA 1
ATOM 5689 C C . LEU B 1 272 ? 22.406 22.281 2.104 1 98.25 272 LEU B C 1
ATOM 5691 O O . LEU B 1 272 ? 22.75 21.141 1.812 1 98.25 272 LEU B O 1
ATOM 5695 N N . SER B 1 273 ? 23.125 23.078 2.869 1 97.19 273 SER B N 1
ATOM 5696 C CA . SER B 1 273 ? 24.344 22.672 3.541 1 97.19 273 SER B CA 1
ATOM 5697 C C . SER B 1 273 ? 24.219 22.781 5.055 1 97.19 273 SER B C 1
ATOM 5699 O O . SER B 1 273 ? 23.484 23.641 5.555 1 97.19 273 SER B O 1
ATOM 5701 N N . PRO B 1 274 ? 24.875 22.047 5.824 1 97.81 274 PRO B N 1
ATOM 5702 C CA . PRO B 1 274 ? 25.766 20.969 5.406 1 97.81 274 PRO B CA 1
ATOM 5703 C C . PRO B 1 274 ? 25 19.75 4.871 1 97.81 274 PRO B C 1
ATOM 5705 O O . PRO B 1 274 ? 23.797 19.609 5.113 1 97.81 274 PRO B O 1
ATOM 5708 N N . LYS B 1 275 ? 25.703 18.969 4.117 1 96.81 275 LYS B N 1
ATOM 5709 C CA . LYS B 1 275 ? 25.094 17.734 3.619 1 96.81 275 LYS B CA 1
ATOM 5710 C C . LYS B 1 275 ? 24.906 16.719 4.742 1 96.81 275 LYS B C 1
ATOM 5712 O O . LYS B 1 275 ? 25.828 16.5 5.547 1 96.81 275 LYS B O 1
ATOM 5717 N N . VAL B 1 276 ? 23.781 16.234 4.836 1 97.75 276 VAL B N 1
ATOM 5718 C CA . VAL B 1 276 ? 23.359 15.18 5.75 1 97.75 276 VAL B CA 1
ATOM 5719 C C . VAL B 1 276 ? 22.578 14.117 4.988 1 97.75 276 VAL B C 1
ATOM 5721 O O . VAL B 1 276 ? 21.938 14.406 3.982 1 97.75 276 VAL B O 1
ATOM 5724 N N . PRO B 1 277 ? 22.766 12.766 5.367 1 98.62 277 PRO B N 1
ATOM 5725 C CA . PRO B 1 277 ? 21.891 11.773 4.738 1 98.62 277 PRO B CA 1
ATOM 5726 C C . PRO B 1 277 ? 20.406 12.078 4.945 1 98.62 277 PRO B C 1
ATOM 5728 O O . PRO B 1 277 ? 19.969 12.32 6.074 1 98.62 277 PRO B O 1
ATOM 5731 N N . ILE B 1 278 ? 19.672 12.102 3.838 1 98.88 278 ILE B N 1
ATOM 5732 C CA . ILE B 1 278 ? 18.266 12.492 3.871 1 98.88 278 ILE B CA 1
ATOM 5733 C C . ILE B 1 278 ? 17.438 11.523 3.021 1 98.88 278 ILE B C 1
ATOM 5735 O O . ILE B 1 278 ? 17.859 11.133 1.928 1 98.88 278 ILE B O 1
ATOM 5739 N N . ILE B 1 279 ? 16.344 11.086 3.529 1 98.94 279 ILE B N 1
ATOM 5740 C CA . ILE B 1 279 ? 15.297 10.461 2.73 1 98.94 279 ILE B CA 1
ATOM 5741 C C . ILE B 1 279 ? 14.133 11.43 2.541 1 98.94 279 ILE B C 1
ATOM 5743 O O . ILE B 1 279 ? 13.398 11.719 3.486 1 98.94 279 ILE B O 1
ATOM 5747 N N . THR B 1 280 ? 14.008 11.945 1.341 1 98.94 280 THR B N 1
ATOM 5748 C CA . THR B 1 280 ? 12.898 12.844 1.031 1 98.94 280 THR B CA 1
ATOM 5749 C C . THR B 1 280 ? 11.641 12.047 0.676 1 98.94 280 THR B C 1
ATOM 5751 O O . THR B 1 280 ? 11.695 11.125 -0.139 1 98.94 280 THR B O 1
ATOM 5754 N N . CYS B 1 281 ? 10.547 12.336 1.309 1 98.94 281 CYS B N 1
ATOM 5755 C CA . CYS B 1 281 ? 9.234 11.797 0.971 1 98.94 281 CYS B CA 1
ATOM 5756 C C . CYS B 1 281 ? 8.352 12.867 0.344 1 98.94 281 CYS B C 1
ATOM 5758 O O . CYS B 1 281 ? 8.211 13.961 0.889 1 98.94 281 CYS B O 1
ATOM 5760 N N . ASP B 1 282 ? 7.777 12.555 -0.804 1 98.88 282 ASP B N 1
ATOM 5761 C CA . ASP B 1 282 ? 7.004 13.508 -1.592 1 98.88 282 ASP B CA 1
ATOM 5762 C C . ASP B 1 282 ? 5.973 12.797 -2.459 1 98.88 282 ASP B C 1
ATOM 5764 O O . ASP B 1 282 ? 5.73 11.602 -2.289 1 98.88 282 ASP B O 1
ATOM 5768 N N . GLY B 1 283 ? 5.199 13.57 -3.264 1 98.75 283 GLY B N 1
ATOM 5769 C CA . GLY B 1 283 ? 4.18 13.008 -4.129 1 98.75 283 GLY B CA 1
ATOM 5770 C C . GLY B 1 283 ? 3.336 14.062 -4.824 1 98.75 283 GLY B C 1
ATOM 5771 O O . GLY B 1 283 ? 3.598 15.258 -4.695 1 98.75 283 GLY B O 1
ATOM 5772 N N . ILE B 1 284 ? 2.311 13.633 -5.52 1 98.62 284 ILE B N 1
ATOM 5773 C CA . ILE B 1 284 ? 1.526 14.562 -6.328 1 98.62 284 ILE B CA 1
ATOM 5774 C C . ILE B 1 284 ? 0.228 14.906 -5.602 1 98.62 284 ILE B C 1
ATOM 5776 O O . ILE B 1 284 ? -0.553 15.742 -6.074 1 98.62 284 ILE B O 1
ATOM 5780 N N . ALA B 1 285 ? 0.022 14.391 -4.453 1 97.88 285 ALA B N 1
ATOM 5781 C CA . ALA B 1 285 ? -1.255 14.461 -3.75 1 97.88 285 ALA B CA 1
ATOM 5782 C C . ALA B 1 285 ? -1.66 15.914 -3.498 1 97.88 285 ALA B C 1
ATOM 5784 O O . ALA B 1 285 ? -2.838 16.266 -3.611 1 97.88 285 ALA B O 1
ATOM 5785 N N . LYS B 1 286 ? -0.672 16.734 -3.143 1 97.88 286 LYS B N 1
ATOM 5786 C CA . LYS B 1 286 ? -1.049 18.031 -2.566 1 97.88 286 LYS B CA 1
ATOM 5787 C C . LYS B 1 286 ? -0.769 19.172 -3.541 1 97.88 286 LYS B C 1
ATOM 5789 O O . LYS B 1 286 ? -1.592 20.078 -3.699 1 97.88 286 LYS B O 1
ATOM 5794 N N . ARG B 1 287 ? 0.284 19.141 -4.25 1 97.81 287 ARG B N 1
ATOM 5795 C CA . ARG B 1 287 ? 0.614 20.219 -5.168 1 97.81 287 ARG B CA 1
ATOM 5796 C C . ARG B 1 287 ? -0.157 20.094 -6.477 1 97.81 287 ARG B C 1
ATOM 5798 O O . ARG B 1 287 ? -0.467 21.094 -7.129 1 97.81 287 ARG B O 1
ATOM 5805 N N . TRP B 1 288 ? -0.499 18.906 -6.867 1 98.12 288 TRP B N 1
ATOM 5806 C CA . TRP B 1 288 ? -1.282 18.703 -8.078 1 98.12 288 TRP B CA 1
ATOM 5807 C C . TRP B 1 288 ? -2.732 18.375 -7.742 1 98.12 288 TRP B C 1
ATOM 5809 O O . TRP B 1 288 ? -3.521 18.031 -8.625 1 98.12 288 TRP B O 1
ATOM 5819 N N . MET B 1 289 ? -3.064 18.359 -6.488 1 97.38 289 MET B N 1
ATOM 5820 C CA . MET B 1 289 ? -4.43 18.344 -5.973 1 97.38 289 MET B CA 1
ATOM 5821 C C . MET B 1 289 ? -5.125 17.031 -6.336 1 97.38 289 MET B C 1
ATOM 5823 O O . MET B 1 289 ? -6.285 17.031 -6.758 1 97.38 289 MET B O 1
ATOM 5827 N N . VAL B 1 290 ? -4.41 15.914 -6.234 1 97.56 290 VAL B N 1
ATOM 5828 C CA . VAL B 1 290 ? -4.988 14.617 -6.57 1 97.56 290 VAL B CA 1
ATOM 5829 C C . VAL B 1 290 ? -4.613 13.586 -5.508 1 97.56 290 VAL B C 1
ATOM 5831 O O . VAL B 1 290 ? -4.086 12.516 -5.828 1 97.56 290 VAL B O 1
ATOM 5834 N N . PRO B 1 291 ? -4.969 13.805 -4.262 1 97.06 291 PRO B N 1
ATOM 5835 C CA . PRO B 1 291 ? -4.543 12.875 -3.211 1 97.06 291 PRO B CA 1
ATOM 5836 C C . PRO B 1 291 ? -5.102 11.469 -3.404 1 97.06 291 PRO B C 1
ATOM 5838 O O . PRO B 1 291 ? -4.484 10.492 -2.975 1 97.06 291 PRO B O 1
ATOM 5841 N N . GLY B 1 292 ? -6.203 11.289 -4.086 1 97.5 292 GLY B N 1
ATOM 5842 C CA . GLY B 1 292 ? -6.809 9.984 -4.305 1 97.5 292 GLY B CA 1
ATOM 5843 C C . GLY B 1 292 ? -6.062 9.141 -5.316 1 97.5 292 GLY B C 1
ATOM 5844 O O . GLY B 1 292 ? -6.262 7.926 -5.391 1 97.5 292 GLY B O 1
ATOM 5845 N N . TRP B 1 293 ? -5.238 9.766 -6.152 1 98.5 293 TRP B N 1
ATOM 5846 C CA . TRP B 1 293 ? -4.531 9.023 -7.191 1 98.5 293 TRP B CA 1
ATOM 5847 C C . TRP B 1 293 ? -3.439 8.148 -6.586 1 98.5 293 TRP B C 1
ATOM 5849 O O . TRP B 1 293 ? -2.969 7.203 -7.223 1 98.5 293 TRP B O 1
ATOM 5859 N N . ARG B 1 294 ? -2.996 8.492 -5.355 1 98.19 294 ARG B N 1
ATOM 5860 C CA . ARG B 1 294 ? -2.146 7.676 -4.492 1 98.19 294 ARG B CA 1
ATOM 5861 C C . ARG B 1 294 ? -0.792 7.418 -5.145 1 98.19 294 ARG B C 1
ATOM 5863 O O . ARG B 1 294 ? -0.337 6.273 -5.207 1 98.19 294 ARG B O 1
ATOM 5870 N N . LEU B 1 295 ? -0.107 8.445 -5.508 1 98.81 295 LEU B N 1
ATOM 5871 C CA . LEU B 1 295 ? 1.26 8.281 -5.992 1 98.81 295 LEU B CA 1
ATOM 5872 C C . LEU B 1 295 ? 2.217 9.203 -5.242 1 98.81 295 LEU B C 1
ATOM 5874 O O . LEU B 1 295 ? 2.023 10.422 -5.223 1 98.81 295 LEU B O 1
ATOM 5878 N N . GLY B 1 296 ? 3.143 8.625 -4.602 1 98.81 296 GLY B N 1
ATOM 5879 C CA . GLY B 1 296 ? 4.254 9.305 -3.949 1 98.81 296 GLY B CA 1
ATOM 5880 C C . GLY B 1 296 ? 5.59 8.633 -4.203 1 98.81 296 GLY B C 1
ATOM 5881 O O . GLY B 1 296 ? 5.68 7.703 -5.008 1 98.81 296 GLY B O 1
ATOM 5882 N N . TRP B 1 297 ? 6.625 9.172 -3.553 1 98.94 297 TRP B N 1
ATOM 5883 C CA . TRP B 1 297 ? 7.941 8.586 -3.783 1 98.94 297 TRP B CA 1
ATOM 5884 C C . TRP B 1 297 ? 8.898 8.938 -2.646 1 98.94 297 TRP B C 1
ATOM 5886 O O . TRP B 1 297 ? 8.609 9.82 -1.834 1 98.94 297 TRP B O 1
ATOM 5896 N N . LEU B 1 298 ? 9.969 8.188 -2.578 1 98.88 298 LEU B N 1
ATOM 5897 C CA . LEU B 1 298 ? 11.164 8.469 -1.787 1 98.88 298 LEU B CA 1
ATOM 5898 C C . LEU B 1 298 ? 12.336 8.844 -2.686 1 98.88 298 LEU B C 1
ATOM 5900 O O . LEU B 1 298 ? 12.531 8.234 -3.74 1 98.88 298 LEU B O 1
ATOM 5904 N N . ILE B 1 299 ? 13.062 9.805 -2.293 1 98.94 299 ILE B N 1
ATOM 5905 C CA . ILE B 1 299 ? 14.391 10.07 -2.834 1 98.94 299 ILE B CA 1
ATOM 5906 C C . ILE B 1 299 ? 15.445 9.867 -1.746 1 98.94 299 ILE B C 1
ATOM 5908 O O . ILE B 1 299 ? 15.398 10.516 -0.699 1 98.94 299 ILE B O 1
ATOM 5912 N N . ILE B 1 300 ? 16.422 9.016 -1.979 1 98.88 300 ILE B N 1
ATOM 5913 C CA . ILE B 1 300 ? 17.453 8.664 -1.001 1 98.88 300 ILE B CA 1
ATOM 5914 C C . ILE B 1 300 ? 18.734 9.43 -1.302 1 98.88 300 ILE B C 1
ATOM 5916 O O . ILE B 1 300 ? 19.453 9.094 -2.238 1 98.88 300 ILE B O 1
ATOM 5920 N N . HIS B 1 301 ? 18.969 10.461 -0.549 1 98.75 301 HIS B N 1
ATOM 5921 C CA . HIS B 1 301 ? 20.219 11.219 -0.623 1 98.75 301 HIS B CA 1
ATOM 5922 C C . HIS B 1 301 ? 21.281 10.602 0.277 1 98.75 301 HIS B C 1
ATOM 5924 O O . HIS B 1 301 ? 21.406 10.977 1.447 1 98.75 301 HIS B O 1
ATOM 5930 N N . ASN B 1 302 ? 22.062 9.734 -0.287 1 98.06 302 ASN B N 1
ATOM 5931 C CA . ASN B 1 302 ? 22.938 8.82 0.449 1 98.06 302 ASN B CA 1
ATOM 5932 C C . ASN B 1 302 ? 24.328 9.414 0.656 1 98.06 302 ASN B C 1
ATOM 5934 O O . ASN B 1 302 ? 25.328 8.789 0.304 1 98.06 302 ASN B O 1
ATOM 5938 N N . HIS B 1 303 ? 24.391 10.516 1.231 1 97.25 303 HIS B N 1
ATOM 5939 C CA . HIS B 1 303 ? 25.688 11.133 1.524 1 97.25 303 HIS B CA 1
ATOM 5940 C C . HIS B 1 303 ? 26.516 10.25 2.445 1 97.25 303 HIS B C 1
ATOM 5942 O O . HIS B 1 303 ? 25.984 9.641 3.377 1 97.25 303 HIS B O 1
ATOM 5948 N N . PHE B 1 304 ? 27.828 10.125 2.174 1 96.75 304 PHE B N 1
ATOM 5949 C CA . PHE B 1 304 ? 28.828 9.43 2.973 1 96.75 304 PHE B CA 1
ATOM 5950 C C . PHE B 1 304 ? 28.578 7.93 2.982 1 96.75 304 PHE B C 1
ATOM 5952 O O . PHE B 1 304 ? 29.172 7.195 3.773 1 96.75 304 PHE B O 1
ATOM 5959 N N . GLY B 1 305 ? 27.594 7.43 2.209 1 97.62 305 GLY B N 1
ATOM 5960 C CA . GLY B 1 305 ? 27.281 6.008 2.152 1 97.62 305 GLY B CA 1
ATOM 5961 C C . GLY B 1 305 ? 26.5 5.516 3.352 1 97.62 305 GLY B C 1
ATOM 5962 O O . GLY B 1 305 ? 26.328 4.312 3.535 1 97.62 305 GLY B O 1
ATOM 5963 N N . VAL B 1 306 ? 26.016 6.441 4.109 1 98.38 306 VAL B N 1
ATOM 5964 C CA . VAL B 1 306 ? 25.375 6.117 5.375 1 98.38 306 VAL B CA 1
ATOM 5965 C C . VAL B 1 306 ? 24.125 5.27 5.117 1 98.38 306 VAL B C 1
ATOM 5967 O O . VAL B 1 306 ? 23.812 4.367 5.898 1 98.38 306 VAL B O 1
ATOM 5970 N N . LEU B 1 307 ? 23.438 5.523 4.012 1 98.81 307 LEU B N 1
ATOM 5971 C CA . LEU B 1 307 ? 22.125 4.918 3.791 1 98.81 307 LEU B CA 1
ATOM 5972 C C . LEU B 1 307 ? 22.234 3.727 2.846 1 98.81 307 LEU B C 1
ATOM 5974 O O . LEU B 1 307 ? 21.219 3.279 2.289 1 98.81 307 LEU B O 1
ATOM 5978 N N . ASN B 1 308 ? 23.375 3.148 2.627 1 98.56 308 ASN B N 1
ATOM 5979 C CA . ASN B 1 308 ? 23.562 2.025 1.713 1 98.56 308 ASN B CA 1
ATOM 5980 C C . ASN B 1 308 ? 22.625 0.868 2.061 1 98.56 308 ASN B C 1
ATOM 5982 O O . ASN B 1 308 ? 21.891 0.378 1.202 1 98.56 308 ASN B O 1
ATOM 5986 N N . GLU B 1 309 ? 22.688 0.479 3.295 1 98.62 309 GLU B N 1
ATOM 5987 C CA . GLU B 1 309 ? 21.875 -0.658 3.713 1 98.62 309 GLU B CA 1
ATOM 5988 C C . GLU B 1 309 ? 20.391 -0.28 3.795 1 98.62 309 GLU B C 1
ATOM 5990 O O . GLU B 1 309 ? 19.516 -1.081 3.453 1 98.62 309 GLU B O 1
ATOM 5995 N N . VAL B 1 310 ? 20.109 0.929 4.199 1 98.75 310 VAL B N 1
ATOM 5996 C CA . VAL B 1 310 ? 18.734 1.421 4.285 1 98.75 310 VAL B CA 1
ATOM 5997 C C . VAL B 1 310 ? 18.094 1.429 2.895 1 98.75 310 VAL B C 1
ATOM 5999 O O . VAL B 1 310 ? 16.938 1.066 2.734 1 98.75 310 VAL B O 1
ATOM 6002 N N . LYS B 1 311 ? 18.859 1.866 1.913 1 98.69 311 LYS B N 1
ATOM 6003 C CA . LYS B 1 311 ? 18.391 1.858 0.533 1 98.69 311 LYS B CA 1
ATOM 6004 C C . LYS B 1 311 ? 18 0.451 0.094 1 98.69 311 LYS B C 1
ATOM 6006 O O . LYS B 1 311 ? 16.938 0.258 -0.523 1 98.69 311 LYS B O 1
ATOM 6011 N N . GLN B 1 312 ? 18.797 -0.536 0.415 1 97.75 312 GLN B N 1
ATOM 6012 C CA . GLN B 1 312 ? 18.469 -1.929 0.126 1 97.75 312 GLN B CA 1
ATOM 6013 C C . GLN B 1 312 ? 17.188 -2.352 0.833 1 97.75 312 GLN B C 1
ATOM 6015 O O . GLN B 1 312 ? 16.359 -3.066 0.26 1 97.75 312 GLN B O 1
ATOM 6020 N N . GLY B 1 313 ? 17.062 -1.901 2.049 1 98.56 313 GLY B N 1
ATOM 6021 C CA . GLY B 1 313 ? 15.859 -2.188 2.809 1 98.56 313 GLY B CA 1
ATOM 6022 C C . GLY B 1 313 ? 14.602 -1.608 2.18 1 98.56 313 GLY B C 1
ATOM 6023 O O . GLY B 1 313 ? 13.57 -2.275 2.115 1 98.56 313 GLY B O 1
ATOM 6024 N N . ILE B 1 314 ? 14.711 -0.38 1.725 1 98.75 314 ILE B N 1
ATOM 6025 C CA . ILE B 1 314 ? 13.578 0.294 1.103 1 98.75 314 ILE B CA 1
ATOM 6026 C C . ILE B 1 314 ? 13.18 -0.443 -0.173 1 98.75 314 ILE B C 1
ATOM 6028 O O . ILE B 1 314 ? 11.984 -0.636 -0.436 1 98.75 314 ILE B O 1
ATOM 6032 N N . VAL B 1 315 ? 14.117 -0.889 -0.942 1 97.44 315 VAL B N 1
ATOM 6033 C CA . VAL B 1 315 ? 13.859 -1.666 -2.148 1 97.44 315 VAL B CA 1
ATOM 6034 C C . VAL B 1 315 ? 13.148 -2.969 -1.779 1 97.44 315 VAL B C 1
ATOM 6036 O O . VAL B 1 315 ? 12.164 -3.354 -2.42 1 97.44 315 VAL B O 1
ATOM 6039 N N . ALA B 1 316 ? 13.609 -3.646 -0.754 1 97.19 316 ALA B N 1
ATOM 6040 C CA . ALA B 1 316 ? 12.977 -4.879 -0.289 1 97.19 316 ALA B CA 1
ATOM 6041 C C . ALA B 1 316 ? 11.531 -4.625 0.137 1 97.19 316 ALA B C 1
ATOM 6043 O O . ALA B 1 316 ? 10.625 -5.379 -0.234 1 97.19 316 ALA B O 1
ATOM 6044 N N . LEU B 1 317 ? 11.32 -3.551 0.858 1 98.38 317 LEU B N 1
ATOM 6045 C CA . LEU B 1 317 ? 9.992 -3.215 1.366 1 98.38 317 LEU B CA 1
ATOM 6046 C C . LEU B 1 317 ? 9.039 -2.908 0.221 1 98.38 317 LEU B C 1
ATOM 6048 O O . LEU B 1 317 ? 7.84 -3.203 0.31 1 98.38 317 LEU B O 1
ATOM 6052 N N . SER B 1 318 ? 9.539 -2.318 -0.849 1 97.12 318 SER B N 1
ATOM 6053 C CA . SER B 1 318 ? 8.703 -1.97 -1.992 1 97.12 318 SER B CA 1
ATOM 6054 C C . SER B 1 318 ? 8.125 -3.215 -2.652 1 97.12 318 SER B C 1
ATOM 6056 O O . SER B 1 318 ? 7.141 -3.129 -3.395 1 97.12 318 SER B O 1
ATOM 6058 N N . GLN B 1 319 ? 8.672 -4.387 -2.371 1 94.19 319 GLN B N 1
ATOM 6059 C CA . GLN B 1 319 ? 8.242 -5.629 -3 1 94.19 319 GLN B CA 1
ATOM 6060 C C . GLN B 1 319 ? 6.984 -6.176 -2.332 1 94.19 319 GLN B C 1
ATOM 6062 O O . GLN B 1 319 ? 6.312 -7.051 -2.883 1 94.19 319 GLN B O 1
ATOM 6067 N N . LYS B 1 320 ? 6.66 -5.703 -1.168 1 94.94 320 LYS B N 1
ATOM 6068 C CA . LYS B 1 320 ? 5.57 -6.289 -0.387 1 94.94 320 LYS B CA 1
ATOM 6069 C C . LYS B 1 320 ? 4.23 -6.117 -1.098 1 94.94 320 LYS B C 1
ATOM 6071 O O . LYS B 1 320 ? 3.434 -7.055 -1.16 1 94.94 320 LYS B O 1
ATOM 6076 N N . ILE B 1 321 ? 4.043 -4.844 -1.661 1 90 321 ILE B N 1
ATOM 6077 C CA . ILE B 1 321 ? 2.74 -4.664 -2.289 1 90 321 ILE B CA 1
ATOM 6078 C C . ILE B 1 321 ? 2.922 -4.359 -3.775 1 90 321 ILE B C 1
ATOM 6080 O O . ILE B 1 321 ? 1.989 -3.902 -4.438 1 90 321 ILE B O 1
ATOM 6084 N N . VAL B 1 322 ? 4.082 -4.527 -4.301 1 90.44 322 VAL B N 1
ATOM 6085 C CA . VAL B 1 322 ? 4.43 -4.609 -5.715 1 90.44 322 VAL B CA 1
ATOM 6086 C C . VAL B 1 322 ? 4.211 -3.254 -6.383 1 90.44 322 VAL B C 1
ATOM 6088 O O . VAL B 1 322 ? 3.629 -3.176 -7.469 1 90.44 322 VAL B O 1
ATOM 6091 N N . GLY B 1 323 ? 4.504 -2.162 -5.715 1 93 323 GLY B N 1
ATOM 6092 C CA . GLY B 1 323 ? 4.504 -0.822 -6.277 1 93 323 GLY B CA 1
ATOM 6093 C C . GLY B 1 323 ? 3.119 -0.202 -6.34 1 93 323 GLY B C 1
ATOM 6094 O O . GLY B 1 323 ? 2.117 -0.885 -6.121 1 93 323 GLY B O 1
ATOM 6095 N N . PRO B 1 324 ? 3.074 1.108 -6.652 1 97.94 324 PRO B N 1
ATOM 6096 C CA . PRO B 1 324 ? 1.797 1.816 -6.754 1 97.94 324 PRO B CA 1
ATOM 6097 C C . PRO B 1 324 ? 1.115 1.608 -8.102 1 97.94 324 PRO B C 1
ATOM 6099 O O . PRO B 1 324 ? 1.656 0.919 -8.977 1 97.94 324 PRO B O 1
ATOM 6102 N N . CYS B 1 325 ? -0.068 2.109 -8.281 1 98.5 325 CYS B N 1
ATOM 6103 C CA . CYS B 1 325 ? -0.853 1.996 -9.5 1 98.5 325 CYS B CA 1
ATOM 6104 C C . CYS B 1 325 ? -0.029 2.402 -10.719 1 98.5 325 CYS B C 1
ATOM 6106 O O . CYS B 1 325 ? 0.415 3.549 -10.82 1 98.5 325 CYS B O 1
ATOM 6108 N N . SER B 1 326 ? 0.123 1.514 -11.656 1 98.19 326 SER B N 1
ATOM 6109 C CA . SER B 1 326 ? 0.998 1.729 -12.805 1 98.19 326 SER B CA 1
ATOM 6110 C C . SER B 1 326 ? 0.422 2.779 -13.75 1 98.19 326 SER B C 1
ATOM 6112 O O . SER B 1 326 ? 1.169 3.482 -14.43 1 98.19 326 SER B O 1
ATOM 6114 N N . LEU B 1 327 ? -0.93 2.928 -13.797 1 98.69 327 LEU B N 1
ATOM 6115 C CA . LEU B 1 327 ? -1.543 3.941 -14.648 1 98.69 327 LEU B CA 1
ATOM 6116 C C . LEU B 1 327 ? -1.093 5.34 -14.234 1 98.69 327 LEU B C 1
ATOM 6118 O O . LEU B 1 327 ? -0.759 6.164 -15.094 1 98.69 327 LEU B O 1
ATOM 6122 N N . VAL B 1 328 ? -1.078 5.535 -12.953 1 98.88 328 VAL B N 1
ATOM 6123 C CA . VAL B 1 328 ? -0.671 6.848 -12.469 1 98.88 328 VAL B CA 1
ATOM 6124 C C . VAL B 1 328 ? 0.822 7.051 -12.719 1 98.88 328 VAL B C 1
ATOM 6126 O O . VAL B 1 328 ? 1.264 8.164 -13.023 1 98.88 328 VAL B O 1
ATOM 6129 N N . GLN B 1 329 ? 1.624 6.004 -12.547 1 98.88 329 GLN B N 1
ATOM 6130 C CA . GLN B 1 329 ? 3.041 6.086 -12.883 1 98.88 329 GLN B CA 1
ATOM 6131 C C . GLN B 1 329 ? 3.24 6.504 -14.344 1 98.88 329 GLN B C 1
ATOM 6133 O O . GLN B 1 329 ? 4.105 7.328 -14.641 1 98.88 329 GLN B O 1
ATOM 6138 N N . GLY B 1 330 ? 2.447 5.887 -15.211 1 98.75 330 GLY B N 1
ATOM 6139 C CA . GLY B 1 330 ? 2.539 6.211 -16.625 1 98.75 330 GLY B CA 1
ATOM 6140 C C . GLY B 1 330 ? 2.236 7.668 -16.922 1 98.75 330 GLY B C 1
ATOM 6141 O O . GLY B 1 330 ? 2.781 8.242 -17.859 1 98.75 330 GLY B O 1
ATOM 6142 N N . ALA B 1 331 ? 1.411 8.281 -16.125 1 98.88 331 ALA B N 1
ATOM 6143 C CA . ALA B 1 331 ? 0.987 9.664 -16.328 1 98.88 331 ALA B CA 1
ATOM 6144 C C . ALA B 1 331 ? 2.018 10.641 -15.766 1 98.88 331 ALA B C 1
ATOM 6146 O O . ALA B 1 331 ? 2.057 11.805 -16.156 1 98.88 331 ALA B O 1
ATOM 6147 N N . LEU B 1 332 ? 2.855 10.203 -14.875 1 98.94 332 LEU B N 1
ATOM 6148 C CA . LEU B 1 332 ? 3.664 11.062 -14.016 1 98.94 332 LEU B CA 1
ATOM 6149 C C . LEU B 1 332 ? 4.641 11.891 -14.844 1 98.94 332 LEU B C 1
ATOM 6151 O O . LEU B 1 332 ? 4.793 13.094 -14.609 1 98.94 332 LEU B O 1
ATOM 6155 N N . PRO B 1 333 ? 5.352 11.297 -15.859 1 98.94 333 PRO B N 1
ATOM 6156 C CA . PRO B 1 333 ? 6.316 12.102 -16.609 1 98.94 333 PRO B CA 1
ATOM 6157 C C . PRO B 1 333 ? 5.684 13.344 -17.234 1 98.94 333 PRO B C 1
ATOM 6159 O O . PRO B 1 333 ? 6.227 14.445 -17.109 1 98.94 333 PRO B O 1
ATOM 6162 N N . LYS B 1 334 ? 4.539 13.188 -17.828 1 98.88 334 LYS B N 1
ATOM 6163 C CA . LYS B 1 334 ? 3.846 14.32 -18.453 1 98.88 334 LYS B CA 1
ATOM 6164 C C . LYS B 1 334 ? 3.361 15.305 -17.391 1 98.88 334 LYS B C 1
ATOM 6166 O O . LYS B 1 334 ? 3.475 16.516 -17.562 1 98.88 334 LYS B O 1
ATOM 6171 N N . ILE B 1 335 ? 2.82 14.812 -16.281 1 98.88 335 ILE B N 1
ATOM 6172 C CA . ILE B 1 335 ? 2.318 15.656 -15.211 1 98.88 335 ILE B CA 1
ATOM 6173 C C . ILE B 1 335 ? 3.438 16.562 -14.695 1 98.88 335 ILE B C 1
ATOM 6175 O O . ILE B 1 335 ? 3.256 17.766 -14.57 1 98.88 335 ILE B O 1
ATOM 6179 N N . LEU B 1 336 ? 4.598 15.969 -14.406 1 98.81 336 LEU B N 1
ATOM 6180 C CA . LEU B 1 336 ? 5.699 16.719 -13.812 1 98.81 336 LEU B CA 1
ATOM 6181 C C . LEU B 1 336 ? 6.305 17.688 -14.82 1 98.81 336 LEU B C 1
ATOM 6183 O O . LEU B 1 336 ? 6.715 18.797 -14.453 1 98.81 336 LEU B O 1
ATOM 6187 N N . ARG B 1 337 ? 6.316 17.344 -16.031 1 98.44 337 ARG B N 1
ATOM 6188 C CA . ARG B 1 337 ? 7.008 18.125 -17.047 1 98.44 337 ARG B CA 1
ATOM 6189 C C . ARG B 1 337 ? 6.125 19.25 -17.578 1 98.44 337 ARG B C 1
ATOM 6191 O O . ARG B 1 337 ? 6.605 20.359 -17.844 1 98.44 337 ARG B O 1
ATOM 6198 N N . GLU B 1 338 ? 4.82 18.984 -17.719 1 98.69 338 GLU B N 1
ATOM 6199 C CA . GLU B 1 338 ? 4.035 19.859 -18.594 1 98.69 338 GLU B CA 1
ATOM 6200 C C . GLU B 1 338 ? 3.016 20.672 -17.797 1 98.69 338 GLU B C 1
ATOM 6202 O O . GLU B 1 338 ? 2.379 21.578 -18.344 1 98.69 338 GLU B O 1
ATOM 6207 N N . THR B 1 339 ? 2.75 20.359 -16.516 1 98.62 339 THR B N 1
ATOM 6208 C CA . THR B 1 339 ? 1.837 21.219 -15.766 1 98.62 339 THR B CA 1
ATOM 6209 C C . THR B 1 339 ? 2.311 22.672 -15.797 1 98.62 339 THR B C 1
ATOM 6211 O O . THR B 1 339 ? 3.441 22.969 -15.398 1 98.62 339 THR B O 1
ATOM 6214 N N . PRO B 1 340 ? 1.48 23.562 -16.203 1 98.12 340 PRO B N 1
ATOM 6215 C CA . PRO B 1 340 ? 1.933 24.953 -16.359 1 98.12 340 PRO B CA 1
ATOM 6216 C C . PRO B 1 340 ? 2.092 25.672 -15.023 1 98.12 340 PRO B C 1
ATOM 6218 O O . PRO B 1 340 ? 1.332 25.422 -14.086 1 98.12 340 PRO B O 1
ATOM 6221 N N . GLU B 1 341 ? 2.994 26.594 -14.969 1 97.69 341 GLU B N 1
ATOM 6222 C CA . GLU B 1 341 ? 3.252 27.391 -13.773 1 97.69 341 GLU B CA 1
ATOM 6223 C C . GLU B 1 341 ? 2 28.125 -13.32 1 97.69 341 GLU B C 1
ATOM 6225 O O . GLU B 1 341 ? 1.779 28.328 -12.125 1 97.69 341 GLU B O 1
ATOM 6230 N N . GLU B 1 342 ? 1.153 28.562 -14.297 1 98.06 342 GLU B N 1
ATOM 6231 C CA . GLU B 1 342 ? -0.071 29.297 -14 1 98.06 342 GLU B CA 1
ATOM 6232 C C . GLU B 1 342 ? -0.999 28.484 -13.102 1 98.06 342 GLU B C 1
ATOM 6234 O O . GLU B 1 342 ? -1.729 29.047 -12.281 1 98.06 342 GLU B O 1
ATOM 6239 N N . TYR B 1 343 ? -0.965 27.188 -13.289 1 98 343 TYR B N 1
ATOM 6240 C CA . TYR B 1 343 ? -1.768 26.312 -12.445 1 98 343 TYR B CA 1
ATOM 6241 C C . TYR B 1 343 ? -1.346 26.422 -10.984 1 98 343 TYR B C 1
ATOM 6243 O O . TYR B 1 343 ? -2.191 26.562 -10.102 1 98 343 TYR B O 1
ATOM 6251 N N . PHE B 1 344 ? -0.082 26.391 -10.742 1 98 344 PHE B N 1
ATOM 6252 C CA . PHE B 1 344 ? 0.442 26.453 -9.383 1 98 344 PHE B CA 1
ATOM 6253 C C . PHE B 1 344 ? 0.209 27.828 -8.781 1 98 344 PHE B C 1
ATOM 6255 O O . PHE B 1 344 ? -0.102 27.953 -7.594 1 98 344 PHE B O 1
ATOM 6262 N N . VAL B 1 345 ? 0.379 28.844 -9.555 1 97.88 345 VAL B N 1
ATOM 6263 C CA . VAL B 1 345 ? 0.119 30.219 -9.102 1 97.88 345 VAL B CA 1
ATOM 6264 C C . VAL B 1 345 ? -1.345 30.344 -8.68 1 97.88 345 VAL B C 1
ATOM 6266 O O . VAL B 1 345 ? -1.649 30.938 -7.645 1 97.88 345 VAL B O 1
ATOM 6269 N N . TYR B 1 346 ? -2.209 29.812 -9.508 1 97.12 346 TYR B N 1
ATOM 6270 C CA . TYR B 1 346 ? -3.635 29.859 -9.203 1 97.12 346 TYR B CA 1
ATOM 6271 C C . TYR B 1 346 ? -3.93 29.203 -7.859 1 97.12 346 TYR B C 1
ATOM 6273 O O . TYR B 1 346 ? -4.605 29.781 -7.012 1 97.12 346 TYR B O 1
ATOM 6281 N N . THR B 1 347 ? -3.439 28.016 -7.664 1 96.56 347 THR B N 1
ATOM 6282 C CA . THR B 1 347 ? -3.715 27.266 -6.441 1 96.56 347 THR B CA 1
ATOM 6283 C C . THR B 1 347 ? -3.156 28 -5.223 1 96.56 347 THR B C 1
ATOM 6285 O O . THR B 1 347 ? -3.824 28.094 -4.191 1 96.56 347 THR B O 1
ATOM 6288 N N . ARG B 1 348 ? -1.934 28.516 -5.312 1 97.5 348 ARG B N 1
ATOM 6289 C CA . ARG B 1 348 ? -1.332 29.281 -4.219 1 97.5 348 ARG B CA 1
ATOM 6290 C C . ARG B 1 348 ? -2.154 30.516 -3.896 1 97.5 348 ARG B C 1
ATOM 6292 O O . ARG B 1 348 ? -2.357 30.859 -2.727 1 97.5 348 ARG B O 1
ATOM 6299 N N . ASN B 1 349 ? -2.643 31.141 -4.938 1 97.44 349 ASN B N 1
ATOM 6300 C CA . ASN B 1 349 ? -3.412 32.375 -4.75 1 97.44 349 ASN B CA 1
ATOM 6301 C C . ASN B 1 349 ? -4.727 32.094 -4.027 1 97.44 349 ASN B C 1
ATOM 6303 O O . ASN B 1 349 ? -5.148 32.906 -3.182 1 97.44 349 ASN B O 1
ATOM 6307 N N . VAL B 1 350 ? -5.387 31.062 -4.43 1 96.94 350 VAL B N 1
ATOM 6308 C CA . VAL B 1 350 ? -6.641 30.703 -3.775 1 96.94 350 VAL B CA 1
ATOM 6309 C C . VAL B 1 350 ? -6.398 30.484 -2.283 1 96.94 350 VAL B C 1
ATOM 6311 O O . VAL B 1 350 ? -7.105 31.031 -1.441 1 96.94 350 VAL B O 1
ATOM 6314 N N . ILE B 1 351 ? -5.395 29.719 -1.936 1 97.75 351 ILE B N 1
ATOM 6315 C CA . ILE B 1 351 ? -5.117 29.375 -0.548 1 97.75 351 ILE B CA 1
ATOM 6316 C C . ILE B 1 351 ? -4.648 30.609 0.217 1 97.75 351 ILE B C 1
ATOM 6318 O O . ILE B 1 351 ? -5.066 30.828 1.356 1 97.75 351 ILE B O 1
ATOM 6322 N N . GLU B 1 352 ? -3.82 31.406 -0.411 1 98.38 352 GLU B N 1
ATOM 6323 C CA . GLU B 1 352 ? -3.338 32.625 0.203 1 98.38 352 GLU B CA 1
ATOM 6324 C C . GLU B 1 352 ? -4.492 33.594 0.507 1 98.38 352 GLU B C 1
ATOM 6326 O O . GLU B 1 352 ? -4.559 34.156 1.596 1 98.38 352 GLU B O 1
ATOM 6331 N N . THR B 1 353 ? -5.336 33.781 -0.445 1 98.19 353 THR B N 1
ATOM 6332 C CA . THR B 1 353 ? -6.496 34.656 -0.262 1 98.19 353 THR B CA 1
ATOM 6333 C C . THR B 1 353 ? -7.355 34.156 0.9 1 98.19 353 THR B C 1
ATOM 6335 O O . THR B 1 353 ? -7.758 34.938 1.755 1 98.19 353 THR B O 1
ATOM 6338 N N . ASN B 1 354 ? -7.641 32.875 0.875 1 97.56 354 ASN B N 1
ATOM 6339 C CA . ASN B 1 354 ? -8.43 32.281 1.949 1 97.56 354 ASN B CA 1
ATOM 6340 C C . ASN B 1 354 ? -7.766 32.5 3.309 1 97.56 354 ASN B C 1
ATOM 6342 O O . ASN B 1 354 ? -8.43 32.844 4.281 1 97.56 354 ASN B O 1
ATOM 6346 N N . ALA B 1 355 ? -6.465 32.25 3.367 1 98.31 355 ALA B N 1
ATOM 6347 C CA . ALA B 1 355 ? -5.707 32.406 4.605 1 98.31 355 ALA B CA 1
ATOM 6348 C C . ALA B 1 355 ? -5.828 33.844 5.125 1 98.31 355 ALA B C 1
ATOM 6350 O O . ALA B 1 355 ? -6.078 34.062 6.312 1 98.31 355 ALA B O 1
ATOM 6351 N N . ASN B 1 356 ? -5.684 34.781 4.293 1 98.38 356 ASN B N 1
ATOM 6352 C CA . ASN B 1 356 ? -5.703 36.188 4.672 1 98.38 356 ASN B CA 1
ATOM 6353 C C . ASN B 1 356 ? -7.098 36.625 5.121 1 98.38 356 ASN B C 1
ATOM 6355 O O . ASN B 1 356 ? -7.23 37.406 6.062 1 98.38 356 ASN B O 1
ATOM 6359 N N . ILE B 1 357 ? -8.078 36.125 4.457 1 97.75 357 ILE B N 1
ATOM 6360 C CA . ILE B 1 357 ? -9.453 36.469 4.812 1 97.75 357 ILE B CA 1
ATOM 6361 C C . ILE B 1 357 ? -9.766 35.938 6.219 1 97.75 357 ILE B C 1
ATOM 6363 O O . ILE B 1 357 ? -10.297 36.688 7.055 1 97.75 357 ILE B O 1
ATOM 6367 N N . VAL B 1 358 ? -9.445 34.688 6.445 1 98 358 VAL B N 1
ATOM 6368 C CA . VAL B 1 358 ? -9.727 34.094 7.746 1 98 358 VAL B CA 1
ATOM 6369 C C . VAL B 1 358 ? -8.938 34.812 8.836 1 98 358 VAL B C 1
ATOM 6371 O O . VAL B 1 358 ? -9.477 35.125 9.898 1 98 358 VAL B O 1
ATOM 6374 N N . GLU B 1 359 ? -7.688 35.094 8.586 1 97.56 359 GLU B N 1
ATOM 6375 C CA . GLU B 1 359 ? -6.855 35.812 9.547 1 97.56 359 GLU B CA 1
ATOM 6376 C C . GLU B 1 359 ? -7.445 37.156 9.875 1 97.56 359 GLU B C 1
ATOM 6378 O O . GLU B 1 359 ? -7.523 37.562 11.047 1 97.56 359 GLU B O 1
ATOM 6383 N N . ASN B 1 360 ? -7.812 37.875 8.898 1 97.5 360 ASN B N 1
ATOM 6384 C CA . ASN B 1 360 ? -8.352 39.219 9.078 1 97.5 360 ASN B CA 1
ATOM 6385 C C . ASN B 1 360 ? -9.617 39.188 9.93 1 97.5 360 ASN B C 1
ATOM 6387 O O . ASN B 1 360 ? -9.789 40.062 10.805 1 97.5 360 ASN B O 1
ATOM 6391 N N . ILE B 1 361 ? -10.438 38.281 9.68 1 97.94 361 ILE B N 1
ATOM 6392 C CA . ILE B 1 361 ? -11.711 38.219 10.375 1 97.94 361 ILE B CA 1
ATOM 6393 C C . ILE B 1 361 ? -11.492 37.781 11.82 1 97.94 361 ILE B C 1
ATOM 6395 O O . ILE B 1 361 ? -12.109 38.312 12.742 1 97.94 361 ILE B O 1
ATOM 6399 N N . LEU B 1 362 ? -10.609 36.844 12.062 1 97.38 362 LEU B N 1
ATOM 6400 C CA . LEU B 1 362 ? -10.438 36.25 13.391 1 97.38 362 LEU B CA 1
ATOM 6401 C C . LEU B 1 362 ? -9.469 37.094 14.227 1 97.38 362 LEU B C 1
ATOM 6403 O O . LEU B 1 362 ? -9.391 36.906 15.445 1 97.38 362 LEU B O 1
ATOM 6407 N N . ALA B 1 363 ? -8.758 38 13.609 1 93 363 ALA B N 1
ATOM 6408 C CA . ALA B 1 363 ? -7.738 38.812 14.273 1 93 363 ALA B CA 1
ATOM 6409 C C . ALA B 1 363 ? -8.344 39.625 15.414 1 93 363 ALA B C 1
ATOM 6411 O O . ALA B 1 363 ? -7.68 39.875 16.422 1 93 363 ALA B O 1
ATOM 6412 N N . ASP B 1 364 ? -9.625 39.906 15.336 1 89.12 364 ASP B N 1
ATOM 6413 C CA . ASP B 1 364 ? -10.234 40.812 16.312 1 89.12 364 ASP B CA 1
ATOM 6414 C C . ASP B 1 364 ? -11.055 40.031 17.328 1 89.12 364 ASP B C 1
ATOM 6416 O O . ASP B 1 364 ? -11.711 40.625 18.188 1 89.12 364 ASP B O 1
ATOM 6420 N N . VAL B 1 365 ? -10.945 38.812 17.281 1 95.38 365 VAL B N 1
ATOM 6421 C CA . VAL B 1 365 ? -11.727 38 18.219 1 95.38 365 VAL B CA 1
ATOM 6422 C C . VAL B 1 365 ? -10.977 37.844 19.531 1 95.38 365 VAL B C 1
ATOM 6424 O O . VAL B 1 365 ? -9.836 37.375 19.562 1 95.38 365 VAL B O 1
ATOM 6427 N N . PRO B 1 366 ? -11.594 38.312 20.609 1 93.25 366 PRO B N 1
ATOM 6428 C CA . PRO B 1 366 ? -10.906 38.188 21.891 1 93.25 366 PRO B CA 1
ATOM 6429 C C . PRO B 1 366 ? -10.586 36.75 22.281 1 93.25 366 PRO B C 1
ATOM 6431 O O . PRO B 1 366 ? -11.398 35.844 22.047 1 93.25 366 PRO B O 1
ATOM 6434 N N . GLY B 1 367 ? -9.344 36.562 22.75 1 92.75 367 GLY B N 1
ATOM 6435 C CA . GLY B 1 367 ? -8.953 35.25 23.219 1 92.75 367 GLY B CA 1
ATOM 6436 C C . GLY B 1 367 ? -8.531 34.312 22.109 1 92.75 367 GLY B C 1
ATOM 6437 O O . GLY B 1 367 ? -8.391 33.094 22.328 1 92.75 367 GLY B O 1
ATOM 6438 N N . MET B 1 368 ? -8.406 34.906 21 1 94.88 368 MET B N 1
ATOM 6439 C CA . MET B 1 368 ? -8 34.125 19.844 1 94.88 368 MET B CA 1
ATOM 6440 C C . MET B 1 368 ? -6.723 34.656 19.219 1 94.88 368 MET B C 1
ATOM 6442 O O . MET B 1 368 ? -6.535 35.875 19.172 1 94.88 368 MET B O 1
ATOM 6446 N N . ARG B 1 369 ? -5.867 33.75 18.844 1 95.5 369 ARG B N 1
ATOM 6447 C CA . ARG B 1 369 ? -4.668 34.156 18.109 1 95.5 369 ARG B CA 1
ATOM 6448 C C . ARG B 1 369 ? -4.441 33.219 16.906 1 95.5 369 ARG B C 1
ATOM 6450 O O . ARG B 1 369 ? -4.336 32 17.078 1 95.5 369 ARG B O 1
ATOM 6457 N N . VAL B 1 370 ? -4.293 33.75 15.797 1 96.5 370 VAL B N 1
ATOM 6458 C CA . VAL B 1 370 ? -4.082 33 14.562 1 96.5 370 VAL B CA 1
ATOM 6459 C C . VAL B 1 370 ? -2.584 32.844 14.32 1 96.5 370 VAL B C 1
ATOM 6461 O O . VAL B 1 370 ? -1.805 33.781 14.484 1 96.5 370 VAL B O 1
ATOM 6464 N N . VAL B 1 371 ? -2.139 31.625 14.039 1 96.75 371 VAL B N 1
ATOM 6465 C CA . VAL B 1 371 ? -0.81 31.375 13.492 1 96.75 371 VAL B CA 1
ATOM 6466 C C . VAL B 1 371 ? -0.834 31.562 11.977 1 96.75 371 VAL B C 1
ATOM 6468 O O . VAL B 1 371 ? -1.327 30.703 11.25 1 96.75 371 VAL B O 1
ATOM 6471 N N . LYS B 1 372 ? -0.329 32.688 11.531 1 95.31 372 LYS B N 1
ATOM 6472 C CA . LYS B 1 372 ? -0.432 33 10.109 1 95.31 372 LYS B CA 1
ATOM 6473 C C . LYS B 1 372 ? 0.309 31.969 9.266 1 95.31 372 LYS B C 1
ATOM 6475 O O . LYS B 1 372 ? 1.526 31.812 9.383 1 95.31 372 LYS B O 1
ATOM 6480 N N . PRO B 1 373 ? -0.358 31.266 8.43 1 97.56 373 PRO B N 1
ATOM 6481 C CA . PRO B 1 373 ? 0.315 30.266 7.598 1 97.56 373 PRO B CA 1
ATOM 6482 C C . PRO B 1 373 ? 1.075 30.891 6.426 1 97.56 373 PRO B C 1
ATOM 6484 O O . PRO B 1 373 ? 0.678 31.938 5.914 1 97.56 373 PRO B O 1
ATOM 6487 N N . LYS B 1 374 ? 2.098 30.219 6.027 1 98.31 374 LYS B N 1
ATOM 6488 C CA . LYS B 1 374 ? 2.9 30.656 4.887 1 98.31 374 LYS B CA 1
ATOM 6489 C C . LYS B 1 374 ? 3.061 29.531 3.867 1 98.31 374 LYS B C 1
ATOM 6491 O O . LYS B 1 374 ? 3.711 29.719 2.836 1 98.31 374 LYS B O 1
ATOM 6496 N N . GLY B 1 375 ? 2.523 28.375 4.148 1 98.38 375 GLY B N 1
ATOM 6497 C CA . GLY B 1 375 ? 2.588 27.219 3.262 1 98.38 375 GLY B CA 1
ATOM 6498 C C . GLY B 1 375 ? 1.576 26.141 3.604 1 98.38 375 GLY B C 1
ATOM 6499 O O . GLY B 1 375 ? 0.764 26.312 4.516 1 98.38 375 GLY B O 1
ATOM 6500 N N . ALA B 1 376 ? 1.586 25.094 2.826 1 98.31 376 ALA B N 1
ATOM 6501 C CA . ALA B 1 376 ? 0.634 24 2.969 1 98.31 376 ALA B CA 1
ATOM 6502 C C . ALA B 1 376 ? -0.801 24.484 2.805 1 98.31 376 ALA B C 1
ATOM 6504 O O . ALA B 1 376 ? -1.099 25.266 1.886 1 98.31 376 ALA B O 1
ATOM 6505 N N . MET B 1 377 ? -1.712 23.969 3.566 1 97.5 377 MET B N 1
ATOM 6506 C CA . MET B 1 377 ? -3.113 24.312 3.35 1 97.5 377 MET B CA 1
ATOM 6507 C C . MET B 1 377 ? -3.854 24.453 4.676 1 97.5 377 MET B C 1
ATOM 6509 O O . MET B 1 377 ? -5.059 24.203 4.746 1 97.5 377 MET B O 1
ATOM 6513 N N . TYR B 1 378 ? -3.117 24.797 5.77 1 97.62 378 TYR B N 1
ATOM 6514 C CA . TYR B 1 378 ? -3.697 24.734 7.105 1 97.62 378 TYR B CA 1
ATOM 6515 C C . TYR B 1 378 ? -3.412 26.016 7.879 1 97.62 378 TYR B C 1
ATOM 6517 O O . TYR B 1 378 ? -2.447 26.719 7.582 1 97.62 378 TYR B O 1
ATOM 6525 N N . MET B 1 379 ? -4.273 26.266 8.789 1 97.94 379 MET B N 1
ATOM 6526 C CA . MET B 1 379 ? -4.109 27.375 9.742 1 97.94 379 MET B CA 1
ATOM 6527 C C . MET B 1 379 ? -4.434 26.906 11.156 1 97.94 379 MET B C 1
ATOM 6529 O O . MET B 1 379 ? -5.473 26.297 11.391 1 97.94 379 MET B O 1
ATOM 6533 N N . MET B 1 380 ? -3.492 27.125 12.031 1 98.12 380 MET B N 1
ATOM 6534 C CA . MET B 1 380 ? -3.734 26.875 13.453 1 98.12 380 MET B CA 1
ATOM 6535 C C . MET B 1 380 ? -4.203 28.125 14.164 1 98.12 380 MET B C 1
ATOM 6537 O O . MET B 1 380 ? -3.674 29.219 13.922 1 98.12 380 MET B O 1
ATOM 6541 N N . VAL B 1 381 ? -5.199 27.969 15.008 1 97.94 381 VAL B N 1
ATOM 6542 C CA . VAL B 1 381 ? -5.75 29.078 15.781 1 97.94 381 VAL B CA 1
ATOM 6543 C C . VAL B 1 381 ? -5.75 28.719 17.266 1 97.94 381 VAL B C 1
ATOM 6545 O O . VAL B 1 381 ? -6.352 27.734 17.672 1 97.94 381 VAL B O 1
ATOM 6548 N N . ASN B 1 382 ? -5.078 29.5 17.984 1 97 382 ASN B N 1
ATOM 6549 C CA . ASN B 1 382 ? -5.07 29.344 19.438 1 97 382 ASN B CA 1
ATOM 6550 C C . ASN B 1 382 ? -6.324 29.922 20.078 1 97 382 ASN B C 1
ATOM 6552 O O . ASN B 1 382 ? -6.785 31 19.672 1 97 382 ASN B O 1
ATOM 6556 N N . ILE B 1 383 ? -6.859 29.281 21.047 1 95.12 383 ILE B N 1
ATOM 6557 C CA . ILE B 1 383 ? -8.031 29.797 21.766 1 95.12 383 ILE B CA 1
ATOM 6558 C C . ILE B 1 383 ? -7.73 29.844 23.25 1 95.12 383 ILE B C 1
ATOM 6560 O O . ILE B 1 383 ? -7.082 28.938 23.797 1 95.12 383 ILE B O 1
ATOM 6564 N N . SER B 1 384 ? -8.195 30.828 23.844 1 90.94 384 SER B N 1
ATOM 6565 C CA . SER B 1 384 ? -8.055 30.969 25.281 1 90.94 384 SER B CA 1
ATOM 6566 C C . SER B 1 384 ? -8.945 29.984 26.031 1 90.94 384 SER B C 1
ATOM 6568 O O . SER B 1 384 ? -10.164 29.969 25.844 1 90.94 384 SER B O 1
ATOM 6570 N N . ARG B 1 385 ? -8.328 29.25 26.875 1 86.75 385 ARG B N 1
ATOM 6571 C CA . ARG B 1 385 ? -9.07 28.234 27.641 1 86.75 385 ARG B CA 1
ATOM 6572 C C . ARG B 1 385 ? -10.109 28.891 28.547 1 86.75 385 ARG B C 1
ATOM 6574 O O . ARG B 1 385 ? -11.25 28.438 28.625 1 86.75 385 ARG B O 1
ATOM 6581 N N . PRO B 1 386 ? -9.742 29.922 29.234 1 85.62 386 PRO B N 1
ATOM 6582 C CA . PRO B 1 386 ? -10.727 30.578 30.094 1 85.62 386 PRO B CA 1
ATOM 6583 C C . PRO B 1 386 ? -11.93 31.109 29.312 1 85.62 386 PRO B C 1
ATOM 6585 O O . PRO B 1 386 ? -13.047 31.109 29.844 1 85.62 386 PRO B O 1
ATOM 6588 N N . ALA B 1 387 ? -11.68 31.422 28.156 1 83.88 387 ALA B N 1
ATOM 6589 C CA . ALA B 1 387 ? -12.758 32.031 27.391 1 83.88 387 ALA B CA 1
ATOM 6590 C C . ALA B 1 387 ? -13.625 30.969 26.719 1 83.88 387 ALA B C 1
ATOM 6592 O O . ALA B 1 387 ? -14.844 31.109 26.641 1 83.88 387 ALA B O 1
ATOM 6593 N N . TYR B 1 388 ? -12.992 29.922 26.25 1 88.81 388 TYR B N 1
ATOM 6594 C CA . TYR B 1 388 ? -13.742 29.062 25.328 1 88.81 388 TYR B CA 1
ATOM 6595 C C . TYR B 1 388 ? -13.656 27.609 25.75 1 88.81 388 TYR B C 1
ATOM 6597 O O . TYR B 1 388 ? -14.266 26.734 25.125 1 88.81 388 TYR B O 1
ATOM 6605 N N . GLY B 1 389 ? -12.922 27.266 26.781 1 87.56 389 GLY B N 1
ATOM 6606 C CA . GLY B 1 389 ? -12.758 25.891 27.203 1 87.56 389 GLY B CA 1
ATOM 6607 C C . GLY B 1 389 ? -11.703 25.141 26.406 1 87.56 389 GLY B C 1
ATOM 6608 O O . GLY B 1 389 ? -10.734 25.734 25.938 1 87.56 389 GLY B O 1
ATOM 6609 N N . ASN B 1 390 ? -11.898 23.812 26.359 1 91.19 390 ASN B N 1
ATOM 6610 C CA . ASN B 1 390 ? -10.906 23.031 25.625 1 91.19 390 ASN B CA 1
ATOM 6611 C C . ASN B 1 390 ? -11.25 22.953 24.141 1 91.19 390 ASN B C 1
ATOM 6613 O O . ASN B 1 390 ? -12.383 23.219 23.75 1 91.19 390 ASN B O 1
ATOM 6617 N N . ASP B 1 391 ? -10.234 22.594 23.375 1 94.44 391 ASP B N 1
ATOM 6618 C CA . ASP B 1 391 ? -10.328 22.656 21.922 1 94.44 391 ASP B CA 1
ATOM 6619 C C . ASP B 1 391 ? -11.359 21.672 21.391 1 94.44 391 ASP B C 1
ATOM 6621 O O . ASP B 1 391 ? -12.055 21.969 20.406 1 94.44 391 ASP B O 1
ATOM 6625 N N . VAL B 1 392 ? -11.562 20.516 22 1 94.06 392 VAL B N 1
ATOM 6626 C CA . VAL B 1 392 ? -12.555 19.531 21.578 1 94.06 392 VAL B CA 1
ATOM 6627 C C . VAL B 1 392 ? -13.961 20.094 21.766 1 94.06 392 VAL B C 1
ATOM 6629 O O . VAL B 1 392 ? -14.773 20.062 20.844 1 94.06 392 VAL B O 1
ATOM 6632 N N . ASN B 1 393 ? -14.219 20.609 22.922 1 92.75 393 ASN B N 1
ATOM 6633 C CA . ASN B 1 393 ? -15.523 21.203 23.203 1 92.75 393 ASN B CA 1
ATOM 6634 C C . ASN B 1 393 ? -15.789 22.406 22.281 1 92.75 393 ASN B C 1
ATOM 6636 O O . ASN B 1 393 ? -16.922 22.594 21.844 1 92.75 393 ASN B O 1
ATOM 6640 N N . PHE B 1 394 ? -14.836 23.188 22.172 1 95.38 394 PHE B N 1
ATOM 6641 C CA . PHE B 1 394 ? -14.961 24.344 21.297 1 95.38 394 PHE B CA 1
ATOM 6642 C C . PHE B 1 394 ? -15.414 23.906 19.906 1 95.38 394 PHE B C 1
ATOM 6644 O O . PHE B 1 394 ? -16.375 24.453 19.359 1 95.38 394 PHE B O 1
ATOM 6651 N N . CYS B 1 395 ? -14.719 22.906 19.281 1 96 395 CYS B N 1
ATOM 6652 C CA . CYS B 1 395 ? -15.039 22.422 17.938 1 96 395 CYS B CA 1
ATOM 6653 C C . CYS B 1 395 ? -16.422 21.781 17.906 1 96 395 CYS B C 1
ATOM 6655 O O . CYS B 1 395 ? -17.156 21.953 16.938 1 96 395 CYS B O 1
ATOM 6657 N N . GLN B 1 396 ? -16.797 21.062 18.938 1 95.56 396 GLN B N 1
ATOM 6658 C CA . GLN B 1 396 ? -18.125 20.484 19.031 1 95.56 396 GLN B CA 1
ATOM 6659 C C . GLN B 1 396 ? -19.203 21.562 19 1 95.56 396 GLN B C 1
ATOM 6661 O O . GLN B 1 396 ? -20.203 21.422 18.281 1 95.56 396 GLN B O 1
ATOM 6666 N N . ASN B 1 397 ? -19 22.547 19.812 1 94.5 397 ASN B N 1
ATOM 6667 C CA . ASN B 1 397 ? -19.984 23.625 19.891 1 94.5 397 ASN B CA 1
ATOM 6668 C C . ASN B 1 397 ? -20.062 24.406 18.578 1 94.5 397 ASN B C 1
ATOM 6670 O O . ASN B 1 397 ? -21.141 24.891 18.203 1 94.5 397 ASN B O 1
ATOM 6674 N N . LEU B 1 398 ? -18.953 24.578 17.953 1 96.62 398 LEU B N 1
ATOM 6675 C CA . LEU B 1 398 ? -18.953 25.219 16.641 1 96.62 398 LEU B CA 1
ATOM 6676 C C . LEU B 1 398 ? -19.828 24.438 15.648 1 96.62 398 LEU B C 1
ATOM 6678 O O . LEU B 1 398 ? -20.531 25.031 14.836 1 96.62 398 LEU B O 1
ATOM 6682 N N . ILE B 1 399 ? -19.719 23.109 15.672 1 97.06 399 ILE B N 1
ATOM 6683 C CA . ILE B 1 399 ? -20.531 22.25 14.797 1 97.06 399 ILE B CA 1
ATOM 6684 C C . ILE B 1 399 ? -22 22.391 15.164 1 97.06 399 ILE B C 1
ATOM 6686 O O . ILE B 1 399 ? -22.844 22.656 14.305 1 97.06 399 ILE B O 1
ATOM 6690 N N . LYS B 1 400 ? -22.297 22.328 16.391 1 96.44 400 LYS B N 1
ATOM 6691 C CA . LYS B 1 400 ? -23.672 22.328 16.891 1 96.44 400 LYS B CA 1
ATOM 6692 C C . LYS B 1 400 ? -24.375 23.656 16.594 1 96.44 400 LYS B C 1
ATOM 6694 O O . LYS B 1 400 ? -25.547 23.672 16.25 1 96.44 400 LYS B O 1
ATOM 6699 N N . GLU B 1 401 ? -23.625 24.703 16.812 1 97 401 GLU B N 1
ATOM 6700 C CA . GLU B 1 401 ? -24.266 26.016 16.75 1 97 401 GLU B CA 1
ATOM 6701 C C . GLU B 1 401 ? -24.109 26.641 15.367 1 97 401 GLU B C 1
ATOM 6703 O O . GLU B 1 401 ? -24.984 27.391 14.93 1 97 401 GLU B O 1
ATOM 6708 N N . GLU B 1 402 ? -22.984 26.328 14.734 1 98.12 402 GLU B N 1
ATOM 6709 C CA . GLU B 1 402 ? -22.672 27.109 13.539 1 98.12 402 GLU B CA 1
ATOM 6710 C C . GLU B 1 402 ? -22.5 26.203 12.32 1 98.12 402 GLU B C 1
ATOM 6712 O O . GLU B 1 402 ? -22.328 26.688 11.203 1 98.12 402 GLU B O 1
ATOM 6717 N N . SER B 1 403 ? -22.531 24.891 12.438 1 98.06 403 SER B N 1
ATOM 6718 C CA . SER B 1 403 ? -22.328 23.922 11.352 1 98.06 403 SER B CA 1
ATOM 6719 C C . SER B 1 403 ? -20.984 24.156 10.664 1 98.06 403 SER B C 1
ATOM 6721 O O . SER B 1 403 ? -20.891 24.078 9.438 1 98.06 403 SER B O 1
ATOM 6723 N N . VAL B 1 404 ? -20.016 24.484 11.445 1 97.94 404 VAL B N 1
ATOM 6724 C CA . VAL B 1 404 ? -18.641 24.641 10.961 1 97.94 404 VAL B CA 1
ATOM 6725 C C . VAL B 1 404 ? -17.766 23.547 11.57 1 97.94 404 VAL B C 1
ATOM 6727 O O . VAL B 1 404 ? -17.656 23.438 12.789 1 97.94 404 VAL B O 1
ATOM 6730 N N . PHE B 1 405 ? -17.156 22.719 10.688 1 95.38 405 PHE B N 1
ATOM 6731 C CA . PHE B 1 405 ? -16.312 21.609 11.109 1 95.38 405 PHE B CA 1
ATOM 6732 C C . PHE B 1 405 ? -14.844 22 11.062 1 95.38 405 PHE B C 1
ATOM 6734 O O . PHE B 1 405 ? -14.328 22.359 10 1 95.38 405 PHE B O 1
ATOM 6741 N N . CYS B 1 406 ? -14.18 21.969 12.148 1 95.94 406 CYS B N 1
ATOM 6742 C CA . CYS B 1 406 ? -12.734 22.094 12.289 1 95.94 406 CYS B CA 1
ATOM 6743 C C . CYS B 1 406 ? -12.164 20.953 13.117 1 95.94 406 CYS B C 1
ATOM 6745 O O . CYS B 1 406 ? -12.922 20.156 13.68 1 95.94 406 CYS B O 1
ATOM 6747 N N . LEU B 1 407 ? -10.859 20.859 13.141 1 95.38 407 LEU B N 1
ATOM 6748 C CA . LEU B 1 407 ? -10.258 19.812 13.961 1 95.38 407 LEU B CA 1
ATOM 6749 C C . LEU B 1 407 ? -9.594 20.406 15.195 1 95.38 407 LEU B C 1
ATOM 6751 O O . LEU B 1 407 ? -8.844 21.391 15.094 1 95.38 407 LEU B O 1
ATOM 6755 N N . PRO B 1 408 ? -9.898 19.828 16.359 1 96.12 408 PRO B N 1
ATOM 6756 C CA . PRO B 1 408 ? -9.188 20.25 17.562 1 96.12 408 PRO B CA 1
ATOM 6757 C C . PRO B 1 408 ? -7.684 20 17.484 1 96.12 408 PRO B C 1
ATOM 6759 O O . PRO B 1 408 ? -7.258 18.984 16.938 1 96.12 408 PRO B O 1
ATOM 6762 N N . GLY B 1 409 ? -6.93 20.828 18.062 1 95.94 409 GLY B N 1
ATOM 6763 C CA . GLY B 1 409 ? -5.48 20.734 18.062 1 95.94 409 GLY B CA 1
ATOM 6764 C C . GLY B 1 409 ? -4.977 19.469 18.75 1 95.94 409 GLY B C 1
ATOM 6765 O O . GLY B 1 409 ? -3.881 18.984 18.453 1 95.94 409 GLY B O 1
ATOM 6766 N N . GLN B 1 410 ? -5.754 18.891 19.594 1 93.56 410 GLN B N 1
ATOM 6767 C CA . GLN B 1 410 ? -5.391 17.656 20.297 1 93.56 410 GLN B CA 1
ATOM 6768 C C . GLN B 1 410 ? -5.062 16.547 19.297 1 93.56 410 GLN B C 1
ATOM 6770 O O . GLN B 1 410 ? -4.238 15.672 19.578 1 93.56 410 GLN B O 1
ATOM 6775 N N . ALA B 1 411 ? -5.645 16.594 18.172 1 93.5 411 ALA B N 1
ATOM 6776 C CA . ALA B 1 411 ? -5.398 15.602 17.141 1 93.5 411 ALA B CA 1
ATOM 6777 C C . ALA B 1 411 ? -3.959 15.68 16.625 1 93.5 411 ALA B C 1
ATOM 6779 O O . ALA B 1 411 ? -3.441 14.719 16.062 1 93.5 411 ALA B O 1
ATOM 6780 N N . PHE B 1 412 ? -3.311 16.781 16.859 1 96.25 412 PHE B N 1
ATOM 6781 C CA . PHE B 1 412 ? -1.98 17.047 16.328 1 96.25 412 PHE B CA 1
ATOM 6782 C C . PHE B 1 412 ? -0.98 17.281 17.453 1 96.25 412 PHE B C 1
ATOM 6784 O O . PHE B 1 412 ? 0.097 17.844 17.219 1 96.25 412 PHE B O 1
ATOM 6791 N N . SER B 1 413 ? -1.404 17.016 18.672 1 95.44 413 SER B N 1
ATOM 6792 C CA . SER B 1 413 ? -0.586 17.25 19.859 1 95.44 413 SER B CA 1
ATOM 6793 C C . SER B 1 413 ? -0.405 18.75 20.125 1 95.44 413 SER B C 1
ATOM 6795 O O . SER B 1 413 ? 0.693 19.188 20.469 1 95.44 413 SER B O 1
ATOM 6797 N N . ALA B 1 414 ? -1.456 19.5 19.938 1 96 414 ALA B N 1
ATOM 6798 C CA . ALA B 1 414 ? -1.479 20.938 20.219 1 96 414 ALA B CA 1
ATOM 6799 C C . ALA B 1 414 ? -2.773 21.344 20.906 1 96 414 ALA B C 1
ATOM 6801 O O . ALA B 1 414 ? -3.545 22.156 20.391 1 96 414 ALA B O 1
ATOM 6802 N N . PRO B 1 415 ? -2.984 20.828 22.125 1 94.69 415 PRO B N 1
ATOM 6803 C CA . PRO B 1 415 ? -4.188 21.266 22.828 1 94.69 415 PRO B CA 1
ATOM 6804 C C . PRO B 1 415 ? -4.281 22.781 22.969 1 94.69 415 PRO B C 1
ATOM 6806 O O . PRO B 1 415 ? -3.266 23.453 23.156 1 94.69 415 PRO B O 1
ATOM 6809 N N . GLY B 1 416 ? -5.465 23.266 22.859 1 95.75 416 GLY B N 1
ATOM 6810 C CA . GLY B 1 416 ? -5.688 24.703 22.938 1 95.75 416 GLY B CA 1
ATOM 6811 C C . GLY B 1 416 ? -5.695 25.375 21.578 1 95.75 416 GLY B C 1
ATOM 6812 O O . GLY B 1 416 ? -5.895 26.594 21.484 1 95.75 416 GLY B O 1
ATOM 6813 N N . TYR B 1 417 ? -5.457 24.625 20.562 1 97.31 417 TYR B N 1
ATOM 6814 C CA . TYR B 1 417 ? -5.562 25.109 19.188 1 97.31 417 TYR B CA 1
ATOM 6815 C C . TYR B 1 417 ? -6.676 24.391 18.438 1 97.31 417 TYR B C 1
ATOM 6817 O O . TYR B 1 417 ? -7.172 23.359 18.906 1 97.31 417 TYR B O 1
ATOM 6825 N N . PHE B 1 418 ? -7.113 24.906 17.375 1 97.19 418 PHE B N 1
ATOM 6826 C CA . PHE B 1 418 ? -7.836 24.156 16.359 1 97.19 418 PHE B CA 1
ATOM 6827 C C . PHE B 1 418 ? -7.289 24.469 14.961 1 97.19 418 PHE B C 1
ATOM 6829 O O . PHE B 1 418 ? -6.672 25.516 14.758 1 97.19 418 PHE B O 1
ATOM 6836 N N . ARG B 1 419 ? -7.43 23.516 14.039 1 97.38 419 ARG B N 1
ATOM 6837 C CA . ARG B 1 419 ? -6.906 23.672 12.688 1 97.38 419 ARG B CA 1
ATOM 6838 C C . ARG B 1 419 ? -8.031 23.938 11.695 1 97.38 419 ARG B C 1
ATOM 6840 O O . ARG B 1 419 ? -9.094 23.328 11.766 1 97.38 419 ARG B O 1
ATOM 6847 N N . VAL B 1 420 ? -7.77 24.844 10.812 1 97.25 420 VAL B N 1
ATOM 6848 C CA . VAL B 1 420 ? -8.664 25.172 9.711 1 97.25 420 VAL B CA 1
ATOM 6849 C C . VAL B 1 420 ? -8 24.812 8.383 1 97.25 420 VAL B C 1
ATOM 6851 O O . VAL B 1 420 ? -6.848 25.188 8.141 1 97.25 420 VAL B O 1
ATOM 6854 N N . VAL B 1 421 ? -8.727 24.109 7.559 1 96.56 421 VAL B N 1
ATOM 6855 C CA . VAL B 1 421 ? -8.242 23.828 6.215 1 96.56 421 VAL B CA 1
ATOM 6856 C C . VAL B 1 421 ? -8.641 24.953 5.27 1 96.56 421 VAL B C 1
ATOM 6858 O O . VAL B 1 421 ? -9.773 25.438 5.32 1 96.56 421 VAL B O 1
ATOM 6861 N N . LEU B 1 422 ? -7.828 25.328 4.324 1 97.25 422 LEU B N 1
ATOM 6862 C CA . LEU B 1 422 ? -7.957 26.594 3.617 1 97.25 422 LEU B CA 1
ATOM 6863 C C . LEU B 1 422 ? -8.289 26.359 2.146 1 97.25 422 LEU B C 1
ATOM 6865 O O . LEU B 1 422 ? -8.117 27.266 1.321 1 97.25 422 LEU B O 1
ATOM 6869 N N . THR B 1 423 ? -8.781 25.172 1.797 1 95.75 423 THR B N 1
ATOM 6870 C CA . THR B 1 423 ? -8.883 24.812 0.388 1 95.75 423 THR B CA 1
ATOM 6871 C C . THR B 1 423 ? -10.32 24.969 -0.105 1 95.75 423 THR B C 1
ATOM 6873 O O . THR B 1 423 ? -10.617 24.688 -1.265 1 95.75 423 THR B O 1
ATOM 6876 N N . SER B 1 424 ? -11.266 25.469 0.71 1 93.5 424 SER B N 1
ATOM 6877 C CA . SER B 1 424 ? -12.648 25.688 0.295 1 93.5 424 SER B CA 1
ATOM 6878 C C . SER B 1 424 ? -12.773 26.953 -0.552 1 93.5 424 SER B C 1
ATOM 6880 O O . SER B 1 424 ? -11.797 27.672 -0.757 1 93.5 424 SER B O 1
ATOM 6882 N N . SER B 1 425 ? -14 27.188 -1.025 1 93.31 425 SER B N 1
ATOM 6883 C CA . SER B 1 425 ? -14.242 28.422 -1.756 1 93.31 425 SER B CA 1
ATOM 6884 C C . SER B 1 425 ? -14.047 29.641 -0.858 1 93.31 425 SER B C 1
ATOM 6886 O O . SER B 1 425 ? -14.234 29.562 0.357 1 93.31 425 SER B O 1
ATOM 6888 N N . THR B 1 426 ? -13.703 30.719 -1.493 1 94.75 426 THR B N 1
ATOM 6889 C CA . THR B 1 426 ? -13.477 31.953 -0.734 1 94.75 426 THR B CA 1
ATOM 6890 C C . THR B 1 426 ? -14.742 32.375 0.006 1 94.75 426 THR B C 1
ATOM 6892 O O . THR B 1 426 ? -14.68 32.844 1.142 1 94.75 426 THR B O 1
ATOM 6895 N N . ASP B 1 427 ? -15.859 32.156 -0.638 1 95.69 427 ASP B N 1
ATOM 6896 C CA . ASP B 1 427 ? -17.141 32.469 -0.009 1 95.69 427 ASP B CA 1
ATOM 6897 C C . ASP B 1 427 ? -17.359 31.641 1.245 1 95.69 427 ASP B C 1
ATOM 6899 O O . ASP B 1 427 ? -17.781 32.156 2.281 1 95.69 427 ASP B O 1
ATOM 6903 N N . ASP B 1 428 ? -17.078 30.375 1.117 1 95.44 428 ASP B N 1
ATOM 6904 C CA . ASP B 1 428 ? -17.234 29.469 2.258 1 95.44 428 ASP B CA 1
ATOM 6905 C C . ASP B 1 428 ? -16.25 29.828 3.371 1 95.44 428 ASP B C 1
ATOM 6907 O O . ASP B 1 428 ? -16.578 29.734 4.555 1 95.44 428 ASP B O 1
ATOM 6911 N N . MET B 1 429 ? -15.102 30.25 2.994 1 96.06 429 MET B N 1
ATOM 6912 C CA . MET B 1 429 ? -14.078 30.625 3.969 1 96.06 429 MET B CA 1
ATOM 6913 C C . MET B 1 429 ? -14.508 31.859 4.754 1 96.06 429 MET B C 1
ATOM 6915 O O . MET B 1 429 ? -14.359 31.906 5.977 1 96.06 429 MET B O 1
ATOM 6919 N N . GLU B 1 430 ? -14.992 32.812 4.043 1 97.75 430 GLU B N 1
ATOM 6920 C CA . GLU B 1 430 ? -15.461 34.031 4.676 1 97.75 430 GLU B CA 1
ATOM 6921 C C . GLU B 1 430 ? -16.641 33.75 5.609 1 97.75 430 GLU B C 1
ATOM 6923 O O . GLU B 1 430 ? -16.688 34.281 6.73 1 97.75 430 GLU B O 1
ATOM 6928 N N . GLU B 1 431 ? -17.5 33 5.102 1 98.12 431 GLU B N 1
ATOM 6929 C CA . GLU B 1 431 ? -18.672 32.625 5.898 1 98.12 431 GLU B CA 1
ATOM 6930 C C . GLU B 1 431 ? -18.281 31.891 7.168 1 98.12 431 GLU B C 1
ATOM 6932 O O . GLU B 1 431 ? -18.766 32.219 8.258 1 98.12 431 GLU B O 1
ATOM 6937 N N . ALA B 1 432 ? -17.453 30.938 7.012 1 97.94 432 ALA B N 1
ATOM 6938 C CA . ALA B 1 432 ? -17 30.156 8.164 1 97.94 432 ALA B CA 1
ATOM 6939 C C . ALA B 1 432 ? -16.297 31.031 9.188 1 97.94 432 ALA B C 1
ATOM 6941 O O . ALA B 1 432 ? -16.562 30.922 10.391 1 97.94 432 ALA B O 1
ATOM 6942 N N . ALA B 1 433 ? -15.445 31.906 8.75 1 98.25 433 ALA B N 1
ATOM 6943 C CA . ALA B 1 433 ? -14.719 32.812 9.648 1 98.25 433 ALA B CA 1
ATOM 6944 C C . ALA B 1 433 ? -15.68 33.719 10.391 1 98.25 433 ALA B C 1
ATOM 6946 O O . ALA B 1 433 ? -15.508 33.969 11.586 1 98.25 433 ALA B O 1
ATOM 6947 N N . THR B 1 434 ? -16.609 34.219 9.688 1 98.25 434 THR B N 1
ATOM 6948 C CA . THR B 1 434 ? -17.609 35.094 10.281 1 98.25 434 THR B CA 1
ATOM 6949 C C . THR B 1 434 ? -18.422 34.344 11.336 1 98.25 434 THR B C 1
ATOM 6951 O O . THR B 1 434 ? -18.656 34.875 12.43 1 98.25 434 THR B O 1
ATOM 6954 N N . ARG B 1 435 ? -18.797 33.156 11.008 1 98.25 435 ARG B N 1
ATOM 6955 C CA . ARG B 1 435 ? -19.547 32.344 11.953 1 98.25 435 ARG B CA 1
ATOM 6956 C C . ARG B 1 435 ? -18.719 32.062 13.195 1 98.25 435 ARG B C 1
ATOM 6958 O O . ARG B 1 435 ? -19.234 32.062 14.312 1 98.25 435 ARG B O 1
ATOM 6965 N N . ILE B 1 436 ? -17.484 31.766 13.023 1 98 436 ILE B N 1
ATOM 6966 C CA . ILE B 1 436 ? -16.578 31.516 14.148 1 98 436 ILE B CA 1
ATOM 6967 C C . ILE B 1 436 ? -16.484 32.75 15.023 1 98 436 ILE B C 1
ATOM 6969 O O . ILE B 1 436 ? -16.594 32.688 16.25 1 98 436 ILE B O 1
ATOM 6973 N N . ARG B 1 437 ? -16.281 33.906 14.406 1 97.25 437 ARG B N 1
ATOM 6974 C CA . ARG B 1 437 ? -16.219 35.156 15.125 1 97.25 437 ARG B CA 1
ATOM 6975 C C . ARG B 1 437 ? -17.484 35.406 15.938 1 97.25 437 ARG B C 1
ATOM 6977 O O . ARG B 1 437 ? -17.422 35.688 17.125 1 97.25 437 ARG B O 1
ATOM 6984 N N . ASP B 1 438 ? -18.609 35.219 15.305 1 96.38 438 ASP B N 1
ATOM 6985 C CA . ASP B 1 438 ? -19.875 35.469 15.969 1 96.38 438 ASP B CA 1
ATOM 6986 C C . ASP B 1 438 ? -20.094 34.5 17.125 1 96.38 438 ASP B C 1
ATOM 6988 O O . ASP B 1 438 ? -20.609 34.906 18.172 1 96.38 438 ASP B O 1
ATOM 6992 N N . PHE B 1 439 ? -19.781 33.312 16.922 1 96.69 439 PHE B N 1
ATOM 6993 C CA . PHE B 1 439 ? -19.844 32.312 17.984 1 96.69 439 PHE B CA 1
ATOM 6994 C C . PHE B 1 439 ? -19.031 32.75 19.188 1 96.69 439 PHE B C 1
ATOM 6996 O O . PHE B 1 439 ? -19.516 32.625 20.328 1 96.69 439 PHE B O 1
ATOM 7003 N N . CYS B 1 440 ? -17.844 33.188 18.906 1 95.31 440 CYS B N 1
ATOM 7004 C CA . CYS B 1 440 ? -16.953 33.594 19.984 1 95.31 440 CYS B CA 1
ATOM 7005 C C . CYS B 1 440 ? -17.5 34.812 20.719 1 95.31 440 CYS B C 1
ATOM 7007 O O . CYS B 1 440 ? -17.422 34.875 21.953 1 95.31 440 CYS B O 1
ATOM 7009 N N . PHE B 1 441 ? -18.062 35.719 20.047 1 93.31 441 PHE B N 1
ATOM 7010 C CA . PHE B 1 441 ? -18.625 36.906 20.688 1 93.31 441 PHE B CA 1
ATOM 7011 C C . PHE B 1 441 ? -19.828 36.531 21.547 1 93.31 441 PHE B C 1
ATOM 7013 O O . PHE B 1 441 ? -20.062 37.125 22.594 1 93.31 441 PHE B O 1
ATOM 7020 N N . ARG B 1 442 ? -20.531 35.531 21.094 1 92.44 442 ARG B N 1
ATOM 7021 C CA . ARG B 1 442 ? -21.703 35.094 21.844 1 92.44 442 ARG B CA 1
ATOM 7022 C C . ARG B 1 442 ? -21.281 34.312 23.078 1 92.44 442 ARG B C 1
ATOM 7024 O O . ARG B 1 442 ? -21.969 34.312 24.094 1 92.44 442 ARG B O 1
ATOM 7031 N N . ASN B 1 443 ? -20.234 33.656 22.953 1 87.62 443 ASN B N 1
ATOM 7032 C CA . ASN B 1 443 ? -19.891 32.688 23.969 1 87.62 443 ASN B CA 1
ATOM 7033 C C . ASN B 1 443 ? -18.688 33.125 24.797 1 87.62 443 ASN B C 1
ATOM 7035 O O . ASN B 1 443 ? -18.188 32.375 25.625 1 87.62 443 ASN B O 1
ATOM 7039 N N . ILE B 1 444 ? -18.391 34.375 24.594 1 80.81 444 ILE B N 1
ATOM 7040 C CA . ILE B 1 444 ? -17.234 34.844 25.312 1 80.81 444 ILE B CA 1
ATOM 7041 C C . ILE B 1 444 ? -17.516 34.875 26.812 1 80.81 444 ILE B C 1
ATOM 7043 O O . ILE B 1 444 ? -18.625 35.188 27.25 1 80.81 444 ILE B O 1
ATOM 7047 N N . ASN B 1 445 ? -16.719 34.438 27.812 1 67.12 445 ASN B N 1
ATOM 7048 C CA . ASN B 1 445 ? -16.703 34.469 29.266 1 67.12 445 ASN B CA 1
ATOM 7049 C C . ASN B 1 445 ? -17.688 33.469 29.859 1 67.12 445 ASN B C 1
ATOM 7051 O O . ASN B 1 445 ? -18.156 33.688 30.984 1 67.12 445 ASN B O 1
ATOM 7055 N N . GLN B 1 446 ? -18.219 32.625 29.016 1 59.88 446 GLN B N 1
ATOM 7056 C CA . GLN B 1 446 ? -19.125 31.641 29.594 1 59.88 446 GLN B CA 1
ATOM 7057 C C . GLN B 1 446 ? -18.359 30.625 30.453 1 59.88 446 GLN B C 1
ATOM 7059 O O . GLN B 1 446 ? -18.938 29.969 31.312 1 59.88 446 GLN B O 1
ATOM 7064 N N . PHE B 1 447 ? -17.109 30.438 30.25 1 57.5 447 PHE B N 1
ATOM 7065 C CA . PHE B 1 447 ? -16.359 29.453 31.031 1 57.5 447 PHE B CA 1
ATOM 7066 C C . PHE B 1 447 ? -15.57 30.141 32.125 1 57.5 447 PHE B C 1
ATOM 7068 O O . PHE B 1 447 ? -14.602 30.859 31.859 1 57.5 447 PHE B O 1
ATOM 7075 N N . SER B 1 448 ? -16.312 30.969 33 1 47.41 448 SER B N 1
ATOM 7076 C CA . SER B 1 448 ? -15.672 31.5 34.219 1 47.41 448 SER B CA 1
ATOM 7077 C C . SER B 1 448 ? -14.836 30.438 34.906 1 47.41 448 SER B C 1
ATOM 7079 O O . SER B 1 448 ? -15.07 29.234 34.719 1 47.41 448 SER B O 1
ATOM 7081 N N . ASP B 1 449 ? -13.711 30.953 35.625 1 42.03 449 ASP B N 1
ATOM 7082 C CA . ASP B 1 449 ? -12.688 30.234 36.375 1 42.03 449 ASP B CA 1
ATOM 7083 C C . ASP B 1 449 ? -13.312 29.094 37.188 1 42.03 449 ASP B C 1
ATOM 7085 O O . ASP B 1 449 ? -12.633 28.469 38 1 42.03 449 ASP B O 1
ATOM 7089 N N . SER B 1 450 ? -14.578 29.125 37.438 1 38.03 450 SER B N 1
ATOM 7090 C CA . SER B 1 450 ? -14.992 28.234 38.531 1 38.03 450 SER B CA 1
ATOM 7091 C C . SER B 1 450 ? -14.773 26.781 38.156 1 38.03 450 SER B C 1
ATOM 7093 O O . SER B 1 450 ? -14.719 25.906 39.031 1 38.03 450 SER B O 1
ATOM 7095 N N . GLU B 1 451 ? -15.227 26.391 37.031 1 37.41 451 GLU B N 1
ATOM 7096 C CA . GLU B 1 451 ? -15.211 24.953 36.812 1 37.41 451 GLU B CA 1
ATOM 7097 C C . GLU B 1 451 ? -13.805 24.438 36.531 1 37.41 451 GLU B C 1
ATOM 7099 O O . GLU B 1 451 ? -13.414 24.297 35.375 1 37.41 451 GLU B O 1
ATOM 7104 N N . ASP B 1 452 ? -12.836 25.016 37.062 1 34.97 452 ASP B N 1
ATOM 7105 C CA . ASP B 1 452 ? -11.539 24.359 37.062 1 34.97 452 ASP B CA 1
ATOM 7106 C C . ASP B 1 452 ? -11.672 22.875 37.406 1 34.97 452 ASP B C 1
ATOM 7108 O O . ASP B 1 452 ? -10.68 22.141 37.438 1 34.97 452 ASP B O 1
ATOM 7112 N N . SER B 1 453 ? -12.703 22.5 38.281 1 32.69 453 SER B N 1
ATOM 7113 C CA . SER B 1 453 ? -12.539 21.234 39 1 32.69 453 SER B CA 1
ATOM 7114 C C . SER B 1 453 ? -12.789 20.047 38.062 1 32.69 453 SER B C 1
ATOM 7116 O O . SER B 1 453 ? -12.336 18.938 38.344 1 32.69 453 SER B O 1
ATOM 7118 N N . SER B 1 454 ? -13.969 20.016 37.312 1 30.17 454 SER B N 1
ATOM 7119 C CA . SER B 1 454 ? -14.281 18.688 36.812 1 30.17 454 SER B CA 1
ATOM 7120 C C . SER B 1 454 ? -13.523 18.375 35.531 1 30.17 454 SER B C 1
ATOM 7122 O O . SER B 1 454 ? -13.969 18.734 34.438 1 30.17 454 SER B O 1
ATOM 7124 N N . ASP B 1 455 ? -12.273 18.625 35.469 1 30 455 ASP B N 1
ATOM 7125 C CA . ASP B 1 455 ? -11.445 18 34.438 1 30 455 ASP B CA 1
ATOM 7126 C C . ASP B 1 455 ? -11.836 16.547 34.219 1 30 455 ASP B C 1
ATOM 7128 O O . ASP B 1 455 ? -11.297 15.648 34.875 1 30 455 ASP B O 1
ATOM 7132 N N . GLU B 1 456 ? -13.117 16.203 34.188 1 29.27 456 GLU B N 1
ATOM 7133 C CA . GLU B 1 456 ? -13.422 14.852 33.75 1 29.27 456 GLU B CA 1
ATOM 7134 C C . GLU B 1 456 ? -12.695 14.523 32.438 1 29.27 456 GLU B C 1
ATOM 7136 O O . GLU B 1 456 ? -13.016 15.078 31.391 1 29.27 456 GLU B O 1
ATOM 7141 N N . GLY B 1 457 ? -11.406 14.414 32.469 1 28.84 457 GLY B N 1
ATOM 7142 C CA . GLY B 1 457 ? -10.578 13.773 31.469 1 28.84 457 GLY B CA 1
ATOM 7143 C C . GLY B 1 457 ? -11.266 12.594 30.797 1 28.84 457 GLY B C 1
ATOM 7144 O O . GLY B 1 457 ? -11.828 11.727 31.484 1 28.84 457 GLY B O 1
ATOM 7145 N N . LEU B 1 458 ? -11.898 12.797 29.703 1 28.19 458 LEU B N 1
ATOM 7146 C CA . LEU B 1 458 ? -12.125 11.602 28.891 1 28.19 458 LEU B CA 1
ATOM 7147 C C . LEU B 1 458 ? -10.93 10.656 28.984 1 28.19 458 LEU B C 1
ATOM 7149 O O . LEU B 1 458 ? -9.797 11.055 28.719 1 28.19 458 LEU B O 1
ATOM 7153 N N . ASP B 1 459 ? -10.93 9.75 30 1 27.47 459 ASP B N 1
ATOM 7154 C CA . ASP B 1 459 ? -10.016 8.625 30.172 1 27.47 459 ASP B CA 1
ATOM 7155 C C . ASP B 1 459 ? -9.758 7.922 28.844 1 27.47 459 ASP B C 1
ATOM 7157 O O . ASP B 1 459 ? -10.57 7.105 28.406 1 27.47 459 ASP B O 1
ATOM 7161 N N . LEU B 1 460 ? -9.219 8.547 27.906 1 28.47 460 LEU B N 1
ATOM 7162 C CA . LEU B 1 460 ? -8.766 7.812 26.719 1 28.47 460 LEU B CA 1
ATOM 7163 C C . LEU B 1 460 ? -7.668 6.82 27.078 1 28.47 460 LEU B C 1
ATOM 7165 O O . LEU B 1 460 ? -7 6.281 26.203 1 28.47 460 LEU B O 1
ATOM 7169 N N . SER B 1 461 ? -7.328 6.645 28.438 1 26.94 461 SER B N 1
ATOM 7170 C CA . SER B 1 461 ? -6.324 5.652 28.797 1 26.94 461 SER B CA 1
ATOM 7171 C C . SER B 1 461 ? -6.828 4.234 28.547 1 26.94 461 SER B C 1
ATOM 7173 O O . SER B 1 461 ? -6.07 3.27 28.672 1 26.94 461 SER B O 1
ATOM 7175 N N . ALA B 1 462 ? -8.156 3.863 28.625 1 28.75 462 ALA B N 1
ATOM 7176 C CA . ALA B 1 462 ? -8.477 2.48 28.281 1 28.75 462 ALA B CA 1
ATOM 7177 C C . ALA B 1 462 ? -7.82 2.072 26.953 1 28.75 462 ALA B C 1
ATOM 7179 O O . ALA B 1 462 ? -7.965 0.933 26.516 1 28.75 462 ALA B O 1
ATOM 7180 N N . MET B 1 463 ? -7.359 2.852 26.094 1 24.98 463 MET B N 1
ATOM 7181 C CA . MET B 1 463 ? -6.906 2.127 24.906 1 24.98 463 MET B CA 1
ATOM 7182 C C . MET B 1 463 ? -5.574 1.43 25.172 1 24.98 463 MET B C 1
ATOM 7184 O O . MET B 1 463 ? -5.004 0.812 24.266 1 24.98 463 MET B O 1
ATOM 7188 N N . GLU B 1 464 ? -4.875 1.735 26.344 1 24.72 464 GLU B N 1
ATOM 7189 C CA . GLU B 1 464 ? -3.695 0.88 26.453 1 24.72 464 GLU B CA 1
ATOM 7190 C C . GLU B 1 464 ? -4.062 -0.5 26.984 1 24.72 464 GLU B C 1
ATOM 7192 O O . GLU B 1 464 ? -3.2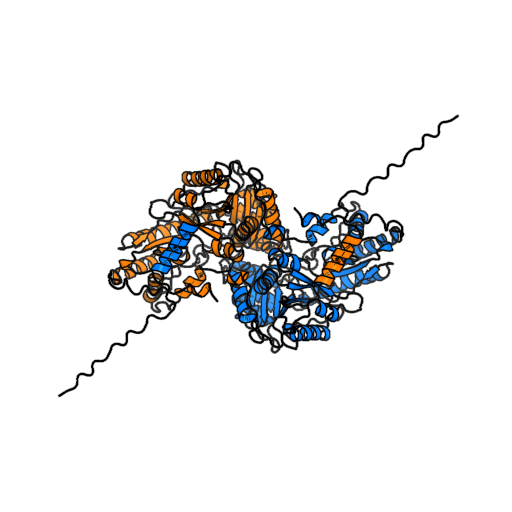83 -1.448 26.859 1 24.72 464 GLU B O 1
ATOM 7197 N N . SER B 1 465 ? -4.953 -0.616 28.078 1 22.8 465 SER B N 1
ATOM 7198 C CA . SER B 1 465 ? -4.922 -1.838 28.875 1 22.8 465 SER B CA 1
ATOM 7199 C C . SER B 1 465 ? -5.645 -2.979 28.172 1 22.8 465 SER B C 1
ATOM 7201 O O . SER B 1 465 ? -5.316 -4.148 28.375 1 22.8 465 SER B O 1
ATOM 7203 N N . ASP B 1 466 ? -6.906 -2.871 27.844 1 21.98 466 ASP B N 1
ATOM 7204 C CA . ASP B 1 466 ? -7.34 -4.203 27.438 1 21.98 466 ASP B CA 1
ATOM 7205 C C . ASP B 1 466 ? -6.75 -4.578 26.078 1 21.98 466 ASP B C 1
ATOM 7207 O O . ASP B 1 466 ? -6.695 -3.748 25.172 1 21.98 466 ASP B O 1
#

Organism: NCBI:txid1611254

Solvent-accessible surface area (backbone atoms only — not comparable to full-atom values): 47223 Å² total; per-residue (Å²): 138,84,80,77,76,77,78,75,78,75,77,75,71,77,70,95,77,68,76,46,73,66,49,52,52,42,51,55,49,48,61,61,63,66,33,70,47,79,54,73,71,48,90,64,85,58,67,42,66,36,9,64,41,14,64,41,24,50,59,48,53,59,55,45,50,57,70,43,65,62,68,53,23,87,91,41,75,77,44,83,22,53,63,94,43,44,42,51,69,63,68,36,63,54,52,68,50,45,54,49,23,42,51,50,23,61,70,66,59,80,28,33,23,70,61,53,26,46,41,49,63,66,33,33,38,38,50,31,71,70,66,43,42,96,62,35,74,65,53,44,91,34,35,35,39,17,39,12,38,52,33,21,48,42,40,53,52,44,8,56,42,40,67,74,21,30,34,38,32,53,29,49,18,57,46,62,60,50,29,60,27,40,36,53,48,23,42,68,43,72,30,48,49,42,64,84,54,91,59,46,41,70,41,60,74,60,42,62,55,59,38,38,87,48,53,48,35,35,50,46,58,46,26,18,55,51,49,0,28,50,54,49,70,68,55,51,31,51,50,35,45,51,28,55,58,55,56,35,36,34,38,33,39,33,44,29,43,76,39,38,27,90,85,51,67,69,72,68,71,72,53,45,57,57,83,57,37,31,37,38,22,22,44,45,32,61,71,50,23,27,46,8,54,23,46,13,22,32,38,54,44,52,49,94,52,23,38,56,46,24,52,54,11,37,55,32,48,28,52,62,41,53,29,38,38,25,34,56,42,60,13,39,38,53,32,73,69,59,54,55,68,67,57,54,51,50,54,36,48,53,35,41,51,33,48,51,49,37,45,62,55,41,62,75,34,85,58,39,47,72,36,76,46,23,14,48,56,30,28,30,32,39,46,34,47,59,36,55,44,52,29,58,58,41,34,33,47,35,17,40,70,53,11,36,39,47,34,33,16,59,41,27,61,33,73,38,18,32,35,39,37,33,45,50,41,60,68,57,41,50,49,49,30,50,48,51,40,50,50,47,68,71,42,55,64,69,40,53,83,73,74,69,71,78,70,73,64,79,72,70,63,64,73,72,69,117,136,83,79,77,79,76,78,76,79,76,76,77,70,77,71,92,78,69,77,45,70,66,52,53,51,44,52,55,51,49,60,62,60,66,33,70,45,80,55,71,71,48,90,64,87,57,67,43,65,37,10,63,42,15,65,41,25,50,60,49,53,59,56,44,52,57,70,44,66,63,68,53,22,87,91,40,75,78,44,82,24,54,63,95,42,46,41,62,58,64,68,37,65,56,51,69,50,44,55,50,24,41,52,50,24,61,71,66,59,80,27,34,24,70,60,52,25,45,41,49,64,66,33,32,40,36,49,31,70,72,66,42,42,95,62,33,75,65,52,44,92,35,37,35,40,17,38,13,38,50,34,20,49,41,41,52,52,44,8,55,43,38,66,72,21,28,33,37,32,53,30,49,18,59,47,61,60,49,29,61,29,40,37,53,46,23,42,68,42,71,30,48,48,44,64,84,54,92,58,45,40,72,40,60,74,61,42,61,54,61,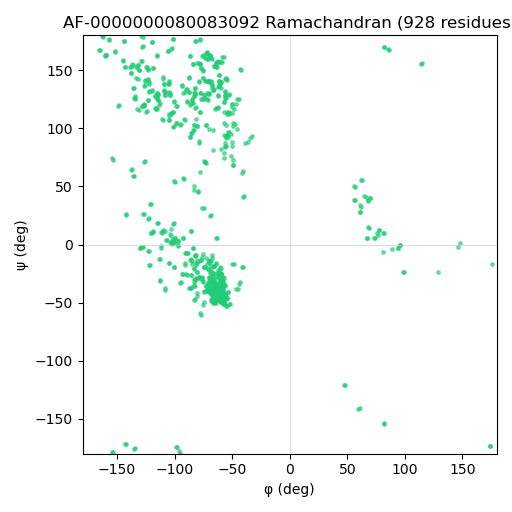38,39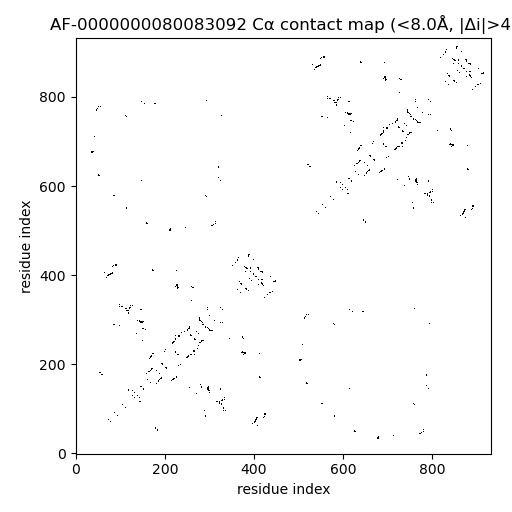,86,48,53,48,34,36,49,45,57,44,26,19,53,52,50,0,26,52,54,47,70,69,56,50,30,51,51,34,46,51,27,55,58,55,58,34,35,33,39,34,39,32,43,29,42,75,39,38,28,88,84,50,66,70,70,68,70,72,54,44,56,57,82,56,37,31,38,37,24,25,44,45,32,61,71,48,24,27,46,8,54,22,46,13,22,31,39,55,43,51,49,94,51,22,39,56,45,24,53,53,12,35,56,33,49,28,54,63,42,52,30,37,37,26,34,55,42,58,14,38,39,53,31,74,68,60,52,54,68,67,57,54,52,50,55,37,48,53,34,43,52,31,48,51,50,36,45,63,56,41,64,75,34,86,59,41,48,72,36,76,46,24,15,47,57,30,30,29,32,38,48,36,46,60,36,56,43,52,29,58,59,40,34,33,50,35,17,39,71,52,11,35,40,47,34,34,15,59,42,28,61,33,73,38,19,34,35,39,38,32,46,50,40,61,67,56,40,50,50,49,32,50,49,52,39,51,50,46,68,70,43,55,63,70,40,53,83,73,75,69,71,79,72,74,63,80,73,70,62,64,74,70,70,115

Secondary structure (DSSP, 8-state):
---------------TT---HHHHHHHHHHHHHTT--------S----PPPHHHHT---HHHHHHHHT--PPPTTS--EE-S---TTTTSSSPPPHHHHHHHHHHHHH-TTSS---TT--HHHHHHHHHHH-BTTB---GGGEEEESSHHHHHHHHHHHH--TT-EEEEEES--THHHHHHGGGT-EEEEEEEE-SSSS-EE-HHHHHHH--TTEEEEEEESS-TTT-----HHHHHHHHHHHHHHT-EEEEE-TTTT-B-TT-----GGGSSS---EEEEEESTTTTT-GGG--EEEEEE-GGGTTHHHHHHHHHHHTTTT-S-HHHHHHHHHHHHH--HHHHHHHHHHHHHHHHHHHHHHTTSTTEEEE---BTTEEEEEE-HHHH--HHHHHHHHHHHH-EE-EEGGGGT-TTEEEEE--S-HHHHHHHHHHHHHHHHHHTT-S-TTTTS------TTHHHH-/------------PPPTT---HHHHHHHHHHHHHTT--------S----PPPHHHHT---HHHHHHHHT--PPPTTS--EE-S---TTTTSSSPPPHHHHHHHHHHHHH-TTSS---TT--HHHHHHHHHHH-BTTB---GGGEEEESSHHHHHHHHHHHH--TT-EEEEEES--THHHHHHGGGT-EEEEEEEE-SSSS-EE-HHHHHHH--TTEEEEEEESS-TTT-----HHHHHHHHHHHHHHT-EEEEE-TTTT-B-TT-----GGGSSS---EEEEEESTTTSS-GGG--EEEEEE-GGGTTHHHHHHHHHHHTTTT-S-HHHHHHHHHHHHH--HHHHHHHHHHHHHHHHHHHHHHTTSTTEEEE---BTTEEEEEE-HHHH--HHHHHHHHHHHH-EE-EEGGGGT-TTEEEEE--S-HHHHHHHHHHHHHHHHHHTT-S-TTTTS------TTHHHH-